Protein 9A80 (pdb70)

Nearest PDB structures (foldseek):
  8vap-assembly1_D  TM=7.661E-01  e=1.914E-17  Escherichia coli
  3glf-assembly2_G  TM=6.655E-01  e=1.068E-15  Escherichia coli K-12
  3glh-assembly3_L  TM=6.881E-01  e=1.118E-15  Escherichia coli K-12
  3glg-assembly2_H  TM=7.229E-01  e=1.260E-14  Escherichia coli K-12
  1njf-assembly4_D  TM=8.432E-01  e=1.806E-11  Escherichia coli

Radius of gyration: 49.93 Å; Cα contacts (8 Å, |Δi|>4): 1608; chains: 2; bounding box: 115×123×98 Å

Solvent-accessible surface area: 66154 Å² total; per-residue (Å²): 238,154,93,61,158,12,52,151,114,0,70,131,0,4,59,26,0,79,94,1,0,88,119,4,16,31,67,78,2,4,4,20,0,0,0,9,0,1,20,118,27,33,118,0,39,0,5,102,0,3,112,63,50,56,9,37,58,146,123,0,55,158,54,0,56,92,84,60,36,186,32,182,120,180,38,181,114,20,133,48,32,116,110,0,115,121,0,28,122,35,0,55,66,7,2,168,130,46,67,76,98,125,4,7,4,10,0,4,1,3,0,2,18,95,29,37,124,2,50,0,3,157,0,0,100,106,38,52,6,52,62,120,119,1,84,135,44,1,99,138,46,39,64,91,121,158,126,70,107,104,103,79,77,117,138,97,145,37,131,1,95,33,0,70,77,20,13,162,22,10,10,47,36,13,154,136,121,61,15,64,53,35,45,50,29,78,171,34,10,111,106,1,18,81,1,4,39,106,243,100,67,37,3,0,0,0,7,9,69,88,31,2,18,20,54,32,1,1,33,2,0,0,39,45,11,52,98,95,106,9,57,140,116,0,106,126,36,61,0,0,27,15,72,42,50,54,2,67,61,76,30,190,169,144,42,84,5,67,87,79,10,124,125,5,21,83,21,4,149,148,20,59,50,5,0,5,0,2,58,101,3,35,51,3,10,24,45,84,62,112,162,84,70,49,50,1,10,117,30,12,70,49,12,11,60,160,59,51,5,21,1,0,0,0,3,23,60,94,39,19,138,138,62,0,91,175,30,56,51,5,79,156,84,2,37,53,10,117,2,105,71,11,57,52,102,90,0,22,101,20,2,87,31,12,70,106,79,42,38,77,123,12,199,9,36,1,36,80,96,0,1,69,11,0,0,108,29,0,72,180,54,9,79,123,98,62,1,12,52,8,0,34,51,0,3,52,62,0,0,42,62,13,79,117,128,36,136,87,64,41,99,105,3,129,99,36,66,113,112,33,77,112,20,116,152,103,21,49,56,7,2,107,72,51,81,26,153,119,0,25,62,24,51,43,57,23,108,168,21,157,108,96,16,109,89,44,90,134,55,57,138,133,134,66,73,162,134,136,30,80,0,49,38,90,12,0,6,74,0,0,29,79,84,41,62,23,87,20,60,161,110,59,151,80,64,68,78,122,38,108,68,9,44,98,68,0,59,69,68,5,27,18,3,85,100,1,0,44,21,0,0,110,12,3,75,124,22,108,68,62,140,53,73,109,138,67,2,28,1,1,0,0,0,0,0,14,52,24,6,20,15,39,57,0,0,83,3,0,0,65,33,23,33,65,61,70,126,11,30,10,118,9,56,0,38,106,4,111,95,132,131,4,14,40,133,0,19,8,19,65,98,83,164,151,44,73,124,155,15,1,82,0,2,34,88,0,110,193,75,44,34,0,0,0,0,0,20,48,0,47,92,7,45,60,42,0,18,84,32,0,41,77,0,0,76,74,0,110,5,59,11,45,69,57,122,90,7,31,0,83,50,0,0,0,0,0,5,0,41,23,3,20,76,74,38,116,208,115,198,215,125,67,202,140,134,175,86,139,118,129,87,87,163,94,72,110,98,120,3,55,34,59,0,127,218,51,5,134,85,122,2,16,121,100,14,51,50,39,9,19,0,52,62,32,97,141,150,43,10,43,87,31,0,30,50,48,4,87,91,10,26,156,140,35,130,153,117,106,13,29,7,104,13,42,112,50,0,34,51,40,0,7,113,91,1,66,57,168,108,107,17,21,153,35,0,182,196,11,7,89,140,22,0,55,74,73,11,61,100,29,70,159,172,38,89,5,107,150,61,72,78,0,31,0,31,36,82,161,53,116,7,50,38,87,68,81,95,195,137,210,246,56,29,33,12,158,78,0,68,155,33,5,77,179,2,1,137,82,0,74,62,15,24,115,143,136,190,50,26,69,0,1,0,0,41,16,135,136,33,3,13,13,67,50,0,0,53,3,0,0,7,8,20,9,16,119,143,40,55,9,87,11,38,73,74,19,147,21,1,124,64,6,97,75,66,112,13,57,6,26,34,82,12,94,33,77,72,173,31,0,96,96,67,47,5,81,59,21,62,125,88,21,99,140,128,28,166,106,38,168,85,19,0,3,0,0,9,76,0,24,70,24,54,74,99,0,6,82,18,6,22,163,44,7,94,145,68,94,194,72,20,4,1,0,0,13,1,66,81,33,178,170,13,82,117,69,0,47,91,73,16,70,52,3,77,9,100,76,14,135,61,144,38,0,26,77,59,0,75,144,90,148,17,60,78,79,40,0,45,1,0,2,45,51,15,57,16,17,73,83,0,16,131,44,33,181,64,118,86,3,42,96,2,32,60,45,0,20,110,1,5,59,23,3,62,140,160,118,77,104,0,80,133,22,0,106,74,67,2,53,70,46,0,158,113,99,98,56,14,47,27,0,1,40,0,0,22,18,0,0,54,0,0,0,2,19,50,64,58,56,72,131,124,4,5,1,83,72,25,61,141,39,0,68,116,14,10,143,150,26,92,67,98,10,0,12,76,3,0,7,8,0,26,41,4,37,126,102,6,115,55,156,75,104,28,54,36,10,2,43,86,4,1,83,83,6,36,142,54

Foldseek 3Di:
DLQPQADPLLVQLVVQLVVVCQVLQHQERFLLSSLLSLCVSCPFLLVVLCVVLVHHSVLLVVLSCVVPPGHDHRDDDYYHDPLRVQLVVQLCVVCVVVVHSGGGSLSSNLSSCVSCPTPSVVSCVVVVHHSVSSVVSSVVVVVVPPDCPPPPCPCPPFDLPLQVQQKDWLLVCLVVVNDADQFDCPVVLVVLLVLCPDPWLNAEEEAEDPALCPVSSLSVNSNCLVVVVHPPVLHPAIEIEGDPVSLPPPDPDLVSSLVSVLSNLVSLLRVVRYEYEYEQVLLACPPDDPDDGRPVNVVVLVCLVVVSYHYYYYHYPVSCVVRQPPDPSRVRRYDYDYRYRDDLVSLLVSCVSCQVVLCVVLVAHEDSQLSSLLSVLCVVQPDVDTPPRSSVVLSNVLSVVLSVVLPDDDPVLVVLVVVLVVLVVVLVVCVVVVVVVVSVVSVVVSVVSVVVNVVVVVVSVVVSVVDRRYRHSQSSQVSSCVVQVANSHPPVVVVVVLLVCQLVLLCLFAPDQSVQSVVVSVLLSCLVVVVDDLQAASAFEEEEEAAQLQQVRSQQSCFCSRSVDSVLEAEDEQLCALDPVSVCQQQAPAPPDPRRVVGHSPQVVCQVRVQHEYEYEANLSHDPVVLVQVLCCLRRQWGQGNVRDIGGRSNYHYYYYHHQLHVVLPPPPPDDPPPPPPPVVVVVSVVVSVVRVVVSDPPSSVVSHPYYGYRHQDDLVRLLVVLVSVVVVVQVVVVVVQAAEDEDSQNSSLLSVVQDDPRNRNPSSVVSCCVQPVVVVVVCVVVVVDDGNWYWYWHDDPNHIDIDTDDDDD/DQDFLVRLCVLFVPQSVVLLVCQVVVNDAQAAEEEAAPASCLVSVVLQSQQQLPAPVHHSGHPCPDPRNVCSVVVNRLLEEEAEAPPQARDLVNLVVVVVSVVDQDPPDNAHEYEYEQQLRYDPNSLVSVLVDLVDPDPRHHYYYYHHCCVSHDPSVVVSHHYDYRDQGQLVVLLVVCVVVVQDNLLSLLLSQVDSHSVVSNVLSPDVLNVVLLVLLVVLVCCLPPPLPCNLVSCVPPVCVSQPDLVSLLVSLSSNLLLLVCLLCVLVVNNVSRSNPVCSVVSNVVNVVDDNVLSVQLSVLSVVLSVCSVPPDDNSVSSVVSSVSNNVD

Structure (mmCIF, N/CA/C/O backbone):
data_9A80
#
_entry.id   9A80
#
loop_
_entity.id
_entity.type
_entity.pdbx_description
1 POLYMER CLPC_BACSU
2 POLYMER HOLB_BACSU
#
loop_
_atom_site.group_PDB
_atom_site.id
_atom_site.type_symbol
_atom_site.label_atom_id
_atom_site.label_alt_id
_atom_site.label_comp_id
_atom_site.label_asym_id
_atom_site.label_entity_id
_atom_site.label_seq_id
_atom_site.pdbx_PDB_ins_code
_atom_site.Cartn_x
_atom_site.Cartn_y
_atom_site.Cartn_z
_atom_site.occupancy
_atom_site.B_iso_or_equiv
_atom_site.auth_seq_id
_atom_site.auth_comp_id
_atom_site.auth_asym_id
_atom_site.auth_atom_id
_atom_site.pdbx_PDB_model_num
ATOM 1 N N . MET A 1 1 ? 31.229 5.205 8.763 1.000 0.300 1 MET A N 1
ATOM 2 C CA . MET A 1 1 ? 32.297 4.409 8.110 1.000 0.300 1 MET A CA 1
ATOM 3 C C . MET A 1 1 ? 32.509 4.821 6.639 1.000 0.300 1 MET A C 1
ATOM 4 O O . MET A 1 1 ? 32.464 3.977 5.758 1.000 0.300 1 MET A O 1
ATOM 20 N N . MET A 1 2 ? 32.740 6.106 6.325 1.000 0.390 2 MET A N 1
ATOM 21 C CA . MET A 1 2 ? 32.844 6.561 4.916 1.000 0.390 2 MET A CA 1
ATOM 22 C C . MET A 1 2 ? 34.120 6.083 4.197 1.000 0.390 2 MET A C 1
ATOM 23 O O . MET A 1 2 ? 34.096 5.842 2.996 1.000 0.390 2 MET A O 1
ATOM 37 N N . PHE A 1 3 ? 35.227 5.930 4.929 1.000 0.500 3 PHE A N 1
ATOM 38 C CA . PHE A 1 3 ? 36.552 5.648 4.362 1.000 0.500 3 PHE A CA 1
ATOM 39 C C . PHE A 1 3 ? 36.814 4.169 4.034 1.000 0.500 3 PHE A C 1
ATOM 40 O O . PHE A 1 3 ? 37.870 3.850 3.493 1.000 0.500 3 PHE A O 1
ATOM 57 N N . GLY A 1 4 ? 35.865 3.266 4.314 1.000 0.550 4 GLY A N 1
ATOM 58 C CA . GLY A 1 4 ? 36.071 1.816 4.190 1.000 0.550 4 GLY A CA 1
ATOM 59 C C . GLY A 1 4 ? 36.313 1.301 2.763 1.000 0.550 4 GLY A C 1
ATOM 60 O O . GLY A 1 4 ? 36.707 0.154 2.600 1.000 0.550 4 GLY A O 1
ATOM 64 N N . ARG A 1 5 ? 36.088 2.127 1.730 1.000 0.690 5 ARG A N 1
ATOM 65 C CA . ARG A 1 5 ? 36.280 1.772 0.308 1.000 0.690 5 ARG A CA 1
ATOM 66 C C . ARG A 1 5 ? 37.434 2.507 -0.385 1.000 0.690 5 ARG A C 1
ATOM 67 O O . ARG A 1 5 ? 37.559 2.436 -1.605 1.000 0.690 5 ARG A O 1
ATOM 88 N N . PHE A 1 6 ? 38.277 3.219 0.356 1.000 0.790 6 PHE A N 1
ATOM 89 C CA . PHE A 1 6 ? 39.464 3.865 -0.210 1.000 0.790 6 PHE A CA 1
ATOM 90 C C . PHE A 1 6 ? 40.671 2.951 -0.073 1.000 0.790 6 PHE A C 1
ATOM 91 O O . PHE A 1 6 ? 40.869 2.331 0.968 1.000 0.790 6 PHE A O 1
ATOM 108 N N . THR A 1 7 ? 41.489 2.900 -1.118 1.000 0.800 7 THR A N 1
ATOM 109 C CA . THR A 1 7 ? 42.828 2.315 -1.018 1.000 0.800 7 THR A CA 1
ATOM 110 C C . THR A 1 7 ? 43.683 3.117 -0.035 1.000 0.800 7 THR A C 1
ATOM 111 O O . THR A 1 7 ? 43.469 4.315 0.163 1.000 0.800 7 THR A O 1
ATOM 122 N N . GLU A 1 8 ? 44.697 2.483 0.548 1.000 0.760 8 GLU A N 1
ATOM 123 C CA . GLU A 1 8 ? 45.621 3.126 1.492 1.000 0.760 8 GLU A CA 1
ATOM 124 C C . GLU A 1 8 ? 46.258 4.407 0.921 1.000 0.760 8 GLU A C 1
ATOM 125 O O . GLU A 1 8 ? 46.286 5.444 1.581 1.000 0.760 8 GLU A O 1
ATOM 137 N N . ARG A 1 9 ? 46.711 4.380 -0.343 1.000 0.810 9 ARG A N 1
ATOM 138 C CA . ARG A 1 9 ? 47.290 5.562 -1.010 1.000 0.810 9 ARG A CA 1
ATOM 139 C C . ARG A 1 9 ? 46.281 6.700 -1.151 1.000 0.810 9 ARG A C 1
ATOM 140 O O . ARG A 1 9 ? 46.622 7.855 -0.909 1.000 0.810 9 ARG A O 1
ATOM 161 N N . ALA A 1 10 ? 45.031 6.390 -1.492 1.000 0.840 10 ALA A N 1
ATOM 162 C CA . ALA A 1 10 ? 43.970 7.390 -1.557 1.000 0.840 10 ALA A CA 1
ATOM 163 C C . ALA A 1 10 ? 43.652 7.987 -0.173 1.000 0.840 10 ALA A C 1
ATOM 164 O O . ALA A 1 10 ? 43.405 9.188 -0.062 1.000 0.840 10 ALA A O 1
ATOM 171 N N . GLN A 1 11 ? 43.735 7.185 0.895 1.000 0.840 11 GLN A N 1
ATOM 172 C CA . GLN A 1 11 ? 43.630 7.688 2.269 1.000 0.840 11 GLN A CA 1
ATOM 173 C C . GLN A 1 11 ? 44.809 8.594 2.639 1.000 0.840 11 GLN A C 1
ATOM 174 O O . GLN A 1 11 ? 44.595 9.659 3.214 1.000 0.840 11 GLN A O 1
ATOM 188 N N . LYS A 1 12 ? 46.039 8.228 2.259 1.000 0.850 12 LYS A N 1
ATOM 189 C CA . LYS A 1 12 ? 47.235 9.053 2.490 1.000 0.850 12 LYS A CA 1
ATOM 190 C C . LYS A 1 12 ? 47.106 10.427 1.824 1.000 0.850 12 LYS A C 1
ATOM 191 O O . LYS A 1 12 ? 47.429 11.432 2.443 1.000 0.850 12 LYS A O 1
ATOM 210 N N . VAL A 1 13 ? 46.538 10.492 0.618 1.000 0.860 13 VAL A N 1
ATOM 211 C CA . VAL A 1 13 ? 46.220 11.753 -0.076 1.000 0.860 13 VAL A CA 1
ATOM 212 C C . VAL A 1 13 ? 45.200 12.609 0.687 1.000 0.860 13 VAL A C 1
ATOM 213 O O . VAL A 1 13 ? 45.412 13.810 0.839 1.000 0.860 13 VAL A O 1
ATOM 226 N N . LEU A 1 14 ? 44.106 12.019 1.186 1.000 0.850 14 LEU A N 1
ATOM 227 C CA . LEU A 1 14 ? 43.086 12.749 1.957 1.000 0.850 14 LEU A CA 1
ATOM 228 C C . LEU A 1 14 ? 43.619 13.224 3.323 1.000 0.850 14 LEU A C 1
ATOM 229 O O . LEU A 1 14 ? 43.261 14.313 3.769 1.000 0.850 14 LEU A O 1
ATOM 245 N N . ALA A 1 15 ? 44.524 12.463 3.949 1.000 0.850 15 ALA A N 1
ATOM 246 C CA . ALA A 1 15 ? 45.240 12.880 5.156 1.000 0.850 15 ALA A CA 1
ATOM 247 C C . ALA A 1 15 ? 46.221 14.036 4.876 1.000 0.850 15 ALA A C 1
ATOM 248 O O . ALA A 1 15 ? 46.248 15.019 5.616 1.000 0.850 15 ALA A O 1
ATOM 255 N N . LEU A 1 16 ? 46.965 13.975 3.766 1.000 0.860 16 LEU A N 1
ATOM 256 C CA . LEU A 1 16 ? 47.848 15.063 3.326 1.000 0.860 16 LEU A CA 1
ATOM 257 C C . LEU A 1 16 ? 47.071 16.345 2.996 1.000 0.860 16 LEU A C 1
ATOM 258 O O . LEU A 1 16 ? 47.556 17.440 3.266 1.000 0.860 16 LEU A O 1
ATOM 274 N N . ALA A 1 17 ? 45.855 16.230 2.454 1.000 0.860 17 ALA A N 1
ATOM 275 C CA . ALA A 1 17 ? 44.980 17.379 2.233 1.000 0.860 17 ALA A CA 1
ATOM 276 C C . ALA A 1 17 ? 44.609 18.078 3.552 1.000 0.860 17 ALA A C 1
ATOM 277 O O . ALA A 1 17 ? 44.590 19.305 3.625 1.000 0.860 17 ALA A O 1
ATOM 284 N N . GLN A 1 18 ? 44.354 17.310 4.613 1.000 0.820 18 GLN A N 1
ATOM 285 C CA . GLN A 1 18 ? 44.082 17.860 5.940 1.000 0.820 18 GLN A CA 1
ATOM 286 C C . GLN A 1 18 ? 45.323 18.541 6.551 1.000 0.820 18 GLN A C 1
ATOM 287 O O . GLN A 1 18 ? 45.190 19.618 7.132 1.000 0.820 18 GLN A O 1
ATOM 301 N N . GLU A 1 19 ? 46.525 17.974 6.373 1.000 0.810 19 GLU A N 1
ATOM 302 C CA . GLU A 1 19 ? 47.784 18.638 6.762 1.000 0.810 19 GLU A CA 1
ATOM 303 C C . GLU A 1 19 ? 48.004 19.958 6.009 1.000 0.810 19 GLU A C 1
ATOM 304 O O . GLU A 1 19 ? 48.435 20.941 6.611 1.000 0.810 19 GLU A O 1
ATOM 316 N N . GLU A 1 20 ? 47.707 20.013 4.707 1.000 0.810 20 GLU A N 1
ATOM 317 C CA . GLU A 1 20 ? 47.866 21.251 3.933 1.000 0.810 20 GLU A CA 1
ATOM 318 C C . GLU A 1 20 ? 46.850 22.326 4.313 1.000 0.810 20 GLU A C 1
ATOM 319 O O . GLU A 1 20 ? 47.198 23.506 4.336 1.000 0.810 20 GLU A O 1
ATOM 331 N N . ALA A 1 21 ? 45.626 21.939 4.683 1.000 0.800 21 ALA A N 1
ATOM 332 C CA . ALA A 1 21 ? 44.656 22.888 5.222 1.000 0.800 21 ALA A CA 1
ATOM 333 C C . ALA A 1 21 ? 45.191 23.588 6.490 1.000 0.800 21 ALA A C 1
ATOM 334 O O . ALA A 1 21 ? 45.127 24.812 6.587 1.000 0.800 21 ALA A O 1
ATOM 341 N N . LEU A 1 22 ? 45.820 22.843 7.411 1.000 0.760 22 LEU A N 1
ATOM 342 C CA . LEU A 1 22 ? 46.472 23.402 8.608 1.000 0.760 22 LEU A CA 1
ATOM 343 C C . LEU A 1 22 ? 47.677 24.281 8.269 1.000 0.760 22 LEU A C 1
ATOM 344 O O . LEU A 1 22 ? 47.834 25.366 8.827 1.000 0.760 22 LEU A O 1
ATOM 360 N N . ARG A 1 23 ? 48.537 23.819 7.355 1.000 0.750 23 ARG A N 1
ATOM 361 C CA . ARG A 1 23 ? 49.765 24.529 6.975 1.000 0.750 23 ARG A CA 1
ATOM 362 C C . ARG A 1 23 ? 49.481 25.890 6.336 1.000 0.750 23 ARG A C 1
ATOM 363 O O . ARG A 1 23 ? 50.251 26.828 6.537 1.000 0.750 23 ARG A O 1
ATOM 384 N N . LEU A 1 24 ? 48.403 25.987 5.556 1.000 0.740 24 LEU A N 1
ATOM 385 C CA . LEU A 1 24 ? 47.947 27.226 4.922 1.000 0.740 24 LEU A CA 1
ATOM 386 C C . LEU A 1 24 ? 47.053 28.077 5.837 1.000 0.740 24 LEU A C 1
ATOM 387 O O . LEU A 1 24 ? 46.682 29.177 5.438 1.000 0.740 24 LEU A O 1
ATOM 403 N N . GLY A 1 25 ? 46.734 27.611 7.050 1.000 0.680 25 GLY A N 1
ATOM 404 C CA . GLY A 1 25 ? 45.897 28.341 8.007 1.000 0.680 25 GLY A CA 1
ATOM 405 C C . GLY A 1 25 ? 44.428 28.435 7.584 1.000 0.680 25 GLY A C 1
ATOM 406 O O . GLY A 1 25 ? 43.798 29.473 7.782 1.000 0.680 25 GLY A O 1
ATOM 410 N N . HIS A 1 26 ? 43.892 27.398 6.933 1.000 0.690 26 HIS A N 1
ATOM 411 C CA . HIS A 1 26 ? 42.504 27.343 6.474 1.000 0.690 26 HIS A CA 1
ATOM 412 C C . HIS A 1 26 ? 41.629 26.492 7.403 1.000 0.690 26 HIS A C 1
ATOM 413 O O . HIS A 1 26 ? 41.997 25.386 7.792 1.000 0.690 26 HIS A O 1
ATOM 427 N N . ASN A 1 27 ? 40.412 26.971 7.678 1.000 0.640 27 ASN A N 1
ATOM 428 C CA . ASN A 1 27 ? 39.473 26.318 8.603 1.000 0.640 27 ASN A CA 1
ATOM 429 C C . ASN A 1 27 ? 38.676 25.155 7.980 1.000 0.640 27 ASN A C 1
ATOM 430 O O . ASN A 1 27 ? 37.986 24.434 8.695 1.000 0.640 27 ASN A O 1
ATOM 441 N N . ASN A 1 28 ? 38.747 24.956 6.659 1.000 0.740 28 ASN A N 1
ATOM 442 C CA . ASN A 1 28 ? 38.032 23.894 5.948 1.000 0.740 28 ASN A CA 1
ATOM 443 C C . ASN A 1 28 ? 38.931 23.229 4.897 1.000 0.740 28 ASN A C 1
ATOM 444 O O . ASN A 1 28 ? 39.726 23.894 4.233 1.000 0.740 28 ASN A O 1
ATOM 455 N N . ILE A 1 29 ? 38.730 21.929 4.662 1.000 0.800 29 ILE A N 1
ATOM 456 C CA . ILE A 1 29 ? 39.405 21.202 3.577 1.000 0.800 29 ILE A CA 1
ATOM 457 C C . ILE A 1 29 ? 38.626 21.439 2.276 1.000 0.800 29 ILE A C 1
ATOM 458 O O . ILE A 1 29 ? 37.575 20.834 2.023 1.000 0.800 29 ILE A O 1
ATOM 474 N N . GLY A 1 30 ? 39.101 22.377 1.461 1.000 0.800 30 GLY A N 1
ATOM 475 C CA . GLY A 1 30 ? 38.643 22.577 0.084 1.000 0.800 30 GLY A CA 1
ATOM 476 C C . GLY A 1 30 ? 39.343 21.700 -0.962 1.000 0.800 30 GLY A C 1
ATOM 477 O O . GLY A 1 30 ? 40.161 20.834 -0.653 1.000 0.800 30 GLY A O 1
ATOM 481 N N . THR A 1 31 ? 38.987 21.920 -2.226 1.000 0.830 31 THR A N 1
ATOM 482 C CA . THR A 1 31 ? 39.459 21.149 -3.395 1.000 0.830 31 THR A CA 1
ATOM 483 C C . THR A 1 31 ? 40.962 21.281 -3.650 1.000 0.830 31 THR A C 1
ATOM 484 O O . THR A 1 31 ? 41.637 20.332 -4.031 1.000 0.830 31 THR A O 1
ATOM 495 N N . GLU A 1 32 ? 41.489 22.469 -3.405 1.000 0.810 32 GLU A N 1
ATOM 496 C CA . GLU A 1 32 ? 42.884 22.869 -3.499 1.000 0.810 32 GLU A CA 1
ATOM 497 C C . GLU A 1 32 ? 43.786 22.022 -2.602 1.000 0.810 32 GLU A C 1
ATOM 498 O O . GLU A 1 32 ? 44.840 21.562 -3.037 1.000 0.810 32 GLU A O 1
ATOM 510 N N . HIS A 1 33 ? 43.340 21.744 -1.378 1.000 0.840 33 HIS A N 1
ATOM 511 C CA . HIS A 1 33 ? 44.093 20.942 -0.431 1.000 0.840 33 HIS A CA 1
ATOM 512 C C . HIS A 1 33 ? 44.124 19.483 -0.884 1.000 0.840 33 HIS A C 1
ATOM 513 O O . HIS A 1 33 ? 45.155 18.830 -0.765 1.000 0.840 33 HIS A O 1
ATOM 527 N N . ILE A 1 34 ? 43.032 18.981 -1.478 1.000 0.870 34 ILE A N 1
ATOM 528 C CA . ILE A 1 34 ? 42.995 17.642 -2.088 1.000 0.870 34 ILE A CA 1
ATOM 529 C C . ILE A 1 34 ? 43.991 17.558 -3.255 1.000 0.870 34 ILE A C 1
ATOM 530 O O . ILE A 1 34 ? 44.735 16.582 -3.354 1.000 0.870 34 ILE A O 1
ATOM 546 N N . LEU A 1 35 ? 44.059 18.588 -4.108 1.000 0.860 35 LEU A N 1
ATOM 547 C CA . LEU A 1 35 ? 45.034 18.653 -5.201 1.000 0.860 35 LEU A CA 1
ATOM 548 C C . LEU A 1 35 ? 46.479 18.666 -4.678 1.000 0.860 35 LEU A C 1
ATOM 549 O O . LEU A 1 35 ? 47.320 17.923 -5.184 1.000 0.860 35 LEU A O 1
ATOM 565 N N . LEU A 1 36 ? 46.770 19.470 -3.651 1.000 0.840 36 LEU A N 1
ATOM 566 C CA . LEU A 1 36 ? 48.084 19.477 -3.003 1.000 0.840 36 LEU A CA 1
ATOM 567 C C . LEU A 1 36 ? 48.414 18.111 -2.380 1.000 0.840 36 LEU A C 1
ATOM 568 O O . LEU A 1 36 ? 49.534 17.628 -2.538 1.000 0.840 36 LEU A O 1
ATOM 584 N N . GLY A 1 37 ? 47.437 17.452 -1.749 1.000 0.870 37 GLY A N 1
ATOM 585 C CA . GLY A 1 37 ? 47.585 16.106 -1.193 1.000 0.870 37 GLY A CA 1
ATOM 586 C C . GLY A 1 37 ? 47.968 15.061 -2.246 1.000 0.870 37 GLY A C 1
ATOM 587 O O . GLY A 1 37 ? 48.844 14.234 -1.995 1.000 0.870 37 GLY A O 1
ATOM 591 N N . LEU A 1 38 ? 47.380 15.134 -3.448 1.000 0.840 38 LEU A 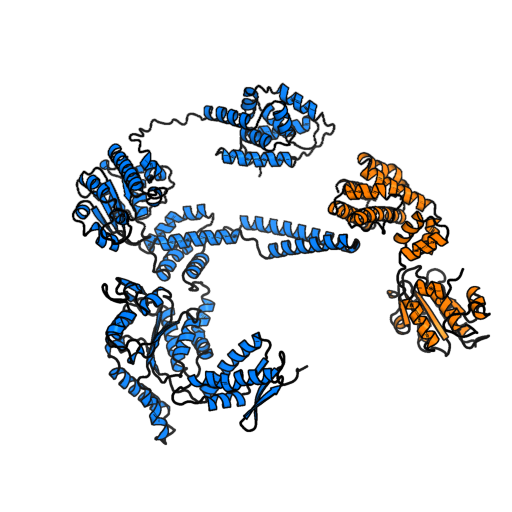N 1
ATOM 592 C CA . LEU A 1 38 ? 47.710 14.243 -4.571 1.000 0.840 38 LEU A CA 1
ATOM 593 C C . LEU A 1 38 ? 49.157 14.414 -5.038 1.000 0.840 38 LEU A C 1
ATOM 594 O O . LEU A 1 38 ? 49.849 13.434 -5.294 1.000 0.840 38 LEU A O 1
ATOM 610 N N . VAL A 1 39 ? 49.612 15.659 -5.163 1.000 0.800 39 VAL A N 1
ATOM 611 C CA . VAL A 1 39 ? 50.959 15.976 -5.656 1.000 0.800 39 VAL A CA 1
ATOM 612 C C . VAL A 1 39 ? 52.028 15.584 -4.639 1.000 0.800 39 VAL A C 1
ATOM 613 O O . VAL A 1 39 ? 53.093 15.098 -5.017 1.000 0.800 39 VAL A O 1
ATOM 626 N N . ARG A 1 40 ? 51.752 15.794 -3.349 1.000 0.790 40 ARG A N 1
ATOM 627 C CA . ARG A 1 40 ? 52.718 15.592 -2.263 1.000 0.790 40 ARG A CA 1
ATOM 628 C C . ARG A 1 40 ? 52.961 14.114 -1.932 1.000 0.790 40 ARG A C 1
ATOM 629 O O . ARG A 1 40 ? 54.003 13.789 -1.375 1.000 0.790 40 ARG A O 1
ATOM 650 N N . GLU A 1 41 ? 52.045 13.220 -2.303 1.000 0.810 41 GLU A N 1
ATOM 651 C CA . GLU A 1 41 ? 52.231 11.770 -2.158 1.000 0.810 41 GLU A CA 1
ATOM 652 C C . GLU A 1 41 ? 53.269 11.193 -3.146 1.000 0.810 41 GLU A C 1
ATOM 653 O O . GLU A 1 41 ? 53.941 10.219 -2.811 1.000 0.810 41 GLU A O 1
ATOM 665 N N . GLY A 1 42 ? 53.478 11.835 -4.305 1.000 0.720 42 GLY A N 1
ATOM 666 C CA . GLY A 1 42 ? 54.629 11.649 -5.204 1.000 0.720 42 GLY A CA 1
ATOM 667 C C . GLY A 1 42 ? 54.681 10.353 -6.031 1.000 0.720 42 GLY A C 1
ATOM 668 O O . GLY A 1 42 ? 55.051 10.402 -7.202 1.000 0.720 42 GLY A O 1
ATOM 672 N N . GLU A 1 43 ? 54.306 9.202 -5.466 1.000 0.700 43 GLU A N 1
ATOM 673 C CA . GLU A 1 43 ? 54.430 7.882 -6.112 1.000 0.700 43 GLU A CA 1
ATOM 674 C C . GLU A 1 43 ? 53.119 7.312 -6.687 1.000 0.700 43 GLU A C 1
ATOM 675 O O . GLU A 1 43 ? 53.137 6.285 -7.382 1.000 0.700 43 GLU A O 1
ATOM 687 N N . GLY A 1 44 ? 51.974 7.933 -6.404 1.000 0.740 44 GLY A N 1
ATOM 688 C CA . GLY A 1 44 ? 50.656 7.548 -6.890 1.000 0.740 44 GLY A CA 1
ATOM 689 C C . GLY A 1 44 ? 50.472 7.804 -8.381 1.000 0.740 44 GLY A C 1
ATOM 690 O O . GLY A 1 44 ? 51.104 8.675 -8.980 1.000 0.740 44 GLY A O 1
ATOM 694 N N . ILE A 1 45 ? 49.557 7.056 -8.995 1.000 0.780 45 ILE A N 1
ATOM 695 C CA . ILE A 1 45 ? 49.248 7.173 -10.427 1.000 0.780 45 ILE A CA 1
ATOM 696 C C . ILE A 1 45 ? 48.821 8.606 -10.773 1.000 0.780 45 ILE A C 1
ATOM 697 O O . ILE A 1 45 ? 49.267 9.138 -11.785 1.000 0.780 45 ILE A O 1
ATOM 713 N N . ALA A 1 46 ? 48.028 9.262 -9.915 1.000 0.810 46 ALA A N 1
ATOM 714 C CA . ALA A 1 46 ? 47.654 10.665 -10.098 1.000 0.810 46 ALA A CA 1
ATOM 715 C C . ALA A 1 46 ? 48.864 11.619 -10.143 1.000 0.810 46 ALA A C 1
ATOM 716 O O . ALA A 1 46 ? 48.933 12.468 -11.031 1.000 0.810 46 ALA A O 1
ATOM 723 N N . ALA A 1 47 ? 49.838 11.467 -9.236 1.000 0.780 47 ALA A N 1
ATOM 724 C CA . ALA A 1 47 ? 51.058 12.278 -9.225 1.000 0.780 47 ALA A CA 1
ATOM 725 C C . ALA A 1 47 ? 51.920 12.022 -10.477 1.000 0.780 47 ALA A C 1
ATOM 726 O O . ALA A 1 47 ? 52.367 12.972 -11.121 1.000 0.780 47 ALA A O 1
ATOM 733 N N . LYS A 1 48 ? 52.080 10.750 -10.882 1.000 0.790 48 LYS A N 1
ATOM 734 C CA . LYS A 1 48 ? 52.774 10.365 -12.127 1.000 0.790 48 LYS A CA 1
ATOM 735 C C . LYS A 1 48 ? 52.084 10.912 -13.375 1.000 0.790 48 LYS A C 1
ATOM 736 O O . LYS A 1 48 ? 52.761 11.387 -14.284 1.000 0.790 48 LYS A O 1
ATOM 755 N N . ALA A 1 49 ? 50.753 10.883 -13.419 1.000 0.790 49 ALA A N 1
ATOM 756 C CA . ALA A 1 49 ? 49.981 11.452 -14.518 1.000 0.790 49 ALA A CA 1
ATOM 757 C C . ALA A 1 49 ? 50.231 12.964 -14.637 1.000 0.790 49 ALA A C 1
ATOM 758 O O . ALA A 1 49 ? 50.450 13.458 -15.741 1.000 0.790 49 ALA A O 1
ATOM 765 N N . LEU A 1 50 ? 50.283 13.688 -13.513 1.000 0.790 50 LEU A N 1
ATOM 766 C CA . LEU A 1 50 ? 50.610 15.118 -13.492 1.000 0.790 50 LEU A CA 1
ATOM 767 C C . LEU A 1 50 ? 52.069 15.402 -13.910 1.000 0.790 50 LEU A C 1
ATOM 768 O O . LEU A 1 50 ? 52.297 16.300 -14.722 1.000 0.790 50 LEU A O 1
ATOM 784 N N . GLN A 1 51 ? 53.051 14.617 -13.447 1.000 0.760 51 GLN A N 1
ATOM 785 C CA . GLN A 1 51 ? 54.454 14.755 -13.878 1.000 0.760 51 GLN A CA 1
ATOM 786 C C . GLN A 1 51 ? 54.639 14.493 -15.379 1.000 0.760 51 GLN A C 1
ATOM 787 O O . GLN A 1 51 ? 55.350 15.246 -16.045 1.000 0.760 51 GLN A O 1
ATOM 801 N N . ALA A 1 52 ? 53.977 13.469 -15.930 1.000 0.730 52 ALA A N 1
ATOM 802 C CA . ALA A 1 52 ? 54.023 13.157 -17.361 1.000 0.730 52 ALA A CA 1
ATOM 803 C C . ALA A 1 52 ? 53.402 14.268 -18.229 1.000 0.730 52 ALA A C 1
ATOM 804 O O . ALA A 1 52 ? 53.801 14.460 -19.376 1.000 0.730 52 ALA A O 1
ATOM 811 N N . LEU A 1 53 ? 52.469 15.038 -17.662 1.000 0.750 53 LEU A N 1
ATOM 812 C CA . LEU A 1 53 ? 51.898 16.241 -18.272 1.000 0.750 53 LEU A CA 1
ATOM 813 C C . LEU A 1 53 ? 52.786 17.494 -18.102 1.000 0.750 53 LEU A C 1
ATOM 814 O O . LEU A 1 53 ? 52.368 18.589 -18.474 1.000 0.750 53 LEU A O 1
ATOM 830 N N . GLY A 1 54 ? 54.004 17.368 -17.560 1.000 0.710 54 GLY A N 1
ATOM 831 C CA . GLY A 1 54 ? 54.948 18.478 -17.374 1.000 0.710 54 GLY A CA 1
ATOM 832 C C . GLY A 1 54 ? 54.681 19.344 -16.136 1.000 0.710 54 GLY A C 1
ATOM 833 O O . GLY A 1 54 ? 55.226 20.447 -16.026 1.000 0.710 54 GLY A O 1
ATOM 837 N N . LEU A 1 55 ? 53.851 18.871 -15.199 1.000 0.720 55 LEU A N 1
ATOM 838 C CA . LEU A 1 55 ? 53.520 19.580 -13.964 1.000 0.720 55 LEU A CA 1
ATOM 839 C C . LEU A 1 55 ? 54.319 19.026 -12.781 1.000 0.720 55 LEU A C 1
ATOM 840 O O . LEU A 1 55 ? 53.905 18.087 -12.105 1.000 0.720 55 LEU A O 1
ATOM 856 N N . GLY A 1 56 ? 55.480 19.633 -12.522 1.000 0.670 56 GLY A N 1
ATOM 857 C CA . GLY A 1 56 ? 56.242 19.394 -11.294 1.000 0.670 56 GLY A CA 1
ATOM 858 C C . GLY A 1 56 ? 55.514 19.924 -10.051 1.000 0.670 56 GLY A C 1
ATOM 859 O O . GLY A 1 56 ? 54.750 20.891 -10.129 1.000 0.670 56 GLY A O 1
ATOM 863 N N . SER A 1 57 ? 55.784 19.320 -8.892 1.000 0.710 57 SER A N 1
ATOM 864 C CA . SER A 1 57 ? 55.154 19.676 -7.613 1.000 0.710 57 SER A CA 1
ATOM 865 C C . SER A 1 57 ? 55.325 21.152 -7.232 1.000 0.710 57 SER A C 1
ATOM 866 O O . SER A 1 57 ? 54.348 21.798 -6.849 1.000 0.710 57 SER A O 1
ATOM 874 N N . GLU A 1 58 ? 56.527 21.713 -7.426 1.000 0.740 58 GLU A N 1
ATOM 875 C CA . GLU A 1 58 ? 56.832 23.129 -7.151 1.000 0.740 58 GLU A CA 1
ATOM 876 C C . GLU A 1 58 ? 55.958 24.111 -7.954 1.000 0.740 58 GLU A C 1
ATOM 877 O O . GLU A 1 58 ? 55.666 25.209 -7.478 1.000 0.740 58 GLU A O 1
ATOM 889 N N . LYS A 1 59 ? 55.517 23.740 -9.167 1.000 0.780 59 LYS A N 1
ATOM 890 C CA . LYS A 1 59 ? 54.750 24.626 -10.062 1.000 0.780 59 LYS A CA 1
ATOM 891 C C . LYS A 1 59 ? 53.285 24.740 -9.628 1.000 0.780 59 LYS A C 1
ATOM 892 O O . LYS A 1 59 ? 52.748 25.842 -9.588 1.000 0.780 59 LYS A O 1
ATOM 911 N N . ILE A 1 60 ? 52.665 23.617 -9.248 1.000 0.770 60 ILE A N 1
ATOM 912 C CA . ILE A 1 60 ? 51.287 23.582 -8.724 1.000 0.770 60 ILE A CA 1
ATOM 913 C C . ILE A 1 60 ? 51.218 24.311 -7.379 1.000 0.770 60 ILE A C 1
ATOM 914 O O . ILE A 1 60 ? 50.304 25.100 -7.156 1.000 0.770 60 ILE A O 1
ATOM 930 N N . GLN A 1 61 ? 52.199 24.087 -6.498 1.000 0.770 61 GLN A N 1
ATOM 931 C CA . GLN A 1 61 ? 52.208 24.688 -5.165 1.000 0.770 61 GLN A CA 1
ATOM 932 C C . GLN A 1 61 ? 52.256 26.221 -5.218 1.000 0.770 61 GLN A C 1
ATOM 933 O O . GLN A 1 61 ? 51.494 26.878 -4.513 1.000 0.770 61 GLN A O 1
ATOM 947 N N . LYS A 1 62 ? 53.074 26.787 -6.114 1.000 0.760 62 LYS A N 1
ATOM 948 C CA . LYS A 1 62 ? 53.103 28.236 -6.363 1.000 0.760 62 LYS A CA 1
ATOM 949 C C . LYS A 1 62 ? 51.784 28.775 -6.892 1.000 0.760 62 LYS A C 1
ATOM 950 O O . LYS A 1 62 ? 51.333 29.821 -6.433 1.000 0.760 62 LYS A O 1
ATOM 969 N N . GLU A 1 63 ? 51.184 28.078 -7.851 1.000 0.750 63 GLU A N 1
ATOM 970 C CA . GLU A 1 63 ? 49.936 28.531 -8.458 1.000 0.750 63 GLU A CA 1
ATOM 971 C C . GLU A 1 63 ? 48.820 28.590 -7.406 1.000 0.750 63 GLU A C 1
ATOM 972 O O . GLU A 1 63 ? 48.131 29.601 -7.297 1.000 0.750 63 GLU A O 1
ATOM 984 N N . VAL A 1 64 ? 48.711 27.557 -6.563 1.000 0.740 64 VAL A N 1
ATOM 985 C CA . VAL A 1 64 ? 47.748 27.500 -5.453 1.000 0.740 64 VAL A CA 1
ATOM 986 C C . VAL A 1 64 ? 48.007 28.599 -4.414 1.000 0.740 64 VAL A C 1
ATOM 987 O O . VAL A 1 64 ? 47.078 29.326 -4.069 1.000 0.740 64 VAL A O 1
ATOM 1000 N N . GLU A 1 65 ? 49.247 28.769 -3.934 1.000 0.700 65 GLU A N 1
ATOM 1001 C CA . GLU A 1 65 ? 49.571 29.801 -2.931 1.000 0.700 65 GLU A CA 1
ATOM 1002 C C . GLU A 1 65 ? 49.325 31.225 -3.456 1.000 0.700 65 GLU A C 1
ATOM 1003 O O . GLU A 1 65 ? 48.836 32.073 -2.709 1.000 0.700 65 GLU A O 1
ATOM 1015 N N . SER A 1 66 ? 49.598 31.483 -4.740 1.000 0.660 66 SER A N 1
ATOM 1016 C CA . SER A 1 66 ? 49.313 32.779 -5.368 1.000 0.660 66 SER A CA 1
ATOM 1017 C C . SER A 1 66 ? 47.816 33.106 -5.452 1.000 0.660 66 SER A C 1
ATOM 1018 O O . SER A 1 66 ? 47.450 34.277 -5.386 1.000 0.660 66 SER A O 1
ATOM 1026 N N . LEU A 1 67 ? 46.953 32.088 -5.578 1.000 0.610 67 LEU A N 1
ATOM 1027 C CA . LEU A 1 67 ? 45.502 32.241 -5.745 1.000 0.610 67 LEU A CA 1
ATOM 1028 C C . LEU A 1 67 ? 44.767 32.440 -4.418 1.000 0.610 67 LEU A C 1
ATOM 1029 O O . LEU A 1 67 ? 43.766 33.156 -4.382 1.000 0.610 67 LEU A O 1
ATOM 1045 N N . ILE A 1 68 ? 45.219 31.766 -3.358 1.000 0.610 68 ILE A N 1
ATOM 1046 C CA . ILE A 1 68 ? 44.466 31.668 -2.098 1.000 0.610 68 ILE A CA 1
ATOM 1047 C C . ILE A 1 68 ? 45.102 32.502 -0.977 1.000 0.610 68 ILE A C 1
ATOM 1048 O O . ILE A 1 68 ? 44.401 32.947 -0.072 1.000 0.610 68 ILE A O 1
ATOM 1064 N N . GLY A 1 69 ? 46.404 32.792 -1.051 1.000 0.560 69 GLY A N 1
ATOM 1065 C CA . GLY A 1 69 ? 47.128 33.413 0.057 1.000 0.560 69 GLY A CA 1
ATOM 1066 C C . GLY A 1 69 ? 47.237 32.483 1.272 1.000 0.560 69 GLY A C 1
ATOM 1067 O O . GLY A 1 69 ? 46.816 31.329 1.238 1.000 0.560 69 GLY A O 1
ATOM 1071 N N . ARG A 1 70 ? 47.850 32.972 2.354 1.000 0.550 70 ARG A N 1
ATOM 1072 C CA . ARG A 1 70 ? 47.916 32.254 3.636 1.000 0.550 70 ARG A CA 1
ATOM 1073 C C . ARG A 1 70 ? 46.826 32.769 4.568 1.000 0.550 70 ARG A C 1
ATOM 1074 O O . ARG A 1 70 ? 46.749 33.976 4.801 1.000 0.550 70 ARG A O 1
ATOM 1095 N N . GLY A 1 71 ? 46.034 31.862 5.126 1.000 0.510 71 GLY A N 1
ATOM 1096 C CA . GLY A 1 71 ? 45.146 32.151 6.244 1.000 0.510 71 GLY A CA 1
ATOM 1097 C C . GLY A 1 71 ? 45.922 32.383 7.546 1.000 0.510 71 GLY A C 1
ATOM 1098 O O . GLY A 1 71 ? 47.076 31.975 7.684 1.000 0.510 71 GLY A O 1
ATOM 1102 N N . GLN A 1 72 ? 45.307 33.095 8.493 1.000 0.430 72 GLN A N 1
ATOM 1103 C CA . GLN A 1 72 ? 45.934 33.471 9.770 1.000 0.430 72 GLN A CA 1
ATOM 1104 C C . GLN A 1 72 ? 45.498 32.605 10.964 1.000 0.430 72 GLN A C 1
ATOM 1105 O O . GLN A 1 72 ? 46.198 32.600 11.975 1.000 0.430 72 GLN A O 1
ATOM 1119 N N . GLU A 1 73 ? 44.362 31.904 10.902 1.000 0.440 73 GLU A N 1
ATOM 1120 C CA . GLU A 1 73 ? 43.768 31.285 12.095 1.000 0.440 73 GLU A CA 1
ATOM 1121 C C . GLU A 1 73 ? 44.089 29.791 12.230 1.000 0.440 73 GLU A C 1
ATOM 1122 O O . GLU A 1 73 ? 43.854 28.991 11.327 1.000 0.440 73 GLU A O 1
ATOM 1134 N N . MET A 1 74 ? 44.597 29.403 13.405 1.000 0.410 74 MET A N 1
ATOM 1135 C CA . MET A 1 74 ? 44.769 28.004 13.804 1.000 0.410 74 MET A CA 1
ATOM 1136 C C . MET A 1 74 ? 43.484 27.489 14.460 1.000 0.410 74 MET A C 1
ATOM 1137 O O . MET A 1 74 ? 43.342 27.518 15.682 1.000 0.410 74 MET A O 1
ATOM 1151 N N . SER A 1 75 ? 42.537 27.005 13.666 1.000 0.450 75 SER A N 1
ATOM 1152 C CA . SER A 1 75 ? 41.385 26.269 14.196 1.000 0.450 75 SER A CA 1
ATOM 1153 C C . SER A 1 75 ? 41.731 24.785 14.424 1.000 0.450 75 SER A C 1
ATOM 1154 O O . SER A 1 75 ? 42.537 24.198 13.705 1.000 0.450 75 SER A O 1
ATOM 1162 N N . GLN A 1 76 ? 41.153 24.162 15.462 1.000 0.420 76 GLN A N 1
ATOM 1163 C CA . GLN A 1 76 ? 41.449 22.765 15.836 1.000 0.420 76 GLN A CA 1
ATOM 1164 C C . GLN A 1 76 ? 40.644 21.715 15.054 1.000 0.420 76 GLN A C 1
ATOM 1165 O O . GLN A 1 76 ? 41.159 20.632 14.781 1.000 0.420 76 GLN A O 1
ATOM 1179 N N . THR A 1 77 ? 39.369 21.982 14.749 1.000 0.510 77 THR A N 1
ATOM 1180 C CA . THR A 1 77 ? 38.458 20.999 14.139 1.000 0.510 77 THR A CA 1
ATOM 1181 C C . THR A 1 77 ? 38.066 21.431 12.735 1.000 0.510 77 THR A C 1
ATOM 1182 O O . THR A 1 77 ? 37.399 22.440 12.535 1.000 0.510 77 THR A O 1
ATOM 1193 N N . ILE A 1 78 ? 38.508 20.649 11.751 1.000 0.630 78 ILE A N 1
ATOM 1194 C CA . ILE A 1 78 ? 38.438 21.007 10.334 1.000 0.630 78 ILE A CA 1
ATOM 1195 C C . ILE A 1 78 ? 37.471 20.051 9.635 1.000 0.630 78 ILE A C 1
ATOM 1196 O O . ILE A 1 78 ? 37.580 18.829 9.769 1.000 0.630 78 ILE A O 1
ATOM 1212 N N . HIS A 1 79 ? 36.530 20.597 8.864 1.000 0.690 79 HIS A N 1
ATOM 1213 C CA . HIS A 1 79 ? 35.573 19.818 8.080 1.000 0.690 79 HIS A CA 1
ATOM 1214 C C . HIS A 1 79 ? 35.802 19.976 6.570 1.000 0.690 79 HIS A C 1
ATOM 1215 O O . HIS A 1 79 ? 36.386 20.949 6.092 1.000 0.690 79 HIS A O 1
ATOM 1229 N N . TYR A 1 80 ? 35.334 18.995 5.793 1.000 0.780 80 TYR A N 1
ATOM 1230 C CA . TYR A 1 80 ? 35.340 19.080 4.332 1.000 0.780 80 TYR A CA 1
ATOM 1231 C C . TYR A 1 80 ? 34.288 20.076 3.845 1.000 0.780 80 TYR A C 1
ATOM 1232 O O . TYR A 1 80 ? 33.120 19.995 4.241 1.000 0.780 80 TYR A O 1
ATOM 1250 N N . THR A 1 81 ? 34.682 20.953 2.920 1.000 0.730 81 THR A N 1
ATOM 1251 C CA . THR A 1 81 ? 33.736 21.823 2.204 1.000 0.730 81 THR A CA 1
ATOM 1252 C C . THR A 1 81 ? 32.715 20.990 1.401 1.000 0.730 81 THR A C 1
ATOM 1253 O O . THR A 1 81 ? 33.021 19.861 0.997 1.000 0.730 81 THR A O 1
ATOM 1264 N N . PRO A 1 82 ? 31.512 21.519 1.098 1.000 0.690 82 PRO A N 1
ATOM 1265 C CA . PRO A 1 82 ? 30.524 20.823 0.265 1.000 0.690 82 PRO A CA 1
ATOM 1266 C C . PRO A 1 82 ? 31.082 20.415 -1.106 1.000 0.690 82 PRO A C 1
ATOM 1267 O O . PRO A 1 82 ? 30.826 19.309 -1.579 1.000 0.690 82 PRO A O 1
ATOM 1278 N N . ARG A 1 83 ? 31.908 21.278 -1.715 1.000 0.770 83 ARG A N 1
ATOM 1279 C CA . ARG A 1 83 ? 32.595 20.988 -2.983 1.000 0.770 83 ARG A CA 1
ATOM 1280 C C . ARG A 1 83 ? 33.599 19.845 -2.844 1.000 0.770 83 ARG A C 1
ATOM 1281 O O . ARG A 1 83 ? 33.583 18.928 -3.658 1.000 0.770 83 ARG A O 1
ATOM 1302 N N . ALA A 1 84 ? 34.409 19.836 -1.785 1.000 0.820 84 ALA A N 1
ATOM 1303 C CA . ALA A 1 84 ? 35.330 18.731 -1.517 1.000 0.820 84 ALA A CA 1
ATOM 1304 C C . ALA A 1 84 ? 34.595 17.398 -1.297 1.000 0.820 84 ALA A C 1
ATOM 1305 O O . ALA A 1 84 ? 34.997 16.378 -1.848 1.000 0.820 84 ALA A O 1
ATOM 1312 N N . LYS A 1 85 ? 33.470 17.394 -0.568 1.000 0.800 85 LYS A N 1
ATOM 1313 C CA . LYS A 1 85 ? 32.623 16.194 -0.443 1.000 0.800 85 LYS A CA 1
ATOM 1314 C C . LYS A 1 85 ? 32.098 15.709 -1.798 1.000 0.800 85 LYS A C 1
ATOM 1315 O O . LYS A 1 85 ? 32.128 14.511 -2.060 1.000 0.800 85 LYS A O 1
ATOM 1334 N N . LYS A 1 86 ? 31.681 16.623 -2.677 1.000 0.810 86 LYS A N 1
ATOM 1335 C CA . LYS A 1 86 ? 31.209 16.288 -4.030 1.000 0.810 86 LYS A CA 1
ATOM 1336 C C . LYS A 1 86 ? 32.306 15.655 -4.893 1.000 0.810 86 LYS A C 1
ATOM 1337 O O . LYS A 1 86 ? 32.038 14.699 -5.610 1.000 0.810 86 LYS A O 1
ATOM 1356 N N . VAL A 1 87 ? 33.549 16.133 -4.779 1.000 0.860 87 VAL A N 1
ATOM 1357 C CA . VAL A 1 87 ? 34.732 15.509 -5.408 1.000 0.860 87 VAL A CA 1
ATOM 1358 C C . VAL A 1 87 ? 34.923 14.066 -4.927 1.000 0.860 87 VAL A C 1
ATOM 1359 O O . VAL A 1 87 ? 35.227 13.187 -5.733 1.000 0.860 87 VAL A O 1
ATOM 1372 N N . ILE A 1 88 ? 34.696 13.799 -3.636 1.000 0.830 88 ILE A N 1
ATOM 1373 C CA . ILE A 1 88 ? 34.782 12.448 -3.062 1.000 0.830 88 ILE A CA 1
ATOM 1374 C C . ILE A 1 88 ? 33.684 11.539 -3.642 1.000 0.830 88 ILE A C 1
ATOM 1375 O O . ILE A 1 88 ? 33.981 10.420 -4.056 1.000 0.830 88 ILE A O 1
ATOM 1391 N N . GLU A 1 89 ? 32.441 12.004 -3.755 1.000 0.820 89 GLU A N 1
ATOM 1392 C CA . GLU A 1 89 ? 31.377 11.229 -4.419 1.000 0.820 89 GLU A CA 1
ATOM 1393 C C . GLU A 1 89 ? 31.682 10.963 -5.899 1.000 0.820 89 GLU A C 1
ATOM 1394 O O . GLU A 1 89 ? 31.600 9.820 -6.349 1.000 0.820 89 GLU A O 1
ATOM 1406 N N . LEU A 1 90 ? 32.113 11.986 -6.646 1.000 0.830 90 LEU A N 1
ATOM 1407 C CA . LEU A 1 90 ? 32.491 11.843 -8.057 1.000 0.830 90 LEU A CA 1
ATOM 1408 C C . LEU A 1 90 ? 33.647 10.855 -8.250 1.000 0.830 90 LEU A C 1
ATOM 1409 O O . LEU A 1 90 ? 33.682 10.139 -9.251 1.000 0.830 90 LEU A O 1
ATOM 1425 N N . SER A 1 91 ? 34.569 10.781 -7.289 1.000 0.860 91 SER A N 1
ATOM 1426 C CA . SER A 1 91 ? 35.656 9.803 -7.324 1.000 0.860 91 SER A CA 1
ATOM 1427 C C . SER A 1 91 ? 35.159 8.361 -7.160 1.000 0.860 91 SER A C 1
ATOM 1428 O O . SER A 1 91 ? 35.664 7.467 -7.837 1.000 0.860 91 SER A O 1
ATOM 1436 N N . MET A 1 92 ? 34.118 8.122 -6.350 1.000 0.840 92 MET A N 1
ATOM 1437 C CA . MET A 1 92 ? 33.496 6.794 -6.240 1.000 0.840 92 MET A CA 1
ATOM 1438 C C . MET A 1 92 ? 32.789 6.375 -7.533 1.000 0.840 92 MET A C 1
ATOM 1439 O O . MET A 1 92 ? 32.816 5.198 -7.894 1.000 0.840 92 MET A O 1
ATOM 1453 N N . ASP A 1 93 ? 32.166 7.323 -8.231 1.000 0.800 93 ASP A N 1
ATOM 1454 C CA . ASP A 1 93 ? 31.521 7.068 -9.521 1.000 0.800 93 ASP A CA 1
ATOM 1455 C C . ASP A 1 93 ? 32.536 6.812 -10.645 1.000 0.800 93 ASP A C 1
ATOM 1456 O O . ASP A 1 93 ? 32.306 5.936 -11.481 1.000 0.800 93 ASP A O 1
ATOM 1465 N N . GLU A 1 94 ? 33.669 7.527 -10.681 1.000 0.810 94 GLU A N 1
ATOM 1466 C CA . GLU A 1 94 ? 34.739 7.222 -11.647 1.000 0.810 94 GLU A CA 1
ATOM 1467 C C . GLU A 1 94 ? 35.379 5.862 -11.385 1.000 0.810 94 GLU A C 1
ATOM 1468 O O . GLU A 1 94 ? 35.619 5.131 -12.343 1.000 0.810 94 GLU A O 1
ATOM 1480 N N . ALA A 1 95 ? 35.582 5.483 -10.118 1.000 0.800 95 ALA A N 1
ATOM 1481 C CA . ALA A 1 95 ? 36.055 4.140 -9.782 1.000 0.800 95 ALA A CA 1
ATOM 1482 C C . ALA A 1 95 ? 35.129 3.067 -10.347 1.000 0.800 95 ALA A C 1
ATOM 1483 O O . ALA A 1 95 ? 35.573 2.149 -11.033 1.000 0.800 95 ALA A O 1
ATOM 1490 N N . ARG A 1 96 ? 33.819 3.247 -10.173 1.000 0.710 96 ARG A N 1
ATOM 1491 C CA . ARG A 1 96 ? 32.828 2.323 -10.720 1.000 0.710 96 ARG A CA 1
ATOM 1492 C C . ARG A 1 96 ? 32.860 2.258 -12.251 1.000 0.710 96 ARG A C 1
ATOM 1493 O O . ARG A 1 96 ? 32.790 1.166 -12.804 1.000 0.710 96 ARG A O 1
ATOM 1514 N N . LYS A 1 97 ? 32.998 3.398 -12.941 1.000 0.690 97 LYS A N 1
ATOM 1515 C CA . LYS A 1 97 ? 33.105 3.451 -14.414 1.000 0.690 97 LYS A CA 1
ATOM 1516 C C . LYS A 1 97 ? 34.375 2.800 -14.963 1.000 0.690 97 LYS A C 1
ATOM 1517 O O . LYS A 1 97 ? 34.334 2.292 -16.078 1.000 0.690 97 LYS A O 1
ATOM 1536 N N . LEU A 1 98 ? 35.478 2.837 -14.215 1.000 0.680 98 LEU A N 1
ATOM 1537 C CA . LEU A 1 98 ? 36.734 2.159 -14.557 1.000 0.680 98 LEU A CA 1
ATOM 1538 C C . LEU A 1 98 ? 36.761 0.690 -14.088 1.000 0.680 98 LEU A C 1
ATOM 1539 O O . LEU A 1 98 ? 37.764 0.018 -14.287 1.000 0.680 98 LEU A O 1
ATOM 1555 N N . GLY A 1 99 ? 35.674 0.174 -13.497 1.000 0.630 99 GLY A N 1
ATOM 1556 C CA . GLY A 1 99 ? 35.563 -1.224 -13.058 1.000 0.630 99 GLY A CA 1
ATOM 1557 C C . GLY A 1 99 ? 36.219 -1.527 -11.707 1.000 0.630 99 GLY A C 1
ATOM 1558 O O . GLY A 1 99 ? 36.405 -2.688 -11.358 1.000 0.630 99 GLY A O 1
ATOM 1562 N N . HIS A 1 100 ? 36.570 -0.507 -10.924 1.000 0.660 100 HIS A N 1
ATOM 1563 C CA . HIS A 1 100 ? 37.244 -0.665 -9.639 1.000 0.660 100 HIS A CA 1
ATOM 1564 C C . HIS A 1 100 ? 36.249 -0.647 -8.469 1.000 0.660 100 HIS A C 1
ATOM 1565 O O . HIS A 1 100 ? 35.440 0.270 -8.316 1.000 0.660 100 HIS A O 1
ATOM 1579 N N . SER A 1 101 ? 36.357 -1.641 -7.583 1.000 0.680 101 SER A N 1
ATOM 1580 C CA . SER A 1 101 ? 35.560 -1.714 -6.344 1.000 0.680 101 SER A CA 1
ATOM 1581 C C . SER A 1 101 ? 36.062 -0.770 -5.238 1.000 0.680 101 SER A C 1
ATOM 1582 O O . SER A 1 101 ? 35.293 -0.392 -4.351 1.000 0.680 101 SER A O 1
ATOM 1590 N N . TYR A 1 102 ? 37.342 -0.382 -5.297 1.000 0.740 102 TYR A N 1
ATOM 1591 C CA . TYR A 1 102 ? 38.015 0.517 -4.353 1.000 0.740 102 TYR A CA 1
ATOM 1592 C C . TYR A 1 102 ? 38.518 1.783 -5.054 1.000 0.740 102 TYR A C 1
ATOM 1593 O O . TYR A 1 102 ? 38.906 1.752 -6.220 1.000 0.740 102 TYR A O 1
ATOM 1611 N N . VAL A 1 103 ? 38.565 2.898 -4.324 1.000 0.830 103 VAL A N 1
ATOM 1612 C CA . VAL A 1 103 ? 38.978 4.202 -4.863 1.000 0.830 103 VAL A CA 1
ATOM 1613 C C . VAL A 1 103 ? 40.484 4.416 -4.690 1.000 0.830 103 VAL A C 1
ATOM 1614 O O . VAL A 1 103 ? 41.004 4.415 -3.569 1.000 0.830 103 VAL A O 1
ATOM 1627 N N . GLY A 1 104 ? 41.181 4.603 -5.809 1.000 0.850 104 GLY A N 1
ATOM 1628 C CA . GLY A 1 104 ? 42.596 4.996 -5.885 1.000 0.850 104 GLY A CA 1
ATOM 1629 C C . GLY A 1 104 ? 42.823 6.503 -6.060 1.000 0.850 104 GLY A C 1
ATOM 1630 O O . GLY A 1 104 ? 41.876 7.292 -6.095 1.000 0.850 104 GLY A O 1
ATOM 1634 N N . THR A 1 105 ? 44.087 6.925 -6.162 1.000 0.840 105 THR A N 1
ATOM 1635 C CA . THR A 1 105 ? 44.456 8.352 -6.274 1.000 0.840 105 THR A CA 1
ATOM 1636 C C . THR A 1 105 ? 44.049 8.942 -7.623 1.000 0.840 105 THR A C 1
ATOM 1637 O O . THR A 1 105 ? 43.616 10.091 -7.707 1.000 0.840 105 THR A O 1
ATOM 1648 N N . GLU A 1 106 ? 44.108 8.135 -8.677 1.000 0.820 106 GLU A N 1
ATOM 1649 C CA . GLU A 1 106 ? 43.675 8.462 -10.031 1.000 0.820 106 GLU A CA 1
ATOM 1650 C C . GLU A 1 106 ? 42.189 8.853 -10.116 1.000 0.820 106 GLU A C 1
ATOM 1651 O O . GLU A 1 106 ? 41.840 9.819 -10.796 1.000 0.820 106 GLU A O 1
ATOM 1663 N N . HIS A 1 107 ? 41.320 8.180 -9.358 1.000 0.830 107 HIS A N 1
ATOM 1664 C CA . HIS A 1 107 ? 39.887 8.474 -9.291 1.000 0.830 107 HIS A CA 1
ATOM 1665 C C . HIS A 1 107 ? 39.598 9.803 -8.590 1.000 0.830 107 HIS A C 1
ATOM 1666 O O . HIS A 1 107 ? 38.697 10.537 -8.997 1.000 0.830 107 HIS A O 1
ATOM 1680 N N . ILE A 1 108 ? 40.387 10.141 -7.564 1.000 0.870 108 ILE A N 1
ATOM 1681 C CA . ILE A 1 108 ? 40.312 11.438 -6.879 1.000 0.870 108 ILE A CA 1
ATOM 1682 C C . ILE A 1 108 ? 40.709 12.563 -7.846 1.000 0.870 108 ILE A C 1
ATOM 1683 O O . ILE A 1 108 ? 39.999 13.566 -7.929 1.000 0.870 108 ILE A O 1
ATOM 1699 N N . LEU A 1 109 ? 41.792 12.389 -8.618 1.000 0.860 109 LEU A N 1
ATOM 1700 C CA . LEU A 1 109 ? 42.221 13.366 -9.629 1.000 0.860 109 LEU A CA 1
ATOM 1701 C C . LEU A 1 109 ? 41.146 13.583 -10.703 1.000 0.860 109 LEU A C 1
ATOM 1702 O O . LEU A 1 109 ? 40.819 14.726 -11.018 1.000 0.860 109 LEU A O 1
ATOM 1718 N N . LEU A 1 110 ? 40.568 12.506 -11.243 1.000 0.830 110 LEU A N 1
ATOM 1719 C CA . LEU A 1 110 ? 39.475 12.605 -12.216 1.000 0.830 110 LEU A CA 1
ATOM 1720 C C . LEU A 1 110 ? 38.227 13.259 -11.602 1.000 0.830 110 LEU A C 1
ATOM 1721 O O . LEU A 1 110 ? 37.584 14.081 -12.257 1.000 0.830 110 LEU A O 1
ATOM 1737 N N . GLY A 1 111 ? 37.928 12.957 -10.335 1.000 0.860 111 GLY A N 1
ATOM 1738 C CA . GLY A 1 111 ? 36.858 13.596 -9.570 1.000 0.860 111 GLY A CA 1
ATOM 1739 C C . GLY A 1 111 ? 37.037 15.113 -9.436 1.000 0.860 111 GLY A C 1
ATOM 1740 O O . GLY A 1 111 ? 36.083 15.857 -9.652 1.000 0.860 111 GLY A O 1
ATOM 1744 N N . LEU A 1 112 ? 38.258 15.587 -9.157 1.000 0.840 112 LEU A N 1
ATOM 1745 C CA . LEU A 1 112 ? 38.588 17.018 -9.055 1.000 0.840 112 LEU A CA 1
ATOM 1746 C C . LEU A 1 112 ? 38.321 17.782 -10.356 1.000 0.840 112 LEU A C 1
ATOM 1747 O O . LEU A 1 112 ? 37.719 18.852 -10.331 1.000 0.840 112 LEU A O 1
ATOM 1763 N N . ILE A 1 113 ? 38.758 17.244 -11.497 1.000 0.790 113 ILE A N 1
ATOM 1764 C CA . ILE A 1 113 ? 38.606 17.933 -12.790 1.000 0.790 113 ILE A CA 1
ATOM 1765 C C . ILE A 1 113 ? 37.133 17.965 -13.204 1.000 0.790 113 ILE A C 1
ATOM 1766 O O . ILE A 1 113 ? 36.667 18.937 -13.795 1.000 0.790 113 ILE A O 1
ATOM 1782 N N . ARG A 1 114 ? 36.390 16.900 -12.885 1.000 0.770 114 ARG A N 1
ATOM 1783 C CA . ARG A 1 114 ? 34.980 16.760 -13.256 1.000 0.770 114 ARG A CA 1
ATOM 1784 C C . ARG A 1 114 ? 34.055 17.679 -12.464 1.000 0.770 114 ARG A C 1
ATOM 1785 O O . ARG A 1 114 ? 32.990 18.017 -12.967 1.000 0.770 114 ARG A O 1
ATOM 1806 N N . GLU A 1 115 ? 34.454 18.093 -11.264 1.000 0.780 115 GLU A N 1
ATOM 1807 C CA . GLU A 1 115 ? 33.739 19.125 -10.507 1.000 0.780 115 GLU A CA 1
ATOM 1808 C C . GLU A 1 115 ? 33.852 20.511 -11.178 1.000 0.780 115 GLU A C 1
ATOM 1809 O O . GLU A 1 115 ? 32.874 21.256 -11.183 1.000 0.780 115 GLU A O 1
ATOM 1821 N N . GLY A 1 116 ? 34.979 20.806 -11.842 1.000 0.650 116 GLY A N 1
ATOM 1822 C CA . GLY A 1 116 ? 35.131 21.860 -12.858 1.000 0.650 116 GLY A CA 1
ATOM 1823 C C . GLY A 1 116 ? 35.205 23.314 -12.365 1.000 0.650 116 GLY A C 1
ATOM 1824 O O . GLY A 1 116 ? 35.902 24.120 -12.982 1.000 0.650 116 GLY A O 1
ATOM 1828 N N . GLU A 1 117 ? 34.540 23.666 -11.265 1.000 0.630 117 GLU A N 1
ATOM 1829 C CA . GLU A 1 117 ? 34.446 25.050 -10.760 1.000 0.630 117 GLU A CA 1
ATOM 1830 C C . GLU A 1 117 ? 35.269 25.332 -9.496 1.000 0.630 117 GLU A C 1
ATOM 1831 O O . GLU A 1 117 ? 35.413 26.490 -9.084 1.000 0.630 117 GLU A O 1
ATOM 1843 N N . GLY A 1 118 ? 35.780 24.298 -8.834 1.000 0.650 118 GLY A N 1
ATOM 1844 C CA . GLY A 1 118 ? 36.655 24.416 -7.680 1.000 0.650 118 GLY A CA 1
ATOM 1845 C C . GLY A 1 118 ? 37.996 25.068 -8.021 1.000 0.650 118 GLY A C 1
ATOM 1846 O O . GLY A 1 118 ? 38.440 25.105 -9.173 1.000 0.650 118 GLY A O 1
ATOM 1850 N N . VAL A 1 119 ? 38.692 25.553 -6.989 1.000 0.710 119 VAL A N 1
ATOM 1851 C CA . VAL A 1 119 ? 40.023 26.166 -7.137 1.000 0.710 119 VAL A CA 1
ATOM 1852 C C . VAL A 1 119 ? 41.004 25.182 -7.785 1.000 0.710 119 VAL A C 1
ATOM 1853 O O . VAL A 1 119 ? 41.784 25.570 -8.652 1.000 0.710 119 VAL A O 1
ATOM 1866 N N . ALA A 1 120 ? 40.896 23.889 -7.453 1.000 0.770 120 ALA A N 1
ATOM 1867 C CA . ALA A 1 120 ? 41.703 22.838 -8.069 1.000 0.770 120 ALA A CA 1
ATOM 1868 C C . ALA A 1 120 ? 41.496 22.714 -9.589 1.000 0.770 120 ALA A C 1
ATOM 1869 O O . ALA A 1 120 ? 42.467 22.561 -10.329 1.000 0.770 120 ALA A O 1
ATOM 1876 N N . ALA A 1 121 ? 40.255 22.819 -10.071 1.000 0.700 121 ALA A N 1
ATOM 1877 C CA . ALA A 1 121 ? 39.962 22.763 -11.499 1.000 0.700 121 ALA A CA 1
ATOM 1878 C C . ALA A 1 121 ? 40.491 24.007 -12.234 1.000 0.700 121 ALA A C 1
ATOM 1879 O O . ALA A 1 121 ? 41.039 23.884 -13.329 1.000 0.700 121 ALA A O 1
ATOM 1886 N N . ARG A 1 122 ? 40.412 25.197 -11.615 1.000 0.720 122 ARG A N 1
ATOM 1887 C CA . ARG A 1 122 ? 41.026 26.426 -12.154 1.000 0.720 122 ARG A CA 1
ATOM 1888 C C . ARG A 1 122 ? 42.546 26.321 -12.280 1.000 0.720 122 ARG A C 1
ATOM 1889 O O . ARG A 1 122 ? 43.070 26.670 -13.332 1.000 0.720 122 ARG A O 1
ATOM 1910 N N . VAL A 1 123 ? 43.240 25.818 -11.257 1.000 0.770 123 VAL A N 1
ATOM 1911 C CA . VAL A 1 123 ? 44.705 25.637 -11.288 1.000 0.770 123 VAL A CA 1
ATOM 1912 C C . VAL A 1 123 ? 45.106 24.694 -12.424 1.000 0.770 123 VAL A C 1
ATOM 1913 O O . VAL A 1 123 ? 45.981 25.027 -13.217 1.000 0.770 123 VAL A O 1
ATOM 1926 N N . LEU A 1 124 ? 44.419 23.558 -12.572 1.000 0.770 124 LEU A N 1
ATOM 1927 C CA . LEU A 1 124 ? 44.683 22.614 -13.662 1.000 0.770 124 LEU A CA 1
ATOM 1928 C C . LEU A 1 124 ? 44.366 23.204 -15.051 1.000 0.770 124 LEU A C 1
ATOM 1929 O O . LEU A 1 124 ? 45.135 22.974 -15.984 1.000 0.770 124 LEU A O 1
ATOM 1945 N N . ASN A 1 125 ? 43.308 24.015 -15.183 1.000 0.710 125 ASN A N 1
ATOM 1946 C CA . ASN A 1 125 ? 42.964 24.710 -16.432 1.000 0.710 125 ASN A CA 1
ATOM 1947 C C . ASN A 1 125 ? 43.991 25.781 -16.821 1.000 0.710 125 ASN A C 1
ATOM 1948 O O . ASN A 1 125 ? 44.414 25.815 -17.975 1.000 0.710 125 ASN A O 1
ATOM 1959 N N . ASN A 1 126 ? 44.431 26.621 -15.877 1.000 0.710 126 ASN A N 1
ATOM 1960 C CA . ASN A 1 126 ? 45.500 27.602 -16.113 1.000 0.710 126 ASN A CA 1
ATOM 1961 C C . ASN A 1 126 ? 46.802 26.920 -16.540 1.000 0.710 126 ASN A C 1
ATOM 1962 O O . ASN A 1 126 ? 47.568 27.453 -17.339 1.000 0.710 126 ASN A O 1
ATOM 1973 N N . LEU A 1 127 ? 47.022 25.708 -16.033 1.000 0.740 127 LEU A N 1
ATOM 1974 C CA . LEU A 1 127 ? 48.154 24.862 -16.373 1.000 0.740 127 LEU A CA 1
ATOM 1975 C C . LEU A 1 127 ? 47.926 24.013 -17.646 1.000 0.740 127 LEU A C 1
ATOM 1976 O O . LEU A 1 127 ? 48.774 23.192 -17.988 1.000 0.740 127 LEU A O 1
ATOM 1992 N N . GLY A 1 128 ? 46.821 24.210 -18.378 1.000 0.680 128 GLY A N 1
ATOM 1993 C CA . GLY A 1 128 ? 46.550 23.572 -19.674 1.000 0.680 128 GLY A CA 1
ATOM 1994 C C . GLY A 1 128 ? 46.120 22.098 -19.614 1.000 0.680 128 GLY A C 1
ATOM 1995 O O . GLY A 1 128 ? 46.141 21.408 -20.642 1.000 0.680 128 GLY A O 1
ATOM 1999 N N . VAL A 1 129 ? 45.733 21.592 -18.438 1.000 0.710 129 VAL A N 1
ATOM 2000 C CA . VAL A 1 129 ? 45.269 20.210 -18.250 1.000 0.710 129 VAL A CA 1
ATOM 2001 C C . VAL A 1 129 ? 43.760 20.135 -18.422 1.000 0.710 129 VAL A C 1
ATOM 2002 O O . VAL A 1 129 ? 42.989 20.545 -17.560 1.000 0.710 129 VAL A O 1
ATOM 2015 N N . SER A 1 130 ? 43.335 19.546 -19.538 1.000 0.690 130 SER A N 1
ATOM 2016 C CA . SER A 1 130 ? 41.932 19.220 -19.784 1.000 0.690 130 SER A CA 1
ATOM 2017 C C . SER A 1 130 ? 41.567 17.832 -19.247 1.000 0.690 130 SER A C 1
ATOM 2018 O O . SER A 1 130 ? 42.406 16.933 -19.165 1.000 0.690 130 SER A O 1
ATOM 2026 N N . LEU A 1 131 ? 40.280 17.627 -18.950 1.000 0.640 131 LEU A N 1
ATOM 2027 C CA . LEU A 1 131 ? 39.743 16.359 -18.437 1.000 0.640 131 LEU A CA 1
ATOM 2028 C C . LEU A 1 131 ? 40.050 15.171 -19.368 1.000 0.640 131 LEU A C 1
ATOM 2029 O O . LEU A 1 131 ? 40.497 14.126 -18.900 1.000 0.640 131 LEU A O 1
ATOM 2045 N N . ASN A 1 132 ? 39.912 15.351 -20.691 1.000 0.660 132 ASN A N 1
ATOM 2046 C CA . ASN A 1 132 ? 40.244 14.318 -21.684 1.000 0.660 132 ASN A CA 1
ATOM 2047 C C . ASN A 1 132 ? 41.741 13.957 -21.691 1.000 0.660 132 ASN A C 1
ATOM 2048 O O . ASN A 1 132 ? 42.070 12.772 -21.751 1.000 0.660 132 ASN A O 1
ATOM 2059 N N . LYS A 1 133 ? 42.645 14.943 -21.574 1.000 0.720 133 LYS A N 1
ATOM 2060 C CA . LYS A 1 133 ? 44.094 14.682 -21.490 1.000 0.720 133 LYS A CA 1
ATOM 2061 C C . LYS A 1 133 ? 44.461 13.937 -20.210 1.000 0.720 133 LYS A C 1
ATOM 2062 O O . LYS A 1 133 ? 45.227 12.980 -20.265 1.000 0.720 133 LYS A O 1
ATOM 2081 N N . ALA A 1 134 ? 43.886 14.340 -19.075 1.000 0.730 134 ALA A N 1
ATOM 2082 C CA . ALA A 1 134 ? 44.120 13.663 -17.802 1.000 0.730 134 ALA A CA 1
ATOM 2083 C C . ALA A 1 134 ? 43.648 12.201 -17.845 1.000 0.730 134 ALA A C 1
ATOM 2084 O O . ALA A 1 134 ? 44.357 11.305 -17.391 1.000 0.730 134 ALA A O 1
ATOM 2091 N N . ARG A 1 135 ? 42.486 11.942 -18.455 1.000 0.630 135 ARG A N 1
ATOM 2092 C CA . ARG A 1 135 ? 41.914 10.594 -18.553 1.000 0.630 135 ARG A CA 1
ATOM 2093 C C . ARG A 1 135 ? 42.746 9.658 -19.427 1.000 0.630 135 ARG A C 1
ATOM 2094 O O . ARG A 1 135 ? 43.005 8.527 -19.025 1.000 0.630 135 ARG A O 1
ATOM 2115 N N . GLN A 1 136 ? 43.197 10.135 -20.587 1.000 0.700 136 GLN A N 1
ATOM 2116 C CA . GLN A 1 136 ? 44.098 9.367 -21.449 1.000 0.700 136 GLN A CA 1
ATOM 2117 C C . GLN A 1 136 ? 45.398 8.995 -20.728 1.000 0.700 136 GLN A C 1
ATOM 2118 O O . GLN A 1 136 ? 45.810 7.840 -20.788 1.000 0.700 136 GLN A O 1
ATOM 2132 N N . GLN A 1 137 ? 46.009 9.945 -20.012 1.000 0.720 137 GLN A N 1
ATOM 2133 C CA . GLN A 1 137 ? 47.293 9.715 -19.352 1.000 0.720 137 GLN A CA 1
ATOM 2134 C C . GLN A 1 137 ? 47.202 8.689 -18.216 1.000 0.720 137 GLN A C 1
ATOM 2135 O O . GLN A 1 137 ? 48.075 7.837 -18.068 1.000 0.720 137 GLN A O 1
ATOM 2149 N N . VAL A 1 138 ? 46.126 8.743 -17.431 1.000 0.670 138 VAL A N 1
ATOM 2150 C CA . VAL A 1 138 ? 45.851 7.768 -16.368 1.000 0.670 138 VAL A CA 1
ATOM 2151 C C . VAL A 1 138 ? 45.646 6.359 -16.940 1.000 0.670 138 VAL A C 1
ATOM 2152 O O . VAL A 1 138 ? 46.245 5.415 -16.433 1.000 0.670 138 VAL A O 1
ATOM 2165 N N . LEU A 1 139 ? 44.862 6.208 -18.018 1.000 0.600 139 LEU A N 1
ATOM 2166 C CA . LEU A 1 139 ? 44.636 4.916 -18.690 1.000 0.600 139 LEU A CA 1
ATOM 2167 C C . LEU A 1 139 ? 45.943 4.281 -19.173 1.000 0.600 139 LEU A C 1
ATOM 2168 O O . LEU A 1 139 ? 46.162 3.084 -19.004 1.000 0.600 139 LEU A O 1
ATOM 2184 N N . GLN A 1 140 ? 46.828 5.099 -19.737 1.000 0.610 140 GLN A N 1
ATOM 2185 C CA . GLN A 1 140 ? 48.121 4.639 -20.230 1.000 0.610 140 GLN A CA 1
ATOM 2186 C C . GLN A 1 140 ? 49.039 4.141 -19.097 1.000 0.610 140 GLN A C 1
ATOM 2187 O O . GLN A 1 140 ? 49.798 3.197 -19.297 1.000 0.610 140 GLN A O 1
ATOM 2201 N N . LEU A 1 141 ? 48.960 4.751 -17.906 1.000 0.610 141 LEU A N 1
ATOM 2202 C CA . LEU A 1 141 ? 49.727 4.358 -16.714 1.000 0.610 141 LEU A CA 1
ATOM 2203 C C . LEU A 1 141 ? 49.144 3.145 -15.979 1.000 0.610 141 LEU A C 1
ATOM 2204 O O . LEU A 1 141 ? 49.889 2.428 -15.317 1.000 0.610 141 LEU A O 1
ATOM 2220 N N . LEU A 1 142 ? 47.831 2.927 -16.067 1.000 0.550 142 LEU A N 1
ATOM 2221 C CA . LEU A 1 142 ? 47.171 1.762 -15.473 1.000 0.550 142 LEU A CA 1
ATOM 2222 C C . LEU A 1 142 ? 47.528 0.469 -16.214 1.000 0.550 142 LEU A C 1
ATOM 2223 O O . LEU A 1 142 ? 47.824 -0.530 -15.568 1.000 0.550 142 LEU A O 1
ATOM 2239 N N . GLY A 1 143 ? 47.573 0.496 -17.550 1.000 0.440 143 GLY A N 1
ATOM 2240 C CA . GLY A 1 143 ? 47.823 -0.706 -18.356 1.000 0.440 143 GLY A CA 1
ATOM 2241 C C . GLY A 1 143 ? 49.222 -1.318 -18.209 1.000 0.440 143 GLY A C 1
ATOM 2242 O O . GLY A 1 143 ? 49.426 -2.464 -18.590 1.000 0.440 143 GLY A O 1
ATOM 2246 N N . SER A 1 144 ? 50.202 -0.583 -17.677 1.000 0.330 144 SER A N 1
ATOM 2247 C CA . SER A 1 144 ? 51.566 -1.096 -17.483 1.000 0.330 144 SER A CA 1
ATOM 2248 C C . SER A 1 144 ? 51.798 -1.749 -16.124 1.000 0.330 144 SER A C 1
ATOM 2249 O O . SER A 1 144 ? 52.799 -2.440 -15.951 1.000 0.330 144 SER A O 1
ATOM 2257 N N . ASN A 1 145 ? 50.918 -1.507 -15.154 1.000 0.310 145 ASN A N 1
ATOM 2258 C CA . ASN A 1 145 ? 51.134 -1.916 -13.772 1.000 0.310 145 ASN A CA 1
ATOM 2259 C C . ASN A 1 145 ? 50.248 -3.095 -13.354 1.000 0.310 145 ASN A C 1
ATOM 2260 O O . ASN A 1 145 ? 50.247 -3.446 -12.174 1.000 0.310 145 ASN A O 1
ATOM 2271 N N . GLU A 1 146 ? 49.499 -3.701 -14.282 1.000 0.270 146 GLU A N 1
ATOM 2272 C CA . GLU A 1 146 ? 48.944 -5.026 -14.025 1.000 0.270 146 GLU A CA 1
ATOM 2273 C C . GLU A 1 146 ? 50.102 -5.997 -13.797 1.000 0.270 146 GLU A C 1
ATOM 2274 O O . GLU A 1 146 ? 50.984 -6.191 -14.635 1.000 0.270 146 GLU A O 1
ATOM 2286 N N . THR A 1 147 ? 50.135 -6.550 -12.589 1.000 0.250 147 THR A N 1
ATOM 2287 C CA . THR A 1 147 ? 51.119 -7.534 -12.155 1.000 0.250 147 THR A CA 1
ATOM 2288 C C . THR A 1 147 ? 51.052 -8.798 -13.010 1.000 0.250 147 THR A C 1
ATOM 2289 O O . THR A 1 147 ? 50.078 -9.060 -13.708 1.000 0.250 147 THR A O 1
ATOM 2300 N N . GLY A 1 148 ? 52.074 -9.645 -12.878 1.000 0.250 148 GLY A N 1
ATOM 2301 C CA . GLY A 1 148 ? 52.194 -10.905 -13.605 1.000 0.250 148 GLY A CA 1
ATOM 2302 C C . GLY A 1 148 ? 51.264 -12.016 -13.125 1.000 0.250 148 GLY A C 1
ATOM 2303 O O . GLY A 1 148 ? 51.774 -13.078 -12.756 1.000 0.250 148 GLY A O 1
ATOM 2307 N N . SER A 1 149 ? 49.934 -11.829 -13.154 1.000 0.250 149 SER A N 1
ATOM 2308 C CA . SER A 1 149 ? 49.056 -12.997 -13.255 1.000 0.250 149 SER A CA 1
ATOM 2309 C C . SER A 1 149 ? 49.555 -13.773 -14.466 1.000 0.250 149 SER A C 1
ATOM 2310 O O . SER A 1 149 ? 49.567 -13.293 -15.600 1.000 0.250 149 SER A O 1
ATOM 2318 N N . SER A 1 150 ? 50.150 -14.929 -14.176 1.000 0.240 150 SER A N 1
ATOM 2319 C CA . SER A 1 150 ? 50.742 -15.788 -15.179 1.000 0.240 150 SER A CA 1
ATOM 2320 C C . SER A 1 150 ? 49.563 -16.253 -16.001 1.000 0.240 150 SER A C 1
ATOM 2321 O O . SER A 1 150 ? 48.842 -17.163 -15.592 1.000 0.240 150 SER A O 1
ATOM 2329 N N . ALA A 1 151 ? 49.325 -15.587 -17.126 1.000 0.260 151 ALA A N 1
ATOM 2330 C CA . ALA A 1 151 ? 48.510 -16.135 -18.181 1.000 0.260 151 ALA A CA 1
ATOM 2331 C C . ALA A 1 151 ? 49.273 -17.369 -18.663 1.000 0.260 151 ALA A C 1
ATOM 2332 O O . ALA A 1 151 ? 50.048 -17.321 -19.618 1.000 0.260 151 ALA A O 1
ATOM 2339 N N . ALA A 1 152 ? 49.151 -18.459 -17.900 1.000 0.240 152 ALA A N 1
ATOM 2340 C CA . ALA A 1 152 ? 49.573 -19.768 -18.322 1.000 0.240 152 ALA A CA 1
ATOM 2341 C C . ALA A 1 152 ? 48.961 -19.945 -19.703 1.000 0.240 152 ALA A C 1
ATOM 2342 O O . ALA A 1 152 ? 47.778 -19.641 -19.890 1.000 0.240 152 ALA A O 1
ATOM 2349 N N . GLY A 1 153 ? 49.789 -20.363 -20.660 1.000 0.260 153 GLY A N 1
ATOM 2350 C CA . GLY A 1 153 ? 49.366 -20.627 -22.026 1.000 0.260 153 GLY A CA 1
ATOM 2351 C C . GLY A 1 153 ? 48.369 -21.776 -22.032 1.000 0.260 153 GLY A C 1
ATOM 2352 O O . GLY A 1 153 ? 48.723 -22.907 -22.350 1.000 0.260 153 GLY A O 1
ATOM 2356 N N . THR A 1 154 ? 47.127 -21.510 -21.628 1.000 0.290 154 THR A N 1
ATOM 2357 C CA . THR A 1 154 ? 46.016 -22.399 -21.907 1.000 0.290 154 THR A CA 1
ATOM 2358 C C . THR A 1 154 ? 45.940 -22.417 -23.418 1.000 0.290 154 THR A C 1
ATOM 2359 O O . THR A 1 154 ? 45.765 -21.378 -24.049 1.000 0.290 154 THR A O 1
ATOM 2370 N N . ASN A 1 155 ? 46.163 -23.592 -23.997 1.000 0.270 155 ASN A N 1
ATOM 2371 C CA . ASN A 1 155 ? 45.955 -23.835 -25.415 1.000 0.270 155 ASN A CA 1
ATOM 2372 C C . ASN A 1 155 ? 44.462 -23.613 -25.727 1.000 0.270 155 ASN A C 1
ATOM 2373 O O . ASN A 1 155 ? 43.690 -24.570 -25.788 1.000 0.270 155 ASN A O 1
ATOM 2384 N N . SER A 1 156 ? 44.029 -22.362 -25.892 1.000 0.360 156 SER A N 1
ATOM 2385 C CA . SER A 1 156 ? 42.741 -21.983 -26.474 1.000 0.360 156 SER A CA 1
ATOM 2386 C C . SER A 1 156 ? 42.772 -22.360 -27.953 1.000 0.360 156 SER A C 1
ATOM 2387 O O . SER A 1 156 ? 43.053 -21.545 -28.821 1.000 0.360 156 SER A O 1
ATOM 2395 N N . ASN A 1 157 ? 42.597 -23.654 -28.224 1.000 0.370 157 ASN A N 1
ATOM 2396 C CA . ASN A 1 157 ? 42.983 -24.253 -29.496 1.000 0.370 157 ASN A CA 1
ATOM 2397 C C . ASN A 1 157 ? 42.172 -23.684 -30.674 1.000 0.370 157 ASN A C 1
ATOM 2398 O O . ASN A 1 157 ? 42.703 -22.979 -31.529 1.000 0.370 157 ASN A O 1
ATOM 2409 N N . ALA A 1 158 ? 40.874 -23.984 -30.725 1.000 0.480 158 ALA A N 1
ATOM 2410 C CA . ALA A 1 158 ? 40.019 -23.600 -31.837 1.000 0.480 158 ALA A CA 1
ATOM 2411 C C . ALA A 1 158 ? 39.198 -22.358 -31.479 1.000 0.480 158 ALA A C 1
ATOM 2412 O O . ALA A 1 158 ? 38.259 -22.428 -30.688 1.000 0.480 158 ALA A O 1
ATOM 2419 N N . ASN A 1 159 ? 39.580 -21.223 -32.066 1.000 0.570 159 ASN A N 1
ATOM 2420 C CA . ASN A 1 159 ? 38.835 -19.968 -31.983 1.000 0.570 159 ASN A CA 1
ATOM 2421 C C . ASN A 1 159 ? 37.471 -20.110 -32.681 1.000 0.570 159 ASN A C 1
ATOM 2422 O O . ASN A 1 159 ? 37.424 -20.293 -33.898 1.000 0.570 159 ASN A O 1
ATOM 2433 N N . THR A 1 160 ? 36.375 -19.952 -31.936 1.000 0.750 160 THR A N 1
ATOM 2434 C CA . THR A 1 160 ? 34.989 -19.979 -32.440 1.000 0.750 160 THR A CA 1
ATOM 2435 C C . THR A 1 160 ? 34.302 -18.614 -32.287 1.000 0.750 160 THR A C 1
ATOM 2436 O O . THR A 1 160 ? 33.370 -18.469 -31.496 1.000 0.750 160 THR A O 1
ATOM 2447 N N . PRO A 1 161 ? 34.770 -17.571 -33.005 1.000 0.730 161 PRO A N 1
ATOM 2448 C CA . PRO A 1 161 ? 34.385 -16.185 -32.737 1.000 0.730 161 PRO A CA 1
ATOM 2449 C C . PRO A 1 161 ? 32.891 -15.897 -32.943 1.000 0.730 161 PRO A C 1
ATOM 2450 O O . PRO A 1 161 ? 32.350 -15.028 -32.265 1.000 0.730 161 PRO A O 1
ATOM 2461 N N . THR A 1 162 ? 32.208 -16.587 -33.863 1.000 0.760 162 THR A N 1
ATOM 2462 C CA . THR A 1 162 ? 30.771 -16.382 -34.106 1.000 0.760 162 THR A CA 1
ATOM 2463 C C . THR A 1 162 ? 29.939 -17.127 -33.066 1.000 0.760 162 THR A C 1
ATOM 2464 O O . THR A 1 162 ? 28.995 -16.557 -32.519 1.000 0.760 162 THR A O 1
ATOM 2475 N N . LEU A 1 163 ? 30.295 -18.375 -32.758 1.000 0.770 163 LEU A N 1
ATOM 2476 C CA . LEU A 1 163 ? 29.600 -19.201 -31.774 1.000 0.770 163 LEU A CA 1
ATOM 2477 C C . LEU A 1 163 ? 29.694 -18.596 -30.371 1.000 0.770 163 LEU A C 1
ATOM 2478 O O . LEU A 1 163 ? 28.663 -18.460 -29.722 1.000 0.770 163 LEU A O 1
ATOM 2494 N N . ASP A 1 164 ? 30.872 -18.142 -29.939 1.000 0.780 164 ASP A N 1
ATOM 2495 C CA . ASP A 1 164 ? 31.054 -17.507 -28.624 1.000 0.780 164 ASP A CA 1
ATOM 2496 C C . ASP A 1 164 ? 30.257 -16.191 -28.480 1.000 0.780 164 ASP A C 1
ATOM 2497 O O . ASP A 1 164 ? 29.967 -15.758 -27.368 1.000 0.780 164 ASP A O 1
ATOM 2506 N N . SER A 1 165 ? 29.864 -15.555 -29.593 1.000 0.740 165 SER A N 1
ATOM 2507 C CA . SER A 1 165 ? 29.028 -14.342 -29.586 1.000 0.740 165 SER A CA 1
ATOM 2508 C C . SER A 1 165 ? 27.517 -14.610 -29.579 1.000 0.740 165 SER A C 1
ATOM 2509 O O . SER A 1 165 ? 26.740 -13.712 -29.259 1.000 0.740 165 SER A O 1
ATOM 2517 N N . LEU A 1 166 ? 27.095 -15.822 -29.961 1.000 0.760 166 LEU A N 1
ATOM 2518 C CA . LEU A 1 166 ? 25.686 -16.206 -30.140 1.000 0.760 166 LEU A CA 1
ATOM 2519 C C . LEU A 1 166 ? 25.226 -17.297 -29.159 1.000 0.760 166 LEU A C 1
ATOM 2520 O O . LEU A 1 166 ? 24.027 -17.547 -29.046 1.000 0.760 166 LEU A O 1
ATOM 2536 N N . ALA A 1 167 ? 26.159 -17.973 -28.488 1.000 0.790 167 ALA A N 1
ATOM 2537 C CA . ALA A 1 167 ? 25.906 -19.081 -27.581 1.000 0.790 167 ALA A CA 1
ATOM 2538 C C . ALA A 1 167 ? 26.504 -18.807 -26.201 1.000 0.790 167 ALA A C 1
ATOM 2539 O O . ALA A 1 167 ? 27.503 -18.104 -26.051 1.000 0.790 167 ALA A O 1
ATOM 2546 N N . ARG A 1 168 ? 25.898 -19.411 -25.181 1.000 0.840 168 ARG A N 1
ATOM 2547 C CA . ARG A 1 168 ? 26.372 -19.327 -23.800 1.000 0.840 168 ARG A CA 1
ATOM 2548 C C . ARG A 1 168 ? 27.216 -20.562 -23.486 1.000 0.840 168 ARG A C 1
ATOM 2549 O O . ARG A 1 168 ? 26.738 -21.687 -23.625 1.000 0.840 168 ARG A O 1
ATOM 2570 N N . ASP A 1 169 ? 28.472 -20.368 -23.089 1.000 0.850 169 ASP A N 1
ATOM 2571 C CA . ASP A 1 169 ? 29.380 -21.467 -22.735 1.000 0.850 169 ASP A CA 1
ATOM 2572 C C . ASP A 1 169 ? 29.126 -21.933 -21.290 1.000 0.850 169 ASP A C 1
ATOM 2573 O O . ASP A 1 169 ? 29.567 -21.291 -20.334 1.000 0.850 169 ASP A O 1
ATOM 2582 N N . LEU A 1 170 ? 28.418 -23.056 -21.120 1.000 0.880 170 LEU A N 1
ATOM 2583 C CA . LEU A 1 170 ? 28.147 -23.627 -19.794 1.000 0.880 170 LEU A CA 1
ATOM 2584 C C . LEU A 1 170 ? 29.433 -24.111 -19.115 1.000 0.880 170 LEU A C 1
ATOM 2585 O O . LEU A 1 170 ? 29.565 -24.013 -17.900 1.000 0.880 170 LEU A O 1
ATOM 2601 N N . THR A 1 171 ? 30.408 -24.585 -19.891 1.000 0.860 171 THR A N 1
ATOM 2602 C CA . THR A 1 171 ? 31.727 -24.993 -19.386 1.000 0.860 171 THR A CA 1
ATOM 2603 C C . THR A 1 171 ? 32.566 -23.806 -18.892 1.000 0.860 171 THR A C 1
ATOM 2604 O O . THR A 1 171 ? 33.344 -23.950 -17.951 1.000 0.860 171 THR A O 1
ATOM 2615 N N . ALA A 1 172 ? 32.414 -22.614 -19.470 1.000 0.810 172 ALA A N 1
ATOM 2616 C CA . ALA A 1 172 ? 33.080 -21.417 -18.950 1.000 0.810 172 ALA A CA 1
ATOM 2617 C C . ALA A 1 172 ? 32.476 -20.986 -17.605 1.000 0.810 172 ALA A C 1
ATOM 2618 O O . ALA A 1 172 ? 33.198 -20.809 -16.628 1.000 0.810 172 ALA A O 1
ATOM 2625 N N . ILE A 1 173 ? 31.147 -20.919 -17.542 1.000 0.810 173 ILE A N 1
ATOM 2626 C CA . ILE A 1 173 ? 30.391 -20.524 -16.344 1.000 0.810 173 ILE A CA 1
ATOM 2627 C C . ILE A 1 173 ? 30.619 -21.529 -15.198 1.000 0.810 173 ILE A C 1
ATOM 2628 O O . ILE A 1 173 ? 30.799 -21.131 -14.048 1.000 0.810 173 ILE A O 1
ATOM 2644 N N . ALA A 1 174 ? 30.705 -22.829 -15.506 1.000 0.830 174 ALA A N 1
ATOM 2645 C CA . ALA A 1 174 ? 31.014 -23.869 -14.522 1.000 0.830 174 ALA A CA 1
ATOM 2646 C C . ALA A 1 174 ? 32.443 -23.759 -13.963 1.000 0.830 174 ALA A C 1
ATOM 2647 O O . ALA A 1 174 ? 32.652 -24.046 -12.790 1.000 0.830 174 ALA A O 1
ATOM 2654 N N . LYS A 1 175 ? 33.431 -23.308 -14.753 1.000 0.790 175 LYS A N 1
ATOM 2655 C CA . LYS A 1 175 ? 34.790 -23.049 -14.234 1.000 0.790 175 LYS A CA 1
ATOM 2656 C C . LYS A 1 175 ? 34.823 -21.887 -13.242 1.000 0.790 175 LYS A C 1
ATOM 2657 O O . LYS A 1 175 ? 35.696 -21.860 -12.381 1.000 0.790 175 LYS A O 1
ATOM 2676 N N . GLU A 1 176 ? 33.900 -20.941 -13.378 1.000 0.790 176 GLU A N 1
ATOM 2677 C CA . GLU A 1 176 ? 33.743 -19.787 -12.486 1.000 0.790 176 GLU A CA 1
ATOM 2678 C C . GLU A 1 176 ? 32.843 -20.080 -11.272 1.000 0.790 176 GLU A C 1
ATOM 2679 O O . GLU A 1 176 ? 32.558 -19.171 -10.497 1.000 0.790 176 GLU A O 1
ATOM 2691 N N . ASP A 1 177 ? 32.377 -21.325 -11.113 1.000 0.770 177 ASP A N 1
ATOM 2692 C CA . ASP A 1 177 ? 31.483 -21.780 -10.034 1.000 0.770 177 ASP A CA 1
ATOM 2693 C C . ASP A 1 177 ? 30.171 -20.976 -9.926 1.000 0.770 177 ASP A C 1
ATOM 2694 O O . ASP A 1 177 ? 29.509 -20.906 -8.889 1.000 0.770 177 ASP A O 1
ATOM 2703 N N . SER A 1 178 ? 29.772 -20.347 -11.036 1.000 0.780 178 SER A N 1
ATOM 2704 C CA . SER A 1 178 ? 28.573 -19.508 -11.101 1.000 0.780 178 SER A CA 1
ATOM 2705 C C . SER A 1 178 ? 27.311 -20.296 -11.469 1.000 0.780 178 SER A C 1
ATOM 2706 O O . SER A 1 178 ? 26.204 -19.794 -11.288 1.000 0.780 178 SER A O 1
ATOM 2714 N N . LEU A 1 179 ? 27.443 -21.555 -11.898 1.000 0.830 179 LEU A N 1
ATOM 2715 C CA . LEU A 1 179 ? 26.321 -22.455 -12.188 1.000 0.830 179 LEU A CA 1
ATOM 2716 C C . LEU A 1 179 ? 25.687 -23.018 -10.924 1.000 0.830 179 LEU A C 1
ATOM 2717 O O . LEU A 1 179 ? 26.408 -23.411 -10.011 1.000 0.830 179 LEU A O 1
ATOM 2733 N N . ASP A 1 180 ? 24.359 -23.080 -10.887 1.000 0.810 180 ASP A N 1
ATOM 2734 C CA . ASP A 1 180 ? 23.627 -23.641 -9.755 1.000 0.810 180 ASP A CA 1
ATOM 2735 C C . ASP A 1 180 ? 23.989 -25.122 -9.531 1.000 0.810 180 ASP A C 1
ATOM 2736 O O . ASP A 1 180 ? 24.258 -25.855 -10.490 1.000 0.810 180 ASP A O 1
ATOM 2745 N N . PRO A 1 181 ? 24.050 -25.588 -8.271 1.000 0.810 181 PRO A N 1
ATOM 2746 C CA . PRO A 1 181 ? 24.321 -26.987 -7.985 1.000 0.810 181 PRO A CA 1
ATOM 2747 C C . PRO A 1 181 ? 23.205 -27.867 -8.546 1.000 0.810 181 PRO A C 1
ATOM 2748 O O . PRO A 1 181 ? 22.019 -27.617 -8.330 1.000 0.810 181 PRO A O 1
ATOM 2759 N N . VAL A 1 182 ? 23.590 -28.937 -9.238 1.000 0.860 182 VAL A N 1
ATOM 2760 C CA . VAL A 1 182 ? 22.637 -29.904 -9.783 1.000 0.860 182 VAL A CA 1
ATOM 2761 C C . VAL A 1 182 ? 22.471 -31.042 -8.789 1.000 0.860 182 VAL A C 1
ATOM 2762 O O . VAL A 1 182 ? 23.332 -31.909 -8.649 1.000 0.860 182 VAL A O 1
ATOM 2775 N N . ILE A 1 183 ? 21.352 -31.016 -8.067 1.000 0.850 183 ILE A N 1
ATOM 2776 C CA . ILE A 1 183 ? 21.010 -32.024 -7.061 1.000 0.850 183 ILE A CA 1
ATOM 2777 C C . ILE A 1 183 ? 20.145 -33.119 -7.690 1.000 0.850 183 ILE A C 1
ATOM 2778 O O . ILE A 1 183 ? 19.191 -32.844 -8.419 1.000 0.850 183 ILE A O 1
ATOM 2794 N N . GLY A 1 184 ? 20.459 -34.379 -7.384 1.000 0.850 184 GLY A N 1
ATOM 2795 C CA . GLY A 1 184 ? 19.808 -35.530 -8.009 1.000 0.850 184 GLY A CA 1
ATOM 2796 C C . GLY A 1 184 ? 20.272 -35.723 -9.456 1.000 0.850 184 GLY A C 1
ATOM 2797 O O . GLY A 1 184 ? 21.427 -35.470 -9.779 1.000 0.850 184 GLY A O 1
ATOM 2801 N N . ARG A 1 185 ? 19.397 -36.235 -10.332 1.000 0.890 185 ARG A N 1
ATOM 2802 C CA . ARG A 1 185 ? 19.630 -36.408 -11.787 1.000 0.890 185 ARG A CA 1
ATOM 2803 C C . ARG A 1 185 ? 20.854 -37.237 -12.214 1.000 0.890 185 ARG A C 1
ATOM 2804 O O . ARG A 1 185 ? 21.181 -37.298 -13.399 1.000 0.890 185 ARG A O 1
ATOM 2825 N N . SER A 1 186 ? 21.518 -37.921 -11.282 1.000 0.880 186 SER A N 1
ATOM 2826 C CA . SER A 1 186 ? 22.750 -38.679 -11.540 1.000 0.880 186 SER A CA 1
ATOM 2827 C C . SER A 1 186 ? 22.562 -39.781 -12.584 1.000 0.880 186 SER A C 1
ATOM 2828 O O . SER A 1 186 ? 23.427 -39.974 -13.436 1.000 0.880 186 SER A O 1
ATOM 2836 N N . LYS A 1 187 ? 21.410 -40.463 -12.579 1.000 0.910 187 LYS A N 1
ATOM 2837 C CA . LYS A 1 187 ? 21.080 -41.497 -13.572 1.000 0.910 187 LYS A CA 1
ATOM 2838 C C . LYS A 1 187 ? 20.878 -40.900 -14.964 1.000 0.910 187 LYS A C 1
ATOM 2839 O O . LYS A 1 187 ? 21.367 -41.468 -15.938 1.000 0.910 187 LYS A O 1
ATOM 2858 N N . GLU A 1 188 ? 20.173 -39.776 -15.068 1.000 0.920 188 GLU A N 1
ATOM 2859 C CA . GLU A 1 188 ? 19.905 -39.081 -16.327 1.000 0.920 188 GLU A CA 1
ATOM 2860 C C . GLU A 1 188 ? 21.194 -38.515 -16.925 1.000 0.920 188 GLU A C 1
ATOM 2861 O O . GLU A 1 188 ? 21.441 -38.699 -18.116 1.000 0.920 188 GLU A O 1
ATOM 2873 N N . ILE A 1 189 ? 22.057 -37.922 -16.096 1.000 0.930 189 ILE A N 1
ATOM 2874 C CA . ILE A 1 189 ? 23.381 -37.437 -16.504 1.000 0.930 189 ILE A CA 1
ATOM 2875 C C . ILE A 1 189 ? 24.261 -38.610 -16.961 1.000 0.930 189 ILE A C 1
ATOM 2876 O O . ILE A 1 189 ? 24.817 -38.573 -18.061 1.000 0.930 189 ILE A O 1
ATOM 2892 N N . GLN A 1 190 ? 24.325 -39.705 -16.194 1.000 0.920 190 GLN A N 1
ATOM 2893 C CA . GLN A 1 190 ? 25.074 -40.903 -16.591 1.000 0.920 190 GLN A CA 1
ATOM 2894 C C . GLN A 1 190 ? 24.558 -41.469 -17.921 1.000 0.920 190 GLN A C 1
ATOM 2895 O O . GLN A 1 190 ? 25.344 -41.820 -18.803 1.000 0.920 190 GLN A O 1
ATOM 2909 N N . ARG A 1 191 ? 23.236 -41.473 -18.121 1.000 0.930 191 ARG A N 1
ATOM 2910 C CA . ARG A 1 191 ? 22.622 -41.894 -19.380 1.000 0.930 191 ARG A CA 1
ATOM 2911 C C . ARG A 1 191 ? 22.969 -40.960 -20.543 1.000 0.930 191 ARG A C 1
ATOM 2912 O O . ARG A 1 191 ? 23.187 -41.443 -21.654 1.000 0.930 191 ARG A O 1
ATOM 2933 N N . VAL A 1 192 ? 23.057 -39.650 -20.315 1.000 0.940 192 VAL A N 1
ATOM 2934 C CA . VAL A 1 192 ? 23.529 -38.672 -21.312 1.000 0.940 192 VAL A CA 1
ATOM 2935 C C . VAL A 1 192 ? 24.978 -38.967 -21.711 1.000 0.940 192 VAL A C 1
ATOM 2936 O O . VAL A 1 192 ? 25.265 -39.083 -22.903 1.000 0.940 192 VAL A O 1
ATOM 2949 N N . ILE A 1 193 ? 25.871 -39.181 -20.742 1.000 0.930 193 ILE A N 1
ATOM 2950 C CA . ILE A 1 193 ? 27.285 -39.527 -20.970 1.000 0.930 193 ILE A CA 1
ATOM 2951 C C . ILE A 1 193 ? 27.419 -40.832 -21.766 1.000 0.930 193 ILE A C 1
ATOM 2952 O O . ILE A 1 193 ? 28.204 -40.907 -22.718 1.000 0.930 193 ILE A O 1
ATOM 2968 N N . GLU A 1 194 ? 26.630 -41.854 -21.422 1.000 0.920 194 GLU A N 1
ATOM 2969 C CA . GLU A 1 194 ? 26.598 -43.135 -22.135 1.000 0.920 194 GLU A CA 1
ATOM 2970 C C . GLU A 1 194 ? 26.227 -42.951 -23.600 1.000 0.920 194 GLU A C 1
ATOM 2971 O O . GLU A 1 194 ? 26.891 -43.485 -24.488 1.000 0.920 194 GLU A O 1
ATOM 2983 N N . VAL A 1 195 ? 25.161 -42.193 -23.861 1.000 0.920 195 VAL A N 1
ATOM 2984 C CA . VAL A 1 195 ? 24.703 -41.937 -25.223 1.000 0.920 195 VAL A CA 1
ATOM 2985 C C . VAL A 1 195 ? 25.768 -41.168 -26.000 1.000 0.920 195 VAL A C 1
ATOM 2986 O O . VAL A 1 195 ? 26.109 -41.581 -27.107 1.000 0.920 195 VAL A O 1
ATOM 2999 N N . LEU A 1 196 ? 26.348 -40.117 -25.417 1.000 0.900 196 LEU A N 1
ATOM 3000 C CA . LEU A 1 196 ? 27.401 -39.310 -26.042 1.000 0.900 196 LEU A CA 1
ATOM 3001 C C . LEU A 1 196 ? 28.667 -40.112 -26.367 1.000 0.900 196 LEU A C 1
ATOM 3002 O O . LEU A 1 196 ? 29.345 -39.814 -27.351 1.000 0.900 196 LEU A O 1
ATOM 3018 N N . SER A 1 197 ? 28.966 -41.147 -25.581 1.000 0.870 197 SER A N 1
ATOM 3019 C CA . SER A 1 197 ? 30.135 -42.013 -25.774 1.000 0.870 197 SER A CA 1
ATOM 3020 C C . SER A 1 197 ? 29.969 -43.026 -26.921 1.000 0.870 197 SER A C 1
ATOM 3021 O O . SER A 1 197 ? 30.895 -43.782 -27.223 1.000 0.870 197 SER A O 1
ATOM 3029 N N . ARG A 1 198 ? 28.802 -43.082 -27.584 1.000 0.830 198 ARG A N 1
ATOM 3030 C CA . ARG A 1 198 ? 28.526 -44.049 -28.663 1.000 0.830 198 ARG A CA 1
ATOM 3031 C C . ARG A 1 198 ? 29.153 -43.647 -30.000 1.000 0.830 198 ARG A C 1
ATOM 3032 O O . ARG A 1 198 ? 29.278 -42.477 -30.340 1.000 0.830 198 ARG A O 1
ATOM 3053 N N . ARG A 1 199 ? 29.435 -44.657 -30.835 1.000 0.740 199 ARG A N 1
ATOM 3054 C CA . ARG A 1 199 ? 29.896 -44.480 -32.229 1.000 0.740 199 ARG A CA 1
ATOM 3055 C C . ARG A 1 199 ? 28.758 -44.154 -33.213 1.000 0.740 199 ARG A C 1
ATOM 3056 O O . ARG A 1 199 ? 28.991 -43.546 -34.249 1.000 0.740 199 ARG A O 1
ATOM 3077 N N . THR A 1 200 ? 27.531 -44.580 -32.899 1.000 0.740 200 THR A N 1
ATOM 3078 C CA . THR A 1 200 ? 26.295 -44.331 -33.673 1.000 0.740 200 THR A CA 1
ATOM 3079 C C . THR A 1 200 ? 25.133 -44.036 -32.714 1.000 0.740 200 THR A C 1
ATOM 3080 O O . THR A 1 200 ? 25.067 -44.687 -31.669 1.000 0.740 200 THR A O 1
ATOM 3091 N N . LYS A 1 201 ? 24.197 -43.136 -33.073 1.000 0.800 201 LYS A N 1
ATOM 3092 C CA . LYS A 1 201 ? 23.135 -42.590 -32.183 1.000 0.800 201 LYS A CA 1
ATOM 3093 C C . LYS A 1 201 ? 23.708 -41.928 -30.915 1.000 0.800 201 LYS A C 1
ATOM 3094 O O . LYS A 1 201 ? 23.335 -42.286 -29.802 1.000 0.800 201 LYS A O 1
ATOM 3113 N N . ASN A 1 202 ? 24.639 -40.993 -31.102 1.000 0.830 202 ASN A N 1
ATOM 3114 C CA . ASN A 1 202 ? 25.371 -40.298 -30.039 1.000 0.830 202 ASN A CA 1
ATOM 3115 C C . ASN A 1 202 ? 24.828 -38.901 -29.697 1.000 0.830 202 ASN A C 1
ATOM 3116 O O . ASN A 1 202 ? 25.537 -38.128 -29.059 1.000 0.830 202 ASN A O 1
ATOM 3127 N N . ASN A 1 203 ? 23.587 -38.602 -30.106 1.000 0.900 203 ASN A N 1
ATOM 3128 C CA . ASN A 1 203 ? 22.886 -37.359 -29.779 1.000 0.900 203 ASN A CA 1
ATOM 3129 C C . ASN A 1 203 ? 21.717 -37.665 -28.817 1.000 0.900 203 ASN A C 1
ATOM 3130 O O . ASN A 1 203 ? 20.689 -38.194 -29.265 1.000 0.900 203 ASN A O 1
ATOM 3141 N N . PRO A 1 204 ? 21.862 -37.427 -27.501 1.000 0.940 204 PRO A N 1
ATOM 3142 C CA . PRO A 1 204 ? 20.770 -37.605 -26.551 1.000 0.940 204 PRO A CA 1
ATOM 3143 C C . PRO A 1 204 ? 19.695 -36.529 -26.735 1.000 0.940 204 PRO A C 1
ATOM 3144 O O . PRO A 1 204 ? 19.999 -35.373 -27.019 1.000 0.940 204 PRO A O 1
ATOM 3155 N N . VAL A 1 205 ? 18.433 -36.916 -26.556 1.000 0.920 205 VAL A N 1
ATOM 3156 C CA . VAL A 1 205 ? 17.296 -35.989 -26.489 1.000 0.920 205 VAL A CA 1
ATOM 3157 C C . VAL A 1 205 ? 16.596 -36.194 -25.161 1.000 0.920 205 VAL A C 1
ATOM 3158 O O . VAL A 1 205 ? 16.009 -37.251 -24.937 1.000 0.920 205 VAL A O 1
ATOM 3171 N N . LEU A 1 206 ? 16.670 -35.189 -24.299 1.000 0.950 206 LEU A N 1
ATOM 3172 C CA . LEU A 1 206 ? 15.946 -35.120 -23.041 1.000 0.950 206 LEU A CA 1
ATOM 3173 C C . LEU A 1 206 ? 14.477 -34.816 -23.339 1.000 0.950 206 LEU A C 1
ATOM 3174 O O . LEU A 1 206 ? 14.153 -33.787 -23.933 1.000 0.950 206 LEU A O 1
ATOM 3190 N N . ILE A 1 207 ? 13.592 -35.715 -22.931 1.000 0.930 207 ILE A N 1
ATOM 3191 C CA . ILE A 1 207 ? 12.151 -35.585 -23.130 1.000 0.930 207 ILE A CA 1
ATOM 3192 C C . ILE A 1 207 ? 11.493 -35.448 -21.768 1.000 0.930 207 ILE A C 1
ATOM 3193 O O . ILE A 1 207 ? 11.583 -36.357 -20.950 1.000 0.930 207 ILE A O 1
ATOM 3209 N N . GLY A 1 208 ? 10.804 -34.340 -21.543 1.000 0.900 208 GLY A N 1
ATOM 3210 C CA . GLY A 1 208 ? 10.085 -34.092 -20.299 1.000 0.900 208 GLY A CA 1
ATOM 3211 C C . GLY A 1 208 ? 9.284 -32.805 -20.383 1.000 0.900 208 GLY A C 1
ATOM 3212 O O . GLY A 1 208 ? 9.446 -32.023 -21.325 1.000 0.900 208 GLY A O 1
ATOM 3216 N N . GLU A 1 209 ? 8.438 -32.568 -19.394 1.000 0.870 209 GLU A N 1
ATOM 3217 C CA . GLU A 1 209 ? 7.601 -31.369 -19.340 1.000 0.870 209 GLU A CA 1
ATOM 3218 C C . GLU A 1 209 ? 8.434 -30.093 -19.088 1.000 0.870 209 GLU A C 1
ATOM 3219 O O . GLU A 1 209 ? 9.617 -30.167 -18.718 1.000 0.870 209 GLU A O 1
ATOM 3231 N N . PRO A 1 210 ? 7.898 -28.893 -19.353 1.000 0.870 210 PRO A N 1
ATOM 3232 C CA . PRO A 1 210 ? 8.554 -27.639 -18.986 1.000 0.870 210 PRO A CA 1
ATOM 3233 C C . PRO A 1 210 ? 8.777 -27.561 -17.467 1.000 0.870 210 PRO A C 1
ATOM 3234 O O . PRO A 1 210 ? 7.922 -27.972 -16.689 1.000 0.870 210 PRO A O 1
ATOM 3245 N N . GLY A 1 211 ? 9.941 -27.071 -17.039 1.000 0.890 211 GLY A N 1
ATOM 3246 C CA . GLY A 1 211 ? 10.254 -26.910 -15.613 1.000 0.890 211 GLY A CA 1
ATOM 3247 C C . GLY A 1 211 ? 10.734 -28.170 -14.873 1.000 0.890 211 GLY A C 1
ATOM 3248 O O . GLY A 1 211 ? 11.127 -28.069 -13.718 1.000 0.890 211 GLY A O 1
ATOM 3252 N N . VAL A 1 212 ? 10.806 -29.352 -15.508 1.000 0.920 212 VAL A N 1
ATOM 3253 C CA . VAL A 1 212 ? 11.308 -30.575 -14.827 1.000 0.920 212 VAL A CA 1
ATOM 3254 C C . VAL A 1 212 ? 12.825 -30.589 -14.585 1.000 0.920 212 VAL A C 1
ATOM 3255 O O . VAL A 1 212 ? 13.331 -31.482 -13.912 1.000 0.920 212 VAL A O 1
ATOM 3268 N N . GLY A 1 213 ? 13.581 -29.631 -15.130 1.000 0.910 213 GLY A N 1
ATOM 3269 C CA . GLY A 1 213 ? 15.043 -29.572 -14.986 1.000 0.910 213 GLY A CA 1
ATOM 3270 C C . GLY A 1 213 ? 15.829 -30.214 -16.135 1.000 0.910 213 GLY A C 1
ATOM 3271 O O . GLY A 1 213 ? 16.900 -30.772 -15.920 1.000 0.910 213 GLY A O 1
ATOM 3275 N N . LYS A 1 214 ? 15.324 -30.131 -17.374 1.000 0.920 214 LYS A N 1
ATOM 3276 C CA . LYS A 1 214 ? 16.069 -30.582 -18.567 1.000 0.920 214 LYS A CA 1
ATOM 3277 C C . LYS A 1 214 ? 17.389 -29.812 -18.734 1.000 0.920 214 LYS A C 1
ATOM 3278 O O . LYS A 1 214 ? 18.428 -30.431 -18.933 1.000 0.920 214 LYS A O 1
ATOM 3297 N N . THR A 1 215 ? 17.356 -28.487 -18.585 1.000 0.900 215 THR A N 1
ATOM 3298 C CA . THR A 1 215 ? 18.544 -27.615 -18.657 1.000 0.900 215 THR A CA 1
ATOM 3299 C C . THR A 1 215 ? 19.529 -27.902 -17.525 1.000 0.900 215 THR A C 1
ATOM 3300 O O . THR A 1 215 ? 20.725 -27.998 -17.779 1.000 0.900 215 THR A O 1
ATOM 3311 N N . ALA A 1 216 ? 19.029 -28.195 -16.319 1.000 0.910 216 ALA A N 1
ATOM 3312 C CA . ALA A 1 216 ? 19.864 -28.587 -15.184 1.000 0.910 216 ALA A CA 1
ATOM 3313 C C . ALA A 1 216 ? 20.693 -29.856 -15.471 1.000 0.910 216 ALA A C 1
ATOM 3314 O O . ALA A 1 216 ? 21.817 -29.979 -15.006 1.000 0.910 216 ALA A O 1
ATOM 3321 N N . ILE A 1 217 ? 20.202 -30.794 -16.290 1.000 0.930 217 ILE A N 1
ATOM 3322 C CA . ILE A 1 217 ? 20.995 -31.969 -16.702 1.000 0.930 217 ILE A CA 1
ATOM 3323 C C . ILE A 1 217 ? 22.166 -31.560 -17.612 1.000 0.930 217 ILE A C 1
ATOM 3324 O O . ILE A 1 217 ? 23.252 -32.129 -17.502 1.000 0.930 217 ILE A O 1
ATOM 3340 N N . ALA A 1 218 ? 21.970 -30.583 -18.504 1.000 0.910 218 ALA A N 1
ATOM 3341 C CA . ALA A 1 218 ? 23.040 -30.068 -19.363 1.000 0.910 218 ALA A CA 1
ATOM 3342 C C . ALA A 1 218 ? 24.104 -29.313 -18.552 1.000 0.910 218 ALA A C 1
ATOM 3343 O O . ALA A 1 218 ? 25.300 -29.448 -18.806 1.000 0.910 218 ALA A O 1
ATOM 3350 N N . GLU A 1 219 ? 23.670 -28.576 -17.537 1.000 0.920 219 GLU A N 1
ATOM 3351 C CA . GLU A 1 219 ? 24.542 -27.903 -16.578 1.000 0.920 219 GLU A CA 1
ATOM 3352 C C . GLU A 1 219 ? 25.306 -28.901 -15.705 1.000 0.920 219 GLU A C 1
ATOM 3353 O O . GLU A 1 219 ? 26.519 -28.776 -15.546 1.000 0.920 219 GLU A O 1
ATOM 3365 N N . GLY A 1 220 ? 24.634 -29.954 -15.233 1.000 0.920 220 GLY A N 1
ATOM 3366 C CA . GLY A 1 220 ? 25.256 -31.033 -14.468 1.000 0.920 220 GLY A CA 1
ATOM 3367 C C . GLY A 1 220 ? 26.316 -31.765 -15.289 1.000 0.920 220 GLY A C 1
ATOM 3368 O O . GLY A 1 220 ? 27.406 -32.040 -14.792 1.000 0.920 220 GLY A O 1
ATOM 3372 N N . LEU A 1 221 ? 26.058 -31.999 -16.583 1.000 0.930 221 LEU A N 1
ATOM 3373 C CA . LEU A 1 221 ? 27.072 -32.512 -17.507 1.000 0.930 221 LEU A CA 1
ATOM 3374 C C . LEU A 1 221 ? 28.265 -31.550 -17.631 1.000 0.930 221 LEU A C 1
ATOM 3375 O O . LEU A 1 221 ? 29.410 -32.001 -17.590 1.000 0.930 221 LEU A O 1
ATOM 3391 N N . ALA A 1 222 ? 28.019 -30.243 -17.783 1.000 0.920 222 ALA A N 1
ATOM 3392 C CA . ALA A 1 222 ? 29.082 -29.242 -17.883 1.000 0.920 222 ALA A CA 1
ATOM 3393 C C . ALA A 1 222 ? 29.958 -29.206 -16.616 1.000 0.920 222 ALA A C 1
ATOM 3394 O O . ALA A 1 222 ? 31.185 -29.168 -16.724 1.000 0.920 222 ALA A O 1
ATOM 3401 N N . GLN A 1 223 ? 29.347 -29.305 -15.431 1.000 0.910 223 GLN A N 1
ATOM 3402 C CA . GLN A 1 223 ? 30.049 -29.414 -14.148 1.000 0.910 223 GLN A CA 1
ATOM 3403 C C . GLN A 1 223 ? 30.913 -30.680 -14.081 1.000 0.910 223 GLN A C 1
ATOM 3404 O O . GLN A 1 223 ? 32.100 -30.604 -13.760 1.000 0.910 223 GLN A O 1
ATOM 3418 N N . GLN A 1 224 ? 30.370 -31.838 -14.464 1.000 0.900 224 GLN A N 1
ATOM 3419 C CA . GLN A 1 224 ? 31.121 -33.098 -14.454 1.000 0.900 224 GLN A CA 1
ATOM 3420 C C . GLN A 1 224 ? 32.313 -33.114 -15.415 1.000 0.900 224 GLN A C 1
ATOM 3421 O O . GLN A 1 224 ? 33.339 -33.728 -15.110 1.000 0.900 224 GLN A O 1
ATOM 3435 N N . ILE A 1 225 ? 32.207 -32.434 -16.562 1.000 0.890 225 ILE A N 1
ATOM 3436 C CA . ILE A 1 225 ? 33.320 -32.302 -17.512 1.000 0.890 225 ILE A CA 1
ATOM 3437 C C . ILE A 1 225 ? 34.517 -31.602 -16.855 1.000 0.890 225 ILE A C 1
ATOM 3438 O O . ILE A 1 225 ? 35.656 -32.033 -17.036 1.000 0.890 225 ILE A O 1
ATOM 3454 N N . ILE A 1 226 ? 34.271 -30.556 -16.065 1.000 0.850 226 ILE A N 1
ATOM 3455 C CA . ILE A 1 226 ? 35.326 -29.784 -15.390 1.000 0.850 226 ILE A CA 1
ATOM 3456 C C . ILE A 1 226 ? 35.832 -30.498 -14.140 1.000 0.850 226 ILE A C 1
ATOM 3457 O O . ILE A 1 226 ? 37.040 -30.530 -13.909 1.000 0.850 226 ILE A O 1
ATOM 3473 N N . ASN A 1 227 ? 34.938 -31.146 -13.389 1.000 0.860 227 ASN A N 1
ATOM 3474 C CA . ASN A 1 227 ? 35.284 -31.938 -12.207 1.000 0.860 227 ASN A CA 1
ATOM 3475 C C . ASN A 1 227 ? 36.003 -33.261 -12.550 1.000 0.860 227 ASN A C 1
ATOM 3476 O O . ASN A 1 227 ? 36.338 -34.033 -11.654 1.000 0.860 227 ASN A O 1
ATOM 3487 N N . ASN A 1 228 ? 36.307 -33.521 -13.832 1.000 0.850 228 ASN A N 1
ATOM 3488 C CA . ASN A 1 228 ? 36.980 -34.734 -14.311 1.000 0.850 228 ASN A CA 1
ATOM 3489 C C . ASN A 1 228 ? 36.208 -36.036 -13.999 1.000 0.850 228 ASN A C 1
ATOM 3490 O O . ASN A 1 228 ? 36.803 -37.111 -13.911 1.000 0.850 228 ASN A O 1
ATOM 3501 N N . GLU A 1 229 ? 34.878 -35.945 -13.891 1.000 0.860 229 GLU A N 1
ATOM 3502 C CA . GLU A 1 229 ? 33.968 -37.071 -13.619 1.000 0.860 229 GLU A CA 1
ATOM 3503 C C . GLU A 1 229 ? 33.481 -37.776 -14.897 1.000 0.860 229 GLU A C 1
ATOM 3504 O O . GLU A 1 229 ? 32.745 -38.761 -14.842 1.000 0.860 229 GLU A O 1
ATOM 3516 N N . VAL A 1 230 ? 33.906 -37.297 -16.067 1.000 0.870 230 VAL A N 1
ATOM 3517 C CA . VAL A 1 230 ? 33.561 -37.874 -17.369 1.000 0.870 230 VAL A CA 1
ATOM 3518 C C . VAL A 1 230 ? 34.639 -38.831 -17.896 1.000 0.870 230 VAL A C 1
ATOM 3519 O O . VAL A 1 230 ? 35.819 -38.706 -17.563 1.000 0.870 230 VAL A O 1
ATOM 3532 N N . PRO A 1 231 ? 34.278 -39.770 -18.788 1.000 0.870 231 PRO A N 1
ATOM 3533 C CA . PRO A 1 231 ? 35.252 -40.594 -19.501 1.000 0.870 231 PRO A CA 1
ATOM 3534 C C . PRO A 1 231 ? 36.231 -39.761 -20.343 1.000 0.870 231 PRO A C 1
ATOM 3535 O O . PRO A 1 231 ? 35.886 -38.678 -20.814 1.000 0.870 231 PRO A O 1
ATOM 3546 N N . GLU A 1 232 ? 37.409 -40.317 -20.660 1.000 0.820 232 GLU A N 1
ATOM 3547 C CA . GLU A 1 232 ? 38.419 -39.642 -21.502 1.000 0.820 232 GLU A CA 1
ATOM 3548 C C . GLU A 1 232 ? 37.887 -39.173 -22.871 1.000 0.820 232 GLU A C 1
ATOM 3549 O O . GLU A 1 232 ? 38.367 -38.174 -23.390 1.000 0.820 232 GLU A O 1
ATOM 3561 N N . ILE A 1 233 ? 36.863 -39.832 -23.436 1.000 0.820 233 ILE A N 1
ATOM 3562 C CA . ILE A 1 233 ? 36.236 -39.463 -24.727 1.000 0.820 233 ILE A CA 1
ATOM 3563 C C . ILE A 1 233 ? 35.544 -38.083 -24.662 1.000 0.820 233 ILE A C 1
ATOM 3564 O O . ILE A 1 233 ? 35.360 -37.424 -25.690 1.000 0.820 233 ILE A O 1
ATOM 3580 N N . LEU A 1 234 ? 35.127 -37.656 -23.466 1.000 0.870 234 LEU A N 1
ATOM 3581 C CA . LEU A 1 234 ? 34.401 -36.404 -23.233 1.000 0.870 234 LEU A CA 1
ATOM 3582 C C . LEU A 1 234 ? 35.218 -35.354 -22.472 1.000 0.870 234 LEU A C 1
ATOM 3583 O O . LEU A 1 234 ? 34.717 -34.251 -22.261 1.000 0.870 234 LEU A O 1
ATOM 3599 N N . ARG A 1 235 ? 36.457 -35.662 -22.077 1.000 0.830 235 ARG A N 1
ATOM 3600 C CA . ARG A 1 235 ? 37.349 -34.671 -21.464 1.000 0.830 235 ARG A CA 1
ATOM 3601 C C . ARG A 1 235 ? 37.611 -33.507 -22.416 1.000 0.830 235 ARG A C 1
ATOM 3602 O O . ARG A 1 235 ? 37.645 -33.682 -23.633 1.000 0.830 235 ARG A O 1
ATOM 3623 N N . ASP A 1 236 ? 37.780 -32.320 -21.839 1.000 0.810 236 ASP A N 1
ATOM 3624 C CA . ASP A 1 236 ? 38.078 -31.069 -22.551 1.000 0.810 236 ASP A CA 1
ATOM 3625 C C . ASP A 1 236 ? 37.060 -30.679 -23.650 1.000 0.810 236 ASP A C 1
ATOM 3626 O O . ASP A 1 236 ? 37.323 -29.791 -24.475 1.000 0.810 236 ASP A O 1
ATOM 3635 N N . LYS A 1 237 ? 35.875 -31.313 -23.668 1.000 0.880 237 LYS A N 1
ATOM 3636 C CA . LYS A 1 237 ? 34.750 -30.879 -24.501 1.000 0.880 237 LYS A CA 1
ATOM 3637 C C . LYS A 1 237 ? 34.048 -29.675 -23.877 1.000 0.880 237 LYS A C 1
ATOM 3638 O O . LYS A 1 237 ? 33.939 -29.581 -22.662 1.000 0.880 237 LYS A O 1
ATOM 3657 N N . ARG A 1 238 ? 33.551 -28.759 -24.707 1.000 0.870 238 ARG A N 1
ATOM 3658 C CA . ARG A 1 238 ? 32.790 -27.573 -24.284 1.000 0.870 238 ARG A CA 1
ATOM 3659 C C . ARG A 1 238 ? 31.303 -27.809 -24.506 1.000 0.870 238 ARG A C 1
ATOM 3660 O O . ARG A 1 238 ? 30.919 -28.205 -25.605 1.000 0.870 238 ARG A O 1
ATOM 3681 N N . VAL A 1 239 ? 30.474 -27.565 -23.494 1.000 0.910 239 VAL A N 1
ATOM 3682 C CA . VAL A 1 239 ? 29.011 -27.609 -23.633 1.000 0.910 239 VAL A CA 1
ATOM 3683 C C . VAL A 1 239 ? 28.526 -26.191 -23.881 1.000 0.910 239 VAL A C 1
ATOM 3684 O O . VAL A 1 239 ? 28.694 -25.314 -23.036 1.000 0.910 239 VAL A O 1
ATOM 3697 N N . MET A 1 240 ? 27.942 -25.963 -25.050 1.000 0.900 240 MET A N 1
ATOM 3698 C CA . MET A 1 240 ? 27.479 -24.643 -25.462 1.000 0.900 240 MET A CA 1
ATOM 3699 C C . MET A 1 240 ? 25.977 -24.662 -25.693 1.000 0.900 240 MET A C 1
ATOM 3700 O O . MET A 1 240 ? 25.480 -25.514 -26.426 1.000 0.900 240 MET A O 1
ATOM 3714 N N . THR A 1 241 ? 25.266 -23.712 -25.096 1.000 0.880 241 THR A N 1
ATOM 3715 C CA . THR A 1 241 ? 23.819 -23.551 -25.261 1.000 0.880 241 THR A CA 1
ATOM 3716 C C . THR A 1 241 ? 23.544 -22.506 -26.336 1.000 0.880 241 THR A C 1
ATOM 3717 O O . THR A 1 241 ? 23.959 -21.355 -26.189 1.000 0.880 241 THR A O 1
ATOM 3728 N N . LEU A 1 242 ? 22.867 -22.885 -27.423 1.000 0.760 242 LEU A N 1
ATOM 3729 C CA . LEU A 1 242 ? 22.511 -21.952 -28.498 1.000 0.760 242 LEU A CA 1
ATOM 3730 C C . LEU A 1 242 ? 21.257 -21.156 -28.106 1.000 0.760 242 LEU A C 1
ATOM 3731 O O . LEU A 1 242 ? 20.192 -21.747 -27.943 1.000 0.760 242 LEU A O 1
ATOM 3747 N N . ASP A 1 243 ? 21.354 -19.832 -27.991 1.000 0.670 243 ASP A N 1
ATOM 3748 C CA . ASP A 1 243 ? 20.183 -18.988 -27.743 1.000 0.670 243 ASP A CA 1
ATOM 3749 C C . ASP A 1 243 ? 19.547 -18.553 -29.068 1.000 0.670 243 ASP A C 1
ATOM 3750 O O . ASP A 1 243 ? 20.029 -17.652 -29.761 1.000 0.670 243 ASP A O 1
ATOM 3759 N N . MET A 1 244 ? 18.429 -19.187 -29.416 1.000 0.670 244 MET A N 1
ATOM 3760 C CA . MET A 1 244 ? 17.688 -18.894 -30.642 1.000 0.670 244 MET A CA 1
ATOM 3761 C C . MET A 1 244 ? 17.220 -17.435 -30.717 1.000 0.670 244 MET A C 1
ATOM 3762 O O . MET A 1 244 ? 17.219 -16.861 -31.810 1.000 0.670 244 MET A O 1
ATOM 3776 N N . GLY A 1 245 ? 16.886 -16.808 -29.581 1.000 0.630 245 GLY A N 1
ATOM 3777 C CA . GLY A 1 245 ? 16.489 -15.400 -29.534 1.000 0.630 245 GLY A CA 1
ATOM 3778 C C . GLY A 1 245 ? 17.599 -14.484 -30.048 1.000 0.630 245 GLY A C 1
ATOM 3779 O O . GLY A 1 245 ? 17.350 -13.585 -30.854 1.000 0.630 245 GLY A O 1
ATOM 3783 N N . THR A 1 246 ? 18.843 -14.784 -29.675 1.000 0.660 246 THR A N 1
ATOM 3784 C CA . THR A 1 246 ? 20.031 -14.033 -30.096 1.000 0.660 246 THR A CA 1
ATOM 3785 C C . THR A 1 246 ? 20.383 -14.283 -31.570 1.000 0.660 246 THR A C 1
ATOM 3786 O O . THR A 1 246 ? 20.804 -13.361 -32.275 1.000 0.660 246 THR A O 1
ATOM 3797 N N . VAL A 1 247 ? 20.147 -15.493 -32.093 1.000 0.700 247 VAL A N 1
ATOM 3798 C CA . VAL A 1 247 ? 20.385 -15.797 -33.519 1.000 0.700 247 VAL A CA 1
ATOM 3799 C C . VAL A 1 247 ? 19.388 -15.062 -34.428 1.000 0.700 247 VAL A C 1
ATOM 3800 O O . VAL A 1 247 ? 19.786 -14.534 -35.472 1.000 0.700 247 VAL A O 1
ATOM 3813 N N . VAL A 1 248 ? 18.113 -14.993 -34.028 1.000 0.660 248 VAL A N 1
ATOM 3814 C CA . VAL A 1 248 ? 17.046 -14.305 -34.779 1.000 0.660 248 VAL A CA 1
ATOM 3815 C C . VAL A 1 248 ? 17.174 -12.780 -34.670 1.000 0.660 248 VAL A C 1
ATOM 3816 O O . VAL A 1 248 ? 16.905 -12.062 -35.641 1.000 0.660 248 VAL A O 1
ATOM 3829 N N . ALA A 1 249 ? 17.633 -12.268 -33.523 1.000 0.610 249 ALA A N 1
ATOM 3830 C CA . ALA A 1 249 ? 17.766 -10.837 -33.278 1.000 0.610 249 ALA A CA 1
ATOM 3831 C C . ALA A 1 249 ? 18.648 -10.126 -34.328 1.000 0.610 249 ALA A C 1
ATOM 3832 O O . ALA A 1 249 ? 19.791 -10.498 -34.621 1.000 0.610 249 ALA A O 1
ATOM 3839 N N . GLY A 1 250 ? 18.097 -9.050 -34.899 1.000 0.550 250 GLY A N 1
ATOM 3840 C CA . GLY A 1 250 ? 18.772 -8.196 -35.880 1.000 0.550 250 GLY A CA 1
ATOM 3841 C C . GLY A 1 250 ? 18.795 -8.732 -37.315 1.000 0.550 250 GLY A C 1
ATOM 3842 O O . GLY A 1 250 ? 19.311 -8.039 -38.189 1.000 0.550 250 GLY A O 1
ATOM 3846 N N . THR A 1 251 ? 18.228 -9.912 -37.580 1.000 0.650 251 THR A N 1
ATOM 3847 C CA . THR A 1 251 ? 18.064 -10.421 -38.949 1.000 0.650 251 THR A CA 1
ATOM 3848 C C . THR A 1 251 ? 16.714 -9.980 -39.509 1.000 0.650 251 THR A C 1
ATOM 3849 O O . THR A 1 251 ? 15.679 -10.140 -38.862 1.000 0.650 251 THR A O 1
ATOM 3860 N N . LYS A 1 252 ? 16.705 -9.368 -40.700 1.000 0.560 252 LYS A N 1
ATOM 3861 C CA . LYS A 1 252 ? 15.447 -8.987 -41.384 1.000 0.560 252 LYS A CA 1
ATOM 3862 C C . LYS A 1 252 ? 14.992 -10.036 -42.392 1.000 0.560 252 LYS A C 1
ATOM 3863 O O . LYS A 1 252 ? 13.802 -10.125 -42.683 1.000 0.560 252 LYS A O 1
ATOM 3882 N N . TYR A 1 253 ? 15.935 -10.799 -42.944 1.000 0.630 253 TYR A N 1
ATOM 3883 C CA . TYR A 1 253 ? 15.687 -11.786 -43.989 1.000 0.630 253 TYR A CA 1
ATOM 3884 C C . TYR A 1 253 ? 16.143 -13.178 -43.552 1.000 0.630 253 TYR A C 1
ATOM 3885 O O . TYR A 1 253 ? 17.188 -13.339 -42.924 1.000 0.630 253 TYR A O 1
ATOM 3903 N N . ARG A 1 254 ? 15.389 -14.199 -43.978 1.000 0.660 254 ARG A N 1
ATOM 3904 C CA . ARG A 1 254 ? 15.657 -15.623 -43.700 1.000 0.660 254 ARG A CA 1
ATOM 3905 C C . ARG A 1 254 ? 17.084 -16.057 -44.073 1.000 0.660 254 ARG A C 1
ATOM 3906 O O . ARG A 1 254 ? 17.665 -16.887 -43.389 1.000 0.660 254 ARG A O 1
ATOM 3927 N N . GLY A 1 255 ? 17.661 -15.462 -45.119 1.000 0.660 255 GLY A N 1
ATOM 3928 C CA . GLY A 1 255 ? 19.023 -15.773 -45.565 1.000 0.660 255 GLY A CA 1
ATOM 3929 C C . GLY A 1 255 ? 20.121 -15.355 -44.579 1.000 0.660 255 GLY A C 1
ATOM 3930 O O . GLY A 1 255 ? 21.081 -16.092 -44.403 1.000 0.660 255 GLY A O 1
ATOM 3934 N N . GLU A 1 256 ? 19.974 -14.224 -43.880 1.000 0.730 256 GLU A N 1
ATOM 3935 C CA . GLU A 1 256 ? 20.978 -13.776 -42.897 1.000 0.730 256 GLU A CA 1
ATOM 3936 C C . GLU A 1 256 ? 21.046 -14.724 -41.691 1.000 0.730 256 GLU A C 1
ATOM 3937 O O . GLU A 1 256 ? 22.130 -14.983 -41.163 1.000 0.730 256 GLU A O 1
ATOM 3949 N N . PHE A 1 257 ? 19.893 -15.269 -41.283 1.000 0.730 257 PHE A N 1
ATOM 3950 C CA . PHE A 1 257 ? 19.807 -16.314 -40.265 1.000 0.730 257 PHE A CA 1
ATOM 3951 C C . PHE A 1 257 ? 20.536 -17.589 -40.719 1.000 0.730 257 PHE A C 1
ATOM 3952 O O . PHE A 1 257 ? 21.374 -18.105 -39.981 1.000 0.730 257 PHE A O 1
ATOM 3969 N N . GLU A 1 258 ? 20.278 -18.073 -41.941 1.000 0.730 258 GLU A N 1
ATOM 3970 C CA . GLU A 1 258 ? 20.935 -19.276 -42.479 1.000 0.730 258 GLU A CA 1
ATOM 3971 C C . GLU A 1 258 ? 22.451 -19.110 -42.624 1.000 0.730 258 GLU A C 1
ATOM 3972 O O . GLU A 1 258 ? 23.193 -20.047 -42.330 1.000 0.730 258 GLU A O 1
ATOM 3984 N N . ASP A 1 259 ? 22.925 -17.926 -43.017 1.000 0.760 259 ASP A N 1
ATOM 3985 C CA . ASP A 1 259 ? 24.356 -17.632 -43.126 1.000 0.760 259 ASP A CA 1
ATOM 3986 C C . ASP A 1 259 ? 25.046 -17.597 -41.760 1.000 0.760 259 ASP A C 1
ATOM 3987 O O . ASP A 1 259 ? 26.155 -18.121 -41.613 1.000 0.760 259 ASP A O 1
ATOM 3996 N N . ARG A 1 260 ? 24.394 -17.021 -40.740 1.000 0.740 260 ARG A N 1
ATOM 3997 C CA . ARG A 1 260 ? 24.889 -17.096 -39.358 1.000 0.740 260 ARG A CA 1
ATOM 3998 C C . ARG A 1 260 ? 24.958 -18.543 -38.890 1.000 0.740 260 ARG A C 1
ATOM 3999 O O . ARG A 1 260 ? 25.990 -18.955 -38.364 1.000 0.740 260 ARG A O 1
ATOM 4020 N N . LEU A 1 261 ? 23.903 -19.322 -39.133 1.000 0.770 261 LEU A N 1
ATOM 4021 C CA . LEU A 1 261 ? 23.856 -20.725 -38.729 1.000 0.770 261 LEU A CA 1
ATOM 4022 C C . LEU A 1 261 ? 24.942 -21.553 -39.436 1.000 0.770 261 LEU A C 1
ATOM 4023 O O . LEU A 1 261 ? 25.609 -22.362 -38.800 1.000 0.770 261 LEU A O 1
ATOM 4039 N N . LYS A 1 262 ? 25.178 -21.321 -40.734 1.000 0.790 262 LYS A N 1
ATOM 4040 C CA . LYS A 1 262 ? 26.258 -21.969 -41.497 1.000 0.790 262 LYS A CA 1
ATOM 4041 C C . LYS A 1 262 ? 27.634 -21.677 -40.909 1.000 0.790 262 LYS A C 1
ATOM 4042 O O . LYS A 1 262 ? 28.411 -22.608 -40.724 1.000 0.790 262 LYS A O 1
ATOM 4061 N N . LYS A 1 263 ? 27.904 -20.408 -40.579 1.000 0.810 263 LYS A N 1
ATOM 4062 C CA . LYS A 1 263 ? 29.169 -19.995 -39.954 1.000 0.810 263 LYS A CA 1
ATOM 4063 C C . LYS A 1 263 ? 29.406 -20.707 -38.631 1.000 0.810 263 LYS A C 1
ATOM 4064 O O . LYS A 1 263 ? 30.477 -21.267 -38.434 1.000 0.810 263 LYS A O 1
ATOM 4083 N N . VAL A 1 264 ? 28.399 -20.742 -37.762 1.000 0.820 264 VAL A N 1
ATOM 4084 C CA . VAL A 1 264 ? 28.484 -21.457 -36.482 1.000 0.820 264 VAL A CA 1
ATOM 4085 C C . VAL A 1 264 ? 28.783 -22.949 -36.694 1.000 0.820 264 VAL A C 1
ATOM 4086 O O . VAL A 1 264 ? 29.602 -23.524 -35.984 1.000 0.820 264 VAL A O 1
ATOM 4099 N N . MET A 1 265 ? 28.185 -23.586 -37.703 1.000 0.810 265 MET A N 1
ATOM 4100 C CA . MET A 1 265 ? 28.428 -25.004 -38.000 1.000 0.810 265 MET A CA 1
ATOM 4101 C C . MET A 1 265 ? 29.838 -25.274 -38.546 1.000 0.810 265 MET A C 1
ATOM 4102 O O . MET A 1 265 ? 30.444 -26.290 -38.195 1.000 0.810 265 MET A O 1
ATOM 4116 N N . ASP A 1 266 ? 30.378 -24.369 -39.366 1.000 0.810 266 ASP A N 1
ATOM 4117 C CA . ASP A 1 266 ? 31.772 -24.438 -39.814 1.000 0.810 266 ASP A CA 1
ATOM 4118 C C . ASP A 1 266 ? 32.740 -24.278 -38.627 1.000 0.810 266 ASP A C 1
ATOM 4119 O O . ASP A 1 266 ? 33.735 -25.002 -38.539 1.000 0.810 266 ASP A O 1
ATOM 4128 N N . GLU A 1 267 ? 32.414 -23.405 -37.670 1.000 0.830 267 GLU A N 1
ATOM 4129 C CA . GLU A 1 267 ? 33.182 -23.230 -36.431 1.000 0.830 267 GLU A CA 1
ATOM 4130 C C . GLU A 1 267 ? 33.145 -24.477 -35.533 1.000 0.830 267 GLU A C 1
ATOM 4131 O O . GLU A 1 267 ? 34.190 -24.932 -35.063 1.000 0.830 267 GLU A O 1
ATOM 4143 N N . ILE A 1 268 ? 31.975 -25.100 -35.356 1.000 0.820 268 ILE A N 1
ATOM 4144 C CA . ILE A 1 268 ? 31.840 -26.354 -34.593 1.000 0.820 268 ILE A CA 1
ATOM 4145 C C . ILE A 1 268 ? 32.677 -27.468 -35.228 1.000 0.820 268 ILE A C 1
ATOM 4146 O O . ILE A 1 268 ? 33.380 -28.208 -34.533 1.000 0.820 268 ILE A O 1
ATOM 4162 N N . ARG A 1 269 ? 32.653 -27.564 -36.560 1.000 0.790 269 ARG A N 1
ATOM 4163 C CA . ARG A 1 269 ? 33.430 -28.561 -37.297 1.000 0.790 269 ARG A CA 1
ATOM 4164 C C . ARG A 1 269 ? 34.935 -28.363 -37.122 1.000 0.790 269 ARG A C 1
ATOM 4165 O O . ARG A 1 269 ? 35.659 -29.351 -37.026 1.000 0.790 269 ARG A O 1
ATOM 4186 N N . GLN A 1 270 ? 35.406 -27.116 -37.116 1.000 0.790 270 GLN A N 1
ATOM 4187 C CA . GLN A 1 270 ? 36.828 -26.815 -36.938 1.000 0.790 270 GLN A CA 1
ATOM 4188 C C . GLN A 1 270 ? 37.311 -27.089 -35.508 1.000 0.790 270 GLN A C 1
ATOM 4189 O O . GLN A 1 270 ? 38.433 -27.562 -35.340 1.000 0.790 270 GLN A O 1
ATOM 4203 N N . ALA A 1 271 ? 36.483 -26.840 -34.489 1.000 0.780 271 ALA A N 1
ATOM 4204 C CA . ALA A 1 271 ? 36.855 -27.071 -33.095 1.000 0.780 271 ALA A CA 1
ATOM 4205 C C . ALA A 1 271 ? 36.834 -28.551 -32.684 1.000 0.780 271 ALA A C 1
ATOM 4206 O O . ALA A 1 271 ? 37.717 -29.006 -31.956 1.000 0.780 271 ALA A O 1
ATOM 4213 N N . GLY A 1 272 ? 35.837 -29.315 -33.148 1.000 0.750 272 GLY A N 1
ATOM 4214 C CA . GLY A 1 272 ? 35.713 -30.760 -32.910 1.000 0.750 272 GLY A CA 1
ATOM 4215 C C . GLY A 1 272 ? 35.452 -31.191 -31.454 1.000 0.750 272 GLY A C 1
ATOM 4216 O O . GLY A 1 272 ? 35.135 -32.355 -31.208 1.000 0.750 272 GLY A O 1
ATOM 4220 N N . ASN A 1 273 ? 35.537 -30.282 -30.479 1.000 0.830 273 ASN A N 1
ATOM 4221 C CA . ASN A 1 273 ? 35.334 -30.538 -29.050 1.000 0.830 273 ASN A CA 1
ATOM 4222 C C . ASN A 1 273 ? 34.029 -29.933 -28.501 1.000 0.830 273 ASN A C 1
ATOM 4223 O O . ASN A 1 273 ? 33.855 -29.860 -27.291 1.000 0.830 273 ASN A O 1
ATOM 4234 N N . ILE A 1 274 ? 33.110 -29.498 -29.360 1.000 0.880 274 ILE A N 1
ATOM 4235 C CA . ILE A 1 274 ? 31.893 -28.793 -28.945 1.000 0.880 274 ILE A CA 1
ATOM 4236 C C . ILE A 1 274 ? 30.708 -29.754 -28.890 1.000 0.880 274 ILE A C 1
ATOM 4237 O O . ILE A 1 274 ? 30.456 -30.509 -29.829 1.000 0.880 274 ILE A O 1
ATOM 4253 N N . ILE A 1 275 ? 29.972 -29.696 -27.785 1.000 0.900 275 ILE A N 1
ATOM 4254 C CA . ILE A 1 275 ? 28.665 -30.319 -27.612 1.000 0.900 275 ILE A CA 1
ATOM 4255 C C . ILE A 1 275 ? 27.635 -29.193 -27.579 1.000 0.900 275 ILE A C 1
ATOM 4256 O O . ILE A 1 275 ? 27.643 -28.363 -26.673 1.000 0.900 275 ILE A O 1
ATOM 4272 N N . LEU A 1 276 ? 26.745 -29.163 -28.566 1.000 0.890 276 LEU A N 1
ATOM 4273 C CA . LEU A 1 276 ? 25.710 -28.136 -28.657 1.000 0.890 276 LEU A CA 1
ATOM 4274 C C . LEU A 1 276 ? 24.459 -28.578 -27.883 1.000 0.890 276 LEU A C 1
ATOM 4275 O O . LEU A 1 276 ? 23.806 -29.541 -28.283 1.000 0.890 276 LEU A O 1
ATOM 4291 N N . PHE A 1 277 ? 24.114 -27.906 -26.788 1.000 0.910 277 PHE A N 1
ATOM 4292 C CA . PHE A 1 277 ? 22.809 -28.047 -26.144 1.000 0.910 277 PHE A CA 1
ATOM 4293 C C . PHE A 1 277 ? 21.800 -27.145 -26.858 1.000 0.910 277 PHE A C 1
ATOM 4294 O O . PHE A 1 277 ? 22.026 -25.947 -27.046 1.000 0.910 277 PHE A O 1
ATOM 4311 N N . ILE A 1 278 ? 20.699 -27.743 -27.292 1.000 0.860 278 ILE A N 1
ATOM 4312 C CA . ILE A 1 278 ? 19.626 -27.075 -28.015 1.000 0.860 278 ILE A CA 1
ATOM 4313 C C . ILE A 1 278 ? 18.348 -27.315 -27.226 1.000 0.860 278 ILE A C 1
ATOM 4314 O O . ILE A 1 278 ? 17.771 -28.410 -27.282 1.000 0.860 278 ILE A O 1
ATOM 4330 N N . ASP A 1 279 ? 17.922 -26.291 -26.497 1.000 0.870 279 ASP A N 1
ATOM 4331 C CA . ASP A 1 279 ? 16.590 -26.287 -25.912 1.000 0.870 279 ASP A CA 1
ATOM 4332 C C . ASP A 1 279 ? 15.534 -26.065 -26.998 1.000 0.870 279 ASP A C 1
ATOM 4333 O O . ASP A 1 279 ? 15.837 -25.546 -28.074 1.000 0.870 279 ASP A O 1
ATOM 4342 N N . GLU A 1 280 ? 14.313 -26.524 -26.742 1.000 0.810 280 GLU A N 1
ATOM 4343 C CA . GLU A 1 280 ? 13.215 -26.485 -27.711 1.000 0.810 280 GLU A CA 1
ATOM 4344 C C . GLU A 1 280 ? 13.625 -27.001 -29.115 1.000 0.810 280 GLU A C 1
ATOM 4345 O O . GLU A 1 280 ? 13.279 -26.405 -30.135 1.000 0.810 280 GLU A O 1
ATOM 4357 N N . LEU A 1 281 ? 14.358 -28.130 -29.196 1.000 0.800 281 LEU A N 1
ATOM 4358 C CA . LEU A 1 281 ? 14.958 -28.689 -30.433 1.000 0.800 281 LEU A CA 1
ATOM 4359 C C . LEU A 1 281 ? 13.973 -28.779 -31.619 1.000 0.800 281 LEU A C 1
ATOM 4360 O O . LEU A 1 281 ? 14.364 -28.682 -32.786 1.000 0.800 281 LEU A O 1
ATOM 4376 N N . HIS A 1 282 ? 12.687 -28.969 -31.330 1.000 0.750 282 HIS A N 1
ATOM 4377 C CA . HIS A 1 282 ? 11.619 -29.033 -32.320 1.000 0.750 282 HIS A CA 1
ATOM 4378 C C . HIS A 1 282 ? 11.472 -27.740 -33.148 1.000 0.750 282 HIS A C 1
ATOM 4379 O O . HIS A 1 282 ? 11.094 -27.827 -34.318 1.000 0.750 282 HIS A O 1
ATOM 4393 N N . THR A 1 283 ? 11.827 -26.569 -32.601 1.000 0.730 283 THR A N 1
ATOM 4394 C CA . THR A 1 283 ? 11.778 -25.270 -33.302 1.000 0.730 283 THR A CA 1
ATOM 4395 C C . THR A 1 283 ? 12.726 -25.212 -34.505 1.000 0.730 283 THR A C 1
ATOM 4396 O O . THR A 1 283 ? 12.425 -24.549 -35.495 1.000 0.730 283 THR A O 1
ATOM 4407 N N . LEU A 1 284 ? 13.835 -25.959 -34.470 1.000 0.680 284 LEU A N 1
ATOM 4408 C CA . LEU A 1 284 ? 14.835 -26.017 -35.545 1.000 0.680 284 LEU A CA 1
ATOM 4409 C C . LEU A 1 284 ? 14.523 -27.052 -36.629 1.000 0.680 284 LEU A C 1
ATOM 4410 O O . LEU A 1 284 ? 15.037 -26.955 -37.745 1.000 0.680 284 LEU A O 1
ATOM 4426 N N . ILE A 1 285 ? 13.732 -28.074 -36.300 1.000 0.640 285 ILE A N 1
ATOM 4427 C CA . ILE A 1 285 ? 13.465 -29.202 -37.200 1.000 0.640 285 ILE A CA 1
ATOM 4428 C C . ILE A 1 285 ? 12.316 -28.889 -38.174 1.000 0.640 285 ILE A C 1
ATOM 4429 O O . ILE A 1 285 ? 12.229 -29.530 -39.219 1.000 0.640 285 ILE A O 1
ATOM 4445 N N . GLY A 1 286 ? 11.483 -27.881 -37.885 1.000 0.520 286 GLY A N 1
ATOM 4446 C CA . GLY A 1 286 ? 10.612 -27.209 -38.862 1.000 0.520 286 GLY A CA 1
ATOM 4447 C C . GLY A 1 286 ? 9.587 -28.082 -39.602 1.000 0.520 286 GLY A C 1
ATOM 4448 O O . GLY A 1 286 ? 8.998 -27.638 -40.586 1.000 0.520 286 GLY A O 1
ATOM 4452 N N . ALA A 1 287 ? 9.360 -29.329 -39.192 1.000 0.440 287 ALA A N 1
ATOM 4453 C CA . ALA A 1 287 ? 8.578 -30.260 -39.995 1.000 0.440 287 ALA A CA 1
ATOM 4454 C C . ALA A 1 287 ? 7.061 -29.968 -39.932 1.000 0.440 287 ALA A C 1
ATOM 4455 O O . ALA A 1 287 ? 6.414 -30.176 -38.912 1.000 0.440 287 ALA A O 1
ATOM 4462 N N . GLY A 1 288 ? 6.469 -29.570 -41.065 1.000 0.380 288 GLY A N 1
ATOM 4463 C CA . GLY A 1 288 ? 5.045 -29.756 -41.396 1.000 0.380 288 GLY A CA 1
ATOM 4464 C C . GLY A 1 288 ? 4.009 -28.753 -40.863 1.000 0.380 288 GLY A C 1
ATOM 4465 O O . GLY A 1 288 ? 2.840 -28.886 -41.221 1.000 0.380 288 GLY A O 1
ATOM 4469 N N . GLY A 1 289 ? 4.368 -27.769 -40.037 1.000 0.360 289 GLY A N 1
ATOM 4470 C CA . GLY A 1 289 ? 3.435 -26.692 -39.669 1.000 0.360 289 GLY A CA 1
ATOM 4471 C C . GLY A 1 289 ? 3.127 -25.777 -40.864 1.000 0.360 289 GLY A C 1
ATOM 4472 O O . GLY A 1 289 ? 4.014 -25.509 -41.670 1.000 0.360 289 GLY A O 1
ATOM 4476 N N . ALA A 1 290 ? 1.883 -25.302 -40.999 1.000 0.320 290 ALA A N 1
ATOM 4477 C CA . ALA A 1 290 ? 1.464 -24.492 -42.151 1.000 0.320 290 ALA A CA 1
ATOM 4478 C C . ALA A 1 290 ? 2.114 -23.093 -42.202 1.000 0.320 290 ALA A C 1
ATOM 4479 O O . ALA A 1 290 ? 2.375 -22.581 -43.290 1.000 0.320 290 ALA A O 1
ATOM 4486 N N . GLU A 1 291 ? 2.374 -22.473 -41.046 1.000 0.320 291 GLU A N 1
ATOM 4487 C CA . GLU A 1 291 ? 2.740 -21.055 -40.945 1.000 0.320 291 GLU A CA 1
ATOM 4488 C C . GLU A 1 291 ? 4.074 -20.828 -40.198 1.000 0.320 291 GLU A C 1
ATOM 4489 O O . GLU A 1 291 ? 4.193 -21.082 -39.004 1.000 0.320 291 GLU A O 1
ATOM 4501 N N . GLY A 1 292 ? 5.076 -20.279 -40.895 1.000 0.370 292 GLY A N 1
ATOM 4502 C CA . GLY A 1 292 ? 6.070 -19.348 -40.330 1.000 0.370 292 GLY A CA 1
ATOM 4503 C C . GLY A 1 292 ? 7.347 -19.877 -39.659 1.000 0.370 292 GLY A C 1
ATOM 4504 O O . GLY A 1 292 ? 8.284 -19.094 -39.511 1.000 0.370 292 GLY A O 1
ATOM 4508 N N . ALA A 1 293 ? 7.444 -21.149 -39.269 1.000 0.460 293 ALA A N 1
ATOM 4509 C CA . ALA A 1 293 ? 8.653 -21.638 -38.595 1.000 0.460 293 ALA A CA 1
ATOM 4510 C C . ALA A 1 293 ? 9.886 -21.691 -39.529 1.000 0.460 293 ALA A C 1
ATOM 4511 O O . ALA A 1 293 ? 9.791 -21.935 -40.737 1.000 0.460 293 ALA A O 1
ATOM 4518 N N . ILE A 1 294 ? 11.067 -21.448 -38.958 1.000 0.530 294 ILE A N 1
ATOM 4519 C CA . ILE A 1 294 ? 12.356 -21.488 -39.656 1.000 0.530 294 ILE A CA 1
ATOM 4520 C C . ILE A 1 294 ? 12.742 -22.958 -39.893 1.000 0.530 294 ILE A C 1
ATOM 4521 O O . ILE A 1 294 ? 12.676 -23.772 -38.981 1.000 0.530 294 ILE A O 1
ATOM 4537 N N . ASP A 1 295 ? 13.169 -23.311 -41.108 1.000 0.590 295 ASP A N 1
ATOM 4538 C CA . ASP A 1 295 ? 13.499 -24.702 -41.462 1.000 0.590 295 ASP A CA 1
ATOM 4539 C C . ASP A 1 295 ? 15.021 -24.873 -41.539 1.000 0.590 295 ASP A C 1
ATOM 4540 O O . ASP A 1 295 ? 15.616 -24.953 -42.614 1.000 0.590 295 ASP A O 1
ATOM 4549 N N . ALA A 1 296 ? 15.673 -24.891 -40.374 1.000 0.650 296 ALA A N 1
ATOM 4550 C CA . ALA A 1 296 ? 17.113 -25.132 -40.273 1.000 0.650 296 ALA A CA 1
ATOM 4551 C C . ALA A 1 296 ? 17.496 -26.606 -40.549 1.000 0.650 296 ALA A C 1
ATOM 4552 O O . ALA A 1 296 ? 18.681 -26.965 -40.535 1.000 0.650 296 ALA A O 1
ATOM 4559 N N . SER A 1 297 ? 16.520 -27.480 -40.832 1.000 0.640 297 SER A N 1
ATOM 4560 C CA . SER A 1 297 ? 16.728 -28.922 -40.981 1.000 0.640 297 SER A CA 1
ATOM 4561 C C . SER A 1 297 ? 17.645 -29.281 -42.157 1.000 0.640 297 SER A C 1
ATOM 4562 O O . SER A 1 297 ? 18.471 -30.188 -42.023 1.000 0.640 297 SER A O 1
ATOM 4570 N N . ASN A 1 298 ? 17.584 -28.531 -43.269 1.000 0.660 298 ASN A N 1
ATOM 4571 C CA . ASN A 1 298 ? 18.454 -28.716 -44.442 1.000 0.660 298 ASN A CA 1
ATOM 4572 C C . ASN A 1 298 ? 19.944 -28.509 -44.121 1.000 0.660 298 ASN A C 1
ATOM 4573 O O . ASN A 1 298 ? 20.805 -29.069 -44.802 1.000 0.660 298 ASN A O 1
ATOM 4584 N N . ILE A 1 299 ? 20.246 -27.737 -43.074 1.000 0.690 299 ILE A N 1
ATOM 4585 C CA . ILE A 1 299 ? 21.610 -27.443 -42.623 1.000 0.690 299 ILE A CA 1
ATOM 4586 C C . ILE A 1 299 ? 22.048 -28.441 -41.540 1.000 0.690 299 ILE A C 1
ATOM 4587 O O . ILE A 1 299 ? 23.184 -28.915 -41.566 1.000 0.690 299 ILE A O 1
ATOM 4603 N N . LEU A 1 300 ? 21.153 -28.814 -40.617 1.000 0.740 300 LEU A N 1
ATOM 4604 C CA . LEU A 1 300 ? 21.459 -29.716 -39.496 1.000 0.740 300 LEU A CA 1
ATOM 4605 C C . LEU A 1 300 ? 21.534 -31.194 -39.904 1.000 0.740 300 LEU A C 1
ATOM 4606 O O . LEU A 1 300 ? 22.427 -31.913 -39.445 1.000 0.740 300 LEU A O 1
ATOM 4622 N N . LYS A 1 301 ? 20.636 -31.663 -40.785 1.000 0.760 301 LYS A N 1
ATOM 4623 C CA . LYS A 1 301 ? 20.569 -33.076 -41.212 1.000 0.760 301 LYS A CA 1
ATOM 4624 C C . LYS A 1 301 ? 21.911 -33.602 -41.751 1.000 0.760 301 LYS A C 1
ATOM 4625 O O . LYS A 1 301 ? 22.320 -34.683 -41.324 1.000 0.760 301 LYS A O 1
ATOM 4644 N N . PRO A 1 302 ? 22.640 -32.889 -42.630 1.000 0.730 302 PRO A N 1
ATOM 4645 C CA . PRO A 1 302 ? 23.937 -33.340 -43.132 1.000 0.730 302 PRO A CA 1
ATOM 4646 C C . PRO A 1 302 ? 25.027 -33.397 -42.055 1.000 0.730 302 PRO A C 1
ATOM 4647 O O . PRO A 1 302 ? 25.793 -34.359 -42.030 1.000 0.730 302 PRO A O 1
ATOM 4658 N N . SER A 1 303 ? 25.087 -32.406 -41.162 1.000 0.760 303 SER A N 1
ATOM 4659 C CA . SER A 1 303 ? 26.105 -32.330 -40.103 1.000 0.760 303 SER A CA 1
ATOM 4660 C C . SER A 1 303 ? 25.898 -33.409 -39.043 1.000 0.760 303 SER A C 1
ATOM 4661 O O . SER A 1 303 ? 26.861 -34.031 -38.594 1.000 0.760 303 SER A O 1
ATOM 4669 N N . LEU A 1 304 ? 24.633 -33.726 -38.745 1.000 0.770 304 LEU A N 1
ATOM 4670 C CA . LEU A 1 304 ? 24.257 -34.901 -37.959 1.000 0.770 304 LEU A CA 1
ATOM 4671 C C . LEU A 1 304 ? 24.541 -36.213 -38.721 1.000 0.770 304 LEU A C 1
ATOM 4672 O O . LEU A 1 304 ? 24.900 -37.213 -38.105 1.000 0.770 304 LEU A O 1
ATOM 4688 N N . ALA A 1 305 ? 24.409 -36.252 -40.056 1.000 0.720 305 ALA A N 1
ATOM 4689 C CA . ALA A 1 305 ? 24.665 -37.453 -40.863 1.000 0.720 305 ALA A CA 1
ATOM 4690 C C . ALA A 1 305 ? 26.153 -37.791 -41.032 1.000 0.720 305 ALA A C 1
ATOM 4691 O O . ALA A 1 305 ? 26.491 -38.975 -41.059 1.000 0.720 305 ALA A O 1
ATOM 4698 N N . ARG A 1 306 ? 27.026 -36.783 -41.130 1.000 0.690 306 ARG A N 1
ATOM 4699 C CA . ARG A 1 306 ? 28.485 -36.955 -41.192 1.000 0.690 306 ARG A CA 1
ATOM 4700 C C . ARG A 1 306 ? 29.132 -37.170 -39.818 1.000 0.690 306 ARG A C 1
ATOM 4701 O O . ARG A 1 306 ? 30.287 -37.579 -39.775 1.000 0.690 306 ARG A O 1
ATOM 4722 N N . GLY A 1 307 ? 28.397 -36.931 -38.724 1.000 0.730 307 GLY A N 1
ATOM 4723 C CA . GLY A 1 307 ? 28.933 -36.961 -37.358 1.000 0.730 307 GLY A CA 1
ATOM 4724 C C . GLY A 1 307 ? 29.828 -35.759 -37.036 1.000 0.730 307 GLY A C 1
ATOM 4725 O O . GLY A 1 307 ? 30.658 -35.846 -36.141 1.000 0.730 307 GLY A O 1
ATOM 4729 N N . GLU A 1 308 ? 29.686 -34.665 -37.791 1.000 0.730 308 GLU A N 1
ATOM 4730 C CA . GLU A 1 308 ? 30.421 -33.407 -37.590 1.000 0.730 308 GLU A CA 1
ATOM 4731 C C . GLU A 1 308 ? 29.808 -32.583 -36.442 1.000 0.730 308 GLU A C 1
ATOM 4732 O O . GLU A 1 308 ? 30.519 -31.816 -35.800 1.000 0.730 308 GLU A O 1
ATOM 4744 N N . LEU A 1 309 ? 28.504 -32.759 -36.173 1.000 0.790 309 LEU A N 1
ATOM 4745 C CA . LEU A 1 309 ? 27.788 -32.142 -35.053 1.000 0.790 309 LEU A CA 1
ATOM 4746 C C . LEU A 1 309 ? 27.453 -33.189 -33.986 1.000 0.790 309 LEU A C 1
ATOM 4747 O O . LEU A 1 309 ? 26.799 -34.192 -34.287 1.000 0.790 309 LEU A O 1
ATOM 4763 N N . GLN A 1 310 ? 27.836 -32.900 -32.741 1.000 0.850 310 GLN A N 1
ATOM 4764 C CA . GLN A 1 310 ? 27.365 -33.600 -31.550 1.000 0.850 310 GLN A CA 1
ATOM 4765 C C . GLN A 1 310 ? 26.469 -32.658 -30.742 1.000 0.850 310 GLN A C 1
ATOM 4766 O O . GLN A 1 310 ? 26.882 -31.544 -30.410 1.000 0.850 310 GLN A O 1
ATOM 4780 N N . CYS A 1 311 ? 25.241 -33.083 -30.445 1.000 0.870 311 CYS A N 1
ATOM 4781 C CA . CYS A 1 311 ? 24.278 -32.236 -29.746 1.000 0.870 311 CYS A CA 1
ATOM 4782 C C . CYS A 1 311 ? 23.443 -32.976 -28.698 1.000 0.870 311 CYS A C 1
ATOM 4783 O O . CYS A 1 311 ? 23.259 -34.193 -28.760 1.000 0.870 311 CYS A O 1
ATOM 4791 N N . ILE A 1 312 ? 22.929 -32.198 -27.748 1.000 0.910 312 ILE A N 1
ATOM 4792 C CA . ILE A 1 312 ? 21.954 -32.601 -26.739 1.000 0.910 312 ILE A CA 1
ATOM 4793 C C . ILE A 1 312 ? 20.682 -31.813 -27.030 1.000 0.910 312 ILE A C 1
ATOM 4794 O O . ILE A 1 312 ? 20.686 -30.587 -26.978 1.000 0.910 312 ILE A O 1
ATOM 4810 N N . GLY A 1 313 ? 19.606 -32.512 -27.367 1.000 0.900 313 GLY A N 1
ATOM 4811 C CA . GLY A 1 313 ? 18.298 -31.890 -27.536 1.000 0.900 313 GLY A CA 1
ATOM 4812 C C . GLY A 1 313 ? 17.514 -31.878 -26.233 1.000 0.900 313 GLY A C 1
ATOM 4813 O O . GLY A 1 313 ? 17.592 -32.837 -25.467 1.000 0.900 313 GLY A O 1
ATOM 4817 N N . ALA A 1 314 ? 16.691 -30.859 -26.029 1.000 0.920 314 ALA A N 1
ATOM 4818 C CA . ALA A 1 314 ? 15.596 -30.888 -25.067 1.000 0.920 314 ALA A CA 1
ATOM 4819 C C . ALA A 1 314 ? 14.271 -30.555 -25.771 1.000 0.920 314 ALA A C 1
ATOM 4820 O O . ALA A 1 314 ? 14.216 -29.705 -26.658 1.000 0.920 314 ALA A O 1
ATOM 4827 N N . THR A 1 315 ? 13.206 -31.286 -25.439 1.000 0.870 315 THR A N 1
ATOM 4828 C CA . THR A 1 315 ? 11.861 -31.082 -26.009 1.000 0.870 315 THR A CA 1
ATOM 4829 C C . THR A 1 315 ? 10.802 -31.723 -25.110 1.000 0.870 315 THR A C 1
ATOM 4830 O O . THR A 1 315 ? 11.132 -32.461 -24.174 1.000 0.870 315 THR A O 1
ATOM 4841 N N . THR A 1 316 ? 9.525 -31.451 -25.369 1.000 0.860 316 THR A N 1
ATOM 4842 C CA . THR A 1 316 ? 8.414 -32.147 -24.709 1.000 0.860 316 THR A CA 1
ATOM 4843 C C . THR A 1 316 ? 8.053 -33.453 -25.421 1.000 0.860 316 THR A C 1
ATOM 4844 O O . THR A 1 316 ? 8.460 -33.720 -26.558 1.000 0.860 316 THR A O 1
ATOM 4855 N N . LEU A 1 317 ? 7.280 -34.303 -24.740 1.000 0.760 317 LEU A N 1
ATOM 4856 C CA . LEU A 1 317 ? 6.857 -35.601 -25.271 1.000 0.760 317 LEU A CA 1
ATOM 4857 C C . LEU A 1 317 ? 6.047 -35.454 -26.572 1.000 0.760 317 LEU A C 1
ATOM 4858 O O . LEU A 1 317 ? 6.278 -36.182 -27.541 1.000 0.760 317 LEU A O 1
ATOM 4874 N N . ASP A 1 318 ? 5.121 -34.497 -26.606 1.000 0.760 318 ASP A N 1
ATOM 4875 C CA . ASP A 1 318 ? 4.228 -34.279 -27.746 1.000 0.760 318 ASP A CA 1
ATOM 4876 C C . ASP A 1 318 ? 4.969 -33.753 -28.979 1.000 0.760 318 ASP A C 1
ATOM 4877 O O . ASP A 1 318 ? 4.714 -34.197 -30.104 1.000 0.760 318 ASP A O 1
ATOM 4886 N N . GLU A 1 319 ? 5.916 -32.837 -28.783 1.000 0.790 319 GLU A N 1
ATOM 4887 C CA . GLU A 1 319 ? 6.772 -32.311 -29.848 1.000 0.790 319 GLU A CA 1
ATOM 4888 C C . GLU A 1 319 ? 7.690 -33.392 -30.424 1.000 0.790 319 GLU A C 1
ATOM 4889 O O . GLU A 1 319 ? 7.808 -33.501 -31.648 1.000 0.790 319 GLU A O 1
ATOM 4901 N N . TYR A 1 320 ? 8.290 -34.238 -29.575 1.000 0.810 320 TYR A N 1
ATOM 4902 C CA . TYR A 1 320 ? 9.144 -35.340 -30.029 1.000 0.810 320 TYR A CA 1
ATOM 4903 C C . TYR A 1 320 ? 8.386 -36.294 -30.963 1.000 0.810 320 TYR A C 1
ATOM 4904 O O . TYR A 1 320 ? 8.865 -36.607 -32.058 1.000 0.810 320 TYR A O 1
ATOM 4922 N N . ARG A 1 321 ? 7.172 -36.707 -30.568 1.000 0.740 321 ARG A N 1
ATOM 4923 C CA . ARG A 1 321 ? 6.307 -37.590 -31.374 1.000 0.740 321 ARG A CA 1
ATOM 4924 C C . ARG A 1 321 ? 5.882 -36.944 -32.690 1.000 0.740 321 ARG A C 1
ATOM 4925 O O . ARG A 1 321 ? 5.802 -37.611 -33.723 1.000 0.740 321 ARG A O 1
ATOM 4946 N N . LYS A 1 322 ? 5.586 -35.641 -32.664 1.000 0.720 322 LYS A N 1
ATOM 4947 C CA . LYS A 1 322 ? 5.151 -34.899 -33.853 1.000 0.720 322 LYS A CA 1
ATOM 4948 C C . LYS A 1 322 ? 6.279 -34.694 -34.863 1.000 0.720 322 LYS A C 1
ATOM 4949 O O . LYS A 1 322 ? 6.043 -34.926 -36.048 1.000 0.720 322 LYS A O 1
ATOM 4968 N N . TYR A 1 323 ? 7.466 -34.279 -34.415 1.000 0.720 323 TYR A N 1
ATOM 4969 C CA . TYR A 1 323 ? 8.507 -33.736 -35.299 1.000 0.720 323 TYR A CA 1
ATOM 4970 C C . TYR A 1 323 ? 9.742 -34.630 -35.473 1.000 0.720 323 TYR A C 1
ATOM 4971 O O . TYR A 1 323 ? 10.399 -34.546 -36.509 1.000 0.720 323 TYR A O 1
ATOM 4989 N N . ILE A 1 324 ? 10.073 -35.484 -34.499 1.000 0.730 324 ILE A N 1
ATOM 4990 C CA . ILE A 1 324 ? 11.336 -36.245 -34.501 1.000 0.730 324 ILE A CA 1
ATOM 4991 C C . ILE A 1 324 ? 11.093 -37.722 -34.822 1.000 0.730 324 ILE A C 1
ATOM 4992 O O . ILE A 1 324 ? 11.787 -38.285 -35.665 1.000 0.730 324 ILE A O 1
ATOM 5008 N N . GLU A 1 325 ? 10.086 -38.344 -34.208 1.000 0.690 325 GLU A N 1
ATOM 5009 C CA . GLU A 1 325 ? 9.808 -39.780 -34.370 1.000 0.690 325 GLU A CA 1
ATOM 5010 C C . GLU A 1 325 ? 9.315 -40.140 -35.780 1.000 0.690 325 GLU A C 1
ATOM 5011 O O . GLU A 1 325 ? 9.637 -41.198 -36.314 1.000 0.690 325 GLU A O 1
ATOM 5023 N N . LYS A 1 326 ? 8.577 -39.237 -36.433 1.000 0.690 326 LYS A N 1
ATOM 5024 C CA . LYS A 1 326 ? 8.100 -39.456 -37.806 1.000 0.690 326 LYS A CA 1
ATOM 5025 C C . LYS A 1 326 ? 9.195 -39.344 -38.869 1.000 0.690 326 LYS A C 1
ATOM 5026 O O . LYS A 1 326 ? 9.009 -39.860 -39.972 1.000 0.690 326 LYS A O 1
ATOM 5045 N N . ASP A 1 327 ? 10.308 -38.666 -38.583 1.000 0.720 327 ASP A N 1
ATOM 5046 C CA . ASP A 1 327 ? 11.385 -38.461 -39.553 1.000 0.720 327 ASP A CA 1
ATOM 5047 C C . ASP A 1 327 ? 12.457 -39.549 -39.414 1.000 0.720 327 ASP A C 1
ATOM 5048 O O . ASP A 1 327 ? 13.310 -39.526 -38.523 1.000 0.720 327 ASP A O 1
ATOM 5057 N N . ALA A 1 328 ? 12.465 -40.476 -40.374 1.000 0.710 328 ALA A N 1
ATOM 5058 C CA . ALA A 1 328 ? 13.411 -41.587 -40.419 1.000 0.710 328 ALA A CA 1
ATOM 5059 C C . ALA A 1 328 ? 14.891 -41.153 -40.425 1.000 0.710 328 ALA A C 1
ATOM 5060 O O . ALA A 1 328 ? 15.759 -41.923 -40.003 1.000 0.710 328 ALA A O 1
ATOM 5067 N N . ALA A 1 329 ? 15.223 -39.953 -40.919 1.000 0.700 329 ALA A N 1
ATOM 5068 C CA . ALA A 1 329 ? 16.590 -39.445 -40.866 1.000 0.700 329 ALA A CA 1
ATOM 5069 C C . ALA A 1 329 ? 16.984 -39.014 -39.440 1.000 0.700 329 ALA A C 1
ATOM 5070 O O . ALA A 1 329 ? 18.140 -39.208 -39.061 1.000 0.700 329 ALA A O 1
ATOM 5077 N N . LEU A 1 330 ? 16.047 -38.484 -38.645 1.000 0.760 330 LEU A N 1
ATOM 5078 C CA . LEU A 1 330 ? 16.284 -37.964 -37.290 1.000 0.760 330 LEU A CA 1
ATOM 5079 C C . LEU A 1 330 ? 16.198 -39.052 -36.219 1.000 0.760 330 LEU A C 1
ATOM 5080 O O . LEU A 1 330 ? 17.084 -39.142 -35.367 1.000 0.760 330 LEU A O 1
ATOM 5096 N N . GLU A 1 331 ? 15.213 -39.944 -36.314 1.000 0.750 331 GLU A N 1
ATOM 5097 C CA . GLU A 1 331 ? 15.052 -41.094 -35.412 1.000 0.750 331 GLU A CA 1
ATOM 5098 C C . GLU A 1 331 ? 16.321 -41.978 -35.377 1.000 0.750 331 GLU A C 1
ATOM 5099 O O . GLU A 1 331 ? 16.691 -42.581 -34.365 1.000 0.750 331 GLU A O 1
ATOM 5111 N N . ARG A 1 332 ? 17.066 -42.024 -36.490 1.000 0.770 332 ARG A N 1
ATOM 5112 C CA . ARG A 1 332 ? 18.339 -42.755 -36.610 1.000 0.770 332 ARG A CA 1
ATOM 5113 C C . ARG A 1 332 ? 19.547 -42.040 -35.997 1.000 0.770 332 ARG A C 1
ATOM 5114 O O . ARG A 1 332 ? 20.623 -42.640 -35.949 1.000 0.770 332 ARG A O 1
ATOM 5135 N N . ARG A 1 333 ? 19.424 -40.779 -35.582 1.000 0.790 333 ARG A N 1
ATOM 5136 C CA . ARG A 1 333 ? 20.531 -39.948 -35.060 1.000 0.790 333 ARG A CA 1
ATOM 5137 C C . ARG A 1 333 ? 20.365 -39.602 -33.593 1.000 0.790 333 ARG A C 1
ATOM 5138 O O . ARG A 1 333 ? 21.377 -39.457 -32.907 1.000 0.790 333 ARG A O 1
ATOM 5159 N N . PHE A 1 334 ? 19.122 -39.532 -33.138 1.000 0.890 334 PHE A N 1
ATOM 5160 C CA . PHE A 1 334 ? 18.772 -39.185 -31.776 1.000 0.890 334 PHE A CA 1
ATOM 5161 C C . PHE A 1 334 ? 18.413 -40.412 -30.936 1.000 0.890 334 PHE A C 1
ATOM 5162 O O . PHE A 1 334 ? 17.861 -41.403 -31.425 1.000 0.890 334 PHE A O 1
ATOM 5179 N N . GLN A 1 335 ? 18.750 -40.339 -29.652 1.000 0.890 335 GLN A N 1
ATOM 5180 C CA . GLN A 1 335 ? 18.363 -41.317 -28.646 1.000 0.890 335 GLN A CA 1
ATOM 5181 C C . GLN A 1 335 ? 17.543 -40.603 -27.567 1.000 0.890 335 GLN A C 1
ATOM 5182 O O . GLN A 1 335 ? 18.096 -39.760 -26.859 1.000 0.890 335 GLN A O 1
ATOM 5196 N N . PRO A 1 336 ? 16.253 -40.932 -27.415 1.000 0.910 336 PRO A N 1
ATOM 5197 C CA . PRO A 1 336 ? 15.438 -40.353 -26.361 1.000 0.910 336 PRO A CA 1
ATOM 5198 C C . PRO A 1 336 ? 15.921 -40.822 -24.983 1.000 0.910 336 PRO A C 1
ATOM 5199 O O . PRO A 1 336 ? 16.275 -41.996 -24.802 1.000 0.910 336 PRO A O 1
ATOM 5210 N N . ILE A 1 337 ? 15.917 -39.893 -24.032 1.000 0.930 337 ILE A N 1
ATOM 5211 C CA . ILE A 1 337 ? 16.110 -40.082 -22.595 1.000 0.930 337 ILE A CA 1
ATOM 5212 C C . ILE A 1 337 ? 14.934 -39.362 -21.932 1.000 0.930 337 ILE A C 1
ATOM 5213 O O . ILE A 1 337 ? 14.809 -38.145 -22.053 1.000 0.930 337 ILE A O 1
ATOM 5229 N N . GLN A 1 338 ? 14.046 -40.104 -21.278 1.000 0.930 338 GLN A N 1
ATOM 5230 C CA . GLN A 1 338 ? 12.955 -39.490 -20.524 1.000 0.930 338 GLN A CA 1
ATOM 5231 C C . GLN A 1 338 ? 13.480 -38.862 -19.234 1.000 0.930 338 GLN A C 1
ATOM 5232 O O . GLN A 1 338 ? 14.348 -39.427 -18.571 1.000 0.930 338 GLN A O 1
ATOM 5246 N N . VAL A 1 339 ? 12.950 -37.689 -18.909 1.000 0.930 339 VAL A N 1
ATOM 5247 C CA . VAL A 1 339 ? 13.253 -36.923 -17.706 1.000 0.930 339 VAL A CA 1
ATOM 5248 C C . VAL A 1 339 ? 11.933 -36.634 -17.016 1.000 0.930 339 VAL A C 1
ATOM 5249 O O . VAL A 1 339 ? 11.200 -35.719 -17.395 1.000 0.930 339 VAL A O 1
ATOM 5262 N N . ASP A 1 340 ? 11.633 -37.443 -16.011 1.000 0.900 340 ASP A N 1
ATOM 5263 C CA . ASP A 1 340 ? 10.400 -37.313 -15.248 1.000 0.900 340 ASP A CA 1
ATOM 5264 C C . ASP A 1 340 ? 10.517 -36.195 -14.202 1.000 0.900 340 ASP A C 1
ATOM 5265 O O . ASP A 1 340 ? 11.617 -35.797 -13.796 1.000 0.900 340 ASP A O 1
ATOM 5274 N N . GLN A 1 341 ? 9.373 -35.678 -13.756 1.000 0.880 341 GLN A N 1
ATOM 5275 C CA . GLN A 1 341 ? 9.299 -34.752 -12.626 1.000 0.880 341 GLN A CA 1
ATOM 5276 C C . GLN A 1 341 ? 9.895 -35.422 -11.368 1.000 0.880 341 GLN A C 1
ATOM 5277 O O . GLN A 1 341 ? 9.576 -36.585 -11.105 1.000 0.880 341 GLN A O 1
ATOM 5291 N N . PRO A 1 342 ? 10.726 -34.718 -10.576 1.000 0.920 342 PRO A N 1
ATOM 5292 C CA . PRO A 1 342 ? 11.224 -35.252 -9.317 1.000 0.920 342 PRO A CA 1
ATOM 5293 C C . PRO A 1 342 ? 10.083 -35.422 -8.312 1.000 0.920 342 PRO A C 1
ATOM 5294 O O . PRO A 1 342 ? 9.069 -34.719 -8.343 1.000 0.920 342 PRO A O 1
ATOM 5305 N N . SER A 1 343 ? 10.267 -36.354 -7.388 1.000 0.900 343 SER A N 1
ATOM 5306 C CA . SER A 1 343 ? 9.338 -36.569 -6.280 1.000 0.900 343 SER A CA 1
ATOM 5307 C C . SER A 1 343 ? 9.306 -35.385 -5.303 1.000 0.900 343 SER A C 1
ATOM 5308 O O . SER A 1 343 ? 10.139 -34.474 -5.354 1.000 0.900 343 SER A O 1
ATOM 5316 N N . VAL A 1 344 ? 8.334 -35.406 -4.383 1.000 0.890 344 VAL A N 1
ATOM 5317 C CA . VAL A 1 344 ? 8.225 -34.415 -3.299 1.000 0.890 344 VAL A CA 1
ATOM 5318 C C . VAL A 1 344 ? 9.525 -34.366 -2.490 1.000 0.890 344 VAL A C 1
ATOM 5319 O O . VAL A 1 344 ? 10.097 -33.293 -2.326 1.000 0.890 344 VAL A O 1
ATOM 5332 N N . ASP A 1 345 ? 10.043 -35.517 -2.062 1.000 0.910 345 ASP A N 1
ATOM 5333 C CA . ASP A 1 345 ? 11.259 -35.587 -1.243 1.000 0.910 345 ASP A CA 1
ATOM 5334 C C . ASP A 1 345 ? 12.512 -35.148 -2.018 1.000 0.910 345 ASP A C 1
ATOM 5335 O O . ASP A 1 345 ? 13.324 -34.377 -1.505 1.000 0.910 345 ASP A O 1
ATOM 5344 N N . GLU A 1 346 ? 12.656 -35.577 -3.278 1.000 0.920 346 GLU A N 1
ATOM 5345 C CA . GLU A 1 346 ? 13.756 -35.126 -4.144 1.000 0.920 346 GLU A CA 1
ATOM 5346 C C . GLU A 1 346 ? 13.702 -33.607 -4.376 1.000 0.920 346 GLU A C 1
ATOM 5347 O O . GLU A 1 346 ? 14.737 -32.948 -4.365 1.000 0.920 346 GLU A O 1
ATOM 5359 N N . SER A 1 347 ? 12.509 -33.019 -4.525 1.000 0.930 347 SER A N 1
ATOM 5360 C CA . SER A 1 347 ? 12.337 -31.568 -4.705 1.000 0.930 347 SER A CA 1
ATOM 5361 C C . SER A 1 347 ? 12.705 -30.771 -3.454 1.000 0.930 347 SER A C 1
ATOM 5362 O O . SER A 1 347 ? 13.282 -29.691 -3.570 1.000 0.930 347 SER A O 1
ATOM 5370 N N . ILE A 1 348 ? 12.416 -31.310 -2.262 1.000 0.940 348 ILE A N 1
ATOM 5371 C CA . ILE A 1 348 ? 12.864 -30.720 -0.992 1.000 0.940 348 ILE A CA 1
ATOM 5372 C C . ILE A 1 348 ? 14.398 -30.677 -0.958 1.000 0.940 348 ILE A C 1
ATOM 5373 O O . ILE A 1 348 ? 14.965 -29.636 -0.636 1.000 0.940 348 ILE A O 1
ATOM 5389 N N . GLN A 1 349 ? 15.077 -31.758 -1.360 1.000 0.920 349 GLN A N 1
ATOM 5390 C CA . GLN A 1 349 ? 16.545 -31.797 -1.423 1.000 0.920 349 GLN A CA 1
ATOM 5391 C C . GLN A 1 349 ? 17.118 -30.811 -2.449 1.000 0.920 349 GLN A C 1
ATOM 5392 O O . GLN A 1 349 ? 18.136 -30.174 -2.183 1.000 0.920 349 GLN A O 1
ATOM 5406 N N . ILE A 1 350 ? 16.461 -30.653 -3.604 1.000 0.930 350 ILE A N 1
ATOM 5407 C CA . ILE A 1 350 ? 16.856 -29.662 -4.614 1.000 0.930 350 ILE A CA 1
ATOM 5408 C C . ILE A 1 350 ? 16.809 -28.246 -4.018 1.000 0.930 350 ILE A C 1
ATOM 5409 O O . ILE A 1 350 ? 17.780 -27.502 -4.122 1.000 0.930 350 ILE A O 1
ATOM 5425 N N . LEU A 1 351 ? 15.723 -27.876 -3.333 1.000 0.940 351 LEU A N 1
ATOM 5426 C CA . LEU A 1 351 ? 15.612 -26.558 -2.698 1.000 0.940 351 LEU A CA 1
ATOM 5427 C C . LEU A 1 351 ? 16.591 -26.366 -1.537 1.000 0.940 351 LEU A C 1
ATOM 5428 O O . LEU A 1 351 ? 17.146 -25.280 -1.401 1.000 0.940 351 LEU A O 1
ATOM 5444 N N . GLN A 1 352 ? 16.849 -27.406 -0.738 1.000 0.930 352 GLN A N 1
ATOM 5445 C CA . GLN A 1 352 ? 17.890 -27.373 0.296 1.000 0.930 352 GLN A CA 1
ATOM 5446 C C . GLN A 1 352 ? 19.278 -27.119 -0.308 1.000 0.930 352 GLN A C 1
ATOM 5447 O O . GLN A 1 352 ? 20.048 -26.353 0.259 1.000 0.930 352 GLN A O 1
ATOM 5461 N N . GLY A 1 353 ? 19.582 -27.703 -1.472 1.000 0.900 353 GLY A N 1
ATOM 5462 C CA . GLY A 1 353 ? 20.846 -27.469 -2.175 1.000 0.900 353 GLY A CA 1
ATOM 5463 C C . GLY A 1 353 ? 20.966 -26.085 -2.826 1.000 0.900 353 GLY A C 1
ATOM 5464 O O . GLY A 1 353 ? 22.078 -25.593 -2.996 1.000 0.900 353 GLY A O 1
ATOM 5468 N N . LEU A 1 354 ? 19.848 -25.434 -3.166 1.000 0.890 354 LEU A N 1
ATOM 5469 C CA . LEU A 1 354 ? 19.825 -24.075 -3.733 1.000 0.890 354 LEU A CA 1
ATOM 5470 C C . LEU A 1 354 ? 19.618 -22.973 -2.682 1.000 0.890 354 LEU A C 1
ATOM 5471 O O . LEU A 1 354 ? 19.793 -21.791 -2.994 1.000 0.890 354 LEU A O 1
ATOM 5487 N N . ARG A 1 355 ? 19.257 -23.346 -1.447 1.000 0.880 355 ARG A N 1
ATOM 5488 C CA . ARG A 1 355 ? 18.935 -22.445 -0.333 1.000 0.880 355 ARG A CA 1
ATOM 5489 C C . ARG A 1 355 ? 19.954 -21.315 -0.198 1.000 0.880 355 ARG A C 1
ATOM 5490 O O . ARG A 1 355 ? 19.566 -20.152 -0.275 1.000 0.880 355 ARG A O 1
ATOM 5511 N N . ASP A 1 356 ? 21.238 -21.654 -0.092 1.000 0.880 356 ASP A N 1
ATOM 5512 C CA . ASP A 1 356 ? 22.325 -20.691 0.130 1.000 0.880 356 ASP A CA 1
ATOM 5513 C C . ASP A 1 356 ? 22.389 -19.605 -0.960 1.000 0.880 356 ASP A C 1
ATOM 5514 O O . ASP A 1 356 ? 22.736 -18.455 -0.681 1.000 0.880 356 ASP A O 1
ATOM 5523 N N . ARG A 1 357 ? 22.008 -19.926 -2.206 1.000 0.870 357 ARG A N 1
ATOM 5524 C CA . ARG A 1 357 ? 22.001 -18.962 -3.319 1.000 0.870 357 ARG A CA 1
ATOM 5525 C C . ARG A 1 357 ? 20.855 -17.971 -3.216 1.000 0.870 357 ARG A C 1
ATOM 5526 O O . ARG A 1 357 ? 21.079 -16.769 -3.369 1.000 0.870 357 ARG A O 1
ATOM 5547 N N . TYR A 1 358 ? 19.650 -18.451 -2.917 1.000 0.890 358 TYR A N 1
ATOM 5548 C CA . TYR A 1 358 ? 18.489 -17.581 -2.727 1.000 0.890 358 TYR A CA 1
ATOM 5549 C C . TYR A 1 358 ? 18.625 -16.730 -1.458 1.000 0.890 358 TYR A C 1
ATOM 5550 O O . TYR A 1 358 ? 18.321 -15.534 -1.493 1.000 0.890 358 TYR A O 1
ATOM 5568 N N . GLU A 1 359 ? 19.172 -17.293 -0.376 1.000 0.890 359 GLU A N 1
ATOM 5569 C CA . GLU A 1 359 ? 19.520 -16.541 0.834 1.000 0.890 359 GLU A CA 1
ATOM 5570 C C . GLU A 1 359 ? 20.553 -15.443 0.532 1.000 0.890 359 GLU A C 1
ATOM 5571 O O . GLU A 1 359 ? 20.355 -14.292 0.924 1.000 0.890 359 GLU A O 1
ATOM 5583 N N . ALA A 1 360 ? 21.617 -15.738 -0.226 1.000 0.830 360 ALA A N 1
ATOM 5584 C CA . ALA A 1 360 ? 22.633 -14.749 -0.599 1.000 0.830 360 ALA A CA 1
ATOM 5585 C C . ALA A 1 360 ? 22.090 -13.650 -1.533 1.000 0.830 360 ALA A C 1
ATOM 5586 O O . ALA A 1 360 ? 22.423 -12.468 -1.370 1.000 0.830 360 ALA A O 1
ATOM 5593 N N . HIS A 1 361 ? 21.239 -14.018 -2.495 1.000 0.830 361 HIS A N 1
ATOM 5594 C CA . HIS A 1 361 ? 20.645 -13.091 -3.458 1.000 0.830 361 HIS A CA 1
ATOM 5595 C C . HIS A 1 361 ? 19.666 -12.115 -2.790 1.000 0.830 361 HIS A C 1
ATOM 5596 O O . HIS A 1 361 ? 19.737 -10.894 -3.006 1.000 0.830 361 HIS A O 1
ATOM 5610 N N . HIS A 1 362 ? 18.777 -12.631 -1.936 1.000 0.820 362 HIS A N 1
ATOM 5611 C CA . HIS A 1 362 ? 17.755 -11.833 -1.252 1.000 0.820 362 HIS A CA 1
ATOM 5612 C C . HIS A 1 362 ? 18.201 -11.252 0.084 1.000 0.820 362 HIS A C 1
ATOM 5613 O O . HIS A 1 362 ? 17.603 -10.277 0.539 1.000 0.820 362 HIS A O 1
ATOM 5627 N N . ARG A 1 363 ? 19.288 -11.772 0.663 1.000 0.820 363 ARG A N 1
ATOM 5628 C CA . ARG A 1 363 ? 19.758 -11.472 2.026 1.000 0.820 363 ARG A CA 1
ATOM 5629 C C . ARG A 1 363 ? 18.682 -11.747 3.079 1.000 0.820 363 ARG A C 1
ATOM 5630 O O . ARG A 1 363 ? 18.448 -10.920 3.957 1.000 0.820 363 ARG A O 1
ATOM 5651 N N . VAL A 1 364 ? 18.016 -12.888 2.949 1.000 0.870 364 VAL A N 1
ATOM 5652 C CA . VAL A 1 364 ? 16.996 -13.403 3.876 1.000 0.870 364 VAL A CA 1
ATOM 5653 C C . VAL A 1 364 ? 17.411 -14.798 4.329 1.000 0.870 364 VAL A C 1
ATOM 5654 O O . VAL A 1 364 ? 18.157 -15.455 3.611 1.000 0.870 364 VAL A O 1
ATOM 5667 N N . SER A 1 365 ? 16.937 -15.261 5.481 1.000 0.890 365 SER A N 1
ATOM 5668 C CA . SER A 1 365 ? 17.061 -16.672 5.869 1.000 0.890 365 SER A CA 1
ATOM 5669 C C . SER A 1 365 ? 15.836 -17.452 5.404 1.000 0.890 365 SER A C 1
ATOM 5670 O O . SER A 1 365 ? 14.719 -16.954 5.499 1.000 0.890 365 SER A O 1
ATOM 5678 N N . ILE A 1 366 ? 16.013 -18.669 4.900 1.000 0.920 366 ILE A N 1
ATOM 5679 C CA . ILE A 1 366 ? 14.917 -19.539 4.462 1.000 0.920 366 ILE A CA 1
ATOM 5680 C C . ILE A 1 366 ? 14.848 -20.724 5.420 1.000 0.920 366 ILE A C 1
ATOM 5681 O O . ILE A 1 366 ? 15.791 -21.499 5.536 1.000 0.920 366 ILE A O 1
ATOM 5697 N N . THR A 1 367 ? 13.730 -20.877 6.124 1.000 0.920 367 THR A N 1
ATOM 5698 C CA . THR A 1 367 ? 13.546 -22.008 7.049 1.000 0.920 367 THR A CA 1
ATOM 5699 C C . THR A 1 367 ? 13.334 -23.328 6.307 1.000 0.920 367 THR A C 1
ATOM 5700 O O . THR A 1 367 ? 12.752 -23.354 5.222 1.000 0.920 367 THR A O 1
ATOM 5711 N N . ASP A 1 368 ? 13.735 -24.448 6.916 1.000 0.930 368 ASP A N 1
ATOM 5712 C CA . ASP A 1 368 ? 13.481 -25.783 6.351 1.000 0.930 368 ASP A CA 1
ATOM 5713 C C . ASP A 1 368 ? 11.972 -26.057 6.228 1.000 0.930 368 ASP A C 1
ATOM 5714 O O . ASP A 1 368 ? 11.506 -26.593 5.222 1.000 0.930 368 ASP A O 1
ATOM 5723 N N . ASP A 1 369 ? 11.189 -25.586 7.204 1.000 0.910 369 ASP A N 1
ATOM 5724 C CA . ASP A 1 369 ? 9.728 -25.646 7.164 1.000 0.910 369 ASP A CA 1
ATOM 5725 C C . ASP A 1 369 ? 9.153 -24.856 5.977 1.000 0.910 369 ASP A C 1
ATOM 5726 O O . ASP A 1 369 ? 8.181 -25.298 5.359 1.000 0.910 369 ASP A O 1
ATOM 5735 N N . ALA A 1 370 ? 9.741 -23.703 5.624 1.000 0.910 370 ALA A N 1
ATOM 5736 C CA . ALA A 1 370 ? 9.338 -22.951 4.436 1.000 0.910 370 ALA A CA 1
ATOM 5737 C C . ALA A 1 370 ? 9.639 -23.728 3.150 1.000 0.910 370 ALA A C 1
ATOM 5738 O O . ALA A 1 370 ? 8.809 -23.722 2.241 1.000 0.910 370 ALA A O 1
ATOM 5745 N N . ILE A 1 371 ? 10.764 -24.447 3.084 1.000 0.940 371 ILE A N 1
ATOM 5746 C CA . ILE A 1 371 ? 11.093 -25.313 1.944 1.000 0.940 371 ILE A CA 1
ATOM 5747 C C . ILE A 1 371 ? 10.075 -26.446 1.812 1.000 0.940 371 ILE A C 1
ATOM 5748 O O . ILE A 1 371 ? 9.497 -26.642 0.740 1.000 0.940 371 ILE A O 1
ATOM 5764 N N . GLU A 1 372 ? 9.800 -27.167 2.900 1.000 0.930 372 GLU A N 1
ATOM 5765 C CA . GLU A 1 372 ? 8.792 -28.225 2.886 1.000 0.930 372 GLU A CA 1
ATOM 5766 C C . GLU A 1 372 ? 7.417 -27.695 2.480 1.000 0.930 372 GLU A C 1
ATOM 5767 O O . GLU A 1 372 ? 6.703 -28.332 1.699 1.000 0.930 372 GLU A O 1
ATOM 5779 N N . ALA A 1 373 ? 7.037 -26.527 3.000 1.000 0.900 373 ALA A N 1
ATOM 5780 C CA . ALA A 1 373 ? 5.794 -25.872 2.638 1.000 0.900 373 ALA A CA 1
ATOM 5781 C C . ALA A 1 373 ? 5.775 -25.481 1.157 1.000 0.900 373 ALA A C 1
ATOM 5782 O O . ALA A 1 373 ? 4.769 -25.731 0.502 1.000 0.900 373 ALA A O 1
ATOM 5789 N N . ALA A 1 374 ? 6.861 -24.941 0.596 1.000 0.930 374 ALA A N 1
ATOM 5790 C CA . ALA A 1 374 ? 6.938 -24.583 -0.821 1.000 0.930 374 ALA A CA 1
ATOM 5791 C C . ALA A 1 374 ? 6.669 -25.795 -1.720 1.000 0.930 374 ALA A C 1
ATOM 5792 O O . ALA A 1 374 ? 5.851 -25.713 -2.638 1.000 0.930 374 ALA A O 1
ATOM 5799 N N . VAL A 1 375 ? 7.256 -26.957 -1.414 1.000 0.930 375 VAL A N 1
ATOM 5800 C CA . VAL A 1 375 ? 7.011 -28.190 -2.182 1.000 0.930 375 VAL A CA 1
ATOM 5801 C C . VAL A 1 375 ? 5.603 -28.740 -1.939 1.000 0.930 375 VAL A C 1
ATOM 5802 O O . VAL A 1 375 ? 4.869 -28.990 -2.891 1.000 0.930 375 VAL A O 1
ATOM 5815 N N . LYS A 1 376 ? 5.177 -28.900 -0.679 1.000 0.860 376 LYS A N 1
ATOM 5816 C CA . LYS A 1 376 ? 3.865 -29.490 -0.346 1.000 0.860 376 LYS A CA 1
ATOM 5817 C C . LYS A 1 376 ? 2.700 -28.622 -0.826 1.000 0.860 376 LYS A C 1
ATOM 5818 O O . LYS A 1 376 ? 1.711 -29.149 -1.333 1.000 0.860 376 LYS A O 1
ATOM 5837 N N . LEU A 1 377 ? 2.787 -27.301 -0.663 1.000 0.820 377 LEU A N 1
ATOM 5838 C CA . LEU A 1 377 ? 1.750 -26.369 -1.106 1.000 0.820 377 LEU A CA 1
ATOM 5839 C C . LEU A 1 377 ? 1.732 -26.257 -2.633 1.000 0.820 377 LEU A C 1
ATOM 5840 O O . LEU A 1 377 ? 0.650 -26.259 -3.213 1.000 0.820 377 LEU A O 1
ATOM 5856 N N . SER A 1 378 ? 2.888 -26.228 -3.301 1.000 0.860 378 SER A N 1
ATOM 5857 C CA . SER A 1 378 ? 2.912 -26.217 -4.768 1.000 0.860 378 SER A CA 1
ATOM 5858 C C . SER A 1 378 ? 2.392 -27.520 -5.372 1.000 0.860 378 SER A C 1
ATOM 5859 O O . SER A 1 378 ? 1.658 -27.479 -6.354 1.000 0.860 378 SER A O 1
ATOM 5867 N N . ASP A 1 379 ? 2.698 -28.679 -4.789 1.000 0.790 379 ASP A N 1
ATOM 5868 C CA . ASP A 1 379 ? 2.152 -29.957 -5.252 1.000 0.790 379 ASP A CA 1
ATOM 5869 C C . ASP A 1 379 ? 0.633 -30.043 -5.062 1.000 0.790 379 ASP A C 1
ATOM 5870 O O . ASP A 1 379 ? -0.092 -30.518 -5.937 1.000 0.790 379 ASP A O 1
ATOM 5879 N N . ARG A 1 380 ? 0.137 -29.511 -3.940 1.000 0.680 380 ARG A N 1
ATOM 5880 C CA . ARG A 1 380 ? -1.282 -29.577 -3.583 1.000 0.680 380 ARG A CA 1
ATOM 5881 C C . ARG A 1 380 ? -2.151 -28.551 -4.308 1.000 0.680 380 ARG A C 1
ATOM 5882 O O . ARG A 1 380 ? -3.291 -28.873 -4.637 1.000 0.680 380 ARG A O 1
ATOM 5903 N N . TYR A 1 381 ? -1.649 -27.334 -4.512 1.000 0.700 381 TYR A N 1
ATOM 5904 C CA . TYR A 1 381 ? -2.456 -26.204 -4.983 1.000 0.700 381 TYR A CA 1
ATOM 5905 C C . TYR A 1 381 ? -2.118 -25.730 -6.405 1.000 0.700 381 TYR A C 1
ATOM 5906 O O . TYR A 1 381 ? -2.970 -25.081 -7.010 1.000 0.700 381 TYR A O 1
ATOM 5924 N N . ILE A 1 382 ? -0.940 -26.063 -6.954 1.000 0.740 382 ILE A N 1
ATOM 5925 C CA . ILE A 1 382 ? -0.480 -25.615 -8.283 1.000 0.740 382 ILE A CA 1
ATOM 5926 C C . ILE A 1 382 ? -0.283 -26.835 -9.200 1.000 0.740 382 ILE A C 1
ATOM 5927 O O . ILE A 1 382 ? 0.675 -27.597 -9.055 1.000 0.740 382 ILE A O 1
ATOM 5943 N N . SER A 1 383 ? -1.194 -27.031 -10.156 1.000 0.680 383 SER A N 1
ATOM 5944 C CA . SER A 1 383 ? -1.253 -28.242 -10.995 1.000 0.680 383 SER A CA 1
ATOM 5945 C C . SER A 1 383 ? -0.790 -28.062 -12.444 1.000 0.680 383 SER A C 1
ATOM 5946 O O . SER A 1 383 ? -0.477 -29.051 -13.096 1.000 0.680 383 SER A O 1
ATOM 5954 N N . ASP A 1 384 ? -0.774 -26.838 -12.971 1.000 0.670 384 ASP A N 1
ATOM 5955 C CA . ASP A 1 384 ? -0.382 -26.499 -14.351 1.000 0.670 384 ASP A CA 1
ATOM 5956 C C . ASP A 1 384 ? 1.133 -26.306 -14.532 1.000 0.670 384 ASP A C 1
ATOM 5957 O O . ASP A 1 384 ? 1.607 -26.056 -15.639 1.000 0.670 384 ASP A O 1
ATOM 5966 N N . ARG A 1 385 ? 1.895 -26.454 -13.444 1.000 0.810 385 ARG A N 1
ATOM 5967 C CA . ARG A 1 385 ? 3.356 -26.391 -13.410 1.000 0.810 385 ARG A CA 1
ATOM 5968 C C . ARG A 1 385 ? 3.942 -27.624 -12.725 1.000 0.810 385 ARG A C 1
ATOM 5969 O O . ARG A 1 385 ? 3.279 -28.291 -11.922 1.000 0.810 385 ARG A O 1
ATOM 5990 N N . PHE A 1 386 ? 5.212 -27.895 -13.001 1.000 0.880 386 PHE A N 1
ATOM 5991 C CA . PHE A 1 386 ? 5.926 -29.078 -12.521 1.000 0.880 386 PHE A CA 1
ATOM 5992 C C . PHE A 1 386 ? 6.994 -28.712 -11.486 1.000 0.880 386 PHE A C 1
ATOM 5993 O O . PHE A 1 386 ? 7.448 -27.573 -11.415 1.000 0.880 386 PHE A O 1
ATOM 6010 N N . LEU A 1 387 ? 7.375 -29.681 -10.650 1.000 0.930 387 LEU A N 1
ATOM 6011 C CA . LEU A 1 387 ? 8.548 -29.552 -9.779 1.000 0.930 387 LEU A CA 1
ATOM 6012 C C . LEU A 1 387 ? 9.848 -29.751 -10.587 1.000 0.930 387 LEU A C 1
ATOM 6013 O O . LEU A 1 387 ? 9.831 -30.489 -11.575 1.000 0.930 387 LEU A O 1
ATOM 6029 N N . PRO A 1 388 ? 10.978 -29.159 -10.162 1.000 0.920 388 PRO A N 1
ATOM 6030 C CA . PRO A 1 388 ? 11.122 -28.274 -9.001 1.000 0.920 388 PRO A CA 1
ATOM 6031 C C . PRO A 1 388 ? 10.727 -26.813 -9.283 1.000 0.920 388 PRO A C 1
ATOM 6032 O O . PRO A 1 388 ? 10.580 -26.053 -8.332 1.000 0.920 388 PRO A O 1
ATOM 6043 N N . ASP A 1 389 ? 10.505 -26.440 -10.549 1.000 0.930 389 ASP A N 1
ATOM 6044 C CA . ASP A 1 389 ? 10.223 -25.072 -11.021 1.000 0.930 389 ASP A CA 1
ATOM 6045 C C . ASP A 1 389 ? 9.194 -24.324 -10.163 1.000 0.930 389 ASP A C 1
ATOM 6046 O O . ASP A 1 389 ? 9.513 -23.315 -9.536 1.000 0.930 389 ASP A O 1
ATOM 6055 N N . LYS A 1 390 ? 7.992 -24.891 -9.997 1.000 0.930 390 LYS A N 1
ATOM 6056 C CA . LYS A 1 390 ? 6.940 -24.254 -9.189 1.000 0.930 390 LYS A CA 1
ATOM 6057 C C . LYS A 1 390 ? 7.310 -24.041 -7.722 1.000 0.930 390 LYS A C 1
ATOM 6058 O O . LYS A 1 390 ? 6.732 -23.173 -7.086 1.000 0.930 390 LYS A O 1
ATOM 6077 N N . ALA A 1 391 ? 8.204 -24.847 -7.154 1.000 0.930 391 ALA A N 1
ATOM 6078 C CA . ALA A 1 391 ? 8.608 -24.699 -5.760 1.000 0.930 391 ALA A CA 1
ATOM 6079 C C . ALA A 1 391 ? 9.766 -23.699 -5.616 1.000 0.930 391 ALA A C 1
ATOM 6080 O O . ALA A 1 391 ? 9.782 -22.937 -4.652 1.000 0.930 391 ALA A O 1
ATOM 6087 N N . ILE A 1 392 ? 10.678 -23.658 -6.593 1.000 0.930 392 ILE A N 1
ATOM 6088 C CA . ILE A 1 392 ? 11.751 -22.660 -6.683 1.000 0.930 392 ILE A CA 1
ATOM 6089 C C . ILE A 1 392 ? 11.159 -21.256 -6.812 1.000 0.930 392 ILE A C 1
ATOM 6090 O O . ILE A 1 392 ? 11.512 -20.385 -6.020 1.000 0.930 392 ILE A O 1
ATOM 6106 N N . ASP A 1 393 ? 10.209 -21.058 -7.729 1.000 0.940 393 ASP A N 1
ATOM 6107 C CA . ASP A 1 393 ? 9.563 -19.756 -7.910 1.000 0.940 393 ASP A CA 1
ATOM 6108 C C . ASP A 1 393 ? 8.857 -19.281 -6.630 1.000 0.940 393 ASP A C 1
ATOM 6109 O O . ASP A 1 393 ? 8.922 -18.102 -6.289 1.000 0.940 393 ASP A O 1
ATOM 6118 N N . LEU A 1 394 ? 8.196 -20.183 -5.889 1.000 0.940 394 LEU A N 1
ATOM 6119 C CA . LEU A 1 394 ? 7.559 -19.816 -4.619 1.000 0.940 394 LEU A CA 1
ATOM 6120 C C . LEU A 1 394 ? 8.579 -19.325 -3.591 1.000 0.940 394 LEU A C 1
ATOM 6121 O O . LEU A 1 394 ? 8.290 -18.374 -2.865 1.000 0.940 394 LEU A O 1
ATOM 6137 N N . ILE A 1 395 ? 9.750 -19.965 -3.516 1.000 0.950 395 ILE A N 1
ATOM 6138 C CA . ILE A 1 395 ? 10.830 -19.531 -2.626 1.000 0.950 395 ILE A CA 1
ATOM 6139 C C . ILE A 1 395 ? 11.409 -18.192 -3.082 1.000 0.950 395 ILE A C 1
ATOM 6140 O O . ILE A 1 395 ? 11.581 -17.301 -2.250 1.000 0.950 395 ILE A O 1
ATOM 6156 N N . ASP A 1 396 ? 11.679 -18.026 -4.376 1.000 0.940 396 ASP A N 1
ATOM 6157 C CA . ASP A 1 396 ? 12.252 -16.797 -4.927 1.000 0.940 396 ASP A CA 1
ATOM 6158 C C . ASP A 1 396 ? 11.301 -15.603 -4.742 1.000 0.940 396 ASP A C 1
ATOM 6159 O O . ASP A 1 396 ? 11.690 -14.541 -4.238 1.000 0.940 396 ASP A O 1
ATOM 6168 N N . GLU A 1 397 ? 10.014 -15.796 -5.045 1.000 0.930 397 GLU A N 1
ATOM 6169 C CA . GLU A 1 397 ? 8.990 -14.773 -4.861 1.000 0.930 397 GLU A CA 1
ATOM 6170 C C . GLU A 1 397 ? 8.759 -14.461 -3.376 1.000 0.930 397 GLU A C 1
ATOM 6171 O O . GLU A 1 397 ? 8.643 -13.287 -3.007 1.000 0.930 397 GLU A O 1
ATOM 6183 N N . ALA A 1 398 ? 8.753 -15.468 -2.494 1.000 0.920 398 ALA A N 1
ATOM 6184 C CA . ALA A 1 398 ? 8.648 -15.238 -1.054 1.000 0.920 398 ALA A CA 1
ATOM 6185 C C . ALA A 1 398 ? 9.865 -14.476 -0.511 1.000 0.920 398 ALA A C 1
ATOM 6186 O O . ALA A 1 398 ? 9.689 -13.493 0.214 1.000 0.920 398 ALA A O 1
ATOM 6193 N N . GLY A 1 399 ? 11.080 -14.854 -0.922 1.000 0.910 399 GLY A N 1
ATOM 6194 C CA . GLY A 1 399 ? 12.316 -14.147 -0.585 1.000 0.910 399 GLY A CA 1
ATOM 6195 C C . GLY A 1 399 ? 12.277 -12.681 -1.014 1.000 0.910 399 GLY A C 1
ATOM 6196 O O . GLY A 1 399 ? 12.539 -11.784 -0.207 1.000 0.910 399 GLY A O 1
ATOM 6200 N N . SER A 1 400 ? 11.836 -12.416 -2.246 1.000 0.900 400 SER A N 1
ATOM 6201 C CA . SER A 1 400 ? 11.643 -11.061 -2.772 1.000 0.900 400 SER A CA 1
ATOM 6202 C C . SER A 1 400 ? 10.601 -10.256 -1.975 1.000 0.900 400 SER A C 1
ATOM 6203 O O . SER A 1 400 ? 10.829 -9.096 -1.614 1.000 0.900 400 SER A O 1
ATOM 6211 N N . LYS A 1 401 ? 9.463 -10.866 -1.623 1.000 0.880 401 LYS A N 1
ATOM 6212 C CA . LYS A 1 401 ? 8.354 -10.210 -0.906 1.000 0.880 401 LYS A CA 1
ATOM 6213 C C . LYS A 1 401 ? 8.684 -9.910 0.558 1.000 0.880 401 LYS A C 1
ATOM 6214 O O . LYS A 1 401 ? 8.266 -8.871 1.077 1.000 0.880 401 LYS A O 1
ATOM 6233 N N . VAL A 1 402 ? 9.431 -10.795 1.222 1.000 0.860 402 VAL A N 1
ATOM 6234 C CA . VAL A 1 402 ? 9.982 -10.565 2.569 1.000 0.860 402 VAL A CA 1
ATOM 6235 C C . VAL A 1 402 ? 10.995 -9.421 2.529 1.000 0.860 402 VAL A C 1
ATOM 6236 O O . VAL A 1 402 ? 10.885 -8.478 3.316 1.000 0.860 402 VAL A O 1
ATOM 6249 N N . ARG A 1 403 ? 11.905 -9.424 1.546 1.000 0.810 403 ARG A N 1
ATOM 6250 C CA . ARG A 1 403 ? 12.867 -8.336 1.333 1.000 0.810 403 ARG A CA 1
ATOM 6251 C C . ARG A 1 403 ? 12.178 -6.993 1.085 1.000 0.810 403 ARG A C 1
ATOM 6252 O O . ARG A 1 403 ? 12.582 -5.986 1.648 1.000 0.810 403 ARG A O 1
ATOM 6273 N N . LEU A 1 404 ? 11.121 -6.934 0.278 1.000 0.770 404 LEU A N 1
ATOM 6274 C CA . LEU A 1 404 ? 10.396 -5.678 0.052 1.000 0.770 404 LEU A CA 1
ATOM 6275 C C . LEU A 1 404 ? 9.749 -5.138 1.334 1.000 0.770 404 LEU A C 1
ATOM 6276 O O . LEU A 1 404 ? 9.858 -3.941 1.605 1.000 0.770 404 LEU A O 1
ATOM 6292 N N . ARG A 1 405 ? 9.132 -6.004 2.151 1.000 0.740 405 ARG A N 1
ATOM 6293 C CA . ARG A 1 405 ? 8.523 -5.607 3.434 1.000 0.740 405 ARG A CA 1
ATOM 6294 C C . ARG A 1 405 ? 9.533 -4.995 4.410 1.000 0.740 405 ARG A C 1
ATOM 6295 O O . ARG A 1 405 ? 9.186 -4.041 5.102 1.000 0.740 405 ARG A O 1
ATOM 6316 N N . SER A 1 406 ? 10.780 -5.470 4.439 1.000 0.720 406 SER A N 1
ATOM 6317 C CA . SER A 1 406 ? 11.809 -4.915 5.332 1.000 0.720 406 SER A CA 1
ATOM 6318 C C . SER A 1 406 ? 12.339 -3.540 4.895 1.000 0.720 406 SER A C 1
ATOM 6319 O O . SER A 1 406 ? 12.856 -2.790 5.725 1.000 0.720 406 SER A O 1
ATOM 6327 N N . PHE A 1 407 ? 12.177 -3.159 3.621 1.000 0.660 407 PHE A N 1
ATOM 6328 C CA . PHE A 1 407 ? 12.569 -1.841 3.097 1.000 0.660 407 PHE A CA 1
ATOM 6329 C C . PHE A 1 407 ? 11.419 -0.826 3.007 1.000 0.660 407 PHE A C 1
ATOM 6330 O O . PHE A 1 407 ? 11.681 0.362 2.799 1.000 0.660 407 PHE A O 1
ATOM 6347 N N . THR A 1 408 ? 10.159 -1.239 3.177 1.000 0.680 408 THR A N 1
ATOM 6348 C CA . THR A 1 408 ? 9.021 -0.306 3.187 1.000 0.680 408 THR A CA 1
ATOM 6349 C C . THR A 1 408 ? 8.971 0.531 4.467 1.000 0.680 408 THR A C 1
ATOM 6350 O O . THR A 1 408 ? 8.982 0.001 5.576 1.000 0.680 408 THR A O 1
ATOM 6361 N N . THR A 1 409 ? 8.886 1.855 4.310 1.000 0.690 409 THR A N 1
ATOM 6362 C CA . THR A 1 409 ? 8.772 2.815 5.418 1.000 0.690 409 THR A CA 1
ATOM 6363 C C . THR A 1 409 ? 7.518 2.544 6.264 1.000 0.690 409 THR A C 1
ATOM 6364 O O . THR A 1 409 ? 6.433 2.406 5.690 1.000 0.690 409 THR A O 1
ATOM 6375 N N . PRO A 1 410 ? 7.611 2.522 7.608 1.000 0.670 410 PRO A N 1
ATOM 6376 C CA . PRO A 1 410 ? 6.464 2.251 8.467 1.000 0.670 410 PRO A CA 1
ATOM 6377 C C . PRO A 1 410 ? 5.426 3.389 8.402 1.000 0.670 410 PRO A C 1
ATOM 6378 O O . PRO A 1 410 ? 5.801 4.554 8.227 1.000 0.670 410 PRO A O 1
ATOM 6389 N N . PRO A 1 411 ? 4.126 3.090 8.594 1.000 0.650 411 PRO A N 1
ATOM 6390 C CA . PRO A 1 411 ? 3.041 4.062 8.428 1.000 0.650 411 PRO A CA 1
ATOM 6391 C C . PRO A 1 411 ? 3.177 5.281 9.355 1.000 0.650 411 PRO A C 1
ATOM 6392 O O . PRO A 1 411 ? 3.050 6.410 8.890 1.000 0.650 411 PRO A O 1
ATOM 6403 N N . ASN A 1 412 ? 3.564 5.081 10.620 1.000 0.730 412 ASN A N 1
ATOM 6404 C CA . ASN A 1 412 ? 3.738 6.173 11.592 1.000 0.730 412 ASN A CA 1
ATOM 6405 C C . ASN A 1 412 ? 4.793 7.210 11.165 1.000 0.730 412 ASN A C 1
ATOM 6406 O O . ASN A 1 412 ? 4.621 8.403 11.406 1.000 0.730 412 ASN A O 1
ATOM 6417 N N . LEU A 1 413 ? 5.892 6.775 10.532 1.000 0.800 413 LEU A N 1
ATOM 6418 C CA . LEU A 1 413 ? 6.928 7.698 10.051 1.000 0.800 413 LEU A CA 1
ATOM 6419 C C . LEU A 1 413 ? 6.395 8.538 8.884 1.000 0.800 413 LEU A C 1
ATOM 6420 O O . LEU A 1 413 ? 6.668 9.732 8.799 1.000 0.800 413 LEU A O 1
ATOM 6436 N N . LYS A 1 414 ? 5.601 7.911 8.010 1.000 0.780 414 LYS A N 1
ATOM 6437 C CA . LYS A 1 414 ? 4.997 8.558 6.845 1.000 0.780 414 LYS A CA 1
ATOM 6438 C C . LYS A 1 414 ? 3.993 9.642 7.258 1.000 0.780 414 LYS A C 1
ATOM 6439 O O . LYS A 1 414 ? 3.986 10.714 6.662 1.000 0.780 414 LYS A O 1
ATOM 6458 N N . GLU A 1 415 ? 3.205 9.397 8.305 1.000 0.820 415 GLU A N 1
ATOM 6459 C CA . GLU A 1 415 ? 2.304 10.403 8.889 1.000 0.820 415 GLU A CA 1
ATOM 6460 C C . GLU A 1 415 ? 3.062 11.584 9.517 1.000 0.820 415 GLU A C 1
ATOM 6461 O O . GLU A 1 415 ? 2.654 12.736 9.362 1.000 0.820 415 GLU A O 1
ATOM 6473 N N . LEU A 1 416 ? 4.177 11.327 10.212 1.000 0.830 416 LEU A N 1
ATOM 6474 C CA . LEU A 1 416 ? 5.016 12.386 10.787 1.000 0.830 416 LEU A CA 1
ATOM 6475 C C . LEU A 1 416 ? 5.654 13.268 9.707 1.000 0.830 416 LEU A C 1
ATOM 6476 O O . LEU A 1 416 ? 5.651 14.492 9.840 1.000 0.830 416 LEU A O 1
ATOM 6492 N N . GLU A 1 417 ? 6.168 12.664 8.631 1.000 0.840 417 GLU A N 1
ATOM 6493 C CA . GLU A 1 417 ? 6.718 13.407 7.491 1.000 0.840 417 GLU A CA 1
ATOM 6494 C C . GLU A 1 417 ? 5.633 14.267 6.810 1.000 0.840 417 GLU A C 1
ATOM 6495 O O . GLU A 1 417 ? 5.902 15.416 6.467 1.000 0.840 417 GLU A O 1
ATOM 6507 N N . GLN A 1 418 ? 4.390 13.779 6.702 1.000 0.860 418 GLN A N 1
ATOM 6508 C CA . GLN A 1 418 ? 3.269 14.575 6.183 1.000 0.860 418 GLN A CA 1
ATOM 6509 C C . GLN A 1 418 ? 2.917 15.776 7.074 1.000 0.860 418 GLN A C 1
ATOM 6510 O O . GLN A 1 418 ? 2.780 16.889 6.564 1.000 0.860 418 GLN A O 1
ATOM 6524 N N . LYS A 1 419 ? 2.831 15.590 8.398 1.000 0.870 419 LYS A N 1
ATOM 6525 C CA . LYS A 1 419 ? 2.549 16.690 9.343 1.000 0.870 419 LYS A CA 1
ATOM 6526 C C . LYS A 1 419 ? 3.614 17.788 9.304 1.000 0.870 419 LYS A C 1
ATOM 6527 O O . LYS A 1 419 ? 3.290 18.966 9.439 1.000 0.870 419 LYS A O 1
ATOM 6546 N N . LEU A 1 420 ? 4.883 17.419 9.123 1.000 0.880 420 LEU A N 1
ATOM 6547 C CA . LEU A 1 420 ? 5.984 18.380 9.039 1.000 0.880 420 LEU A CA 1
ATOM 6548 C C . LEU A 1 420 ? 5.837 19.314 7.826 1.000 0.880 420 LEU A C 1
ATOM 6549 O O . LEU A 1 420 ? 6.068 20.517 7.947 1.000 0.880 420 LEU A O 1
ATOM 6565 N N . ASP A 1 421 ? 5.401 18.787 6.683 1.000 0.880 421 ASP A N 1
ATOM 6566 C CA . ASP A 1 421 ? 5.163 19.592 5.482 1.000 0.880 421 ASP A CA 1
ATOM 6567 C C . ASP A 1 421 ? 3.945 20.527 5.614 1.000 0.880 421 ASP A C 1
ATOM 6568 O O . ASP A 1 421 ? 3.971 21.644 5.090 1.000 0.880 421 ASP A O 1
ATOM 6577 N N . GLU A 1 422 ? 2.891 20.121 6.328 1.000 0.890 422 GLU A N 1
ATOM 6578 C CA . GLU A 1 422 ? 1.724 20.978 6.599 1.000 0.890 422 GLU A CA 1
ATOM 6579 C C . GLU A 1 422 ? 2.090 22.185 7.466 1.000 0.890 422 GLU A C 1
ATOM 6580 O O . GLU A 1 422 ? 1.831 23.327 7.077 1.000 0.890 422 GLU A O 1
ATOM 6592 N N . VAL A 1 423 ? 2.775 21.952 8.592 1.000 0.890 423 VAL A N 1
ATOM 6593 C CA . VAL A 1 423 ? 3.220 23.030 9.492 1.000 0.890 423 VAL A CA 1
ATOM 6594 C C . VAL A 1 423 ? 4.152 23.994 8.765 1.000 0.890 423 VAL A C 1
ATOM 6595 O O . VAL A 1 423 ? 4.067 25.210 8.949 1.000 0.890 423 VAL A O 1
ATOM 6608 N N . ARG A 1 424 ? 5.022 23.472 7.895 1.000 0.840 424 ARG A N 1
ATOM 6609 C CA . ARG A 1 424 ? 5.927 24.299 7.100 1.000 0.840 424 ARG A CA 1
ATOM 6610 C C . ARG A 1 424 ? 5.164 25.220 6.141 1.000 0.840 424 ARG A C 1
ATOM 6611 O O . ARG A 1 424 ? 5.498 26.400 6.061 1.000 0.840 424 ARG A O 1
ATOM 6632 N N . LYS A 1 425 ? 4.110 24.726 5.481 1.000 0.840 425 LYS A N 1
ATOM 6633 C CA . LYS A 1 425 ? 3.238 25.549 4.621 1.000 0.840 425 LYS A CA 1
ATOM 6634 C C . LYS A 1 425 ? 2.471 26.609 5.410 1.000 0.840 425 LYS A C 1
ATOM 6635 O O . LYS A 1 425 ? 2.414 27.753 4.968 1.000 0.840 425 LYS A O 1
ATOM 6654 N N . GLU A 1 426 ? 1.908 26.265 6.567 1.000 0.860 426 GLU A N 1
ATOM 6655 C CA . GLU A 1 426 ? 1.197 27.236 7.411 1.000 0.860 426 GLU A CA 1
ATOM 6656 C C . GLU A 1 426 ? 2.125 28.330 7.943 1.000 0.860 426 GLU A C 1
ATOM 6657 O O . GLU A 1 426 ? 1.745 29.501 7.972 1.000 0.860 426 GLU A O 1
ATOM 6669 N N . LYS A 1 427 ? 3.353 27.965 8.333 1.000 0.830 427 LYS A N 1
ATOM 6670 C CA . LYS A 1 427 ? 4.368 28.920 8.787 1.000 0.830 427 LYS A CA 1
ATOM 6671 C C . LYS A 1 427 ? 4.696 29.925 7.686 1.000 0.830 427 LYS A C 1
ATOM 6672 O O . LYS A 1 427 ? 4.671 31.129 7.939 1.000 0.830 427 LYS A O 1
ATOM 6691 N N . ASP A 1 428 ? 4.978 29.437 6.478 1.000 0.770 428 ASP A N 1
ATOM 6692 C CA . ASP A 1 428 ? 5.317 30.292 5.339 1.000 0.770 428 ASP A CA 1
ATOM 6693 C C . ASP A 1 428 ? 4.134 31.211 4.968 1.000 0.770 428 ASP A C 1
ATOM 6694 O O . ASP A 1 428 ? 4.333 32.403 4.719 1.000 0.770 428 ASP A O 1
ATOM 6703 N N . ALA A 1 429 ? 2.895 30.709 5.037 1.000 0.810 429 ALA A N 1
ATOM 6704 C CA . ALA A 1 429 ? 1.692 31.518 4.836 1.000 0.810 429 ALA A CA 1
ATOM 6705 C C . ALA A 1 429 ? 1.521 32.608 5.914 1.000 0.810 429 ALA A C 1
ATOM 6706 O O . ALA A 1 429 ? 1.245 33.759 5.578 1.000 0.810 429 ALA A O 1
ATOM 6713 N N . ALA A 1 430 ? 1.740 32.285 7.195 1.000 0.820 430 ALA A N 1
ATOM 6714 C CA . ALA A 1 430 ? 1.583 33.226 8.307 1.000 0.820 430 ALA A CA 1
ATOM 6715 C C . ALA A 1 430 ? 2.531 34.436 8.204 1.000 0.820 430 ALA A C 1
ATOM 6716 O O . ALA A 1 430 ? 2.130 35.566 8.504 1.000 0.820 430 ALA A O 1
ATOM 6723 N N . VAL A 1 431 ? 3.769 34.224 7.738 1.000 0.740 431 VAL A N 1
ATOM 6724 C CA . VAL A 1 431 ? 4.745 35.310 7.545 1.000 0.740 431 VAL A CA 1
ATOM 6725 C C . VAL A 1 431 ? 4.332 36.240 6.404 1.000 0.740 431 VAL A C 1
ATOM 6726 O O . VAL A 1 431 ? 4.445 37.459 6.544 1.000 0.740 431 VAL A O 1
ATOM 6739 N N . GLN A 1 432 ? 3.793 35.704 5.304 1.000 0.730 432 GLN A N 1
ATOM 6740 C CA . GLN A 1 432 ? 3.295 36.521 4.189 1.000 0.730 432 GLN A CA 1
ATOM 6741 C C . GLN A 1 432 ? 2.128 37.428 4.606 1.000 0.730 432 GLN A C 1
ATOM 6742 O O . GLN A 1 432 ? 2.065 38.583 4.184 1.000 0.730 432 GLN A O 1
ATOM 6756 N N . SER A 1 433 ? 1.244 36.947 5.484 1.000 0.750 433 SER A N 1
ATOM 6757 C CA . SER A 1 433 ? 0.160 37.743 6.078 1.000 0.750 433 SER A CA 1
ATOM 6758 C C . SER A 1 433 ? 0.603 38.665 7.226 1.000 0.750 433 SER A C 1
ATOM 6759 O O . SER A 1 433 ? -0.236 39.338 7.819 1.000 0.750 433 SER A O 1
ATOM 6767 N N . GLN A 1 434 ? 1.908 38.745 7.522 1.000 0.670 434 GLN A N 1
ATOM 6768 C CA . GLN A 1 434 ? 2.489 39.541 8.615 1.000 0.670 434 GLN A CA 1
ATOM 6769 C C . GLN A 1 434 ? 1.975 39.142 10.020 1.000 0.670 434 GLN A C 1
ATOM 6770 O O . GLN A 1 434 ? 2.032 39.937 10.957 1.000 0.670 434 GLN A O 1
ATOM 6784 N N . GLU A 1 435 ? 1.514 37.895 10.201 1.000 0.780 435 GLU A N 1
ATOM 6785 C CA . GLU A 1 435 ? 1.100 37.328 11.498 1.000 0.780 435 GLU A CA 1
ATOM 6786 C C . GLU A 1 435 ? 2.316 36.755 12.251 1.000 0.780 435 GLU A C 1
ATOM 6787 O O . GLU A 1 435 ? 2.452 35.548 12.472 1.000 0.780 435 GLU A O 1
ATOM 6799 N N . PHE A 1 436 ? 3.239 37.639 12.629 1.000 0.700 436 PHE A N 1
ATOM 6800 C CA . PHE A 1 436 ? 4.564 37.273 13.135 1.000 0.700 436 PHE A CA 1
ATOM 6801 C C . PHE A 1 436 ? 4.560 36.410 14.409 1.000 0.700 436 PHE A C 1
ATOM 6802 O O . PHE A 1 436 ? 5.320 35.445 14.490 1.000 0.700 436 PHE A O 1
ATOM 6819 N N . GLU A 1 437 ? 3.687 36.693 15.382 1.000 0.660 437 GLU A N 1
ATOM 6820 C CA . GLU A 1 437 ? 3.571 35.862 16.594 1.000 0.660 437 GLU A CA 1
ATOM 6821 C C . GLU A 1 437 ? 3.114 34.430 16.274 1.000 0.660 437 GLU A C 1
ATOM 6822 O O . GLU A 1 437 ? 3.650 33.458 16.812 1.000 0.660 437 GLU A O 1
ATOM 6834 N N . LYS A 1 438 ? 2.159 34.280 15.349 1.000 0.760 438 LYS A N 1
ATOM 6835 C CA . LYS A 1 438 ? 1.646 32.973 14.928 1.000 0.760 438 LYS A CA 1
ATOM 6836 C C . LYS A 1 438 ? 2.710 32.187 14.161 1.000 0.760 438 LYS A C 1
ATOM 6837 O O . LYS A 1 438 ? 2.931 31.015 14.464 1.000 0.760 438 LYS A O 1
ATOM 6856 N N . ALA A 1 439 ? 3.433 32.838 13.248 1.000 0.780 439 ALA A N 1
ATOM 6857 C CA . ALA A 1 439 ? 4.552 32.233 12.524 1.000 0.780 439 ALA A CA 1
ATOM 6858 C C . ALA A 1 439 ? 5.653 31.699 13.462 1.000 0.780 439 ALA A C 1
ATOM 6859 O O . ALA A 1 439 ? 6.191 30.617 13.226 1.000 0.780 439 ALA A O 1
ATOM 6866 N N . ALA A 1 440 ? 5.956 32.405 14.558 1.000 0.730 440 ALA A N 1
ATOM 6867 C CA . ALA A 1 440 ? 6.926 31.945 15.553 1.000 0.730 440 ALA A CA 1
ATOM 6868 C C . ALA A 1 440 ? 6.468 30.657 16.264 1.000 0.730 440 ALA A C 1
ATOM 6869 O O . ALA A 1 440 ? 7.255 29.723 16.416 1.000 0.730 440 ALA A O 1
ATOM 6876 N N . SER A 1 441 ? 5.185 30.565 16.635 1.000 0.790 441 SER A N 1
ATOM 6877 C CA . SER A 1 441 ? 4.628 29.344 17.242 1.000 0.790 441 SER A CA 1
ATOM 6878 C C . SER A 1 441 ? 4.671 28.135 16.294 1.000 0.790 441 SER A C 1
ATOM 6879 O O . SER A 1 441 ? 4.980 27.015 16.711 1.000 0.790 441 SER A O 1
ATOM 6887 N N . LEU A 1 442 ? 4.442 28.361 14.997 1.000 0.820 442 LEU A N 1
ATOM 6888 C CA . LEU A 1 442 ? 4.518 27.319 13.974 1.000 0.820 442 LEU A CA 1
ATOM 6889 C C . LEU A 1 442 ? 5.960 26.846 13.747 1.000 0.820 442 LEU A C 1
ATOM 6890 O O . LEU A 1 442 ? 6.188 25.646 13.616 1.000 0.820 442 LEU A O 1
ATOM 6906 N N . ARG A 1 443 ? 6.950 27.747 13.801 1.000 0.770 443 ARG A N 1
ATOM 6907 C CA . ARG A 1 443 ? 8.378 27.386 13.741 1.000 0.770 443 ARG A CA 1
ATOM 6908 C C . ARG A 1 443 ? 8.790 26.461 14.895 1.000 0.770 443 ARG A C 1
ATOM 6909 O O . ARG A 1 443 ? 9.477 25.469 14.666 1.000 0.770 443 ARG A O 1
ATOM 6930 N N . ASP A 1 444 ? 8.351 26.751 16.121 1.000 0.780 444 ASP A N 1
ATOM 6931 C CA . ASP A 1 444 ? 8.641 25.899 17.285 1.000 0.780 444 ASP A CA 1
ATOM 6932 C C . ASP A 1 444 ? 8.004 24.498 17.119 1.000 0.780 444 ASP A C 1
ATOM 6933 O O . ASP A 1 444 ? 8.570 23.485 17.539 1.000 0.780 444 ASP A O 1
ATOM 6942 N N . THR A 1 445 ? 6.844 24.428 16.457 1.000 0.850 445 THR A N 1
ATOM 6943 C CA . THR A 1 445 ? 6.139 23.172 16.148 1.000 0.850 445 THR A CA 1
ATOM 6944 C C . THR A 1 445 ? 6.858 22.367 15.059 1.000 0.850 445 THR A C 1
ATOM 6945 O O . THR A 1 445 ? 7.047 21.159 15.214 1.000 0.850 445 THR A O 1
ATOM 6956 N N . GLU A 1 446 ? 7.329 23.031 13.999 1.000 0.830 446 GLU A N 1
ATOM 6957 C CA . GLU A 1 446 ? 8.156 22.437 12.939 1.000 0.830 446 GLU A CA 1
ATOM 6958 C C . GLU A 1 446 ? 9.423 21.800 13.522 1.000 0.830 446 GLU A C 1
ATOM 6959 O O . GLU A 1 446 ? 9.769 20.669 13.183 1.000 0.830 446 GLU A O 1
ATOM 6971 N N . GLN A 1 447 ? 10.099 22.502 14.434 1.000 0.790 447 GLN A N 1
ATOM 6972 C CA . GLN A 1 447 ? 11.353 22.035 15.014 1.000 0.790 447 GLN A CA 1
ATOM 6973 C C . GLN A 1 447 ? 11.163 20.773 15.868 1.000 0.790 447 GLN A C 1
ATOM 6974 O O . GLN A 1 447 ? 11.923 19.818 15.709 1.000 0.790 447 GLN A O 1
ATOM 6988 N N . ARG A 1 448 ? 10.094 20.711 16.677 1.000 0.830 448 ARG A N 1
ATOM 6989 C CA . ARG A 1 448 ? 9.738 19.493 17.432 1.000 0.830 448 ARG A CA 1
ATOM 6990 C C . ARG A 1 448 ? 9.428 18.308 16.523 1.000 0.830 448 ARG A C 1
ATOM 6991 O O . ARG A 1 448 ? 9.882 17.199 16.788 1.000 0.830 448 ARG A O 1
ATOM 7012 N N . LEU A 1 449 ? 8.646 18.528 15.464 1.000 0.860 449 LEU A N 1
ATOM 7013 C CA . LEU A 1 449 ? 8.314 17.465 14.512 1.000 0.860 449 LEU A CA 1
ATOM 7014 C C . LEU A 1 449 ? 9.566 16.950 13.798 1.000 0.860 449 LEU A C 1
ATOM 7015 O O . LEU A 1 449 ? 9.691 15.752 13.568 1.000 0.860 449 LEU A O 1
ATOM 7031 N N . ARG A 1 450 ? 10.517 17.831 13.477 1.000 0.830 450 ARG A N 1
ATOM 7032 C CA . ARG A 1 450 ? 11.761 17.451 12.801 1.000 0.830 450 ARG A CA 1
ATOM 7033 C C . ARG A 1 450 ? 12.648 16.565 13.670 1.000 0.830 450 ARG A C 1
ATOM 7034 O O . ARG A 1 450 ? 13.161 15.567 13.166 1.000 0.830 450 ARG A O 1
ATOM 7055 N N . GLU A 1 451 ? 12.776 16.898 14.953 1.000 0.840 451 GLU A N 1
ATOM 7056 C CA . GLU A 1 451 ? 13.454 16.046 15.937 1.000 0.840 451 GLU A CA 1
ATOM 7057 C C . GLU A 1 451 ? 12.758 14.682 16.041 1.000 0.840 451 GLU A C 1
ATOM 7058 O O . GLU A 1 451 ? 13.409 13.652 15.883 1.000 0.840 451 GLU A O 1
ATOM 7070 N N . GLN A 1 452 ? 11.422 14.656 16.152 1.000 0.840 452 GLN A N 1
ATOM 7071 C CA . GLN A 1 452 ? 10.661 13.400 16.186 1.000 0.840 452 GLN A CA 1
ATOM 7072 C C . GLN A 1 452 ? 10.849 12.543 14.927 1.000 0.840 452 GLN A C 1
ATOM 7073 O O . GLN A 1 452 ? 10.955 11.317 15.027 1.000 0.840 452 GLN A O 1
ATOM 7087 N N . VAL A 1 453 ? 10.896 13.156 13.741 1.000 0.850 453 VAL A N 1
ATOM 7088 C CA . VAL A 1 453 ? 11.147 12.443 12.482 1.000 0.850 453 VAL A CA 1
ATOM 7089 C C . VAL A 1 453 ? 12.553 11.850 12.472 1.000 0.850 453 VAL A C 1
ATOM 7090 O O . 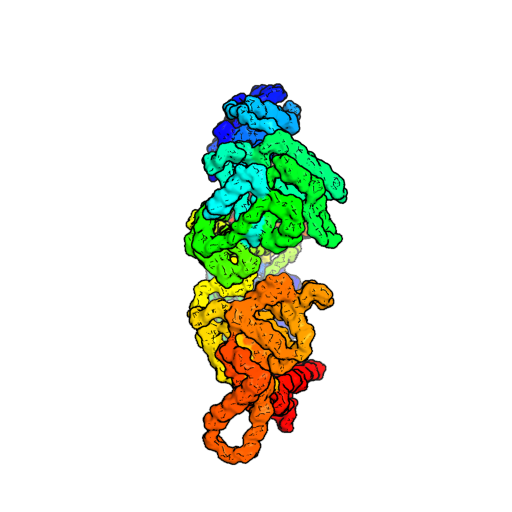VAL A 1 453 ? 12.697 10.670 12.152 1.000 0.850 453 VAL A O 1
ATOM 7103 N N . GLU A 1 454 ? 13.590 12.614 12.833 1.000 0.810 454 GLU A N 1
ATOM 7104 C CA . GLU A 1 454 ? 14.961 12.088 12.891 1.000 0.810 454 GLU A CA 1
ATOM 7105 C C . GLU A 1 454 ? 15.115 10.960 13.914 1.000 0.810 454 GLU A C 1
ATOM 7106 O O . GLU A 1 454 ? 15.733 9.937 13.597 1.000 0.810 454 GLU A O 1
ATOM 7118 N N . ASP A 1 455 ? 14.519 11.107 15.097 1.000 0.810 455 ASP A N 1
ATOM 7119 C CA . ASP A 1 455 ? 14.558 10.097 16.154 1.000 0.810 455 ASP A CA 1
ATOM 7120 C C . ASP A 1 455 ? 13.858 8.808 15.716 1.000 0.810 455 ASP A C 1
ATOM 7121 O O . ASP A 1 455 ? 14.422 7.712 15.812 1.000 0.810 455 ASP A O 1
ATOM 7130 N N . THR A 1 456 ? 12.667 8.923 15.123 1.000 0.810 456 THR A N 1
ATOM 7131 C CA . THR A 1 456 ? 11.924 7.758 14.625 1.000 0.810 456 THR A CA 1
ATOM 7132 C C . THR A 1 456 ? 12.676 7.087 13.468 1.000 0.810 456 THR A C 1
ATOM 7133 O O . THR A 1 456 ? 12.751 5.858 13.398 1.000 0.810 456 THR A O 1
ATOM 7144 N N . LYS A 1 457 ? 13.329 7.867 12.600 1.000 0.770 457 LYS A N 1
ATOM 7145 C CA . LYS A 1 457 ? 14.129 7.361 11.473 1.000 0.770 457 LYS A CA 1
ATOM 7146 C C . LYS A 1 457 ? 15.407 6.649 11.925 1.000 0.770 457 LYS A C 1
ATOM 7147 O O . LYS A 1 457 ? 15.785 5.651 11.308 1.000 0.770 457 LYS A O 1
ATOM 7166 N N . LYS A 1 458 ? 16.055 7.112 13.001 1.000 0.740 458 LYS A N 1
ATOM 7167 C CA . LYS A 1 458 ? 17.170 6.395 13.651 1.000 0.740 458 LYS A CA 1
ATOM 7168 C C . LYS A 1 458 ? 16.702 5.076 14.259 1.000 0.740 458 LYS A C 1
ATOM 7169 O O . LYS A 1 458 ? 17.300 4.046 13.959 1.000 0.740 458 LYS A O 1
ATOM 7188 N N . SER A 1 459 ? 15.597 5.094 15.009 1.000 0.750 459 SER A N 1
ATOM 7189 C CA . SER A 1 459 ? 15.045 3.882 15.634 1.000 0.750 459 SER A CA 1
ATOM 7190 C C . SER A 1 459 ? 14.667 2.805 14.605 1.000 0.750 459 SER A C 1
ATOM 7191 O O . SER A 1 459 ? 14.876 1.614 14.828 1.000 0.750 459 SER A O 1
ATOM 7199 N N . TRP A 1 460 ? 14.169 3.221 13.436 1.000 0.740 460 TRP A N 1
ATOM 7200 C CA . TRP A 1 460 ? 13.834 2.313 12.342 1.000 0.740 460 TRP A CA 1
ATOM 7201 C C . TRP A 1 460 ? 15.075 1.669 11.713 1.000 0.740 460 TRP A C 1
ATOM 7202 O O . TRP A 1 460 ? 15.090 0.460 11.495 1.000 0.740 460 TRP A O 1
ATOM 7223 N N . LYS A 1 461 ? 16.142 2.446 11.478 1.000 0.670 461 LYS A N 1
ATOM 7224 C CA . LYS A 1 461 ? 17.418 1.912 10.970 1.000 0.670 461 LYS A CA 1
ATOM 7225 C C . LYS A 1 461 ? 18.066 0.908 11.922 1.000 0.670 461 LYS A C 1
ATOM 7226 O O . LYS A 1 461 ? 18.642 -0.066 11.453 1.000 0.670 461 LYS A O 1
ATOM 7245 N N . GLU A 1 462 ? 17.992 1.144 13.230 1.000 0.640 462 GLU A N 1
ATOM 7246 C CA . GLU A 1 462 ? 18.511 0.198 14.225 1.000 0.640 462 GLU A CA 1
ATOM 7247 C C . GLU A 1 462 ? 17.722 -1.116 14.213 1.000 0.640 462 GLU A C 1
ATOM 7248 O O . GLU A 1 462 ? 18.330 -2.185 14.174 1.000 0.640 462 GLU A O 1
ATOM 7260 N N . LYS A 1 463 ? 16.384 -1.052 14.138 1.000 0.630 463 LYS A N 1
ATOM 7261 C CA . LYS A 1 463 ? 15.535 -2.249 14.000 1.000 0.630 463 LYS A CA 1
ATOM 7262 C C . LYS A 1 463 ? 15.835 -3.053 12.736 1.000 0.630 463 LYS A C 1
ATOM 7263 O O . LYS A 1 463 ? 15.937 -4.273 12.816 1.000 0.630 463 LYS A O 1
ATOM 7282 N N . GLN A 1 464 ? 16.054 -2.378 11.604 1.000 0.620 464 GLN A N 1
ATOM 7283 C CA . GLN A 1 464 ? 16.425 -3.017 10.334 1.000 0.620 464 GLN A CA 1
ATOM 7284 C C . GLN A 1 464 ? 17.694 -3.884 10.431 1.000 0.620 464 GLN A C 1
ATOM 7285 O O . GLN A 1 464 ? 17.850 -4.817 9.652 1.000 0.620 464 GLN A O 1
ATOM 7299 N N . GLY A 1 465 ? 18.618 -3.561 11.344 1.000 0.530 465 GLY A N 1
ATOM 7300 C CA . GLY A 1 465 ? 19.841 -4.337 11.564 1.000 0.530 465 GLY A CA 1
ATOM 7301 C C . GLY A 1 465 ? 19.699 -5.491 12.563 1.000 0.530 465 GLY A C 1
ATOM 7302 O O . GLY A 1 465 ? 20.577 -6.348 12.595 1.000 0.530 465 GLY A O 1
ATOM 7306 N N . GLN A 1 466 ? 18.646 -5.508 13.388 1.000 0.520 466 GLN A N 1
ATOM 7307 C CA . GLN A 1 466 ? 18.406 -6.552 14.396 1.000 0.520 466 GLN A CA 1
ATOM 7308 C C . GLN A 1 466 ? 17.439 -7.641 13.926 1.000 0.520 466 GLN A C 1
ATOM 7309 O O . GLN A 1 466 ? 17.639 -8.807 14.258 1.000 0.520 466 GLN A O 1
ATOM 7323 N N . GLU A 1 467 ? 16.383 -7.285 13.193 1.000 0.530 467 GLU A N 1
ATOM 7324 C CA . GLU A 1 467 ? 15.426 -8.268 12.680 1.000 0.530 467 GLU A CA 1
ATOM 7325 C C . GLU A 1 467 ? 16.006 -8.957 11.437 1.000 0.530 467 GLU A C 1
ATOM 7326 O O . GLU A 1 467 ? 15.948 -8.426 10.325 1.000 0.530 467 GLU A O 1
ATOM 7338 N N . ASN A 1 468 ? 16.568 -10.158 11.624 1.000 0.590 468 ASN A N 1
ATOM 7339 C CA . ASN A 1 468 ? 16.867 -11.061 10.513 1.000 0.590 468 ASN A CA 1
ATOM 7340 C C . ASN A 1 468 ? 15.571 -11.315 9.738 1.000 0.590 468 ASN A C 1
ATOM 7341 O O . ASN A 1 468 ? 14.615 -11.874 10.270 1.000 0.590 468 ASN A O 1
ATOM 7352 N N . SER A 1 469 ? 15.538 -10.869 8.486 1.000 0.730 469 SER A N 1
ATOM 7353 C CA . SER A 1 469 ? 14.394 -11.085 7.607 1.000 0.730 469 SER A CA 1
ATOM 7354 C C . SER A 1 469 ? 14.344 -12.563 7.223 1.000 0.730 469 SER A C 1
ATOM 7355 O O . SER A 1 469 ? 15.219 -13.040 6.503 1.000 0.730 469 SER A O 1
ATOM 7363 N N . GLU A 1 470 ? 13.342 -13.278 7.720 1.000 0.840 470 GLU A N 1
ATOM 7364 C CA . GLU A 1 470 ? 13.198 -14.723 7.552 1.000 0.840 470 GLU A CA 1
ATOM 7365 C C . GLU A 1 470 ? 11.984 -15.048 6.678 1.000 0.840 470 GLU A C 1
ATOM 7366 O O . GLU A 1 470 ? 10.901 -14.496 6.866 1.000 0.840 470 GLU A O 1
ATOM 7378 N N . VAL A 1 471 ? 12.177 -15.943 5.709 1.000 0.890 471 VAL A N 1
ATOM 7379 C CA . VAL A 1 471 ? 11.118 -16.536 4.898 1.000 0.890 471 VAL A CA 1
ATOM 7380 C C . VAL A 1 471 ? 10.554 -17.726 5.657 1.000 0.890 471 VAL A C 1
ATOM 7381 O O . VAL A 1 471 ? 11.230 -18.730 5.911 1.000 0.890 471 VAL A O 1
ATOM 7394 N N . THR A 1 472 ? 9.283 -17.601 6.006 1.000 0.890 472 THR A N 1
ATOM 7395 C CA . THR A 1 472 ? 8.548 -18.583 6.796 1.000 0.890 472 THR A CA 1
ATOM 7396 C C . THR A 1 472 ? 7.478 -19.281 5.961 1.000 0.890 472 THR A C 1
ATOM 7397 O O . THR A 1 472 ? 7.177 -18.897 4.828 1.000 0.890 472 THR A O 1
ATOM 7408 N N . VAL A 1 473 ? 6.847 -20.302 6.546 1.000 0.880 473 VAL A N 1
ATOM 7409 C CA . VAL A 1 473 ? 5.686 -20.988 5.955 1.000 0.880 473 VAL A CA 1
ATOM 7410 C C . VAL A 1 473 ? 4.561 -20.006 5.602 1.000 0.880 473 VAL A C 1
ATOM 7411 O O . VAL A 1 473 ? 3.885 -20.202 4.593 1.000 0.880 473 VAL A O 1
ATOM 7424 N N . ASP A 1 474 ? 4.372 -18.944 6.394 1.000 0.830 474 ASP A N 1
ATOM 7425 C CA . ASP A 1 474 ? 3.314 -17.952 6.169 1.000 0.830 474 ASP A CA 1
ATOM 7426 C C . ASP A 1 474 ? 3.577 -17.110 4.913 1.000 0.830 474 ASP A C 1
ATOM 7427 O O . ASP A 1 474 ? 2.643 -16.784 4.175 1.000 0.830 474 ASP A O 1
ATOM 7436 N N . ASP A 1 475 ? 4.845 -16.814 4.617 1.000 0.880 475 ASP A N 1
ATOM 7437 C CA . ASP A 1 475 ? 5.230 -16.095 3.403 1.000 0.880 475 ASP A CA 1
ATOM 7438 C C . ASP A 1 475 ? 4.972 -16.946 2.157 1.000 0.880 475 ASP A C 1
ATOM 7439 O O . ASP A 1 475 ? 4.360 -16.460 1.204 1.000 0.880 475 ASP A O 1
ATOM 7448 N N . ILE A 1 476 ? 5.333 -18.235 2.199 1.000 0.900 476 ILE A N 1
ATOM 7449 C CA . ILE A 1 476 ? 5.036 -19.194 1.125 1.000 0.900 476 ILE A CA 1
ATOM 7450 C C . ILE A 1 476 ? 3.522 -19.325 0.923 1.000 0.900 476 ILE A C 1
ATOM 7451 O O . ILE A 1 476 ? 3.033 -19.233 -0.204 1.000 0.900 476 ILE A O 1
ATOM 7467 N N . ALA A 1 477 ? 2.756 -19.489 2.007 1.000 0.840 477 ALA A N 1
ATOM 7468 C CA . ALA A 1 477 ? 1.300 -19.601 1.947 1.000 0.840 477 ALA A CA 1
ATOM 7469 C C . ALA A 1 477 ? 0.655 -18.356 1.319 1.000 0.840 477 ALA A C 1
ATOM 7470 O O . ALA A 1 477 ? -0.271 -18.468 0.514 1.000 0.840 477 ALA A O 1
ATOM 7477 N N . MET A 1 478 ? 1.168 -17.167 1.635 1.000 0.820 478 MET A N 1
ATOM 7478 C CA . MET A 1 478 ? 0.689 -15.918 1.051 1.000 0.820 478 MET A CA 1
ATOM 7479 C C . MET A 1 478 ? 1.031 -15.796 -0.446 1.000 0.820 478 MET A C 1
ATOM 7480 O O . MET A 1 478 ? 0.237 -15.222 -1.194 1.000 0.820 478 MET A O 1
ATOM 7494 N N . VAL A 1 479 ? 2.173 -16.321 -0.908 1.000 0.880 479 VAL A N 1
ATOM 7495 C CA . VAL A 1 479 ? 2.512 -16.360 -2.346 1.000 0.880 479 VAL A CA 1
ATOM 7496 C C . VAL A 1 479 ? 1.592 -17.330 -3.090 1.000 0.880 479 VAL A C 1
ATOM 7497 O O . VAL A 1 479 ? 0.932 -16.921 -4.043 1.000 0.880 479 VAL A O 1
ATOM 7510 N N . VAL A 1 480 ? 1.435 -18.566 -2.598 1.000 0.850 480 VAL A N 1
ATOM 7511 C CA . VAL A 1 480 ? 0.508 -19.551 -3.194 1.000 0.850 480 VAL A CA 1
ATOM 7512 C C . VAL A 1 480 ? -0.921 -19.003 -3.231 1.000 0.850 480 VAL A C 1
ATOM 7513 O O . VAL A 1 480 ? -1.632 -19.182 -4.222 1.000 0.850 480 VAL A O 1
ATOM 7526 N N . SER A 1 481 ? -1.335 -18.284 -2.183 1.000 0.770 481 SER A N 1
ATOM 7527 C CA . SER A 1 481 ? -2.643 -17.631 -2.125 1.000 0.770 481 SER A CA 1
ATOM 7528 C C . SER A 1 481 ? -2.812 -16.547 -3.185 1.000 0.770 481 SER A C 1
ATOM 7529 O O . SER A 1 481 ? -3.852 -16.484 -3.835 1.000 0.770 481 SER A O 1
ATOM 7537 N N . SER A 1 482 ? -1.775 -15.742 -3.420 1.000 0.810 482 SER A N 1
ATOM 7538 C CA . SER A 1 482 ? -1.778 -14.716 -4.465 1.000 0.810 482 SER A CA 1
ATOM 7539 C C . SER A 1 482 ? -1.839 -15.309 -5.875 1.000 0.810 482 SER A C 1
ATOM 7540 O O . SER A 1 482 ? -2.458 -14.712 -6.749 1.000 0.810 482 SER A O 1
ATOM 7548 N N . TRP A 1 483 ? -1.199 -16.459 -6.108 1.000 0.770 483 TRP A N 1
ATOM 7549 C CA . TRP A 1 483 ? -1.176 -17.125 -7.415 1.000 0.770 483 TRP A CA 1
ATOM 7550 C C . TRP A 1 483 ? -2.486 -17.839 -7.742 1.000 0.770 483 TRP A C 1
ATOM 7551 O O . TRP A 1 483 ? -2.930 -17.842 -8.886 1.000 0.770 483 TRP A O 1
ATOM 7572 N N . THR A 1 484 ? -3.099 -18.459 -6.733 1.000 0.710 484 THR A N 1
ATOM 7573 C CA . THR A 1 484 ? -4.276 -19.323 -6.915 1.000 0.710 484 THR A CA 1
ATOM 7574 C C . THR A 1 484 ? -5.596 -18.640 -6.568 1.000 0.710 484 THR A C 1
ATOM 7575 O O . THR A 1 484 ? -6.655 -19.155 -6.916 1.000 0.710 484 THR A O 1
ATOM 7586 N N . GLY A 1 485 ? -5.556 -17.515 -5.847 1.000 0.590 485 GLY A N 1
ATOM 7587 C CA . GLY A 1 485 ? -6.728 -16.873 -5.245 1.000 0.590 485 GLY A CA 1
ATOM 7588 C C . GLY A 1 485 ? -7.278 -17.610 -4.017 1.000 0.590 485 GLY A C 1
ATOM 7589 O O . GLY A 1 485 ? -8.205 -17.123 -3.374 1.000 0.590 485 GLY A O 1
ATOM 7593 N N . VAL A 1 486 ? -6.719 -18.773 -3.658 1.000 0.560 486 VAL A N 1
ATOM 7594 C CA . VAL A 1 486 ? -7.181 -19.567 -2.515 1.000 0.560 486 VAL A CA 1
ATOM 7595 C C . VAL A 1 486 ? -6.535 -19.023 -1.245 1.000 0.560 486 VAL A C 1
ATOM 7596 O O . VAL A 1 486 ? -5.315 -18.905 -1.196 1.000 0.560 486 VAL A O 1
ATOM 7609 N N . PRO A 1 487 ? -7.280 -18.699 -0.181 1.000 0.530 487 PRO A N 1
ATOM 7610 C CA . PRO A 1 487 ? -6.673 -18.311 1.084 1.000 0.530 487 PRO A CA 1
ATOM 7611 C C . PRO A 1 487 ? -5.994 -19.538 1.714 1.000 0.530 487 PRO A C 1
ATOM 7612 O O . PRO A 1 487 ? -6.648 -20.366 2.337 1.000 0.530 487 PRO A O 1
ATOM 7623 N N . VAL A 1 488 ? -4.675 -19.673 1.545 1.000 0.560 488 VAL A N 1
ATOM 7624 C CA . VAL A 1 488 ? -3.884 -20.813 2.067 1.000 0.560 488 VAL A CA 1
ATOM 7625 C C . VAL A 1 488 ? -3.420 -20.576 3.514 1.000 0.560 488 VAL A C 1
ATOM 7626 O O . VAL A 1 488 ? -2.513 -21.237 4.010 1.000 0.560 488 VAL A O 1
ATOM 7639 N N . SER A 1 489 ? -3.985 -19.594 4.218 1.000 0.460 489 SER A N 1
ATOM 7640 C CA . SER A 1 489 ? -3.428 -19.168 5.500 1.000 0.460 489 SER A CA 1
ATOM 7641 C C . SER A 1 489 ? -3.603 -20.232 6.584 1.000 0.460 489 SER A C 1
ATOM 7642 O O . SER A 1 489 ? -4.644 -20.871 6.722 1.000 0.460 489 SER A O 1
ATOM 7650 N N . LYS A 1 490 ? -2.592 -20.361 7.445 1.000 0.410 490 LYS A N 1
ATOM 7651 C CA . LYS A 1 490 ? -2.679 -21.144 8.681 1.000 0.410 490 LYS A CA 1
ATOM 7652 C C . LYS A 1 490 ? -3.567 -20.479 9.747 1.000 0.410 490 LYS A C 1
ATOM 7653 O O . LYS A 1 490 ? -3.497 -20.884 10.905 1.000 0.410 490 LYS A O 1
ATOM 7672 N N . ILE A 1 491 ? -4.425 -19.501 9.409 1.000 0.350 491 ILE A N 1
ATOM 7673 C CA . ILE A 1 491 ? -5.429 -18.933 10.336 1.000 0.350 491 ILE A CA 1
ATOM 7674 C C . ILE A 1 491 ? -6.581 -19.946 10.500 1.000 0.350 491 ILE A C 1
ATOM 7675 O O . ILE A 1 491 ? -7.758 -19.680 10.243 1.000 0.350 491 ILE A O 1
ATOM 7691 N N . ALA A 1 492 ? -6.203 -21.147 10.941 1.000 0.410 492 ALA A N 1
ATOM 7692 C CA . ALA A 1 492 ? -7.018 -22.339 11.050 1.000 0.410 492 ALA A CA 1
ATOM 7693 C C . ALA A 1 492 ? -8.222 -22.107 11.957 1.000 0.410 492 ALA A C 1
ATOM 7694 O O . ALA A 1 492 ? -9.300 -22.601 11.654 1.000 0.410 492 ALA A O 1
ATOM 7701 N N . GLN A 1 493 ? -8.075 -21.326 13.032 1.000 0.430 493 GLN A N 1
ATOM 7702 C CA . GLN A 1 493 ? -9.186 -21.029 13.941 1.000 0.430 493 GLN A CA 1
ATOM 7703 C C . GLN A 1 493 ? -10.362 -20.387 13.204 1.000 0.430 493 GLN A C 1
ATOM 7704 O O . GLN A 1 493 ? -11.457 -20.937 13.230 1.000 0.430 493 GLN A O 1
ATOM 7718 N N . THR A 1 494 ? -10.126 -19.306 12.452 1.000 0.480 494 THR A N 1
ATOM 7719 C CA . THR A 1 494 ? -11.220 -18.612 11.752 1.000 0.480 494 THR A CA 1
ATOM 7720 C C . THR A 1 494 ? -11.890 -19.476 10.681 1.000 0.480 494 THR A C 1
ATOM 7721 O O . THR A 1 494 ? -13.104 -19.397 10.498 1.000 0.480 494 THR A O 1
ATOM 7732 N N . GLU A 1 495 ? -11.137 -20.337 9.990 1.000 0.530 495 GLU A N 1
ATOM 7733 C CA . GLU A 1 495 ? -11.707 -21.241 8.984 1.000 0.530 495 GLU A CA 1
ATOM 7734 C C . GLU A 1 495 ? -12.453 -22.418 9.634 1.000 0.530 495 GLU A C 1
ATOM 7735 O O . GLU A 1 495 ? -13.504 -22.835 9.148 1.000 0.530 495 GLU A O 1
ATOM 7747 N N . THR A 1 496 ? -11.965 -22.909 10.776 1.000 0.600 496 THR A N 1
ATOM 7748 C CA . THR A 1 496 ? -12.641 -23.945 11.569 1.000 0.600 496 THR A CA 1
ATOM 7749 C C . THR A 1 496 ? -13.969 -23.418 12.104 1.000 0.600 496 THR A C 1
ATOM 7750 O O . THR A 1 496 ? -14.987 -24.097 11.977 1.000 0.600 496 THR A O 1
ATOM 7761 N N . ASP A 1 497 ? -13.994 -22.178 12.598 1.000 0.620 497 ASP A N 1
ATOM 7762 C CA . ASP A 1 497 ? -15.220 -21.511 13.039 1.000 0.620 497 ASP A CA 1
ATOM 7763 C C . ASP A 1 497 ? -16.202 -21.298 11.879 1.000 0.620 497 ASP A C 1
ATOM 7764 O O . ASP A 1 497 ? -17.413 -21.444 12.061 1.000 0.620 497 ASP A O 1
ATOM 7773 N N . LYS A 1 498 ? -15.710 -21.037 10.659 1.000 0.630 498 LYS A N 1
ATOM 7774 C CA . LYS A 1 498 ? -16.547 -21.007 9.447 1.000 0.630 498 LYS A CA 1
ATOM 7775 C C . LYS A 1 498 ? -17.092 -22.388 9.072 1.000 0.630 498 LYS A C 1
ATOM 7776 O O . LYS A 1 498 ? -18.271 -22.493 8.755 1.000 0.630 498 LYS A O 1
ATOM 7795 N N . LEU A 1 499 ? -16.283 -23.450 9.122 1.000 0.680 499 LEU A N 1
ATOM 7796 C CA . LEU A 1 499 ? -16.727 -24.824 8.831 1.000 0.680 499 LEU A CA 1
ATOM 7797 C C . LEU A 1 499 ? -17.747 -25.337 9.863 1.000 0.680 499 LEU A C 1
ATOM 7798 O O . LEU A 1 499 ? -18.658 -26.096 9.509 1.000 0.680 499 LEU A O 1
ATOM 7814 N N . LEU A 1 500 ? -17.609 -24.917 11.125 1.000 0.690 500 LEU A N 1
ATOM 7815 C CA . LEU A 1 500 ? -18.552 -25.204 12.208 1.000 0.690 500 LEU A CA 1
ATOM 7816 C C . LEU A 1 500 ? -19.867 -24.437 12.030 1.000 0.690 500 LEU A C 1
ATOM 7817 O O . LEU A 1 500 ? -20.934 -25.027 12.175 1.000 0.690 500 LEU A O 1
ATOM 7833 N N . ASN A 1 501 ? -19.801 -23.164 11.633 1.000 0.740 501 ASN A N 1
ATOM 7834 C CA . ASN A 1 501 ? -20.975 -22.315 11.417 1.000 0.740 501 ASN A CA 1
ATOM 7835 C C . ASN A 1 501 ? -21.504 -22.324 9.975 1.000 0.740 501 ASN A C 1
ATOM 7836 O O . ASN A 1 501 ? -22.378 -21.528 9.649 1.000 0.740 501 ASN A O 1
ATOM 7847 N N . MET A 1 502 ? -21.013 -23.203 9.100 1.000 0.760 502 MET A N 1
ATOM 7848 C CA . MET A 1 502 ? -21.417 -23.228 7.689 1.000 0.760 502 MET A CA 1
ATOM 7849 C C . MET A 1 502 ? -22.927 -23.402 7.517 1.000 0.760 502 MET A C 1
ATOM 7850 O O . MET A 1 502 ? -23.511 -22.742 6.669 1.000 0.760 502 MET A O 1
ATOM 7864 N N . GLU A 1 503 ? -23.561 -24.239 8.344 1.000 0.790 503 GLU A N 1
ATOM 7865 C CA . GLU A 1 503 ? -25.022 -24.410 8.356 1.000 0.790 503 GLU A CA 1
ATOM 7866 C C . GLU A 1 503 ? -25.719 -23.067 8.620 1.000 0.790 503 GLU A C 1
ATOM 7867 O O . GLU A 1 503 ? -26.621 -22.694 7.876 1.000 0.790 503 GLU A O 1
ATOM 7879 N N . ASN A 1 504 ? -25.221 -22.279 9.580 1.000 0.780 504 ASN A N 1
ATOM 7880 C CA . ASN A 1 504 ? -25.744 -20.946 9.892 1.000 0.780 504 ASN A CA 1
ATOM 7881 C C . ASN A 1 504 ? -25.500 -19.946 8.749 1.000 0.780 504 ASN A C 1
ATOM 7882 O O . ASN A 1 504 ? -26.384 -19.159 8.417 1.000 0.780 504 ASN A O 1
ATOM 7893 N N . ILE A 1 505 ? -24.320 -19.988 8.117 1.000 0.780 505 ILE A N 1
ATOM 7894 C CA . ILE A 1 505 ? -23.985 -19.119 6.977 1.000 0.780 505 ILE A CA 1
ATOM 7895 C C . ILE A 1 505 ? -24.903 -19.437 5.788 1.000 0.780 505 ILE A C 1
ATOM 7896 O O . ILE A 1 505 ? -25.470 -18.527 5.188 1.000 0.780 505 ILE A O 1
ATOM 7912 N N . LEU A 1 506 ? -25.108 -20.716 5.470 1.000 0.830 506 LEU A N 1
ATOM 7913 C CA . LEU A 1 506 ? -26.001 -21.136 4.390 1.000 0.830 506 LEU A CA 1
ATOM 7914 C C . LEU A 1 506 ? -27.468 -20.825 4.719 1.000 0.830 506 LEU A C 1
ATOM 7915 O O . LEU A 1 506 ? -28.185 -20.363 3.834 1.000 0.830 506 LEU A O 1
ATOM 7931 N N . HIS A 1 507 ? -27.894 -20.974 5.978 1.000 0.810 507 HIS A N 1
ATOM 7932 C CA . HIS A 1 507 ? -29.232 -20.578 6.433 1.000 0.810 507 HIS A CA 1
ATOM 7933 C C . HIS A 1 507 ? -29.501 -19.082 6.339 1.000 0.810 507 HIS A C 1
ATOM 7934 O O . HIS A 1 507 ? -30.636 -18.677 6.104 1.000 0.810 507 HIS A O 1
ATOM 7948 N N . SER A 1 508 ? -28.461 -18.255 6.457 1.000 0.770 508 SER A N 1
ATOM 7949 C CA . SER A 1 508 ? -28.599 -16.813 6.256 1.000 0.770 508 SER A CA 1
ATOM 7950 C C . SER A 1 508 ? -28.890 -16.423 4.805 1.000 0.770 508 SER A C 1
ATOM 7951 O O . SER A 1 508 ? -29.282 -15.289 4.573 1.000 0.770 508 SER A O 1
ATOM 7959 N N . ARG A 1 509 ? -28.715 -17.327 3.827 1.000 0.770 509 ARG A N 1
ATOM 7960 C CA . ARG A 1 509 ? -29.047 -17.088 2.408 1.000 0.770 509 ARG A CA 1
ATOM 7961 C C . ARG A 1 509 ? -30.157 -17.989 1.868 1.000 0.770 509 ARG A C 1
ATOM 7962 O O . ARG A 1 509 ? -30.888 -17.573 0.973 1.000 0.770 509 ARG A O 1
ATOM 7983 N N . VAL A 1 510 ? -30.284 -19.216 2.368 1.000 0.840 510 VAL A N 1
ATOM 7984 C CA . VAL A 1 510 ? -31.248 -20.215 1.893 1.000 0.840 510 VAL A CA 1
ATOM 7985 C C . VAL A 1 510 ? -32.237 -20.534 3.001 1.000 0.840 510 VAL A C 1
ATOM 7986 O O . VAL A 1 510 ? -31.874 -21.059 4.051 1.000 0.840 510 VAL A O 1
ATOM 7999 N N . ILE A 1 511 ? -33.506 -20.248 2.728 1.000 0.810 511 ILE A N 1
ATOM 8000 C CA . ILE A 1 511 ? -34.586 -20.326 3.708 1.000 0.810 511 ILE A CA 1
ATOM 8001 C C . ILE A 1 511 ? -35.503 -21.516 3.404 1.000 0.810 511 ILE A C 1
ATOM 8002 O O . ILE A 1 511 ? -35.875 -21.748 2.251 1.000 0.810 511 ILE A O 1
ATOM 8018 N N . GLY A 1 512 ? -35.886 -22.258 4.447 1.000 0.770 512 GLY A N 1
ATOM 8019 C CA . GLY A 1 512 ? -36.885 -23.327 4.378 1.000 0.770 512 GLY A CA 1
ATOM 8020 C C . GLY A 1 512 ? -36.413 -24.657 3.788 1.000 0.770 512 GLY A C 1
ATOM 8021 O O . GLY A 1 512 ? -37.245 -25.484 3.421 1.000 0.770 512 GLY A O 1
ATOM 8025 N N . GLN A 1 513 ? -35.098 -24.856 3.643 1.000 0.790 513 GLN A N 1
ATOM 8026 C CA . GLN A 1 513 ? -34.491 -26.075 3.083 1.000 0.790 513 GLN A CA 1
ATOM 8027 C C . GLN A 1 513 ? -33.406 -26.644 4.010 1.000 0.790 513 GLN A C 1
ATOM 8028 O O . GLN A 1 513 ? -32.316 -27.003 3.561 1.000 0.790 513 GLN A O 1
ATOM 8042 N N . ASP A 1 514 ? -33.697 -26.721 5.309 1.000 0.800 514 ASP A N 1
ATOM 8043 C CA . ASP A 1 514 ? -32.751 -27.114 6.362 1.000 0.800 514 ASP A CA 1
ATOM 8044 C C . ASP A 1 514 ? -32.083 -28.467 6.095 1.000 0.800 514 ASP A C 1
ATOM 8045 O O . ASP A 1 514 ? -30.864 -28.585 6.202 1.000 0.800 514 ASP A O 1
ATOM 8054 N N . GLU A 1 515 ? -32.830 -29.475 5.634 1.000 0.750 515 GLU A N 1
ATOM 8055 C CA . GLU A 1 515 ? -32.241 -30.771 5.272 1.000 0.750 515 GLU A CA 1
ATOM 8056 C C . GLU A 1 515 ? -31.184 -30.655 4.168 1.000 0.750 515 GLU A C 1
ATOM 8057 O O . GLU A 1 515 ? -30.121 -31.275 4.257 1.000 0.750 515 GLU A O 1
ATOM 8069 N N . ALA A 1 516 ? -31.461 -29.856 3.132 1.000 0.800 516 ALA A N 1
ATOM 8070 C CA . ALA A 1 516 ? -30.537 -29.655 2.024 1.000 0.800 516 ALA A CA 1
ATOM 8071 C C . ALA A 1 516 ? -29.258 -28.954 2.494 1.000 0.800 516 ALA A C 1
ATOM 8072 O O . ALA A 1 516 ? -28.154 -29.381 2.153 1.000 0.800 516 ALA A O 1
ATOM 8079 N N . VAL A 1 517 ? -29.404 -27.917 3.319 1.000 0.850 517 VAL A N 1
ATOM 8080 C CA . VAL A 1 517 ? -28.286 -27.166 3.902 1.000 0.850 517 VAL A CA 1
ATOM 8081 C C . VAL A 1 517 ? -27.429 -28.064 4.798 1.000 0.850 517 VAL A C 1
ATOM 8082 O O . VAL A 1 517 ? -26.210 -28.125 4.621 1.000 0.850 517 VAL A O 1
ATOM 8095 N N . VAL A 1 518 ? -28.057 -28.817 5.707 1.000 0.840 518 VAL A N 1
ATOM 8096 C CA . VAL A 1 518 ? -27.376 -29.728 6.641 1.000 0.840 518 VAL A CA 1
ATOM 8097 C C . VAL A 1 518 ? -26.632 -30.842 5.894 1.000 0.840 518 VAL A C 1
ATOM 8098 O O . VAL A 1 518 ? -25.517 -31.204 6.277 1.000 0.840 518 VAL A O 1
ATOM 8111 N N . ALA A 1 519 ? -27.208 -31.383 4.820 1.000 0.800 519 ALA A N 1
ATOM 8112 C CA . ALA A 1 519 ? -26.578 -32.428 4.013 1.000 0.800 519 ALA A CA 1
ATOM 8113 C C . ALA A 1 519 ? -25.324 -31.915 3.290 1.000 0.800 519 ALA A C 1
ATOM 8114 O O . ALA A 1 519 ? -24.231 -32.471 3.449 1.000 0.800 519 ALA A O 1
ATOM 8121 N N . VAL A 1 520 ? -25.453 -30.796 2.570 1.000 0.820 520 VAL A N 1
ATOM 8122 C CA . VAL A 1 520 ? -24.323 -30.172 1.878 1.000 0.820 520 VAL A CA 1
ATOM 8123 C C . VAL A 1 520 ? -23.222 -29.788 2.871 1.000 0.820 520 VAL A C 1
ATOM 8124 O O . VAL A 1 520 ? -22.059 -30.126 2.647 1.000 0.820 520 VAL A O 1
ATOM 8137 N N . ALA A 1 521 ? -23.564 -29.148 3.993 1.000 0.800 521 ALA A N 1
ATOM 8138 C CA . ALA A 1 521 ? -22.586 -28.743 5.000 1.000 0.800 521 ALA A CA 1
ATOM 8139 C C . ALA A 1 521 ? -21.820 -29.945 5.580 1.000 0.800 521 ALA A C 1
ATOM 8140 O O . ALA A 1 521 ? -20.589 -29.921 5.647 1.000 0.800 521 ALA A O 1
ATOM 8147 N N . LYS A 1 522 ? -22.510 -31.041 5.933 1.000 0.770 522 LYS A N 1
ATOM 8148 C CA . LYS A 1 522 ? -21.861 -32.278 6.413 1.000 0.770 522 LYS A CA 1
ATOM 8149 C C . LYS A 1 522 ? -20.929 -32.894 5.372 1.000 0.770 522 LYS A C 1
ATOM 8150 O O . LYS A 1 522 ? -19.884 -33.444 5.733 1.000 0.770 522 LYS A O 1
ATOM 8169 N N . ALA A 1 523 ? -21.295 -32.839 4.095 1.000 0.740 523 ALA A N 1
ATOM 8170 C CA . ALA A 1 523 ? -20.480 -33.373 3.011 1.000 0.740 523 ALA A CA 1
ATOM 8171 C C . ALA A 1 523 ? -19.213 -32.532 2.773 1.000 0.740 523 ALA A C 1
ATOM 8172 O O . ALA A 1 523 ? -18.113 -33.089 2.741 1.000 0.740 523 ALA A O 1
ATOM 8179 N N . VAL A 1 524 ? -19.339 -31.201 2.723 1.000 0.730 524 VAL A N 1
ATOM 8180 C CA . VAL A 1 524 ? -18.194 -30.279 2.613 1.000 0.730 524 VAL A CA 1
ATOM 8181 C C . VAL A 1 524 ? -17.246 -30.438 3.809 1.000 0.730 524 VAL A C 1
ATOM 8182 O O . VAL A 1 524 ? -16.029 -30.524 3.628 1.000 0.730 524 VAL A O 1
ATOM 8195 N N . ARG A 1 525 ? -17.790 -30.563 5.030 1.000 0.720 525 ARG A N 1
ATOM 8196 C CA . ARG A 1 525 ? -17.003 -30.754 6.261 1.000 0.720 525 ARG A CA 1
ATOM 8197 C C . ARG A 1 525 ? -16.196 -32.066 6.229 1.000 0.720 525 ARG A C 1
ATOM 8198 O O . ARG A 1 525 ? -15.021 -32.053 6.588 1.000 0.720 525 ARG A O 1
ATOM 8219 N N . ARG A 1 526 ? -16.773 -33.177 5.736 1.000 0.740 526 ARG A N 1
ATOM 8220 C CA . ARG A 1 526 ? -16.072 -34.472 5.550 1.000 0.740 526 ARG A CA 1
ATOM 8221 C C . ARG A 1 526 ? -14.905 -34.381 4.564 1.000 0.740 526 ARG A C 1
ATOM 8222 O O . ARG A 1 526 ? -13.831 -34.907 4.851 1.000 0.740 526 ARG A O 1
ATOM 8243 N N . ALA A 1 527 ? -15.106 -33.718 3.424 1.000 0.680 527 ALA A N 1
ATOM 8244 C CA . ALA A 1 527 ? -14.066 -33.566 2.407 1.000 0.680 527 ALA A CA 1
ATOM 8245 C C . ALA A 1 527 ? -12.885 -32.730 2.925 1.000 0.680 527 ALA A C 1
ATOM 8246 O O . ALA A 1 527 ? -11.729 -33.126 2.783 1.000 0.680 527 ALA A O 1
ATOM 8253 N N . ARG A 1 528 ? -13.173 -31.617 3.613 1.000 0.640 528 ARG A N 1
ATOM 8254 C CA . ARG A 1 528 ? -12.151 -30.741 4.209 1.000 0.640 528 ARG A CA 1
ATOM 8255 C C . ARG A 1 528 ? -11.406 -31.375 5.385 1.000 0.640 528 ARG A C 1
ATOM 8256 O O . ARG A 1 528 ? -10.217 -31.119 5.534 1.000 0.640 528 ARG A O 1
ATOM 8277 N N . ALA A 1 529 ? -12.053 -32.238 6.169 1.000 0.620 529 ALA A N 1
ATOM 8278 C CA . ALA A 1 529 ? -11.395 -33.002 7.233 1.000 0.620 529 ALA A CA 1
ATOM 8279 C C . ALA A 1 529 ? -10.409 -34.075 6.712 1.000 0.620 529 ALA A C 1
ATOM 8280 O O . ALA A 1 529 ? -9.800 -34.774 7.516 1.000 0.620 529 ALA A O 1
ATOM 8287 N N . GLY A 1 530 ? -10.254 -34.234 5.388 1.000 0.630 530 GLY A N 1
ATOM 8288 C CA . GLY A 1 530 ? -9.360 -35.229 4.783 1.000 0.630 530 GLY A CA 1
ATOM 8289 C C . GLY A 1 530 ? -9.903 -36.658 4.839 1.000 0.630 530 GLY A C 1
ATOM 8290 O O . GLY A 1 530 ? -9.153 -37.611 4.662 1.000 0.630 530 GLY A O 1
ATOM 8294 N N . LEU A 1 531 ? -11.206 -36.818 5.091 1.000 0.660 531 LEU A N 1
ATOM 8295 C CA . LEU A 1 531 ? -11.855 -38.126 5.240 1.000 0.660 531 LEU A CA 1
ATOM 8296 C C . LEU A 1 531 ? -12.364 -38.706 3.913 1.000 0.660 531 LEU A C 1
ATOM 8297 O O . LEU A 1 531 ? -13.015 -39.750 3.907 1.000 0.660 531 LEU A O 1
ATOM 8313 N N . LYS A 1 532 ? -12.119 -38.029 2.790 1.000 0.660 532 LYS A N 1
ATOM 8314 C CA . LYS A 1 532 ? -12.569 -38.440 1.458 1.000 0.660 532 LYS A CA 1
ATOM 8315 C C . LYS A 1 532 ? -11.374 -38.791 0.582 1.000 0.660 532 LYS A C 1
ATOM 8316 O O . LYS A 1 532 ? -10.274 -38.288 0.794 1.000 0.660 532 LYS A O 1
ATOM 8335 N N . ASP A 1 533 ? -11.617 -39.635 -0.414 1.000 0.680 533 ASP A N 1
ATOM 8336 C CA . ASP A 1 533 ? -10.625 -39.965 -1.428 1.000 0.680 533 ASP A CA 1
ATOM 8337 C C . ASP A 1 533 ? -10.153 -38.689 -2.151 1.000 0.680 533 ASP A C 1
ATOM 8338 O O . ASP A 1 533 ? -10.981 -37.997 -2.755 1.000 0.680 533 ASP A O 1
ATOM 8347 N N . PRO A 1 534 ? -8.846 -38.375 -2.116 1.000 0.630 534 PRO A N 1
ATOM 8348 C CA . PRO A 1 534 ? -8.298 -37.190 -2.763 1.000 0.630 534 PRO A CA 1
ATOM 8349 C C . PRO A 1 534 ? -8.394 -37.243 -4.290 1.000 0.630 534 PRO A C 1
ATOM 8350 O O . PRO A 1 534 ? -8.146 -36.232 -4.937 1.000 0.630 534 PRO A O 1
ATOM 8361 N N . LYS A 1 535 ? -8.715 -38.396 -4.890 1.000 0.730 535 LYS A N 1
ATOM 8362 C CA . LYS A 1 535 ? -8.932 -38.517 -6.337 1.000 0.730 535 LYS A CA 1
ATOM 8363 C C . LYS A 1 535 ? -10.308 -38.026 -6.779 1.000 0.730 535 LYS A C 1
ATOM 8364 O O . LYS A 1 535 ? -10.486 -37.780 -7.959 1.000 0.730 535 LYS A O 1
ATOM 8383 N N . ARG A 1 536 ? -11.273 -37.860 -5.872 1.000 0.810 536 ARG A N 1
ATOM 8384 C CA . ARG A 1 536 ? -12.662 -37.508 -6.215 1.000 0.810 536 ARG A CA 1
ATOM 8385 C C . ARG A 1 536 ? -12.942 -36.015 -5.965 1.000 0.810 536 ARG A C 1
ATOM 8386 O O . ARG A 1 536 ? -12.237 -35.406 -5.163 1.000 0.810 536 ARG A O 1
ATOM 8407 N N . PRO A 1 537 ? -13.970 -35.414 -6.602 1.000 0.860 537 PRO A N 1
ATOM 8408 C CA . PRO A 1 537 ? -14.395 -34.038 -6.312 1.000 0.860 537 PRO A CA 1
ATOM 8409 C C . PRO A 1 537 ? -14.744 -33.840 -4.828 1.000 0.860 537 PRO A C 1
ATOM 8410 O O . PRO A 1 537 ? -15.104 -34.808 -4.150 1.000 0.860 537 PRO A O 1
ATOM 8421 N N . ILE A 1 538 ? -14.751 -32.597 -4.328 1.000 0.780 538 ILE A N 1
ATOM 8422 C CA . ILE A 1 538 ? -15.106 -32.274 -2.927 1.000 0.780 538 ILE A CA 1
ATOM 8423 C C . ILE A 1 538 ? -16.475 -32.872 -2.569 1.000 0.780 538 ILE A C 1
ATOM 8424 O O . ILE A 1 538 ? -16.642 -33.517 -1.532 1.000 0.780 538 ILE A O 1
ATOM 8440 N N . GLY A 1 539 ? -17.446 -32.753 -3.471 1.000 0.830 539 GLY A N 1
ATOM 8441 C CA . GLY A 1 539 ? -18.782 -33.320 -3.322 1.000 0.830 539 GLY A CA 1
ATOM 8442 C C . GLY A 1 539 ? -19.491 -33.416 -4.662 1.000 0.830 539 GLY A C 1
ATOM 8443 O O . GLY A 1 539 ? -19.259 -32.594 -5.546 1.000 0.830 539 GLY A O 1
ATOM 8447 N N . SER A 1 540 ? -20.343 -34.422 -4.799 1.000 0.890 540 SER A N 1
ATOM 8448 C CA . SER A 1 540 ? -21.219 -34.614 -5.946 1.000 0.890 540 SER A CA 1
ATOM 8449 C C . SER A 1 540 ? -22.656 -34.782 -5.473 1.000 0.890 540 SER A C 1
ATOM 8450 O O . SER A 1 540 ? -22.968 -35.689 -4.701 1.000 0.890 540 SER A O 1
ATOM 8458 N N . PHE A 1 541 ? -23.530 -33.891 -5.925 1.000 0.920 541 PHE A N 1
ATOM 8459 C CA . PHE A 1 541 ? -24.898 -33.807 -5.434 1.000 0.920 541 PHE A CA 1
ATOM 8460 C C . PHE A 1 541 ? -25.891 -33.770 -6.583 1.000 0.920 541 PHE A C 1
ATOM 8461 O O . PHE A 1 541 ? -25.653 -33.108 -7.593 1.000 0.920 541 PHE A O 1
ATOM 8478 N N . ILE A 1 542 ? -27.041 -34.413 -6.389 1.000 0.900 542 ILE A N 1
ATOM 8479 C CA . ILE A 1 542 ? -28.239 -34.136 -7.185 1.000 0.900 542 ILE A CA 1
ATOM 8480 C C . ILE A 1 542 ? -29.261 -33.402 -6.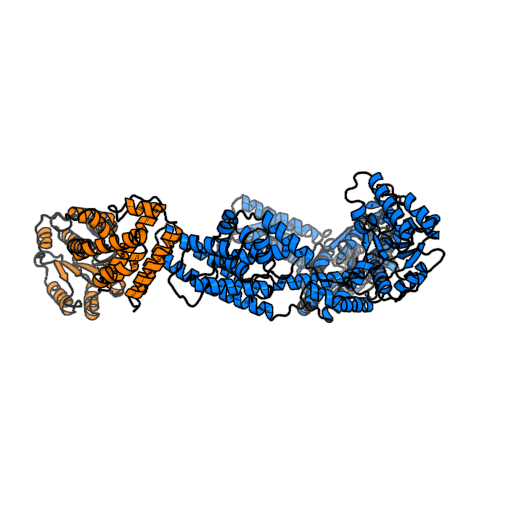320 1.000 0.900 542 ILE A C 1
ATOM 8481 O O . ILE A 1 542 ? -29.644 -33.887 -5.259 1.000 0.900 542 ILE A O 1
ATOM 8497 N N . PHE A 1 543 ? -29.734 -32.255 -6.799 1.000 0.910 543 PHE A N 1
ATOM 8498 C CA . PHE A 1 543 ? -30.790 -31.452 -6.193 1.000 0.910 543 PHE A CA 1
ATOM 8499 C C . PHE A 1 543 ? -32.112 -31.695 -6.922 1.000 0.910 543 PHE A C 1
ATOM 8500 O O . PHE A 1 543 ? -32.384 -31.119 -7.983 1.000 0.910 543 PHE A O 1
ATOM 8517 N N . LEU A 1 544 ? -32.944 -32.545 -6.331 1.000 0.860 544 LEU A N 1
ATOM 8518 C CA . LEU A 1 544 ? -34.297 -32.850 -6.790 1.000 0.860 544 LEU A CA 1
ATOM 8519 C C . LEU A 1 544 ? -35.284 -31.830 -6.246 1.000 0.860 544 LEU A C 1
ATOM 8520 O O . LEU A 1 544 ? -35.075 -31.293 -5.168 1.000 0.860 544 LEU A O 1
ATOM 8536 N N . GLY A 1 545 ? -36.364 -31.560 -6.970 1.000 0.820 545 GLY A N 1
ATOM 8537 C CA . GLY A 1 545 ? -37.466 -30.733 -6.472 1.000 0.820 545 GLY A CA 1
ATOM 8538 C C . GLY A 1 545 ? -38.024 -29.774 -7.520 1.000 0.820 545 GLY A C 1
ATOM 8539 O O . GLY A 1 545 ? -37.572 -29.782 -8.665 1.000 0.820 545 GLY A O 1
ATOM 8543 N N . PRO A 1 546 ? -38.994 -28.927 -7.158 1.000 0.800 546 PRO A N 1
ATOM 8544 C CA . PRO A 1 546 ? -39.578 -27.960 -8.079 1.000 0.800 546 PRO A CA 1
ATOM 8545 C C . PRO A 1 546 ? -38.584 -26.864 -8.491 1.000 0.800 546 PRO A C 1
ATOM 8546 O O . PRO A 1 546 ? -37.522 -26.679 -7.891 1.000 0.800 546 PRO A O 1
ATOM 8557 N N . THR A 1 547 ? -38.956 -26.074 -9.492 1.000 0.810 547 THR A N 1
ATOM 8558 C CA . THR A 1 547 ? -38.266 -24.822 -9.815 1.000 0.810 547 THR A CA 1
ATOM 8559 C C . THR A 1 547 ? -38.550 -23.747 -8.764 1.000 0.810 547 THR A C 1
ATOM 8560 O O . THR A 1 547 ? -39.633 -23.696 -8.192 1.000 0.810 547 THR A O 1
ATOM 8571 N N . GLY A 1 548 ? -37.585 -22.855 -8.516 1.000 0.820 548 GLY A N 1
ATOM 8572 C CA . GLY A 1 548 ? -37.792 -21.699 -7.630 1.000 0.820 548 GLY A CA 1
ATOM 8573 C C . GLY A 1 548 ? -37.798 -22.008 -6.128 1.000 0.820 548 GLY A C 1
ATOM 8574 O O . GLY A 1 548 ? -38.270 -21.183 -5.356 1.000 0.820 548 GLY A O 1
ATOM 8578 N N . VAL A 1 549 ? -37.271 -23.166 -5.714 1.000 0.820 549 VAL A N 1
ATOM 8579 C CA . VAL A 1 549 ? -37.199 -23.599 -4.299 1.000 0.820 549 VAL A CA 1
ATOM 8580 C C . VAL A 1 549 ? -35.849 -23.352 -3.612 1.000 0.820 549 VAL A C 1
ATOM 8581 O O . VAL A 1 549 ? -35.731 -23.619 -2.423 1.000 0.820 549 VAL A O 1
ATOM 8594 N N . GLY A 1 550 ? -34.830 -22.871 -4.340 1.000 0.870 550 GLY A N 1
ATOM 8595 C CA . GLY A 1 550 ? -33.520 -22.504 -3.766 1.000 0.870 550 GLY A CA 1
ATOM 8596 C C . GLY A 1 550 ? -32.298 -23.302 -4.244 1.000 0.870 550 GLY A C 1
ATOM 8597 O O . GLY A 1 550 ? -31.198 -23.034 -3.779 1.000 0.870 550 GLY A O 1
ATOM 8601 N N . LYS A 1 551 ? -32.430 -24.233 -5.201 1.000 0.890 551 LYS A N 1
ATOM 8602 C CA . LYS A 1 551 ? -31.309 -25.063 -5.709 1.000 0.890 551 LYS A CA 1
ATOM 8603 C C . LYS A 1 551 ? -30.096 -24.241 -6.172 1.000 0.890 551 LYS A C 1
ATOM 8604 O O . LYS A 1 551 ? -28.972 -24.461 -5.730 1.000 0.890 551 LYS A O 1
ATOM 8623 N N . THR A 1 552 ? -30.340 -23.277 -7.061 1.000 0.870 552 THR A N 1
ATOM 8624 C CA . THR A 1 552 ? -29.305 -22.379 -7.595 1.000 0.870 552 THR A CA 1
ATOM 8625 C C . THR A 1 552 ? -28.755 -21.452 -6.516 1.000 0.870 552 THR A C 1
ATOM 8626 O O . THR A 1 552 ? -27.568 -21.149 -6.521 1.000 0.870 552 THR A O 1
ATOM 8637 N N . GLU A 1 553 ? -29.602 -21.016 -5.584 1.000 0.860 553 GLU A N 1
ATOM 8638 C CA . GLU A 1 553 ? -29.187 -20.091 -4.530 1.000 0.860 553 GLU A CA 1
ATOM 8639 C C . GLU A 1 553 ? -28.284 -20.779 -3.509 1.000 0.860 553 GLU A C 1
ATOM 8640 O O . GLU A 1 553 ? -27.268 -20.216 -3.119 1.000 0.860 553 GLU A O 1
ATOM 8652 N N . LEU A 1 554 ? -28.561 -22.045 -3.182 1.000 0.890 554 LEU A N 1
ATOM 8653 C CA . LEU A 1 554 ? -27.666 -22.861 -2.368 1.000 0.890 554 LEU A CA 1
ATOM 8654 C C . LEU A 1 554 ? -26.308 -23.067 -3.046 1.000 0.890 554 LEU A C 1
ATOM 8655 O O . LEU A 1 554 ? -25.276 -22.905 -2.402 1.000 0.890 554 LEU A O 1
ATOM 8671 N N . ALA A 1 555 ? -26.290 -23.361 -4.350 1.000 0.890 555 ALA A N 1
ATOM 8672 C CA . ALA A 1 555 ? -25.045 -23.458 -5.112 1.000 0.890 555 ALA A CA 1
ATOM 8673 C C . ALA A 1 555 ? -24.236 -22.145 -5.078 1.000 0.890 555 ALA A C 1
ATOM 8674 O O . ALA A 1 555 ? -23.008 -22.185 -5.019 1.000 0.890 555 ALA A O 1
ATOM 8681 N N . ARG A 1 556 ? -24.908 -20.983 -5.096 1.000 0.860 556 ARG A N 1
ATOM 8682 C CA . ARG A 1 556 ? -24.257 -19.662 -5.048 1.000 0.860 556 ARG A CA 1
ATOM 8683 C C . ARG A 1 556 ? -23.735 -19.342 -3.657 1.000 0.860 556 ARG A C 1
ATOM 8684 O O . ARG A 1 556 ? -22.586 -18.938 -3.525 1.000 0.860 556 ARG A O 1
ATOM 8705 N N . ALA A 1 557 ? -24.547 -19.601 -2.635 1.000 0.850 557 ALA A N 1
ATOM 8706 C CA . ALA A 1 557 ? -24.147 -19.473 -1.241 1.000 0.850 557 ALA A CA 1
ATOM 8707 C C . ALA A 1 557 ? -22.938 -20.374 -0.920 1.000 0.850 557 ALA A C 1
ATOM 8708 O O . ALA A 1 557 ? -22.055 -19.974 -0.164 1.000 0.850 557 ALA A O 1
ATOM 8715 N N . LEU A 1 558 ? -22.840 -21.562 -1.532 1.000 0.830 558 LEU A N 1
ATOM 8716 C CA . LEU A 1 558 ? -21.650 -22.417 -1.440 1.000 0.830 558 LEU A CA 1
ATOM 8717 C C . LEU A 1 558 ? -20.422 -21.803 -2.106 1.000 0.830 558 LEU A C 1
ATOM 8718 O O . LEU A 1 558 ? -19.345 -21.834 -1.517 1.000 0.830 558 LEU A O 1
ATOM 8734 N N . ALA A 1 559 ? -20.570 -21.258 -3.315 1.000 0.820 559 ALA A N 1
ATOM 8735 C CA . ALA A 1 559 ? -19.455 -20.646 -4.029 1.000 0.820 559 ALA A CA 1
ATOM 8736 C C . ALA A 1 559 ? -18.845 -19.482 -3.229 1.000 0.820 559 ALA A C 1
ATOM 8737 O O . ALA A 1 559 ? -17.643 -19.474 -2.979 1.000 0.820 559 ALA A O 1
ATOM 8744 N N . GLU A 1 560 ? -19.680 -18.573 -2.726 1.000 0.760 560 GLU A N 1
ATOM 8745 C CA . GLU A 1 560 ? -19.237 -17.441 -1.907 1.000 0.760 560 GLU A CA 1
ATOM 8746 C C . GLU A 1 560 ? -18.645 -17.891 -0.560 1.000 0.760 560 GLU A C 1
ATOM 8747 O O . GLU A 1 560 ? -17.594 -17.408 -0.147 1.000 0.760 560 GLU A O 1
ATOM 8759 N N . SER A 1 561 ? -19.280 -18.844 0.132 1.000 0.730 561 SER A N 1
ATOM 8760 C CA . SER A 1 561 ? -18.813 -19.275 1.458 1.000 0.730 561 SER A CA 1
ATOM 8761 C C . SER A 1 561 ? -17.508 -20.080 1.429 1.000 0.730 561 SER A C 1
ATOM 8762 O O . SER A 1 561 ? -16.713 -19.961 2.363 1.000 0.730 561 SER A O 1
ATOM 8770 N N . ILE A 1 562 ? -17.270 -20.880 0.382 1.000 0.720 562 ILE A N 1
ATOM 8771 C CA . ILE A 1 562 ? -16.102 -21.774 0.278 1.000 0.720 562 ILE A CA 1
ATOM 8772 C C . ILE A 1 562 ? -14.971 -21.146 -0.535 1.000 0.720 562 ILE A C 1
ATOM 8773 O O . ILE A 1 562 ? -13.805 -21.310 -0.175 1.000 0.720 562 ILE A O 1
ATOM 8789 N N . PHE A 1 563 ? -15.303 -20.446 -1.619 1.000 0.720 563 PHE A N 1
ATOM 8790 C CA . PHE A 1 563 ? -14.321 -19.865 -2.537 1.000 0.720 563 PHE A CA 1
ATOM 8791 C C . PHE A 1 563 ? -14.203 -18.344 -2.405 1.000 0.720 563 PHE A C 1
ATOM 8792 O O . PHE A 1 563 ? -13.349 -17.747 -3.049 1.000 0.720 563 PHE A O 1
ATOM 8809 N N . GLY A 1 564 ? -15.018 -17.712 -1.555 1.000 0.640 564 GLY A N 1
ATOM 8810 C CA . GLY A 1 564 ? -14.953 -16.275 -1.277 1.000 0.640 564 GLY A CA 1
ATOM 8811 C C . GLY A 1 564 ? -15.569 -15.388 -2.359 1.000 0.640 564 GLY A C 1
ATOM 8812 O O . GLY A 1 564 ? -15.616 -14.176 -2.176 1.000 0.640 564 GLY A O 1
ATOM 8816 N N . ASP A 1 565 ? -16.043 -15.969 -3.462 1.000 0.700 565 ASP A N 1
ATOM 8817 C CA . ASP A 1 565 ? -16.551 -15.235 -4.618 1.000 0.700 565 ASP A CA 1
ATOM 8818 C C . ASP A 1 565 ? -17.753 -15.962 -5.240 1.000 0.700 565 ASP A C 1
ATOM 8819 O O . ASP A 1 565 ? -17.707 -17.167 -5.508 1.000 0.700 565 ASP A O 1
ATOM 8828 N N . GLU A 1 566 ? -18.831 -15.221 -5.503 1.000 0.710 566 GLU A N 1
ATOM 8829 C CA . GLU A 1 566 ? -20.005 -15.734 -6.214 1.000 0.710 566 GLU A CA 1
ATOM 8830 C C . GLU A 1 566 ? -19.673 -16.142 -7.656 1.000 0.710 566 GLU A C 1
ATOM 8831 O O . GLU A 1 566 ? -20.288 -17.072 -8.189 1.000 0.710 566 GLU A O 1
ATOM 8843 N N . GLU A 1 567 ? -18.679 -15.507 -8.287 1.000 0.720 567 GLU A N 1
ATOM 8844 C CA . GLU A 1 567 ? -18.247 -15.871 -9.638 1.000 0.720 567 GLU A CA 1
ATOM 8845 C C . GLU A 1 567 ? -17.452 -17.181 -9.695 1.000 0.720 567 GLU A C 1
ATOM 8846 O O . GLU A 1 567 ? -17.087 -17.648 -10.781 1.000 0.720 567 GLU A O 1
ATOM 8858 N N . SER A 1 568 ? -17.177 -17.804 -8.549 1.000 0.790 568 SER A N 1
ATOM 8859 C CA . SER A 1 568 ? -16.632 -19.162 -8.483 1.000 0.790 568 SER A CA 1
ATOM 8860 C C . SER A 1 568 ? -17.713 -20.227 -8.709 1.000 0.790 568 SER A C 1
ATOM 8861 O O . SER A 1 568 ? -17.494 -21.404 -8.436 1.000 0.790 568 SER A O 1
ATOM 8869 N N . MET A 1 569 ? -18.890 -19.851 -9.223 1.000 0.870 569 MET A N 1
ATOM 8870 C CA . MET A 1 569 ? -19.885 -20.784 -9.748 1.000 0.870 569 MET A CA 1
ATOM 8871 C C . MET A 1 569 ? -19.794 -20.899 -11.277 1.000 0.870 569 MET A C 1
ATOM 8872 O O . MET A 1 569 ? -20.019 -19.936 -12.008 1.000 0.870 569 MET A O 1
ATOM 8886 N N . ILE A 1 570 ? -19.591 -22.119 -11.777 1.000 0.910 570 ILE A N 1
ATOM 8887 C CA . ILE A 1 570 ? -19.711 -22.452 -13.198 1.000 0.910 570 ILE A CA 1
ATOM 8888 C C . ILE A 1 570 ? -21.096 -23.037 -13.440 1.000 0.910 570 ILE A C 1
ATOM 8889 O O . ILE A 1 570 ? -21.360 -24.180 -13.084 1.000 0.910 570 ILE A O 1
ATOM 8905 N N . ARG A 1 571 ? -21.980 -22.272 -14.079 1.000 0.920 571 ARG A N 1
ATOM 8906 C CA . ARG A 1 571 ? -23.316 -22.752 -14.451 1.000 0.920 571 ARG A CA 1
ATOM 8907 C C . ARG A 1 571 ? -23.369 -23.197 -15.912 1.000 0.920 571 ARG A C 1
ATOM 8908 O O . ARG A 1 571 ? -22.906 -22.465 -16.792 1.000 0.920 571 ARG A O 1
ATOM 8929 N N . ILE A 1 572 ? -23.957 -24.369 -16.158 1.000 0.910 572 ILE A N 1
ATOM 8930 C CA . ILE A 1 572 ? -24.229 -24.910 -17.497 1.000 0.910 572 ILE A CA 1
ATOM 8931 C C . ILE A 1 572 ? -25.639 -25.504 -17.523 1.000 0.910 572 ILE A C 1
ATOM 8932 O O . ILE A 1 572 ? -25.970 -26.326 -16.675 1.000 0.910 572 ILE A O 1
ATOM 8948 N N . ASP A 1 573 ? -26.450 -25.098 -18.497 1.000 0.900 573 ASP A N 1
ATOM 8949 C CA . ASP A 1 573 ? -27.800 -25.624 -18.712 1.000 0.900 573 ASP A CA 1
ATOM 8950 C C . ASP A 1 573 ? -27.751 -26.873 -19.605 1.000 0.900 573 ASP A C 1
ATOM 8951 O O . ASP A 1 573 ? -27.282 -26.813 -20.742 1.000 0.900 573 ASP A O 1
ATOM 8960 N N . MET A 1 574 ? -28.200 -28.021 -19.094 1.000 0.910 574 MET A N 1
ATOM 8961 C CA . MET A 1 574 ? -28.177 -29.293 -19.821 1.000 0.910 574 MET A CA 1
ATOM 8962 C C . MET A 1 574 ? -29.274 -29.408 -20.881 1.000 0.910 574 MET A C 1
ATOM 8963 O O . MET A 1 574 ? -29.170 -30.262 -21.767 1.000 0.910 574 MET A O 1
ATOM 8977 N N . SER A 1 575 ? -30.266 -28.516 -20.871 1.000 0.860 575 SER A N 1
ATOM 8978 C CA . SER A 1 575 ? -31.256 -28.415 -21.946 1.000 0.860 575 SER A CA 1
ATOM 8979 C C . SER A 1 575 ? -30.630 -28.027 -23.293 1.000 0.860 575 SER A C 1
ATOM 8980 O O . SER A 1 575 ? -31.168 -28.363 -24.345 1.000 0.860 575 SER A O 1
ATOM 8988 N N . GLU A 1 576 ? -29.443 -27.416 -23.309 1.000 0.860 576 GLU A N 1
ATOM 8989 C CA . GLU A 1 576 ? -28.691 -27.168 -24.552 1.000 0.860 576 GLU A CA 1
ATOM 8990 C C . GLU A 1 576 ? -28.005 -28.434 -25.112 1.000 0.860 576 GLU A C 1
ATOM 8991 O O . GLU A 1 576 ? -27.531 -28.458 -26.254 1.000 0.860 576 GLU A O 1
ATOM 9003 N N . TYR A 1 577 ? -27.974 -29.515 -24.328 1.000 0.860 577 TYR A N 1
ATOM 9004 C CA . TYR A 1 577 ? -27.223 -30.744 -24.593 1.000 0.860 577 TYR A CA 1
ATOM 9005 C C . TYR A 1 577 ? -28.128 -31.974 -24.758 1.000 0.860 577 TYR A C 1
ATOM 9006 O O . TYR A 1 577 ? -27.708 -33.110 -24.522 1.000 0.860 577 TYR A O 1
ATOM 9024 N N . MET A 1 578 ? -29.369 -31.751 -25.196 1.000 0.850 578 MET A N 1
ATOM 9025 C CA . MET A 1 578 ? -30.357 -32.807 -25.449 1.000 0.850 578 MET A CA 1
ATOM 9026 C C . MET A 1 578 ? -29.957 -33.753 -26.591 1.000 0.850 578 MET A C 1
ATOM 9027 O O . MET A 1 578 ? -30.337 -34.924 -26.600 1.000 0.850 578 MET A O 1
ATOM 9041 N N . GLU A 1 579 ? -29.187 -33.262 -27.565 1.000 0.790 579 GLU A N 1
ATOM 9042 C CA . GLU A 1 579 ? -28.783 -34.035 -28.739 1.000 0.790 579 GLU A CA 1
ATOM 9043 C C . GLU A 1 579 ? -27.364 -34.594 -28.596 1.000 0.790 579 GLU A C 1
ATOM 9044 O O . GLU A 1 579 ? -26.461 -33.954 -28.054 1.000 0.790 579 GLU A O 1
ATOM 9056 N N . LYS A 1 580 ? -27.131 -35.791 -29.150 1.000 0.780 580 LYS A N 1
ATOM 9057 C CA . LYS A 1 580 ? -25.835 -36.484 -29.082 1.000 0.780 580 LYS A CA 1
ATOM 9058 C C . LYS A 1 580 ? -24.665 -35.616 -29.551 1.000 0.780 580 LYS A C 1
ATOM 9059 O O . LYS A 1 580 ? -23.625 -35.603 -28.910 1.000 0.780 580 LYS A O 1
ATOM 9078 N N . HIS A 1 581 ? -24.819 -34.873 -30.644 1.000 0.750 581 HIS A N 1
ATOM 9079 C CA . HIS A 1 581 ? -23.746 -34.039 -31.195 1.000 0.750 581 HIS A CA 1
ATOM 9080 C C . HIS A 1 581 ? -23.520 -32.743 -30.398 1.000 0.750 581 HIS A C 1
ATOM 9081 O O . HIS A 1 581 ? -22.433 -32.171 -30.456 1.000 0.750 581 HIS A O 1
ATOM 9095 N N . SER A 1 582 ? -24.482 -32.319 -29.572 1.000 0.800 582 SER A N 1
ATOM 9096 C CA . SER A 1 582 ? -24.275 -31.242 -28.599 1.000 0.800 582 SER A CA 1
ATOM 9097 C C . SER A 1 582 ? -23.274 -31.640 -27.515 1.000 0.800 582 SER A C 1
ATOM 9098 O O . SER A 1 582 ? -22.560 -30.777 -27.015 1.000 0.800 582 SER A O 1
ATOM 9106 N N . THR A 1 583 ? -23.144 -32.935 -27.192 1.000 0.780 583 THR A N 1
ATOM 9107 C CA . THR A 1 583 ? -22.178 -33.408 -26.179 1.000 0.780 583 THR A CA 1
ATOM 9108 C C . THR A 1 583 ? -20.727 -33.047 -26.518 1.000 0.780 583 THR A C 1
ATOM 9109 O O . THR A 1 583 ? -19.940 -32.757 -25.618 1.000 0.780 583 THR A O 1
ATOM 9120 N N . SER A 1 584 ? -20.381 -32.933 -27.806 1.000 0.760 584 SER A N 1
ATOM 9121 C CA . SER A 1 584 ? -19.060 -32.471 -28.248 1.000 0.760 584 SER A CA 1
ATOM 9122 C C . SER A 1 584 ? -18.777 -31.008 -27.880 1.000 0.760 584 SER A C 1
ATOM 9123 O O . SER A 1 584 ? -17.621 -30.658 -27.689 1.000 0.760 584 SER A O 1
ATOM 9131 N N . ARG A 1 585 ? -19.792 -30.152 -27.683 1.000 0.780 585 ARG A N 1
ATOM 9132 C CA . ARG A 1 585 ? -19.584 -28.771 -27.191 1.000 0.780 585 ARG A CA 1
ATOM 9133 C C . ARG A 1 585 ? -19.163 -28.717 -25.716 1.000 0.780 585 ARG A C 1
ATOM 9134 O O . ARG A 1 585 ? -18.549 -27.745 -25.284 1.000 0.780 585 ARG A O 1
ATOM 9155 N N . LEU A 1 586 ? -19.470 -29.762 -24.945 1.000 0.820 586 LEU A N 1
ATOM 9156 C CA . LEU A 1 586 ? -19.196 -29.848 -23.506 1.000 0.820 586 LEU A CA 1
ATOM 9157 C C . LEU A 1 586 ? -17.697 -30.083 -23.231 1.000 0.820 586 LEU A C 1
ATOM 9158 O O . LEU A 1 586 ? -17.121 -29.448 -22.347 1.000 0.820 586 LEU A O 1
ATOM 9174 N N . VAL A 1 587 ? -17.065 -30.946 -24.036 1.000 0.800 587 VAL A N 1
ATOM 9175 C CA . VAL A 1 587 ? -15.660 -31.392 -23.892 1.000 0.800 587 VAL A CA 1
ATOM 9176 C C . VAL A 1 587 ? -14.736 -30.806 -24.971 1.000 0.800 587 VAL A C 1
ATOM 9177 O O . VAL A 1 587 ? -13.547 -30.618 -24.722 1.000 0.800 587 VAL A O 1
ATOM 9190 N N . GLY A 1 588 ? -15.286 -30.471 -26.140 1.000 0.730 588 GLY A N 1
ATOM 9191 C CA . GLY A 1 588 ? -14.571 -30.007 -27.330 1.000 0.730 588 GLY A CA 1
ATOM 9192 C C . GLY A 1 588 ? -14.812 -30.930 -28.532 1.000 0.730 588 GLY A C 1
ATOM 9193 O O . GLY A 1 588 ? -14.935 -32.150 -28.385 1.000 0.730 588 GLY A O 1
ATOM 9197 N N . SER A 1 589 ? -14.883 -30.357 -29.738 1.000 0.660 589 SER A N 1
ATOM 9198 C CA . SER A 1 589 ? -15.026 -31.133 -30.978 1.000 0.660 589 SER A CA 1
ATOM 9199 C C . SER A 1 589 ? -13.816 -32.057 -31.199 1.000 0.660 589 SER A C 1
ATOM 9200 O O . SER A 1 589 ? -12.710 -31.730 -30.757 1.000 0.660 589 SER A O 1
ATOM 9208 N N . PRO A 1 590 ? -13.972 -33.194 -31.903 1.000 0.580 590 PRO A N 1
ATOM 9209 C CA . PRO A 1 590 ? -12.839 -33.987 -32.373 1.000 0.580 590 PRO A CA 1
ATOM 9210 C C . PRO A 1 590 ? -12.028 -33.214 -33.433 1.000 0.580 590 PRO A C 1
ATOM 9211 O O . PRO A 1 590 ? -12.565 -32.300 -34.070 1.000 0.580 590 PRO A O 1
ATOM 9222 N N . PRO A 1 591 ? -10.765 -33.592 -33.689 1.000 0.540 591 PRO A N 1
ATOM 9223 C CA . PRO A 1 591 ? -9.959 -32.971 -34.735 1.000 0.540 591 PRO A CA 1
ATOM 9224 C C . PRO A 1 591 ? -10.581 -33.209 -36.120 1.000 0.540 591 PRO A C 1
ATOM 9225 O O . PRO A 1 591 ? -10.945 -34.331 -36.470 1.000 0.540 591 PRO A O 1
ATOM 9236 N N . GLY A 1 592 ? -10.698 -32.139 -36.912 1.000 0.480 592 GLY A N 1
ATOM 9237 C CA . GLY A 1 592 ? -11.302 -32.163 -38.251 1.000 0.480 592 GLY A CA 1
ATOM 9238 C C . GLY A 1 592 ? -12.759 -31.682 -38.328 1.000 0.480 592 GLY A C 1
ATOM 9239 O O . GLY A 1 592 ? -13.302 -31.619 -39.427 1.000 0.480 592 GLY A O 1
ATOM 9243 N N . TYR A 1 593 ? -13.386 -31.310 -37.206 1.000 0.550 593 TYR A N 1
ATOM 9244 C CA . TYR A 1 593 ? -14.728 -30.709 -37.172 1.000 0.550 593 TYR A CA 1
ATOM 9245 C C . TYR A 1 593 ? -14.696 -29.208 -36.826 1.000 0.550 593 TYR A C 1
ATOM 9246 O O . TYR A 1 593 ? -13.729 -28.697 -36.265 1.000 0.550 593 TYR A O 1
ATOM 9264 N N . VAL A 1 594 ? -15.772 -28.489 -37.162 1.000 0.530 594 VAL A N 1
ATOM 9265 C CA . VAL A 1 594 ? -15.923 -27.043 -36.908 1.000 0.530 594 VAL A CA 1
ATOM 9266 C C . VAL A 1 594 ? -15.932 -26.749 -35.394 1.000 0.530 594 VAL A C 1
ATOM 9267 O O . VAL A 1 594 ? -16.524 -27.502 -34.617 1.000 0.530 594 VAL A O 1
ATOM 9280 N N . GLY A 1 595 ? -15.272 -25.661 -34.972 1.000 0.520 595 GLY A N 1
ATOM 9281 C CA . GLY A 1 595 ? -15.192 -25.224 -33.566 1.000 0.520 595 GLY A CA 1
ATOM 9282 C C . GLY A 1 595 ? -14.097 -25.902 -32.731 1.000 0.520 595 GLY A C 1
ATOM 9283 O O . GLY A 1 595 ? -14.048 -25.711 -31.521 1.000 0.520 595 GLY A O 1
ATOM 9287 N N . TYR A 1 596 ? -13.212 -26.688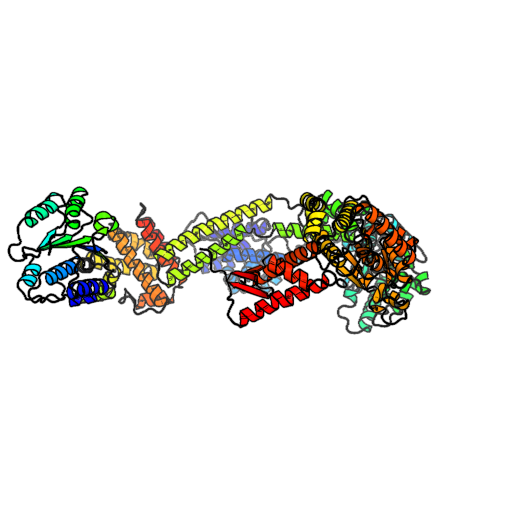 -33.356 1.000 0.520 596 TYR A N 1
ATOM 9288 C CA . TYR A 1 596 ? -12.115 -27.393 -32.676 1.000 0.520 596 TYR A CA 1
ATOM 9289 C C . TYR A 1 596 ? -11.191 -26.468 -31.856 1.000 0.520 596 TYR A C 1
ATOM 9290 O O . TYR A 1 596 ? -10.677 -26.868 -30.806 1.000 0.520 596 TYR A O 1
ATOM 9308 N N . ASP A 1 597 ? -11.004 -25.220 -32.292 1.000 0.530 597 ASP A N 1
ATOM 9309 C CA . ASP A 1 597 ? -10.085 -24.287 -31.638 1.000 0.530 597 ASP A CA 1
ATOM 9310 C C . ASP A 1 597 ? -10.568 -23.804 -30.261 1.000 0.530 597 ASP A C 1
ATOM 9311 O O . ASP A 1 597 ? -9.732 -23.626 -29.372 1.000 0.530 597 ASP A O 1
ATOM 9320 N N . GLU A 1 598 ? -11.879 -23.700 -30.014 1.000 0.540 598 GLU A N 1
ATOM 9321 C CA . GLU A 1 598 ? -12.430 -23.076 -28.793 1.000 0.540 598 GLU A CA 1
ATOM 9322 C C . GLU A 1 598 ? -12.396 -23.955 -27.524 1.000 0.540 598 GLU A C 1
ATOM 9323 O O . GLU A 1 598 ? -12.657 -23.456 -26.431 1.000 0.540 598 GLU A O 1
ATOM 9335 N N . GLY A 1 599 ? -12.010 -25.234 -27.611 1.000 0.600 599 GLY A N 1
ATOM 9336 C CA . GLY A 1 599 ? -12.060 -26.150 -26.459 1.000 0.600 599 GLY A CA 1
ATOM 9337 C C . GLY A 1 599 ? -13.497 -26.479 -26.024 1.000 0.600 599 GLY A C 1
ATOM 9338 O O . GLY A 1 599 ? -14.462 -26.155 -26.713 1.000 0.600 599 GLY A O 1
ATOM 9342 N N . GLY A 1 600 ? -13.658 -27.187 -24.904 1.000 0.710 600 GLY A N 1
ATOM 9343 C CA . GLY A 1 600 ? -14.979 -27.527 -24.366 1.000 0.710 600 GLY A CA 1
ATOM 9344 C C . GLY A 1 600 ? -15.509 -26.464 -23.412 1.000 0.710 600 GLY A C 1
ATOM 9345 O O . GLY A 1 600 ? -14.755 -25.912 -22.612 1.000 0.710 600 GLY A O 1
ATOM 9349 N N . GLN A 1 601 ? -16.819 -26.205 -23.433 1.000 0.810 601 GLN A N 1
ATOM 9350 C CA . GLN A 1 601 ? -17.419 -25.206 -22.542 1.000 0.810 601 GLN A CA 1
ATOM 9351 C C . GLN A 1 601 ? -17.270 -25.542 -21.048 1.000 0.810 601 GLN A C 1
ATOM 9352 O O . GLN A 1 601 ? -17.145 -24.621 -20.242 1.000 0.810 601 GLN A O 1
ATOM 9366 N N . LEU A 1 602 ? -17.294 -26.823 -20.654 1.000 0.840 602 LEU A N 1
ATOM 9367 C CA . LEU A 1 602 ? -17.076 -27.230 -19.257 1.000 0.840 602 LEU A CA 1
ATOM 9368 C C . LEU A 1 602 ? -15.582 -27.292 -18.930 1.000 0.840 602 LEU A C 1
ATOM 9369 O O . LEU A 1 602 ? -15.154 -26.752 -17.912 1.000 0.840 602 LEU A O 1
ATOM 9385 N N . THR A 1 603 ? -14.794 -27.923 -19.802 1.000 0.820 603 THR A N 1
ATOM 9386 C CA . THR A 1 603 ? -13.361 -28.163 -19.581 1.000 0.820 603 THR A CA 1
ATOM 9387 C C . THR A 1 603 ? -12.572 -26.863 -19.478 1.000 0.820 603 THR A C 1
ATOM 9388 O O . THR A 1 603 ? -11.796 -26.703 -18.540 1.000 0.820 603 THR A O 1
ATOM 9399 N N . GLU A 1 604 ? -12.808 -25.892 -20.363 1.000 0.790 604 GLU A N 1
ATOM 9400 C CA . GLU A 1 604 ? -12.137 -24.588 -20.295 1.000 0.790 604 GLU A CA 1
ATOM 9401 C C . GLU A 1 604 ? -12.562 -23.771 -19.074 1.000 0.790 604 GLU A C 1
ATOM 9402 O O . GLU A 1 604 ? -11.712 -23.175 -18.411 1.000 0.790 604 GLU A O 1
ATOM 9414 N N . LYS A 1 605 ? -13.860 -23.744 -18.736 1.000 0.830 605 LYS A N 1
ATOM 9415 C CA . LYS A 1 605 ? -14.337 -22.997 -17.560 1.000 0.830 605 LYS A CA 1
ATOM 9416 C C . LYS A 1 605 ? -13.719 -23.544 -16.271 1.000 0.830 605 LYS A C 1
ATOM 9417 O O . LYS A 1 605 ? -13.240 -22.753 -15.462 1.000 0.830 605 LYS A O 1
ATOM 9436 N N . VAL A 1 606 ? -13.664 -24.870 -16.112 1.000 0.850 606 VAL A N 1
ATOM 9437 C CA . VAL A 1 606 ? -13.033 -25.516 -14.946 1.000 0.850 606 VAL A CA 1
ATOM 9438 C C . VAL A 1 606 ? -11.513 -25.357 -14.980 1.000 0.850 606 VAL A C 1
ATOM 9439 O O . VAL A 1 606 ? -10.918 -25.122 -13.936 1.000 0.850 606 VAL A O 1
ATOM 9452 N N . ARG A 1 607 ? -10.867 -25.365 -16.158 1.000 0.730 607 ARG A N 1
ATOM 9453 C CA . ARG A 1 607 ? -9.423 -25.078 -16.257 1.000 0.730 607 ARG A CA 1
ATOM 9454 C C . ARG A 1 607 ? -9.085 -23.656 -15.807 1.000 0.730 607 ARG A C 1
ATOM 9455 O O . ARG A 1 607 ? -8.048 -23.450 -15.191 1.000 0.730 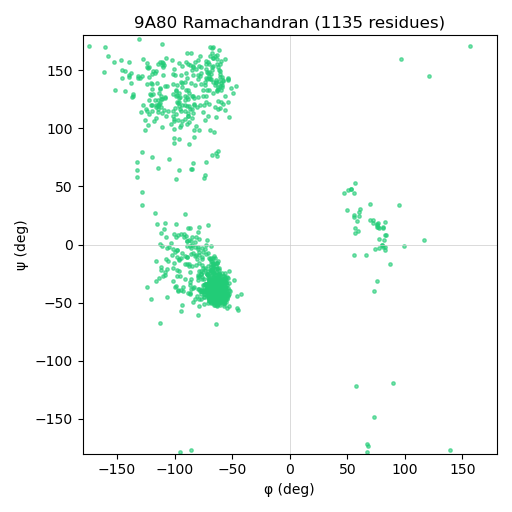607 ARG A O 1
ATOM 9476 N N . ARG A 1 608 ? -9.947 -22.679 -16.109 1.000 0.730 608 ARG A N 1
ATOM 9477 C CA . ARG A 1 608 ? -9.769 -21.286 -15.667 1.000 0.730 608 ARG A CA 1
ATOM 9478 C C . ARG A 1 608 ? -10.023 -21.106 -14.171 1.000 0.730 608 ARG A C 1
ATOM 9479 O O . ARG A 1 608 ? -9.315 -20.333 -13.540 1.000 0.730 608 ARG A O 1
ATOM 9500 N N . LYS A 1 609 ? -11.031 -21.785 -13.617 1.000 0.770 609 LYS A N 1
ATOM 9501 C CA . LYS A 1 609 ? -11.375 -21.738 -12.186 1.000 0.770 609 LYS A CA 1
ATOM 9502 C C . LYS A 1 609 ? -11.479 -23.164 -11.621 1.000 0.770 609 LYS A C 1
ATOM 9503 O O . LYS A 1 609 ? -12.594 -23.669 -11.453 1.000 0.770 609 LYS A O 1
ATOM 9522 N N . PRO A 1 610 ? -10.343 -23.816 -11.304 1.000 0.750 610 PRO A N 1
ATOM 9523 C CA . PRO A 1 610 ? -10.342 -25.189 -10.787 1.000 0.750 610 PRO A CA 1
ATOM 9524 C C . PRO A 1 610 ? -10.976 -25.297 -9.390 1.000 0.750 610 PRO A C 1
ATOM 9525 O O . PRO A 1 610 ? -11.414 -26.371 -8.985 1.000 0.750 610 PRO A O 1
ATOM 9536 N N . TYR A 1 611 ? -11.069 -24.174 -8.673 1.000 0.780 611 TYR A N 1
ATOM 9537 C CA . TYR A 1 611 ? -11.775 -24.030 -7.402 1.000 0.780 611 TYR A CA 1
ATOM 9538 C C . TYR A 1 611 ? -13.131 -23.380 -7.654 1.000 0.780 611 TYR A C 1
ATOM 9539 O O . TYR A 1 611 ? -13.264 -22.158 -7.661 1.000 0.780 611 TYR A O 1
ATOM 9557 N N . SER A 1 612 ? -14.129 -24.205 -7.953 1.000 0.860 612 SER A N 1
ATOM 9558 C CA . SER A 1 612 ? -15.457 -23.713 -8.304 1.000 0.860 612 SER A CA 1
ATOM 9559 C C . SER A 1 612 ? -16.577 -24.696 -7.964 1.000 0.860 612 SER A C 1
ATOM 9560 O O . SER A 1 612 ? -16.380 -25.909 -7.842 1.000 0.860 612 SER A O 1
ATOM 9568 N N . VAL A 1 613 ? -17.788 -24.158 -7.809 1.000 0.910 613 VAL A N 1
ATOM 9569 C CA . VAL A 1 613 ? -19.030 -24.935 -7.774 1.000 0.910 613 VAL A CA 1
ATOM 9570 C C . VAL A 1 613 ? -19.530 -25.075 -9.203 1.000 0.910 613 VAL A C 1
ATOM 9571 O O . VAL A 1 613 ? -19.971 -24.103 -9.816 1.000 0.910 613 VAL A O 1
ATOM 9584 N N . VAL A 1 614 ? -19.477 -26.282 -9.746 1.000 0.930 614 VAL A N 1
ATOM 9585 C CA . VAL A 1 614 ? -20.014 -26.573 -11.073 1.000 0.930 614 VAL A CA 1
ATOM 9586 C C . VAL A 1 614 ? -21.480 -26.956 -10.913 1.000 0.930 614 VAL A C 1
ATOM 9587 O O . VAL A 1 614 ? -21.795 -28.014 -10.374 1.000 0.930 614 VAL A O 1
ATOM 9600 N N . LEU A 1 615 ? -22.378 -26.094 -11.380 1.000 0.940 615 LEU A N 1
ATOM 9601 C CA . LEU A 1 615 ? -23.820 -26.300 -11.385 1.000 0.940 615 LEU A CA 1
ATOM 9602 C C . LEU A 1 615 ? -24.293 -26.730 -12.783 1.000 0.940 615 LEU A C 1
ATOM 9603 O O . LEU A 1 615 ? -24.338 -25.912 -13.705 1.000 0.940 615 LEU A O 1
ATOM 9619 N N . LEU A 1 616 ? -24.674 -27.998 -12.924 1.000 0.940 616 LEU A N 1
ATOM 9620 C CA . LEU A 1 616 ? -25.287 -28.574 -14.124 1.000 0.940 616 LEU A CA 1
ATOM 9621 C C . LEU A 1 616 ? -26.816 -28.543 -13.968 1.000 0.940 616 LEU A C 1
ATOM 9622 O O . LEU A 1 616 ? -27.385 -29.347 -13.229 1.000 0.940 616 LEU A O 1
ATOM 9638 N N . ASP A 1 617 ? -27.472 -27.579 -14.608 1.000 0.930 617 ASP A N 1
ATOM 9639 C CA . ASP A 1 617 ? -28.919 -27.353 -14.494 1.000 0.930 617 ASP A CA 1
ATOM 9640 C C . ASP A 1 617 ? -29.706 -28.342 -15.380 1.000 0.930 617 ASP A C 1
ATOM 9641 O O . ASP A 1 617 ? -29.257 -28.639 -16.483 1.000 0.930 617 ASP A O 1
ATOM 9650 N N . GLU A 1 618 ? -30.862 -28.838 -14.923 1.000 0.900 618 GLU A N 1
ATOM 9651 C CA . GLU A 1 618 ? -31.774 -29.743 -15.664 1.000 0.900 618 GLU A CA 1
ATOM 9652 C C . GLU A 1 618 ? -31.117 -31.016 -16.232 1.000 0.900 618 GLU A C 1
ATOM 9653 O O . GLU A 1 618 ? -31.307 -31.396 -17.390 1.000 0.900 618 GLU A O 1
ATOM 9665 N N . ILE A 1 619 ? -30.345 -31.713 -15.398 1.000 0.900 619 ILE A N 1
ATOM 9666 C CA . ILE A 1 619 ? -29.514 -32.858 -15.795 1.000 0.900 619 ILE A CA 1
ATOM 9667 C C . ILE A 1 619 ? -30.284 -34.009 -16.485 1.000 0.900 619 ILE A C 1
ATOM 9668 O O . ILE A 1 619 ? -29.693 -34.738 -17.276 1.000 0.900 619 ILE A O 1
ATOM 9684 N N . GLU A 1 620 ? -31.598 -34.170 -16.265 1.000 0.840 620 GLU A N 1
ATOM 9685 C CA . GLU A 1 620 ? -32.460 -35.158 -16.950 1.000 0.840 620 GLU A CA 1
ATOM 9686 C C . GLU A 1 620 ? -32.686 -34.881 -18.441 1.000 0.840 620 GLU A C 1
ATOM 9687 O O . GLU A 1 620 ? -33.109 -35.772 -19.179 1.000 0.840 620 GLU A O 1
ATOM 9699 N N . LYS A 1 621 ? -32.449 -33.640 -18.879 1.000 0.880 621 LYS A N 1
ATOM 9700 C CA . LYS A 1 621 ? -32.576 -33.222 -20.279 1.000 0.880 621 LYS A CA 1
ATOM 9701 C C . LYS A 1 621 ? -31.339 -33.597 -21.096 1.000 0.880 621 LYS A C 1
ATOM 9702 O O . LYS A 1 621 ? -31.425 -33.637 -22.320 1.000 0.880 621 LYS A O 1
ATOM 9721 N N . ALA A 1 622 ? -30.211 -33.887 -20.443 1.000 0.880 622 ALA A N 1
ATOM 9722 C CA . ALA A 1 622 ? -28.966 -34.245 -21.108 1.000 0.880 622 ALA A CA 1
ATOM 9723 C C . ALA A 1 622 ? -29.091 -35.566 -21.884 1.000 0.880 622 ALA A C 1
ATOM 9724 O O . ALA A 1 622 ? -29.676 -36.542 -21.409 1.000 0.880 622 ALA A O 1
ATOM 9731 N N . HIS A 1 623 ? -28.471 -35.635 -23.062 1.000 0.860 623 HIS A N 1
ATOM 9732 C CA . HIS A 1 623 ? -28.331 -36.896 -23.786 1.000 0.860 623 HIS A CA 1
ATOM 9733 C C . HIS A 1 623 ? -27.540 -37.937 -22.952 1.000 0.860 623 HIS A C 1
ATOM 9734 O O . HIS A 1 623 ? -26.605 -37.562 -22.239 1.000 0.860 623 HIS A O 1
ATOM 9748 N N . PRO A 1 624 ? -27.800 -39.255 -23.099 1.000 0.850 624 PRO A N 1
ATOM 9749 C CA . PRO A 1 624 ? -27.123 -40.307 -22.335 1.000 0.850 624 PRO A CA 1
ATOM 9750 C C . PRO A 1 624 ? -25.591 -40.301 -22.358 1.000 0.850 624 PRO A C 1
ATOM 9751 O O . PRO A 1 624 ? -24.952 -40.742 -21.405 1.000 0.850 624 PRO A O 1
ATOM 9762 N N . ASP A 1 625 ? -25.002 -39.801 -23.441 1.000 0.820 625 ASP A N 1
ATOM 9763 C CA . ASP A 1 625 ? -23.547 -39.725 -23.600 1.000 0.820 625 ASP A CA 1
ATOM 9764 C C . ASP A 1 625 ? -22.901 -38.713 -22.630 1.000 0.820 625 ASP A C 1
ATOM 9765 O O . ASP A 1 625 ? -21.741 -38.892 -22.262 1.000 0.820 625 ASP A O 1
ATOM 9774 N N . VAL A 1 626 ? -23.645 -37.708 -22.135 1.000 0.870 626 VAL A N 1
ATOM 9775 C CA . VAL A 1 626 ? -23.166 -36.786 -21.084 1.000 0.870 626 VAL A CA 1
ATOM 9776 C C . VAL A 1 626 ? -22.932 -37.531 -19.770 1.000 0.870 626 VAL A C 1
ATOM 9777 O O . VAL A 1 626 ? -21.955 -37.257 -19.077 1.000 0.870 626 VAL A O 1
ATOM 9790 N N . PHE A 1 627 ? -23.761 -38.526 -19.437 1.000 0.870 627 PHE A N 1
ATOM 9791 C CA . PHE A 1 627 ? -23.585 -39.298 -18.203 1.000 0.870 627 PHE A CA 1
ATOM 9792 C C . PHE A 1 627 ? -22.271 -40.090 -18.204 1.000 0.870 627 PHE A C 1
ATOM 9793 O O . PHE A 1 627 ? -21.647 -40.200 -17.154 1.000 0.870 627 PHE A O 1
ATOM 9810 N N . ASN A 1 628 ? -21.800 -40.570 -19.364 1.000 0.820 628 ASN A N 1
ATOM 9811 C CA . ASN A 1 628 ? -20.494 -41.238 -19.479 1.000 0.820 628 ASN A CA 1
ATOM 9812 C C . ASN A 1 628 ? -19.332 -40.271 -19.193 1.000 0.820 628 ASN A C 1
ATOM 9813 O O . ASN A 1 628 ? -18.377 -40.641 -18.516 1.000 0.820 628 ASN A O 1
ATOM 9824 N N . ILE A 1 629 ? -19.440 -39.023 -19.663 1.000 0.840 629 ILE A N 1
ATOM 9825 C CA . ILE A 1 629 ? -18.458 -37.961 -19.390 1.000 0.840 629 ILE A CA 1
ATOM 9826 C C . ILE A 1 629 ? -18.441 -37.638 -17.889 1.000 0.840 629 ILE A C 1
ATOM 9827 O O . ILE A 1 629 ? -17.381 -37.576 -17.269 1.000 0.840 629 ILE A O 1
ATOM 9843 N N . LEU A 1 630 ? -19.621 -37.479 -17.282 1.000 0.880 630 LEU A N 1
ATOM 9844 C CA . LEU A 1 630 ? -19.744 -37.154 -15.860 1.000 0.880 630 LEU A CA 1
ATOM 9845 C C . LEU A 1 630 ? -19.279 -38.292 -14.951 1.000 0.880 630 LEU A C 1
ATOM 9846 O O . LEU A 1 630 ? -18.746 -38.027 -13.880 1.000 0.880 630 LEU A O 1
ATOM 9862 N N . LEU A 1 631 ? -19.427 -39.547 -15.371 1.000 0.860 631 LEU A N 1
ATOM 9863 C CA . LEU A 1 631 ? -18.923 -40.694 -14.618 1.000 0.860 631 LEU A CA 1
ATOM 9864 C C . LEU A 1 631 ? -17.410 -40.624 -14.400 1.000 0.860 631 LEU A C 1
ATOM 9865 O O . LEU A 1 631 ? -16.956 -40.834 -13.278 1.000 0.860 631 LEU A O 1
ATOM 9881 N N . GLN A 1 632 ? -16.651 -40.262 -15.436 1.000 0.840 632 GLN A N 1
ATOM 9882 C CA . GLN A 1 632 ? -15.198 -40.132 -15.334 1.000 0.840 632 GLN A CA 1
ATOM 9883 C C . GLN A 1 632 ? -14.805 -39.037 -14.333 1.000 0.840 632 GLN A C 1
ATOM 9884 O O . GLN A 1 632 ? -13.931 -39.231 -13.492 1.000 0.840 632 GLN A O 1
ATOM 9898 N N . VAL A 1 633 ? -15.537 -37.922 -14.348 1.000 0.890 633 VAL A N 1
ATOM 9899 C CA . VAL A 1 633 ? -15.366 -36.835 -13.376 1.000 0.890 633 VAL A CA 1
ATOM 9900 C C . VAL A 1 633 ? -15.662 -37.306 -11.947 1.000 0.890 633 VAL A C 1
ATOM 9901 O O . VAL A 1 633 ? -14.936 -36.957 -11.019 1.000 0.890 633 VAL A O 1
ATOM 9914 N N . LEU A 1 634 ? -16.713 -38.104 -11.751 1.000 0.890 634 LEU A N 1
ATOM 9915 C CA . LEU A 1 634 ? -17.135 -38.578 -10.428 1.000 0.890 634 LEU A CA 1
ATOM 9916 C C . LEU A 1 634 ? -16.189 -39.631 -9.820 1.000 0.890 634 LEU A C 1
ATOM 9917 O O . LEU A 1 634 ? -16.148 -39.762 -8.590 1.000 0.890 634 LEU A O 1
ATOM 9933 N N . GLU A 1 635 ? -15.449 -40.377 -10.647 1.000 0.830 635 GLU A N 1
ATOM 9934 C CA . GLU A 1 635 ? -14.475 -41.392 -10.214 1.000 0.830 635 GLU A CA 1
ATOM 9935 C C . GLU A 1 635 ? -13.046 -40.857 -10.112 1.000 0.830 635 GLU A C 1
ATOM 9936 O O . GLU A 1 635 ? -12.441 -40.940 -9.044 1.000 0.830 635 GLU A O 1
ATOM 9948 N N . ASP A 1 636 ? -12.516 -40.309 -11.204 1.000 0.810 636 ASP A N 1
ATOM 9949 C CA . ASP A 1 636 ? -11.101 -39.934 -11.301 1.000 0.810 636 ASP A CA 1
ATOM 9950 C C . ASP A 1 636 ? -10.845 -38.495 -10.870 1.000 0.810 636 ASP A C 1
ATOM 9951 O O . ASP A 1 636 ? -9.690 -38.062 -10.800 1.000 0.810 636 ASP A O 1
ATOM 9960 N N . GLY A 1 637 ? -11.922 -37.725 -10.673 1.000 0.820 637 GLY A N 1
ATOM 9961 C CA . GLY A 1 637 ? -11.826 -36.287 -10.471 1.000 0.820 637 GLY A CA 1
ATOM 9962 C C . GLY A 1 637 ? -11.087 -35.615 -11.622 1.000 0.820 637 GLY A C 1
ATOM 9963 O O . GLY A 1 637 ? -10.458 -34.585 -11.414 1.000 0.820 637 GLY A O 1
ATOM 9967 N N . ARG A 1 638 ? -11.093 -36.206 -12.821 1.000 0.810 638 ARG A N 1
ATOM 9968 C CA . ARG A 1 638 ? -10.378 -35.716 -13.997 1.000 0.810 638 ARG A CA 1
ATOM 9969 C C . ARG A 1 638 ? -11.207 -35.960 -15.242 1.000 0.810 638 ARG A C 1
ATOM 9970 O O . ARG A 1 638 ? -11.951 -36.933 -15.325 1.000 0.810 638 ARG A O 1
ATOM 9991 N N . LEU A 1 639 ? -11.042 -35.086 -16.222 1.000 0.810 639 LEU A N 1
ATOM 9992 C CA . LEU A 1 639 ? -11.619 -35.261 -17.546 1.000 0.810 639 LEU A CA 1
ATOM 9993 C C . LEU A 1 639 ? -10.584 -34.897 -18.598 1.000 0.810 639 LEU A C 1
ATOM 9994 O O . LEU A 1 639 ? -10.018 -33.805 -18.557 1.000 0.810 639 LEU A O 1
ATOM 10010 N N . THR A 1 640 ? -10.350 -35.797 -19.543 1.000 0.710 640 THR A N 1
ATOM 10011 C CA . THR A 1 640 ? -9.465 -35.523 -20.675 1.000 0.710 640 THR A CA 1
ATOM 10012 C C . THR A 1 640 ? -10.279 -34.902 -21.805 1.000 0.710 640 THR A C 1
ATOM 10013 O O . THR A 1 640 ? -11.231 -35.512 -22.293 1.000 0.710 640 THR A O 1
ATOM 10024 N N . ASP A 1 641 ? -9.929 -33.678 -22.201 1.000 0.650 641 ASP A N 1
ATOM 10025 C CA . ASP A 1 641 ? -10.546 -33.005 -23.340 1.000 0.650 641 ASP A CA 1
ATOM 10026 C C . ASP A 1 641 ? -10.153 -33.671 -24.675 1.000 0.650 641 ASP A C 1
ATOM 10027 O O . ASP A 1 641 ? -9.258 -34.518 -24.746 1.000 0.650 641 ASP A O 1
ATOM 10036 N N . SER A 1 642 ? -10.811 -33.289 -25.772 1.000 0.620 642 SER A N 1
ATOM 10037 C CA . SER A 1 642 ? -10.516 -33.843 -27.101 1.000 0.620 642 SER A CA 1
ATOM 10038 C C . SER A 1 642 ? -9.130 -33.465 -27.647 1.000 0.620 642 SER A C 1
ATOM 10039 O O . SER A 1 642 ? -8.636 -34.139 -28.554 1.000 0.620 642 SER A O 1
ATOM 10047 N N . LYS A 1 643 ? -8.486 -32.424 -27.093 1.000 0.600 643 LYS A N 1
ATOM 10048 C CA . LYS A 1 643 ? -7.103 -32.018 -27.398 1.000 0.600 643 LYS A CA 1
ATOM 10049 C C . LYS A 1 643 ? -6.075 -32.849 -26.611 1.000 0.600 643 LYS A C 1
ATOM 10050 O O . LYS A 1 643 ? -4.881 -32.597 -26.754 1.000 0.600 643 LYS A O 1
ATOM 10069 N N . GLY A 1 644 ? -6.517 -33.828 -25.811 1.000 0.610 644 GLY A N 1
ATOM 10070 C CA . GLY A 1 644 ? -5.665 -34.695 -24.994 1.000 0.610 644 GLY A CA 1
ATOM 10071 C C . GLY A 1 644 ? -5.254 -34.077 -23.657 1.000 0.610 644 GLY A C 1
ATOM 10072 O O . GLY A 1 644 ? -4.414 -34.641 -22.961 1.000 0.610 644 GLY A O 1
ATOM 10076 N N . ARG A 1 645 ? -5.825 -32.927 -23.282 1.000 0.640 645 ARG A N 1
ATOM 10077 C CA . ARG A 1 645 ? -5.489 -32.225 -22.042 1.000 0.640 645 ARG A CA 1
ATOM 10078 C C . ARG A 1 645 ? -6.372 -32.722 -20.906 1.000 0.640 645 ARG A C 1
ATOM 10079 O O . ARG A 1 645 ? -7.595 -32.689 -21.002 1.000 0.640 645 ARG A O 1
ATOM 10100 N N . THR A 1 646 ? -5.767 -33.133 -19.800 1.000 0.730 646 THR A N 1
ATOM 10101 C CA . THR A 1 646 ? -6.481 -33.502 -18.568 1.000 0.730 646 THR A CA 1
ATOM 10102 C C . THR A 1 646 ? -6.824 -32.277 -17.720 1.000 0.730 646 THR A C 1
ATOM 10103 O O . THR A 1 646 ? -5.931 -31.561 -17.275 1.000 0.730 646 THR A O 1
ATOM 10114 N N . VAL A 1 647 ? -8.116 -32.063 -17.462 1.000 0.770 647 VAL A N 1
ATOM 10115 C CA . VAL A 1 647 ? -8.647 -31.045 -16.543 1.000 0.770 647 VAL A CA 1
ATOM 10116 C C . VAL A 1 647 ? -8.961 -31.683 -15.195 1.000 0.770 647 VAL A C 1
ATOM 10117 O O . VAL A 1 647 ? -9.523 -32.778 -15.139 1.000 0.770 647 VAL A O 1
ATOM 10130 N N . ASP A 1 648 ? -8.601 -30.994 -14.115 1.000 0.780 648 ASP A N 1
ATOM 10131 C CA . ASP A 1 648 ? -8.757 -31.469 -12.743 1.000 0.780 648 ASP A CA 1
ATOM 10132 C C . ASP A 1 648 ? -10.059 -30.960 -12.103 1.000 0.780 648 ASP A C 1
ATOM 10133 O O . ASP A 1 648 ? -10.332 -29.762 -12.084 1.000 0.780 648 ASP A O 1
ATOM 10142 N N . PHE A 1 649 ? -10.852 -31.885 -11.569 1.000 0.860 649 PHE A N 1
ATOM 10143 C CA . PHE A 1 649 ? -12.126 -31.658 -10.885 1.000 0.860 649 PHE A CA 1
ATOM 10144 C C . PHE A 1 649 ? -12.054 -31.982 -9.384 1.000 0.860 649 PHE A C 1
ATOM 10145 O O . PHE A 1 649 ? -13.055 -31.811 -8.684 1.000 0.860 649 PHE A O 1
ATOM 10162 N N . ARG A 1 650 ? -10.901 -32.413 -8.847 1.000 0.750 650 ARG A N 1
ATOM 10163 C CA . ARG A 1 650 ? -10.743 -32.808 -7.430 1.000 0.750 650 ARG A CA 1
ATOM 10164 C C . ARG A 1 650 ? -11.144 -31.707 -6.444 1.000 0.750 650 ARG A C 1
ATOM 10165 O O . ARG A 1 650 ? -11.703 -31.989 -5.389 1.000 0.750 650 ARG A O 1
ATOM 10186 N N . ASN A 1 651 ? -10.939 -30.448 -6.824 1.000 0.770 651 ASN A N 1
ATOM 10187 C CA . ASN A 1 651 ? -11.260 -29.275 -6.005 1.000 0.770 651 ASN A CA 1
ATOM 10188 C C . ASN A 1 651 ? -12.613 -28.624 -6.342 1.000 0.770 651 ASN A C 1
ATOM 10189 O O . ASN A 1 651 ? -12.933 -27.558 -5.818 1.000 0.770 651 ASN A O 1
ATOM 10200 N N . THR A 1 652 ? -13.420 -29.259 -7.192 1.000 0.860 652 THR A N 1
ATOM 10201 C CA . THR A 1 652 ? -14.748 -28.756 -7.560 1.000 0.860 652 THR A CA 1
ATOM 10202 C C . THR A 1 652 ? -15.841 -29.358 -6.680 1.000 0.860 652 THR A C 1
ATOM 10203 O O . THR A 1 652 ? -15.706 -30.468 -6.155 1.000 0.860 652 THR A O 1
ATOM 10214 N N . ILE A 1 653 ? -16.948 -28.631 -6.526 1.000 0.880 653 ILE A N 1
ATOM 10215 C CA . ILE A 1 653 ? -18.206 -29.181 -6.005 1.000 0.880 653 ILE A CA 1
ATOM 10216 C C . ILE A 1 653 ? -19.162 -29.322 -7.183 1.000 0.880 653 ILE A C 1
ATOM 10217 O O . ILE A 1 653 ? -19.563 -28.322 -7.774 1.000 0.880 653 ILE A O 1
ATOM 10233 N N . LEU A 1 654 ? -19.528 -30.555 -7.521 1.000 0.920 654 LEU A N 1
ATOM 10234 C CA . LEU A 1 654 ? -20.432 -30.841 -8.624 1.000 0.920 654 LEU A CA 1
ATOM 10235 C C . LEU A 1 654 ? -21.871 -30.884 -8.105 1.000 0.920 654 LEU A C 1
ATOM 10236 O O . LEU A 1 654 ? -22.239 -31.757 -7.319 1.000 0.920 654 LEU A O 1
ATOM 10252 N N . ILE A 1 655 ? -22.696 -29.948 -8.549 1.000 0.930 655 ILE A N 1
ATOM 10253 C CA . ILE A 1 655 ? -24.114 -29.882 -8.211 1.000 0.930 655 ILE A CA 1
ATOM 10254 C C . ILE A 1 655 ? -24.911 -30.057 -9.495 1.000 0.930 655 ILE A C 1
ATOM 10255 O O . ILE A 1 655 ? -24.743 -29.309 -10.449 1.000 0.930 655 ILE A O 1
ATOM 10271 N N . MET A 1 656 ? -25.806 -31.032 -9.518 1.000 0.940 656 MET A N 1
ATOM 10272 C CA . MET A 1 656 ? -26.695 -31.306 -10.642 1.000 0.940 656 MET A CA 1
ATOM 10273 C C . MET A 1 656 ? -28.131 -31.032 -10.209 1.000 0.940 656 MET A C 1
ATOM 10274 O O . MET A 1 656 ? -28.585 -31.597 -9.219 1.000 0.940 656 MET A O 1
ATOM 10288 N N . THR A 1 657 ? -28.871 -30.175 -10.902 1.000 0.930 657 THR A N 1
ATOM 10289 C CA . THR A 1 657 ? -30.286 -29.947 -10.573 1.000 0.930 657 THR A CA 1
ATOM 10290 C C . THR A 1 657 ? -31.169 -30.834 -11.439 1.000 0.930 657 THR A C 1
ATOM 10291 O O . THR A 1 657 ? -30.856 -31.099 -12.597 1.000 0.930 657 THR A O 1
ATOM 10302 N N . SER A 1 658 ? -32.286 -31.299 -10.884 1.000 0.880 658 SER A N 1
ATOM 10303 C CA . SER A 1 658 ? -33.285 -32.034 -11.655 1.000 0.880 658 SER A CA 1
ATOM 10304 C C . SER A 1 658 ? -34.699 -31.754 -11.173 1.000 0.880 658 SER A C 1
ATOM 10305 O O . SER A 1 658 ? -34.928 -31.606 -9.968 1.000 0.880 658 SER A O 1
ATOM 10313 N N . ASN A 1 659 ? -35.649 -31.683 -12.104 1.000 0.830 659 ASN A N 1
ATOM 10314 C CA . ASN A 1 659 ? -37.071 -31.497 -11.808 1.000 0.830 659 ASN A CA 1
ATOM 10315 C C . ASN A 1 659 ? -37.860 -32.822 -11.828 1.000 0.830 659 ASN A C 1
ATOM 10316 O O . ASN A 1 659 ? -39.085 -32.813 -11.692 1.000 0.830 659 ASN A O 1
ATOM 10327 N N . VAL A 1 660 ? -37.180 -33.965 -11.974 1.000 0.780 660 VAL A N 1
ATOM 10328 C CA . VAL A 1 660 ? -37.789 -35.304 -11.902 1.000 0.780 660 VAL A CA 1
ATOM 10329 C C . VAL A 1 660 ? -38.475 -35.505 -10.542 1.000 0.780 660 VAL A C 1
ATOM 10330 O O . VAL A 1 660 ? -37.947 -35.103 -9.505 1.000 0.780 660 VAL A O 1
ATOM 10343 N N . GLY A 1 661 ? -39.676 -36.090 -10.533 1.000 0.700 661 GLY A N 1
ATOM 10344 C CA . GLY A 1 661 ? -40.498 -36.252 -9.329 1.000 0.700 661 GLY A CA 1
ATOM 10345 C C . GLY A 1 661 ? -41.333 -35.033 -8.921 1.000 0.700 661 GLY A C 1
ATOM 10346 O O . GLY A 1 661 ? -42.108 -35.124 -7.967 1.000 0.700 661 GLY A O 1
ATOM 10350 N N . ALA A 1 662 ? -41.247 -33.893 -9.620 1.000 0.660 662 ALA A N 1
ATOM 10351 C CA . ALA A 1 662 ? -41.961 -32.675 -9.215 1.000 0.660 662 ALA A CA 1
ATOM 10352 C C . ALA A 1 662 ? -43.498 -32.804 -9.265 1.000 0.660 662 ALA A C 1
ATOM 10353 O O . ALA A 1 662 ? -44.197 -32.187 -8.462 1.000 0.660 662 ALA A O 1
ATOM 10360 N N . SER A 1 663 ? -44.045 -33.608 -10.182 1.000 0.620 663 SER A N 1
ATOM 10361 C CA . SER A 1 663 ? -45.489 -33.871 -10.268 1.000 0.620 663 SER A CA 1
ATOM 10362 C C . SER A 1 663 ? -46.028 -34.632 -9.054 1.000 0.620 663 SER A C 1
ATOM 10363 O O . SER A 1 663 ? -47.132 -34.332 -8.593 1.000 0.620 663 SER A O 1
ATOM 10371 N N . GLU A 1 664 ? -45.250 -35.570 -8.503 1.000 0.590 664 GLU A N 1
ATOM 10372 C CA . GLU A 1 664 ? -45.639 -36.355 -7.322 1.000 0.590 664 GLU A CA 1
ATOM 10373 C C . GLU A 1 664 ? -45.664 -35.494 -6.050 1.000 0.590 664 GLU A C 1
ATOM 10374 O O . GLU A 1 664 ? -46.557 -35.656 -5.220 1.000 0.590 664 GLU A O 1
ATOM 10386 N N . LEU A 1 665 ? -44.776 -34.498 -5.946 1.000 0.590 665 LEU A N 1
ATOM 10387 C CA . LEU A 1 665 ? -44.776 -33.513 -4.854 1.000 0.590 665 LEU A CA 1
ATOM 10388 C C . LEU A 1 665 ? -46.013 -32.587 -4.867 1.000 0.590 665 LEU A C 1
ATOM 10389 O O . LEU A 1 665 ? -46.358 -32.007 -3.840 1.000 0.590 665 LEU A O 1
ATOM 10405 N N . LYS A 1 666 ? -46.713 -32.455 -6.007 1.000 0.570 666 LYS A N 1
ATOM 10406 C CA . LYS A 1 666 ? -47.868 -31.548 -6.167 1.000 0.570 666 LYS A CA 1
ATOM 10407 C C . LYS A 1 666 ? -49.236 -32.158 -5.797 1.000 0.570 666 LYS A C 1
ATOM 10408 O O . LYS A 1 666 ? -50.061 -31.454 -5.222 1.000 0.570 666 LYS A O 1
ATOM 10427 N N . ARG A 1 667 ? -49.536 -33.419 -6.160 1.000 0.470 667 ARG A N 1
ATOM 10428 C CA . ARG A 1 667 ? -50.921 -33.974 -6.194 1.000 0.470 667 ARG A CA 1
ATOM 10429 C C . ARG A 1 667 ? -51.568 -34.244 -4.828 1.000 0.470 667 ARG A C 1
ATOM 10430 O O . ARG A 1 667 ? -52.772 -34.041 -4.678 1.000 0.470 667 ARG A O 1
ATOM 10451 N N . ASN A 1 668 ? -50.816 -34.761 -3.854 1.000 0.410 668 ASN A N 1
ATOM 10452 C CA . ASN A 1 668 ? -51.433 -35.439 -2.703 1.000 0.410 668 ASN A CA 1
ATOM 10453 C C . ASN A 1 668 ? -51.983 -34.504 -1.606 1.000 0.410 668 ASN A C 1
ATOM 10454 O O . ASN A 1 668 ? -52.613 -34.990 -0.671 1.000 0.410 668 ASN A O 1
ATOM 10465 N N . LYS A 1 669 ? -51.810 -33.176 -1.713 1.000 0.420 669 LYS A N 1
ATOM 10466 C CA . LYS A 1 669 ? -52.248 -32.230 -0.667 1.000 0.420 669 LYS A CA 1
ATOM 10467 C C . LYS A 1 669 ? -53.773 -32.103 -0.504 1.000 0.420 669 LYS A C 1
ATOM 10468 O O . LYS A 1 669 ? -54.205 -31.578 0.512 1.000 0.420 669 LYS A O 1
ATOM 10487 N N . TYR A 1 670 ? -54.585 -32.540 -1.475 1.000 0.350 670 TYR A N 1
ATOM 10488 C CA . TYR A 1 670 ? -56.042 -32.308 -1.444 1.000 0.350 670 TYR A CA 1
ATOM 10489 C C . TYR A 1 670 ? -56.909 -33.467 -0.932 1.000 0.350 670 TYR A C 1
ATOM 10490 O O . TYR A 1 670 ? -58.022 -33.206 -0.487 1.000 0.350 670 TYR A O 1
ATOM 10508 N N . VAL A 1 671 ? -56.493 -34.735 -1.050 1.000 0.310 671 VAL A N 1
ATOM 10509 C CA . VAL A 1 671 ? -57.454 -35.853 -0.891 1.000 0.310 671 VAL A CA 1
ATOM 10510 C C . VAL A 1 671 ? -57.522 -36.400 0.539 1.000 0.310 671 VAL A C 1
ATOM 10511 O O . VAL A 1 671 ? -58.585 -36.822 0.989 1.000 0.310 671 VAL A O 1
ATOM 10524 N N . GLY A 1 672 ? -56.396 -36.455 1.254 1.000 0.300 672 GLY A N 1
ATOM 10525 C CA . GLY A 1 672 ? -56.323 -37.139 2.547 1.000 0.300 672 GLY A CA 1
ATOM 10526 C C . GLY A 1 672 ? -56.759 -36.260 3.722 1.000 0.300 672 GLY A C 1
ATOM 10527 O O . GLY A 1 672 ? -56.008 -35.382 4.125 1.000 0.300 672 GLY A O 1
ATOM 10531 N N . PHE A 1 673 ? -57.927 -36.542 4.319 1.000 0.310 673 PHE A N 1
ATOM 10532 C CA . PHE A 1 673 ? -58.409 -35.914 5.567 1.000 0.310 673 PHE A CA 1
ATOM 10533 C C . PHE A 1 673 ? -57.574 -36.263 6.821 1.000 0.310 673 PHE A C 1
ATOM 10534 O O . PHE A 1 673 ? -57.739 -35.611 7.850 1.000 0.310 673 PHE A O 1
ATOM 10551 N N . ASN A 1 674 ? -56.723 -37.299 6.797 1.000 0.300 674 ASN A N 1
ATOM 10552 C CA . ASN A 1 674 ? -55.976 -37.716 7.991 1.000 0.300 674 ASN A CA 1
ATOM 10553 C C . ASN A 1 674 ? -54.713 -36.864 8.182 1.000 0.300 674 ASN A C 1
ATOM 10554 O O . ASN A 1 674 ? -53.646 -37.185 7.672 1.000 0.300 674 ASN A O 1
ATOM 10565 N N . VAL A 1 675 ? -54.862 -35.792 8.965 1.000 0.350 675 VAL A N 1
ATOM 10566 C CA . VAL A 1 675 ? -53.809 -34.838 9.366 1.000 0.350 675 VAL A CA 1
ATOM 10567 C C . VAL A 1 675 ? -52.690 -35.487 10.196 1.000 0.350 675 VAL A C 1
ATOM 10568 O O . VAL A 1 675 ? -51.585 -34.963 10.237 1.000 0.350 675 VAL A O 1
ATOM 10581 N N . GLN A 1 676 ? -52.968 -36.592 10.899 1.000 0.340 676 GLN A N 1
ATOM 10582 C CA . GLN A 1 676 ? -52.106 -37.047 11.998 1.000 0.340 676 GLN A CA 1
ATOM 10583 C C . GLN A 1 676 ? -50.721 -37.572 11.593 1.000 0.340 676 GLN A C 1
ATOM 10584 O O . GLN A 1 676 ? -49.765 -37.293 12.307 1.000 0.340 676 GLN A O 1
ATOM 10598 N N . ASP A 1 677 ? -50.586 -38.333 10.506 1.000 0.370 677 ASP A N 1
ATOM 10599 C CA . ASP A 1 677 ? -49.329 -39.045 10.205 1.000 0.370 677 ASP A CA 1
ATOM 10600 C C . ASP A 1 677 ? -48.423 -38.264 9.229 1.000 0.370 677 ASP A C 1
ATOM 10601 O O . ASP A 1 677 ? -48.135 -38.697 8.110 1.000 0.370 677 ASP A O 1
ATOM 10610 N N . GLU A 1 678 ? -47.939 -37.090 9.655 1.000 0.380 678 GLU A N 1
ATOM 10611 C CA . GLU A 1 678 ? -46.970 -36.278 8.889 1.000 0.380 678 GLU A CA 1
ATOM 10612 C C . GLU A 1 678 ? -45.669 -37.037 8.583 1.000 0.380 678 GLU A C 1
ATOM 10613 O O . GLU A 1 678 ? -45.202 -37.073 7.443 1.000 0.380 678 GLU A O 1
ATOM 10625 N N . THR A 1 679 ? -45.073 -37.672 9.596 1.000 0.410 679 THR A N 1
ATOM 10626 C CA . THR A 1 679 ? -43.761 -38.334 9.473 1.000 0.410 679 THR A CA 1
ATOM 10627 C C . THR A 1 679 ? -43.802 -39.595 8.610 1.000 0.410 679 THR A C 1
ATOM 10628 O O . THR A 1 679 ? -42.817 -39.908 7.937 1.000 0.410 679 THR A O 1
ATOM 10639 N N . GLN A 1 680 ? -44.927 -40.318 8.586 1.000 0.440 680 GLN A N 1
ATOM 10640 C CA . GLN A 1 680 ? -45.081 -41.520 7.760 1.000 0.440 680 GLN A CA 1
ATOM 10641 C C . GLN A 1 680 ? -45.211 -41.169 6.272 1.000 0.440 680 GLN A C 1
ATOM 10642 O O . GLN A 1 680 ? -44.577 -41.810 5.435 1.000 0.440 680 GLN A O 1
ATOM 10656 N N . ASN A 1 681 ? -45.917 -40.078 5.952 1.000 0.470 681 ASN A N 1
ATOM 10657 C CA . ASN A 1 681 ? -45.966 -39.534 4.592 1.000 0.470 681 ASN A CA 1
ATOM 10658 C C . ASN A 1 681 ? -44.574 -39.151 4.052 1.000 0.470 681 ASN A C 1
ATOM 10659 O O . ASN A 1 681 ? -44.372 -39.150 2.838 1.000 0.470 681 ASN A O 1
ATOM 10670 N N . HIS A 1 682 ? -43.606 -38.855 4.928 1.000 0.530 682 HIS A N 1
ATOM 10671 C CA . HIS A 1 682 ? -42.251 -38.439 4.552 1.000 0.530 682 HIS A CA 1
ATOM 10672 C C . HIS A 1 682 ? -41.408 -39.570 3.937 1.000 0.530 682 HIS A C 1
ATOM 10673 O O . HIS A 1 682 ? -40.749 -39.372 2.912 1.000 0.530 682 HIS A O 1
ATOM 10687 N N . LYS A 1 683 ? -41.418 -40.767 4.542 1.000 0.560 683 LYS A N 1
ATOM 10688 C CA . LYS A 1 683 ? -40.621 -41.917 4.069 1.000 0.560 683 LYS A CA 1
ATOM 10689 C C . LYS A 1 683 ? -41.102 -42.400 2.698 1.000 0.560 683 LYS A C 1
ATOM 10690 O O . LYS A 1 683 ? -40.292 -42.546 1.785 1.000 0.560 683 LYS A O 1
ATOM 10709 N N . ASP A 1 684 ? -42.420 -42.504 2.539 1.000 0.580 684 ASP A N 1
ATOM 10710 C CA . ASP A 1 684 ? -43.057 -42.916 1.285 1.000 0.580 684 ASP A CA 1
ATOM 10711 C C . ASP A 1 684 ? -42.791 -41.925 0.143 1.000 0.580 684 ASP A C 1
ATOM 10712 O O . ASP A 1 684 ? -42.598 -42.317 -1.012 1.000 0.580 684 ASP A O 1
ATOM 10721 N N . MET A 1 685 ? -42.738 -40.626 0.451 1.000 0.600 685 MET A N 1
ATOM 10722 C CA . MET A 1 685 ? -42.397 -39.597 -0.533 1.000 0.600 685 MET A CA 1
ATOM 10723 C C . MET A 1 685 ? -40.982 -39.784 -1.085 1.000 0.600 685 MET A C 1
ATOM 10724 O O . MET A 1 685 ? -40.791 -39.816 -2.304 1.000 0.600 685 MET A O 1
ATOM 10738 N N . LYS A 1 686 ? -39.990 -39.927 -0.194 1.000 0.630 686 LYS A N 1
ATOM 10739 C CA . LYS A 1 686 ? -38.580 -40.091 -0.576 1.000 0.630 686 LYS A CA 1
ATOM 10740 C C . LYS A 1 686 ? -38.390 -41.368 -1.405 1.000 0.630 686 LYS A C 1
ATOM 10741 O O . LYS A 1 686 ? -37.668 -41.332 -2.400 1.000 0.630 686 LYS A O 1
ATOM 10760 N N . ASP A 1 687 ? -39.113 -42.443 -1.075 1.000 0.700 687 ASP A N 1
ATOM 10761 C CA . ASP A 1 687 ? -39.090 -43.716 -1.809 1.000 0.700 687 ASP A CA 1
ATOM 10762 C C . ASP A 1 687 ? -39.691 -43.611 -3.221 1.000 0.700 687 ASP A C 1
ATOM 10763 O O . ASP A 1 687 ? -39.147 -44.182 -4.174 1.000 0.700 687 ASP A O 1
ATOM 10772 N N . LYS A 1 688 ? -40.763 -42.829 -3.401 1.000 0.700 688 LYS A N 1
ATOM 10773 C CA . LYS A 1 688 ? -41.372 -42.598 -4.722 1.000 0.700 688 LYS A CA 1
ATOM 10774 C C . LYS A 1 688 ? -40.504 -41.758 -5.642 1.000 0.700 688 LYS A C 1
ATOM 10775 O O . LYS A 1 688 ? -40.286 -42.144 -6.791 1.000 0.700 688 LYS A O 1
ATOM 10794 N N . VAL A 1 689 ? -39.996 -40.634 -5.141 1.000 0.730 689 VAL A N 1
ATOM 10795 C CA . VAL A 1 689 ? -39.114 -39.758 -5.922 1.000 0.730 689 VAL A CA 1
ATOM 10796 C C . VAL A 1 689 ? -37.828 -40.513 -6.294 1.000 0.730 689 VAL A C 1
ATOM 10797 O O . VAL A 1 689 ? -37.387 -40.445 -7.440 1.000 0.730 689 VAL A O 1
ATOM 10810 N N . MET A 1 690 ? -37.289 -41.343 -5.389 1.000 0.730 690 MET A N 1
ATOM 10811 C CA . MET A 1 690 ? -36.180 -42.263 -5.693 1.000 0.730 690 MET A CA 1
ATOM 10812 C C . MET A 1 690 ? -36.540 -43.319 -6.751 1.000 0.730 690 MET A C 1
ATOM 10813 O O . MET A 1 690 ? -35.680 -43.716 -7.541 1.000 0.730 690 MET A O 1
ATOM 10827 N N . GLY A 1 691 ? -37.794 -43.778 -6.795 1.000 0.750 691 GLY A N 1
ATOM 10828 C CA . GLY A 1 691 ? -38.306 -44.681 -7.827 1.000 0.750 691 GLY A CA 1
ATOM 10829 C C . GLY A 1 691 ? -38.323 -44.061 -9.229 1.000 0.750 691 GLY A C 1
ATOM 10830 O O . GLY A 1 691 ? -37.939 -44.732 -10.190 1.000 0.750 691 GLY A O 1
ATOM 10834 N N . GLU A 1 692 ? -38.708 -42.785 -9.356 1.000 0.780 692 GLU A N 1
ATOM 10835 C CA . GLU A 1 692 ? -38.610 -42.044 -10.625 1.000 0.780 692 GLU A CA 1
ATOM 10836 C C . GLU A 1 692 ? -37.163 -41.770 -11.018 1.000 0.780 692 GLU A C 1
ATOM 10837 O O . GLU A 1 692 ? -36.802 -41.947 -12.181 1.000 0.780 692 GLU A O 1
ATOM 10849 N N . LEU A 1 693 ? -36.313 -41.422 -10.050 1.000 0.780 693 LEU A N 1
ATOM 10850 C CA . LEU A 1 693 ? -34.897 -41.190 -10.309 1.000 0.780 693 LEU A CA 1
ATOM 10851 C C . LEU A 1 693 ? -34.236 -42.415 -10.949 1.000 0.780 693 LEU A C 1
ATOM 10852 O O . LEU A 1 693 ? -33.532 -42.289 -11.945 1.000 0.780 693 LEU A O 1
ATOM 10868 N N . LYS A 1 694 ? -34.520 -43.612 -10.424 1.000 0.760 694 LYS A N 1
ATOM 10869 C CA . LYS A 1 694 ? -34.027 -44.883 -10.980 1.000 0.760 694 LYS A CA 1
ATOM 10870 C C . LYS A 1 694 ? -34.572 -45.201 -12.377 1.000 0.760 694 LYS A C 1
ATOM 10871 O O . LYS A 1 694 ? -33.988 -46.034 -13.064 1.000 0.760 694 LYS A O 1
ATOM 10890 N N . ARG A 1 695 ? -35.698 -44.603 -12.789 1.000 0.760 695 ARG A N 1
ATOM 10891 C CA . ARG A 1 695 ? -36.228 -44.726 -14.159 1.000 0.760 695 ARG A CA 1
ATOM 10892 C C . ARG A 1 695 ? -35.606 -43.704 -15.106 1.000 0.760 695 ARG A C 1
ATOM 10893 O O . ARG A 1 695 ? -35.360 -44.043 -16.258 1.000 0.760 695 ARG A O 1
ATOM 10914 N N . ALA A 1 696 ? -35.376 -42.481 -14.631 1.000 0.780 696 ALA A N 1
ATOM 10915 C CA . ALA A 1 696 ? -34.801 -41.400 -15.426 1.000 0.780 696 ALA A CA 1
ATOM 10916 C C . ALA A 1 696 ? -33.293 -41.588 -15.645 1.000 0.780 696 ALA A C 1
ATOM 10917 O O . ALA A 1 696 ? -32.790 -41.376 -16.745 1.000 0.780 696 ALA A O 1
ATOM 10924 N N . PHE A 1 697 ? -32.580 -42.036 -14.612 1.000 0.810 697 PHE A N 1
ATOM 10925 C CA . PHE A 1 697 ? -31.131 -42.182 -14.627 1.000 0.810 697 PHE A CA 1
ATOM 10926 C C . PHE A 1 697 ? -30.707 -43.634 -14.475 1.000 0.810 697 PHE A C 1
ATOM 10927 O O . PHE A 1 697 ? -31.349 -44.441 -13.799 1.000 0.810 697 PHE A O 1
ATOM 10944 N N . ARG A 1 698 ? -29.562 -43.965 -15.079 1.000 0.790 698 ARG A N 1
ATOM 10945 C CA . ARG A 1 698 ? -28.979 -45.300 -14.941 1.000 0.790 698 ARG A CA 1
ATOM 10946 C C . ARG A 1 698 ? -28.579 -45.545 -13.480 1.000 0.790 698 ARG A C 1
ATOM 10947 O O . ARG A 1 698 ? -27.982 -44.655 -12.873 1.000 0.790 698 ARG A O 1
ATOM 10968 N N . PRO A 1 699 ? -28.813 -46.752 -12.928 1.000 0.790 699 PRO A N 1
ATOM 10969 C CA . PRO A 1 699 ? -28.421 -47.081 -11.556 1.000 0.790 699 PRO A CA 1
ATOM 10970 C C . PRO A 1 699 ? -26.923 -46.862 -11.320 1.000 0.790 699 PRO A C 1
ATOM 10971 O O . PRO A 1 699 ? -26.519 -46.379 -10.267 1.000 0.790 699 PRO A O 1
ATOM 10982 N N . GLU A 1 700 ? -26.110 -47.162 -12.338 1.000 0.780 700 GLU A N 1
ATOM 10983 C CA . GLU A 1 700 ? -24.665 -46.930 -12.342 1.000 0.780 700 GLU A CA 1
ATOM 10984 C C . GLU A 1 700 ? -24.303 -45.455 -12.125 1.000 0.780 700 GLU A C 1
ATOM 10985 O O . GLU A 1 700 ? -23.357 -45.192 -11.398 1.000 0.780 700 GLU A O 1
ATOM 10997 N N . PHE A 1 701 ? -25.061 -44.499 -12.677 1.000 0.850 701 PHE A N 1
ATOM 10998 C CA . PHE A 1 701 ? -24.830 -43.061 -12.478 1.000 0.850 701 PHE A CA 1
ATOM 10999 C C . PHE A 1 701 ? -25.176 -42.631 -11.047 1.000 0.850 701 PHE A C 1
ATOM 11000 O O . PHE A 1 701 ? -24.389 -41.959 -10.385 1.000 0.850 701 PHE A O 1
ATOM 11017 N N . ILE A 1 702 ? -26.322 -43.098 -10.540 1.000 0.830 702 ILE A N 1
ATOM 11018 C CA . ILE A 1 702 ? -26.819 -42.770 -9.197 1.000 0.830 702 ILE A CA 1
ATOM 11019 C C . ILE A 1 702 ? -25.849 -43.256 -8.111 1.000 0.830 702 ILE A C 1
ATOM 11020 O O . ILE A 1 702 ? -25.575 -42.527 -7.165 1.000 0.830 702 ILE A O 1
ATOM 11036 N N . ASN A 1 703 ? -25.281 -44.454 -8.262 1.000 0.840 703 ASN A N 1
ATOM 11037 C CA . ASN A 1 703 ? -24.378 -45.045 -7.268 1.000 0.840 703 ASN A CA 1
ATOM 11038 C C . ASN A 1 703 ? -23.014 -44.339 -7.151 1.000 0.840 703 ASN A C 1
ATOM 11039 O O . ASN A 1 703 ? -22.255 -44.637 -6.229 1.000 0.840 703 ASN A O 1
ATOM 11050 N N . ARG A 1 704 ? -22.664 -43.449 -8.089 1.000 0.840 704 ARG A N 1
ATOM 11051 C CA . ARG A 1 704 ? -21.405 -42.681 -8.059 1.000 0.840 704 ARG A CA 1
ATOM 11052 C C . ARG A 1 704 ? -21.560 -41.295 -7.454 1.000 0.840 704 ARG A C 1
ATOM 11053 O O . ARG A 1 704 ? -20.556 -40.649 -7.163 1.000 0.840 704 ARG A O 1
ATOM 11074 N N . ILE A 1 705 ? -22.794 -40.853 -7.268 1.000 0.860 705 ILE A N 1
ATOM 11075 C CA . ILE A 1 705 ? -23.112 -39.570 -6.657 1.000 0.860 705 ILE A CA 1
ATOM 11076 C C . ILE A 1 705 ? -23.048 -39.728 -5.141 1.000 0.860 705 ILE A C 1
ATOM 11077 O O . ILE A 1 705 ? -23.512 -40.732 -4.604 1.000 0.860 705 ILE A O 1
ATOM 11093 N N . ASP A 1 706 ? -22.460 -38.750 -4.453 1.000 0.840 706 ASP A N 1
ATOM 11094 C CA . ASP A 1 706 ? -22.261 -38.839 -3.007 1.000 0.840 706 ASP A CA 1
ATOM 11095 C C . ASP A 1 706 ? -23.598 -38.782 -2.259 1.000 0.840 706 ASP A C 1
ATOM 11096 O O . ASP A 1 706 ? -23.863 -39.634 -1.412 1.000 0.840 706 ASP A O 1
ATOM 11105 N N . GLU A 1 707 ? -24.449 -37.800 -2.572 1.000 0.850 707 GLU A N 1
ATOM 11106 C CA . GLU A 1 707 ? -25.760 -37.647 -1.933 1.000 0.850 707 GLU A CA 1
ATOM 11107 C C . GLU A 1 707 ? -26.831 -37.095 -2.891 1.000 0.850 707 GLU A C 1
ATOM 11108 O O . GLU A 1 707 ? -26.563 -36.321 -3.813 1.000 0.850 707 GLU A O 1
ATOM 11120 N N . ILE A 1 708 ? -28.085 -37.481 -2.643 1.000 0.830 708 ILE A N 1
ATOM 11121 C CA . ILE A 1 708 ? -29.270 -37.020 -3.377 1.000 0.830 708 ILE A CA 1
ATOM 11122 C C . ILE A 1 708 ? -30.129 -36.220 -2.406 1.000 0.830 708 ILE A C 1
ATOM 11123 O O . ILE A 1 708 ? -30.596 -36.750 -1.394 1.000 0.830 708 ILE A O 1
ATOM 11139 N N . ILE A 1 709 ? -30.347 -34.950 -2.725 1.000 0.850 709 ILE A N 1
ATOM 11140 C CA . ILE A 1 709 ? -31.028 -33.989 -1.864 1.000 0.850 709 ILE A CA 1
ATOM 11141 C C . ILE A 1 709 ? -32.369 -33.621 -2.487 1.000 0.850 709 ILE A C 1
ATOM 11142 O O . ILE A 1 709 ? -32.429 -33.179 -3.634 1.000 0.850 709 ILE A O 1
ATOM 11158 N N . VAL A 1 710 ? -33.445 -33.785 -1.720 1.000 0.800 710 VAL A N 1
ATOM 11159 C CA . VAL A 1 710 ? -34.808 -33.452 -2.147 1.000 0.800 710 VAL A CA 1
ATOM 11160 C C . VAL A 1 710 ? -35.185 -32.093 -1.573 1.000 0.800 710 VAL A C 1
ATOM 11161 O O . VAL A 1 710 ? -35.239 -31.925 -0.361 1.000 0.800 710 VAL A O 1
ATOM 11174 N N . PHE A 1 711 ? -35.433 -31.127 -2.452 1.000 0.840 711 PHE A N 1
ATOM 11175 C CA . PHE A 1 711 ? -35.947 -29.808 -2.113 1.000 0.840 711 PHE A CA 1
ATOM 11176 C C . PHE A 1 711 ? -37.470 -29.838 -2.104 1.000 0.840 711 PHE A C 1
ATOM 11177 O O . PHE A 1 711 ? -38.118 -30.297 -3.052 1.000 0.840 711 PHE A O 1
ATOM 11194 N N . HIS A 1 712 ? -38.032 -29.273 -1.049 1.000 0.750 712 HIS A N 1
ATOM 11195 C CA . HIS A 1 712 ? -39.463 -29.250 -0.808 1.000 0.750 712 HIS A CA 1
ATOM 11196 C C . HIS A 1 712 ? -40.086 -28.001 -1.426 1.000 0.750 712 HIS A C 1
ATOM 11197 O O . HIS A 1 712 ? -39.419 -26.984 -1.637 1.000 0.750 712 HIS A O 1
ATOM 11211 N N . SER A 1 713 ? -41.385 -28.059 -1.707 1.000 0.730 713 SER A N 1
ATOM 11212 C CA . SER A 1 713 ? -42.143 -26.854 -2.034 1.000 0.730 713 SER A CA 1
ATOM 11213 C C . SER A 1 713 ? -42.115 -25.882 -0.854 1.000 0.730 713 SER A C 1
ATOM 11214 O O . SER A 1 713 ? -42.224 -26.291 0.298 1.000 0.730 713 SER A O 1
ATOM 11222 N N . LEU A 1 714 ? -41.987 -24.590 -1.147 1.000 0.750 714 LEU A N 1
ATOM 11223 C CA . LEU A 1 714 ? -41.936 -23.556 -0.119 1.000 0.750 714 LEU A CA 1
ATOM 11224 C C . LEU A 1 714 ? -43.309 -23.343 0.524 1.000 0.750 714 LEU A C 1
ATOM 11225 O O . LEU A 1 714 ? -44.342 -23.377 -0.149 1.000 0.750 714 LEU A O 1
ATOM 11241 N N . GLU A 1 715 ? -43.306 -23.078 1.825 1.000 0.730 715 GLU A N 1
ATOM 11242 C CA . GLU A 1 715 ? -44.492 -22.658 2.559 1.000 0.730 715 GLU A CA 1
ATOM 11243 C C . GLU A 1 715 ? -44.644 -21.139 2.543 1.000 0.730 715 GLU A C 1
ATOM 11244 O O . GLU A 1 715 ? -43.689 -20.404 2.289 1.000 0.730 715 GLU A O 1
ATOM 11256 N N . LYS A 1 716 ? -45.840 -20.654 2.901 1.000 0.700 716 LYS A N 1
ATOM 11257 C CA . LYS A 1 716 ? -46.088 -19.213 3.028 1.000 0.700 716 LYS A CA 1
ATOM 11258 C C . LYS A 1 716 ? -45.070 -18.527 3.948 1.000 0.700 716 LYS A C 1
ATOM 11259 O O . LYS A 1 716 ? -44.620 -17.446 3.605 1.000 0.700 716 LYS A O 1
ATOM 11278 N N . LYS A 1 717 ? -44.666 -19.166 5.055 1.000 0.770 717 LYS A N 1
ATOM 11279 C CA . LYS A 1 717 ? -43.685 -18.611 6.006 1.000 0.770 717 LYS A CA 1
ATOM 11280 C C . LYS A 1 717 ? -42.317 -18.363 5.361 1.000 0.770 717 LYS A C 1
ATOM 11281 O O . LYS A 1 717 ? -41.793 -17.261 5.473 1.000 0.770 717 LYS A O 1
ATOM 11300 N N . HIS A 1 718 ? -41.798 -19.339 4.609 1.000 0.810 718 HIS A N 1
ATOM 11301 C CA . HIS A 1 718 ? -40.531 -19.194 3.886 1.000 0.810 718 HIS A CA 1
ATOM 11302 C C . HIS A 1 718 ? -40.602 -18.071 2.840 1.000 0.810 718 HIS A C 1
ATOM 11303 O O . HIS A 1 718 ? -39.625 -17.354 2.655 1.000 0.810 718 HIS A O 1
ATOM 11317 N N . LEU A 1 719 ? -41.754 -17.877 2.176 1.000 0.800 719 LEU A N 1
ATOM 11318 C CA . LEU A 1 719 ? -41.934 -16.773 1.223 1.000 0.800 719 LEU A CA 1
ATOM 11319 C C . LEU A 1 719 ? -41.828 -15.408 1.914 1.000 0.800 719 LEU A C 1
ATOM 11320 O O . LEU A 1 719 ? -41.118 -14.542 1.410 1.000 0.800 719 LEU A O 1
ATOM 11336 N N . THR A 1 720 ? -42.466 -15.218 3.073 1.000 0.810 720 THR A N 1
ATOM 11337 C CA . THR A 1 720 ? -42.364 -13.962 3.837 1.000 0.810 720 THR A CA 1
ATOM 11338 C C . THR A 1 720 ? -40.942 -13.697 4.312 1.000 0.810 720 THR A C 1
ATOM 11339 O O . THR A 1 720 ? -40.462 -12.567 4.239 1.000 0.810 720 THR A O 1
ATOM 11350 N N . GLU A 1 721 ? -40.246 -14.733 4.768 1.000 0.840 721 GLU A N 1
ATOM 11351 C CA . GLU A 1 721 ? -38.857 -14.619 5.208 1.000 0.840 721 GLU A CA 1
ATOM 11352 C C . GLU A 1 721 ? -37.912 -14.266 4.046 1.000 0.840 721 GLU A C 1
ATOM 11353 O O . GLU A 1 721 ? -37.091 -13.359 4.183 1.000 0.840 721 GLU A O 1
ATOM 11365 N N . ILE A 1 722 ? -38.075 -14.884 2.868 1.000 0.850 722 ILE A N 1
ATOM 11366 C CA . ILE A 1 722 ? -37.316 -14.520 1.657 1.000 0.850 722 ILE A CA 1
ATOM 11367 C C . ILE A 1 722 ? -37.634 -13.081 1.239 1.000 0.850 722 ILE A C 1
ATOM 11368 O O . ILE A 1 722 ? -36.718 -12.337 0.892 1.000 0.850 722 ILE A O 1
ATOM 11384 N N . VAL A 1 723 ? -38.903 -12.655 1.302 1.000 0.830 723 VAL A N 1
ATOM 11385 C CA . VAL A 1 723 ? -39.283 -11.254 1.048 1.000 0.830 723 VAL A CA 1
ATOM 11386 C C . VAL A 1 723 ? -38.583 -10.321 2.027 1.000 0.830 723 VAL A C 1
ATOM 11387 O O . VAL A 1 723 ? -38.081 -9.284 1.600 1.000 0.830 723 VAL A O 1
ATOM 11400 N N . SER A 1 724 ? -38.494 -10.682 3.309 1.000 0.820 724 SER A N 1
ATOM 11401 C CA . SER A 1 724 ? -37.760 -9.895 4.302 1.000 0.820 724 SER A CA 1
ATOM 11402 C C . SER A 1 724 ? -36.280 -9.776 3.929 1.000 0.820 724 SER A C 1
ATOM 11403 O O . SER A 1 724 ? -35.747 -8.671 3.908 1.000 0.820 724 SER A O 1
ATOM 11411 N N . LEU A 1 725 ? -35.643 -10.877 3.526 1.000 0.820 725 LEU A N 1
ATOM 11412 C CA . LEU A 1 725 ? -34.230 -10.896 3.144 1.000 0.820 725 LEU A CA 1
ATOM 11413 C C . LEU A 1 725 ? -33.941 -10.096 1.863 1.000 0.820 725 LEU A C 1
ATOM 11414 O O . LEU A 1 725 ? -32.969 -9.341 1.785 1.000 0.820 725 LEU A O 1
ATOM 11430 N N . MET A 1 726 ? -34.802 -10.224 0.852 1.000 0.810 726 MET A N 1
ATOM 11431 C CA . MET A 1 726 ? -34.710 -9.435 -0.381 1.000 0.810 726 MET A CA 1
ATOM 11432 C C . MET A 1 726 ? -34.973 -7.950 -0.123 1.000 0.810 726 MET A C 1
ATOM 11433 O O . MET A 1 726 ? -34.349 -7.096 -0.757 1.000 0.810 726 MET A O 1
ATOM 11447 N N . SER A 1 727 ? -35.861 -7.647 0.825 1.000 0.800 727 SER A N 1
ATOM 11448 C CA . SER A 1 727 ? -36.102 -6.280 1.278 1.000 0.800 727 SER A CA 1
ATOM 11449 C C . SER A 1 727 ? -34.849 -5.720 1.934 1.000 0.800 727 SER A C 1
ATOM 11450 O O . SER A 1 727 ? -34.418 -4.659 1.518 1.000 0.800 727 SER A O 1
ATOM 11458 N N . ASP A 1 728 ? -34.184 -6.451 2.834 1.000 0.800 728 ASP A N 1
ATOM 11459 C CA . ASP A 1 728 ? -32.957 -5.990 3.503 1.000 0.800 728 ASP A CA 1
ATOM 11460 C C . ASP A 1 728 ? -31.823 -5.649 2.524 1.000 0.800 728 ASP A C 1
ATOM 11461 O O . ASP A 1 728 ? -31.106 -4.657 2.695 1.000 0.800 728 ASP A O 1
ATOM 11470 N N . GLN A 1 729 ? -31.674 -6.434 1.452 1.000 0.790 729 GLN A N 1
ATOM 11471 C CA . GLN A 1 729 ? -30.743 -6.113 0.366 1.000 0.790 729 GLN A CA 1
ATOM 11472 C C . GLN A 1 729 ? -31.145 -4.844 -0.400 1.000 0.790 729 GLN A C 1
ATOM 11473 O O . GLN A 1 729 ? -30.270 -4.102 -0.859 1.000 0.790 729 GLN A O 1
ATOM 11487 N N . LEU A 1 730 ? -32.448 -4.596 -0.571 1.000 0.780 730 LEU A N 1
ATOM 11488 C CA . LEU A 1 730 ? -32.960 -3.359 -1.157 1.000 0.780 730 LEU A CA 1
ATOM 11489 C C . LEU A 1 730 ? -32.687 -2.165 -0.235 1.000 0.780 730 LEU A C 1
ATOM 11490 O O . LEU A 1 730 ? -32.163 -1.150 -0.690 1.000 0.780 730 LEU A O 1
ATOM 11506 N N . THR A 1 731 ? -32.954 -2.304 1.066 1.000 0.790 731 THR A N 1
ATOM 11507 C CA . THR A 1 731 ? -32.713 -1.265 2.072 1.000 0.790 731 THR A CA 1
ATOM 11508 C C . THR A 1 731 ? -31.243 -0.895 2.159 1.000 0.790 731 THR A C 1
ATOM 11509 O O . THR A 1 731 ? -30.917 0.283 2.269 1.000 0.790 731 THR A O 1
ATOM 11520 N N . LYS A 1 732 ? -30.337 -1.879 2.079 1.000 0.790 732 LYS A N 1
ATOM 11521 C CA . LYS A 1 732 ? -28.890 -1.622 2.042 1.000 0.790 732 LYS A CA 1
ATOM 11522 C C . LYS A 1 732 ? -28.487 -0.791 0.824 1.000 0.790 732 LYS A C 1
ATOM 11523 O O . LYS A 1 732 ? -27.795 0.208 0.990 1.000 0.790 732 LYS A O 1
ATOM 11542 N N . ARG A 1 733 ? -28.972 -1.150 -0.371 1.000 0.770 733 ARG A N 1
ATOM 11543 C CA . ARG A 1 733 ? -28.709 -0.386 -1.606 1.000 0.770 733 ARG A CA 1
ATOM 11544 C C . ARG A 1 733 ? -29.272 1.033 -1.554 1.000 0.770 733 ARG A C 1
ATOM 11545 O O . ARG A 1 733 ? -28.638 1.957 -2.044 1.000 0.770 733 ARG A O 1
ATOM 11566 N N . LEU A 1 734 ? -30.447 1.220 -0.956 1.000 0.760 734 LEU A N 1
ATOM 11567 C CA . LEU A 1 734 ? -31.064 2.543 -0.838 1.000 0.760 734 LEU A CA 1
ATOM 11568 C C . LEU A 1 734 ? -30.407 3.402 0.251 1.000 0.760 734 LEU A C 1
ATOM 11569 O O . LEU A 1 734 ? -30.299 4.615 0.073 1.000 0.760 734 LEU A O 1
ATOM 11585 N N . LYS A 1 735 ? -29.860 2.789 1.312 1.000 0.760 735 LYS A N 1
ATOM 11586 C CA . LYS A 1 735 ? -29.034 3.490 2.310 1.000 0.760 735 LYS A CA 1
ATOM 11587 C C . LYS A 1 735 ? -27.765 4.080 1.710 1.000 0.760 735 LYS A C 1
ATOM 11588 O O . LYS A 1 735 ? -27.385 5.178 2.097 1.000 0.760 735 LYS A O 1
ATOM 11607 N N . GLU A 1 736 ? -27.150 3.407 0.741 1.000 0.730 736 GLU A N 1
ATOM 11608 C CA . GLU A 1 736 ? -26.016 3.969 -0.008 1.000 0.730 736 GLU A CA 1
ATOM 11609 C C . GLU A 1 736 ? -26.400 5.221 -0.824 1.000 0.730 736 GLU A C 1
ATOM 11610 O O . GLU A 1 736 ? -25.525 5.987 -1.216 1.000 0.730 736 GLU A O 1
ATOM 11622 N N . GLN A 1 737 ? -27.698 5.469 -1.047 1.000 0.730 737 GLN A N 1
ATOM 11623 C CA . GLN A 1 737 ? -28.232 6.664 -1.712 1.000 0.730 737 GLN A CA 1
ATOM 11624 C C . GLN A 1 737 ? -28.952 7.645 -0.761 1.000 0.730 737 GLN A C 1
ATOM 11625 O O . GLN A 1 737 ? -29.726 8.484 -1.233 1.000 0.730 737 GLN A O 1
ATOM 11639 N N . ASP A 1 738 ? -28.715 7.563 0.555 1.000 0.680 738 ASP A N 1
ATOM 11640 C CA . ASP A 1 738 ? -29.352 8.396 1.596 1.000 0.680 738 ASP A CA 1
ATOM 11641 C C . ASP A 1 738 ? -30.889 8.259 1.697 1.000 0.680 738 ASP A C 1
ATOM 11642 O O . ASP A 1 738 ? -31.603 9.196 2.081 1.000 0.680 738 ASP A O 1
ATOM 11651 N N . LEU A 1 739 ? -31.429 7.082 1.371 1.000 0.750 739 LEU A N 1
ATOM 11652 C CA . LEU A 1 739 ? -32.842 6.740 1.565 1.000 0.750 739 LEU A CA 1
ATOM 11653 C C . LEU A 1 739 ? -32.985 5.640 2.625 1.000 0.750 739 LEU A C 1
ATOM 11654 O O . LEU A 1 739 ? -32.467 4.536 2.466 1.000 0.750 739 LEU A O 1
ATOM 11670 N N . SER A 1 740 ? -33.718 5.932 3.705 1.000 0.780 740 SER A N 1
ATOM 11671 C CA . SER A 1 740 ? -34.069 4.946 4.734 1.000 0.780 740 SER A CA 1
ATOM 11672 C C . SER A 1 740 ? -35.501 4.476 4.529 1.000 0.780 740 SER A C 1
ATOM 11673 O O . SER A 1 740 ? -36.434 5.265 4.670 1.000 0.780 740 SER A O 1
ATOM 11681 N N . ILE A 1 741 ? -35.680 3.199 4.204 1.000 0.770 741 ILE A N 1
ATOM 11682 C CA . ILE A 1 741 ? -36.991 2.571 4.028 1.000 0.770 741 ILE A CA 1
ATOM 11683 C C . ILE A 1 741 ? -37.127 1.443 5.036 1.000 0.770 741 ILE A C 1
ATOM 11684 O O . ILE A 1 741 ? -36.161 0.763 5.354 1.000 0.770 741 ILE A O 1
ATOM 11700 N N . GLU A 1 742 ? -38.331 1.218 5.520 1.000 0.790 742 GLU A N 1
ATOM 11701 C CA . GLU A 1 742 ? -38.661 0.057 6.325 1.000 0.790 742 GLU A CA 1
ATOM 11702 C C . GLU A 1 742 ? -40.002 -0.485 5.837 1.000 0.790 742 GLU A C 1
ATOM 11703 O O . GLU A 1 742 ? -40.956 0.270 5.641 1.000 0.790 742 GLU A O 1
ATOM 11715 N N . LEU A 1 743 ? -40.066 -1.790 5.571 1.000 0.820 743 LEU A N 1
ATOM 11716 C CA . LEU A 1 743 ? -41.313 -2.463 5.225 1.000 0.820 743 LEU A CA 1
ATOM 11717 C C . LEU A 1 743 ? -41.876 -3.098 6.487 1.000 0.820 743 LEU A C 1
ATOM 11718 O O . LEU A 1 743 ? -41.193 -3.906 7.123 1.000 0.820 743 LEU A O 1
ATOM 11734 N N . THR A 1 744 ? -43.130 -2.784 6.803 1.000 0.820 744 THR A N 1
ATOM 11735 C CA . THR A 1 744 ? -43.856 -3.478 7.867 1.000 0.820 744 THR A CA 1
ATOM 11736 C C . THR A 1 744 ? -44.114 -4.935 7.482 1.000 0.820 744 THR A C 1
ATOM 11737 O O . THR A 1 744 ? -44.103 -5.314 6.305 1.000 0.820 744 THR A O 1
ATOM 11748 N N . ASP A 1 745 ? -44.395 -5.778 8.474 1.000 0.810 745 ASP A N 1
ATOM 11749 C CA . ASP A 1 745 ? -44.733 -7.184 8.227 1.000 0.810 745 ASP A CA 1
ATOM 11750 C C . ASP A 1 745 ? -46.007 -7.336 7.385 1.000 0.810 745 ASP A C 1
ATOM 11751 O O . ASP A 1 745 ? -46.115 -8.273 6.594 1.000 0.810 745 ASP A O 1
ATOM 11760 N N . ALA A 1 746 ? -46.938 -6.379 7.482 1.000 0.810 746 ALA A N 1
ATOM 11761 C CA . ALA A 1 746 ? -48.137 -6.329 6.650 1.000 0.810 746 ALA A CA 1
ATOM 11762 C C . ALA A 1 746 ? -47.791 -6.116 5.167 1.000 0.810 746 ALA A C 1
ATOM 11763 O O . ALA A 1 746 ? -48.296 -6.836 4.301 1.000 0.810 746 ALA A O 1
ATOM 11770 N N . ALA A 1 747 ? -46.875 -5.190 4.867 1.000 0.820 747 ALA A N 1
ATOM 11771 C CA . ALA A 1 747 ? -46.381 -4.990 3.509 1.000 0.820 747 ALA A CA 1
ATOM 11772 C C . ALA A 1 747 ? -45.627 -6.226 2.989 1.000 0.820 747 ALA A C 1
ATOM 11773 O O . ALA A 1 747 ? -45.897 -6.671 1.871 1.000 0.820 747 ALA A O 1
ATOM 11780 N N . LYS A 1 748 ? -44.750 -6.841 3.800 1.000 0.840 748 LYS A N 1
ATOM 11781 C CA . LYS A 1 748 ? -44.040 -8.086 3.432 1.000 0.840 748 LYS A CA 1
ATOM 11782 C C . LYS A 1 748 ? -45.012 -9.242 3.152 1.000 0.840 748 LYS A C 1
ATOM 11783 O O . LYS A 1 748 ? -44.838 -9.951 2.161 1.000 0.840 748 LYS A O 1
ATOM 11802 N N . ALA A 1 749 ? -46.051 -9.409 3.978 1.000 0.820 749 ALA A N 1
ATOM 11803 C CA . ALA A 1 749 ? -47.079 -10.439 3.809 1.000 0.820 749 ALA A CA 1
ATOM 11804 C C . ALA A 1 749 ? -47.867 -10.257 2.509 1.000 0.820 749 ALA A C 1
ATOM 11805 O O . ALA A 1 749 ? -48.124 -11.229 1.799 1.000 0.820 749 ALA A O 1
ATOM 11812 N N . LYS A 1 750 ? -48.187 -9.010 2.157 1.000 0.820 750 LYS A N 1
ATOM 11813 C CA . LYS A 1 750 ? -48.907 -8.710 0.922 1.000 0.820 750 LYS A CA 1
ATOM 11814 C C . LYS A 1 750 ? -48.058 -8.940 -0.325 1.000 0.820 750 LYS A C 1
ATOM 11815 O O . LYS A 1 750 ? -48.532 -9.544 -1.282 1.000 0.820 750 LYS A O 1
ATOM 11834 N N . VAL A 1 751 ? -46.795 -8.510 -0.309 1.000 0.820 751 VAL A N 1
ATOM 11835 C CA . VAL A 1 751 ? -45.858 -8.806 -1.404 1.000 0.820 751 VAL A CA 1
ATOM 11836 C C . VAL A 1 751 ? -45.695 -10.319 -1.576 1.000 0.820 751 VAL A C 1
ATOM 11837 O O . VAL A 1 751 ? -45.700 -10.808 -2.705 1.000 0.820 751 VAL A O 1
ATOM 11850 N N . ALA A 1 752 ? -45.595 -11.068 -0.472 1.000 0.810 752 ALA A N 1
ATOM 11851 C CA . ALA A 1 752 ? -45.550 -12.524 -0.516 1.000 0.810 752 ALA A CA 1
ATOM 11852 C C . ALA A 1 752 ? -46.833 -13.124 -1.119 1.000 0.810 752 ALA A C 1
ATOM 11853 O O . ALA A 1 752 ? -46.706 -14.047 -1.914 1.000 0.810 752 ALA A O 1
ATOM 11860 N N . GLU A 1 753 ? -48.028 -12.600 -0.796 1.000 0.770 753 GLU A N 1
ATOM 11861 C CA . GLU A 1 753 ? -49.325 -13.057 -1.328 1.000 0.770 753 GLU A CA 1
ATOM 11862 C C . GLU A 1 753 ? -49.484 -12.796 -2.835 1.000 0.770 753 GLU A C 1
ATOM 11863 O O . GLU A 1 753 ? -49.848 -13.712 -3.571 1.000 0.770 753 GLU A O 1
ATOM 11875 N N . GLU A 1 754 ? -49.126 -11.599 -3.317 1.000 0.760 754 GLU A N 1
ATOM 11876 C CA . GLU A 1 754 ? -49.123 -11.276 -4.758 1.000 0.760 754 GLU A CA 1
ATOM 11877 C C . GLU A 1 754 ? -48.035 -12.035 -5.532 1.000 0.760 754 GLU A C 1
ATOM 11878 O O . GLU A 1 754 ? -48.166 -12.289 -6.730 1.000 0.760 754 GLU A O 1
ATOM 11890 N N . GLY A 1 755 ? -46.957 -12.415 -4.847 1.000 0.710 755 GLY A N 1
ATOM 11891 C CA . GLY A 1 755 ? -45.874 -13.215 -5.401 1.000 0.710 755 GLY A CA 1
ATOM 11892 C C . GLY A 1 755 ? -46.090 -14.729 -5.333 1.000 0.710 755 GLY A C 1
ATOM 11893 O O . GLY A 1 755 ? -45.203 -15.456 -5.790 1.000 0.710 755 GLY A O 1
ATOM 11897 N N . VAL A 1 756 ? -47.208 -15.225 -4.774 1.000 0.650 756 VAL A N 1
ATOM 11898 C CA . VAL A 1 756 ? -47.476 -16.671 -4.706 1.000 0.650 756 VAL A CA 1
ATOM 11899 C C . VAL A 1 756 ? -47.847 -17.198 -6.084 1.000 0.650 756 VAL A C 1
ATOM 11900 O O . VAL A 1 756 ? -48.974 -17.045 -6.550 1.000 0.650 756 VAL A O 1
ATOM 11913 N N . ASP A 1 757 ? -46.912 -17.929 -6.683 1.000 0.640 757 ASP A N 1
ATOM 11914 C CA . ASP A 1 757 ? -47.179 -18.773 -7.839 1.000 0.640 757 ASP A CA 1
ATOM 11915 C C . ASP A 1 757 ? -46.784 -20.224 -7.538 1.000 0.640 757 ASP A C 1
ATOM 11916 O O . ASP A 1 757 ? -45.649 -20.537 -7.169 1.000 0.640 757 ASP A O 1
ATOM 11925 N N . LEU A 1 758 ? -47.740 -21.131 -7.712 1.000 0.560 758 LEU A N 1
ATOM 11926 C CA . LEU A 1 758 ? -47.561 -22.566 -7.501 1.000 0.560 758 LEU A CA 1
ATOM 11927 C C . LEU A 1 758 ? -46.606 -23.212 -8.519 1.000 0.560 758 LEU A C 1
ATOM 11928 O O . LEU A 1 758 ? -46.064 -24.286 -8.243 1.000 0.560 758 LEU A O 1
ATOM 11944 N N . GLU A 1 759 ? -46.403 -22.611 -9.696 1.000 0.570 759 GLU A N 1
ATOM 11945 C CA . GLU A 1 759 ? -45.458 -23.120 -10.697 1.000 0.570 759 GLU A CA 1
ATOM 11946 C C . GLU A 1 759 ? -44.040 -22.612 -10.475 1.000 0.570 759 GLU A C 1
ATOM 11947 O O . GLU A 1 759 ? -43.077 -23.375 -10.599 1.000 0.570 759 GLU A O 1
ATOM 11959 N N . TYR A 1 760 ? -43.910 -21.333 -10.131 1.000 0.660 760 TYR A N 1
ATOM 11960 C CA . TYR A 1 760 ? -42.616 -20.659 -10.120 1.000 0.660 760 TYR A CA 1
ATOM 11961 C C . TYR A 1 760 ? -42.001 -20.506 -8.724 1.000 0.660 760 TYR A C 1
ATOM 11962 O O . TYR A 1 760 ? -40.855 -20.054 -8.620 1.000 0.660 760 TYR A O 1
ATOM 11980 N N . GLY A 1 761 ? -42.702 -20.914 -7.661 1.000 0.680 761 GLY A N 1
ATOM 11981 C CA . GLY A 1 761 ? -42.185 -20.859 -6.293 1.000 0.680 761 GLY A CA 1
ATOM 11982 C C . GLY A 1 761 ? -41.787 -19.430 -5.917 1.000 0.680 761 GLY A C 1
ATOM 11983 O O . GLY A 1 761 ? -42.602 -18.520 -6.013 1.000 0.680 761 GLY A O 1
ATOM 11987 N N . ALA A 1 762 ? -40.520 -19.214 -5.541 1.000 0.730 762 ALA A N 1
ATOM 11988 C CA . ALA A 1 762 ? -39.999 -17.893 -5.168 1.000 0.730 762 ALA A CA 1
ATOM 11989 C C . ALA A 1 762 ? -39.544 -17.012 -6.353 1.000 0.730 762 ALA A C 1
ATOM 11990 O O . ALA A 1 762 ? -39.220 -15.843 -6.149 1.000 0.730 762 ALA A O 1
ATOM 11997 N N . ARG A 1 763 ? -39.504 -17.514 -7.600 1.000 0.770 763 ARG A N 1
ATOM 11998 C CA . ARG A 1 763 ? -39.065 -16.702 -8.762 1.000 0.770 763 ARG A CA 1
ATOM 11999 C C . ARG A 1 763 ? -39.863 -15.394 -8.955 1.000 0.770 763 ARG A C 1
ATOM 12000 O O . ARG A 1 763 ? -39.221 -14.388 -9.263 1.000 0.770 763 ARG A O 1
ATOM 12021 N N . PRO A 1 764 ? -41.205 -15.357 -8.793 1.000 0.770 764 PRO A N 1
ATOM 12022 C CA . PRO A 1 764 ? -41.998 -14.141 -8.992 1.000 0.770 764 PRO A CA 1
ATOM 12023 C C . PRO A 1 764 ? -41.754 -13.063 -7.931 1.000 0.770 764 PRO A C 1
ATOM 12024 O O . PRO A 1 764 ? -41.966 -11.887 -8.225 1.000 0.770 764 PRO A O 1
ATOM 12035 N N . LEU A 1 765 ? -41.250 -13.429 -6.741 1.000 0.820 765 LEU A N 1
ATOM 12036 C CA . LEU A 1 765 ? -41.033 -12.495 -5.626 1.000 0.820 765 LEU A CA 1
ATOM 12037 C C . LEU A 1 765 ? -40.170 -11.301 -6.029 1.000 0.820 765 LEU A C 1
ATOM 12038 O O . LEU A 1 765 ? -40.501 -10.167 -5.697 1.000 0.820 765 LEU A O 1
ATOM 12054 N N . ARG A 1 766 ? -39.100 -11.536 -6.802 1.000 0.800 766 ARG A N 1
ATOM 12055 C CA . ARG A 1 766 ? -38.212 -10.460 -7.262 1.000 0.800 766 ARG A CA 1
ATOM 12056 C C . ARG A 1 766 ? -38.969 -9.401 -8.063 1.000 0.800 766 ARG A C 1
ATOM 12057 O O . ARG A 1 766 ? -38.756 -8.214 -7.851 1.000 0.800 766 ARG A O 1
ATOM 12078 N N . ARG A 1 767 ? -39.865 -9.835 -8.955 1.000 0.800 767 ARG A N 1
ATOM 12079 C CA . ARG A 1 767 ? -40.728 -8.933 -9.728 1.000 0.800 767 ARG A CA 1
ATOM 12080 C C . ARG A 1 767 ? -41.796 -8.272 -8.857 1.000 0.800 767 ARG A C 1
ATOM 12081 O O . ARG A 1 767 ? -42.050 -7.093 -9.060 1.000 0.800 767 ARG A O 1
ATOM 12102 N N . ALA A 1 768 ? -42.413 -8.994 -7.917 1.000 0.820 768 ALA A N 1
ATOM 12103 C CA . ALA A 1 768 ? -43.414 -8.429 -7.008 1.000 0.820 768 ALA A CA 1
ATOM 12104 C C . ALA A 1 768 ? -42.813 -7.302 -6.149 1.000 0.820 768 ALA A C 1
ATOM 12105 O O . ALA A 1 768 ? -43.361 -6.205 -6.101 1.000 0.820 768 ALA A O 1
ATOM 12112 N N . ILE A 1 769 ? -41.635 -7.520 -5.555 1.000 0.820 769 ILE A N 1
ATOM 12113 C CA . ILE A 1 769 ? -40.908 -6.475 -4.816 1.000 0.820 769 ILE A CA 1
ATOM 12114 C C . ILE A 1 769 ? -40.620 -5.278 -5.726 1.000 0.820 769 ILE A C 1
ATOM 12115 O O . ILE A 1 769 ? -40.936 -4.150 -5.362 1.000 0.820 769 ILE A O 1
ATOM 12131 N N . GLN A 1 770 ? -40.087 -5.506 -6.927 1.000 0.820 770 GLN A N 1
ATOM 12132 C CA . GLN A 1 770 ? -39.804 -4.425 -7.870 1.000 0.820 770 GLN A CA 1
ATOM 12133 C C . GLN A 1 770 ? -41.064 -3.594 -8.191 1.000 0.820 770 GLN A C 1
ATOM 12134 O O . GLN A 1 770 ? -41.046 -2.377 -8.057 1.000 0.820 770 GLN A O 1
ATOM 12148 N N . LYS A 1 771 ? -42.191 -4.248 -8.500 1.000 0.810 771 LYS A N 1
ATOM 12149 C CA . LYS A 1 771 ? -43.452 -3.590 -8.881 1.000 0.810 771 LYS A CA 1
ATOM 12150 C C . LYS A 1 771 ? -44.152 -2.860 -7.726 1.000 0.810 771 LYS A C 1
ATOM 12151 O O . LYS A 1 771 ? -44.772 -1.821 -7.932 1.000 0.810 771 LYS A O 1
ATOM 12170 N N . HIS A 1 772 ? -44.113 -3.416 -6.516 1.000 0.800 772 HIS A N 1
ATOM 12171 C CA . HIS A 1 772 ? -44.878 -2.887 -5.377 1.000 0.800 772 HIS A CA 1
ATOM 12172 C C . HIS A 1 772 ? -44.061 -1.991 -4.454 1.000 0.800 772 HIS A C 1
ATOM 12173 O O . HIS A 1 772 ? -44.639 -1.174 -3.738 1.000 0.800 772 HIS A O 1
ATOM 12187 N N . VAL A 1 773 ? -42.738 -2.134 -4.487 1.000 0.800 773 VAL A N 1
ATOM 12188 C CA . VAL A 1 773 ? -41.807 -1.409 -3.626 1.000 0.800 773 VAL A CA 1
ATOM 12189 C C . VAL A 1 773 ? -40.978 -0.443 -4.468 1.000 0.800 773 VAL A C 1
ATOM 12190 O O . VAL A 1 773 ? -41.179 0.758 -4.341 1.000 0.800 773 VAL A O 1
ATOM 12203 N N . GLU A 1 774 ? -40.096 -0.930 -5.352 1.000 0.810 774 GLU A N 1
ATOM 12204 C CA . GLU A 1 774 ? -39.145 -0.078 -6.101 1.000 0.810 774 GLU A CA 1
ATOM 12205 C C . GLU A 1 774 ? -39.839 0.927 -7.030 1.000 0.810 774 GLU A C 1
ATOM 12206 O O . GLU A 1 774 ? -39.571 2.129 -6.952 1.000 0.810 774 GLU A O 1
ATOM 12218 N N . ASP A 1 775 ? -40.749 0.454 -7.881 1.000 0.810 775 ASP A N 1
ATOM 12219 C CA . ASP A 1 775 ? -41.499 1.297 -8.817 1.000 0.810 775 ASP A CA 1
ATOM 12220 C C . ASP A 1 775 ? -42.336 2.329 -8.048 1.000 0.810 775 ASP A C 1
ATOM 12221 O O . ASP A 1 775 ? -42.319 3.519 -8.362 1.000 0.810 775 ASP A O 1
ATOM 12230 N N . ARG A 1 776 ? -43.004 1.892 -6.973 1.000 0.770 776 ARG A N 1
ATOM 12231 C CA . ARG A 1 776 ? -43.879 2.741 -6.151 1.000 0.770 776 ARG A CA 1
ATOM 12232 C C . ARG A 1 776 ? -43.094 3.822 -5.411 1.000 0.770 776 ARG A C 1
ATOM 12233 O O . ARG A 1 776 ? -43.503 4.978 -5.400 1.000 0.770 776 ARG A O 1
ATOM 12254 N N . LEU A 1 777 ? -41.942 3.465 -4.841 1.000 0.770 777 LEU A N 1
ATOM 12255 C CA . LEU A 1 777 ? -41.012 4.425 -4.246 1.000 0.770 777 LEU A CA 1
ATOM 12256 C C . LEU A 1 777 ? -40.521 5.429 -5.287 1.000 0.770 777 LEU A C 1
ATOM 12257 O O . LEU A 1 777 ? -40.465 6.617 -4.993 1.000 0.770 777 LEU A O 1
ATOM 12273 N N . SER A 1 778 ? -40.203 4.972 -6.498 1.000 0.780 778 SER A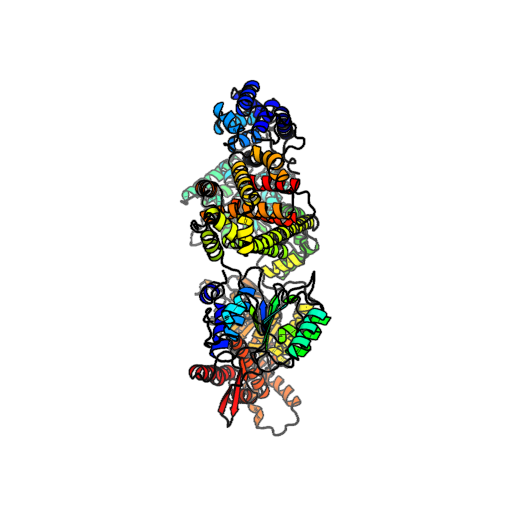 N 1
ATOM 12274 C CA . SER A 1 778 ? -39.708 5.830 -7.579 1.000 0.780 778 SER A CA 1
ATOM 12275 C C . SER A 1 778 ? -40.759 6.849 -8.033 1.000 0.780 778 SER A C 1
ATOM 12276 O O . SER A 1 778 ? -40.446 8.031 -8.189 1.000 0.780 778 SER A O 1
ATOM 12284 N N . GLU A 1 779 ? -42.013 6.420 -8.197 1.000 0.780 779 G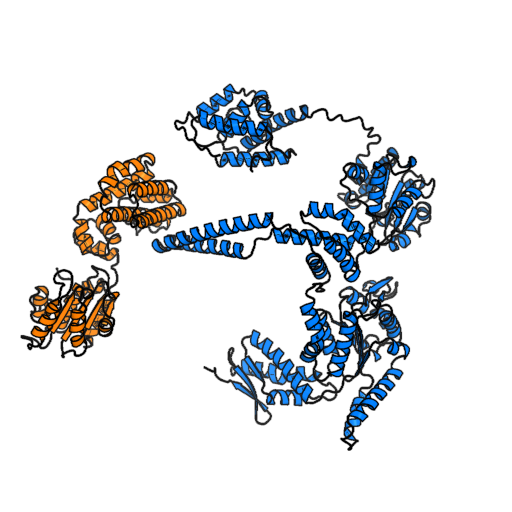LU A N 1
ATOM 12285 C CA . GLU A 1 779 ? -43.132 7.312 -8.522 1.000 0.780 779 GLU A CA 1
ATOM 12286 C C . GLU A 1 779 ? -43.385 8.352 -7.426 1.000 0.780 779 GLU A C 1
ATOM 12287 O O . GLU A 1 779 ? -43.555 9.538 -7.717 1.000 0.780 779 GLU A O 1
ATOM 12299 N N . GLU A 1 780 ? -43.395 7.934 -6.163 1.000 0.760 780 GLU A N 1
ATOM 12300 C CA . GLU A 1 780 ? -43.638 8.828 -5.029 1.000 0.760 780 GLU A CA 1
ATOM 12301 C C . GLU A 1 780 ? -42.480 9.829 -4.820 1.000 0.760 780 GLU A C 1
ATOM 12302 O O . GLU A 1 780 ? -42.713 10.984 -4.447 1.000 0.760 780 GLU A O 1
ATOM 12314 N N . LEU A 1 781 ? -41.239 9.441 -5.143 1.000 0.730 781 LEU A N 1
ATOM 12315 C CA . LEU A 1 781 ? -40.078 10.341 -5.160 1.000 0.730 781 LEU A CA 1
ATOM 12316 C C . LEU A 1 781 ? -40.217 11.410 -6.259 1.000 0.730 781 LEU A C 1
ATOM 12317 O O . LEU A 1 781 ? -39.892 12.573 -6.034 1.000 0.730 781 LEU A O 1
ATOM 12333 N N . LEU A 1 782 ? -40.761 11.041 -7.427 1.000 0.710 782 LEU A N 1
ATOM 12334 C CA . LEU A 1 782 ? -41.048 11.962 -8.538 1.000 0.710 782 LEU A CA 1
ATOM 12335 C C . LEU A 1 782 ? -42.250 12.883 -8.272 1.000 0.710 782 LEU A C 1
ATOM 12336 O O . LEU A 1 782 ? -42.235 14.035 -8.704 1.000 0.710 782 LEU A O 1
ATOM 12352 N N . ARG A 1 783 ? -43.279 12.415 -7.549 1.000 0.750 783 ARG A N 1
ATOM 12353 C CA . ARG A 1 783 ? -44.406 13.259 -7.097 1.000 0.750 783 ARG A CA 1
ATOM 12354 C C . ARG A 1 783 ? -44.006 14.264 -6.011 1.000 0.750 783 ARG A C 1
ATOM 12355 O O . ARG A 1 783 ? -44.784 15.172 -5.729 1.000 0.750 783 ARG A O 1
ATOM 12376 N N . GLY A 1 784 ? -42.812 14.121 -5.427 1.000 0.700 784 GLY A N 1
ATOM 12377 C CA . GLY A 1 784 ? -42.302 14.985 -4.361 1.000 0.700 784 GLY A CA 1
ATOM 12378 C C . GLY A 1 784 ? -42.916 14.703 -2.988 1.000 0.700 784 GLY A C 1
ATOM 12379 O O . GLY A 1 784 ? -42.788 15.528 -2.090 1.000 0.700 784 GLY A O 1
ATOM 12383 N N . ASN A 1 785 ? -43.578 13.558 -2.801 1.000 0.710 785 ASN A N 1
ATOM 12384 C CA . ASN A 1 785 ? -44.144 13.168 -1.504 1.000 0.710 785 ASN A CA 1
ATOM 12385 C C . ASN A 1 785 ? -43.073 12.647 -0.544 1.000 0.710 785 ASN A C 1
ATOM 12386 O O . ASN A 1 785 ? -43.218 12.735 0.676 1.000 0.710 785 ASN A O 1
ATOM 12397 N N . ILE A 1 786 ? -41.983 12.126 -1.104 1.000 0.720 786 ILE A N 1
ATOM 12398 C CA . ILE A 1 786 ? -40.851 11.594 -0.358 1.000 0.720 786 ILE A CA 1
ATOM 12399 C C . ILE A 1 786 ? -39.585 12.366 -0.709 1.000 0.720 786 ILE A C 1
ATOM 12400 O O . ILE A 1 786 ? -39.341 12.678 -1.872 1.000 0.720 786 ILE A O 1
ATOM 12416 N N . HIS A 1 787 ? -38.774 12.675 0.304 1.000 0.680 787 HIS A N 1
ATOM 12417 C CA . HIS A 1 787 ? -37.541 13.448 0.162 1.000 0.680 787 HIS A CA 1
ATOM 12418 C C . HIS A 1 787 ? -36.335 12.657 0.682 1.000 0.680 787 HIS A C 1
ATOM 12419 O O . HIS A 1 787 ? -36.453 11.831 1.589 1.000 0.680 787 HIS A O 1
ATOM 12433 N N . LYS A 1 788 ? -35.147 12.941 0.138 1.000 0.690 788 LYS A N 1
ATOM 12434 C CA . LYS A 1 788 ? -33.888 12.359 0.629 1.000 0.690 788 LYS A CA 1
ATOM 12435 C C . LYS A 1 788 ? -33.668 12.681 2.113 1.000 0.690 788 LYS A C 1
ATOM 12436 O O . LYS A 1 788 ? -33.947 13.796 2.553 1.000 0.690 788 LYS A O 1
ATOM 12455 N N . GLY A 1 789 ? -33.157 11.712 2.872 1.000 0.670 789 GLY A N 1
ATOM 12456 C CA . GLY A 1 789 ? -32.912 11.832 4.314 1.000 0.670 789 GLY A CA 1
ATOM 12457 C C . GLY A 1 789 ? -34.137 11.648 5.224 1.000 0.670 789 GLY A C 1
ATOM 12458 O O . GLY A 1 789 ? -33.988 11.722 6.444 1.000 0.670 789 GLY A O 1
ATOM 12462 N N . GLN A 1 790 ? -35.337 11.410 4.682 1.000 0.690 790 GLN A N 1
ATOM 12463 C CA . GLN A 1 790 ? -36.505 11.020 5.482 1.000 0.690 790 GLN A CA 1
ATOM 12464 C C . GLN A 1 790 ? -36.574 9.505 5.692 1.000 0.690 790 GLN A C 1
ATOM 12465 O O . GLN A 1 790 ? -36.074 8.727 4.880 1.000 0.690 790 GLN A O 1
ATOM 12479 N N . HIS A 1 791 ? -37.224 9.099 6.785 1.000 0.770 791 HIS A N 1
ATOM 12480 C CA . HIS A 1 791 ? -37.545 7.702 7.045 1.000 0.770 791 HIS A CA 1
ATOM 12481 C C . HIS A 1 791 ? -38.898 7.362 6.422 1.000 0.770 791 HIS A C 1
ATOM 12482 O O . HIS A 1 791 ? -39.901 8.028 6.687 1.000 0.770 791 HIS A O 1
ATOM 12496 N N . ILE A 1 792 ? -38.913 6.333 5.584 1.000 0.810 792 ILE A N 1
ATOM 12497 C CA . ILE A 1 792 ? -40.058 5.947 4.766 1.000 0.810 792 ILE A CA 1
ATOM 12498 C C . ILE A 1 792 ? -40.574 4.612 5.284 1.000 0.810 792 ILE A C 1
ATOM 12499 O O . ILE A 1 792 ? -39.802 3.663 5.408 1.000 0.810 792 ILE A O 1
ATOM 12515 N N . VAL A 1 793 ? -41.868 4.525 5.572 1.000 0.820 793 VAL A N 1
ATOM 12516 C CA . VAL A 1 793 ? -42.512 3.285 6.009 1.000 0.820 793 VAL A CA 1
ATOM 12517 C C . VAL A 1 793 ? -43.537 2.877 4.960 1.000 0.820 793 VAL A C 1
ATOM 12518 O O . VAL A 1 793 ? -44.459 3.636 4.662 1.000 0.820 793 VAL A O 1
ATOM 12531 N N . LEU A 1 794 ? -43.361 1.691 4.378 1.000 0.820 794 LEU A N 1
ATOM 12532 C CA . LEU A 1 794 ? -44.345 1.085 3.482 1.000 0.820 794 LEU A CA 1
ATOM 12533 C C . LEU A 1 794 ? -45.245 0.168 4.306 1.000 0.820 794 LEU A C 1
ATOM 12534 O O . LEU A 1 794 ? -44.759 -0.788 4.911 1.000 0.820 794 LEU A O 1
ATOM 12550 N N . ASP A 1 795 ? -46.540 0.454 4.303 1.000 0.810 795 ASP A N 1
ATOM 12551 C CA . ASP A 1 795 ? -47.536 -0.288 5.070 1.000 0.810 795 ASP A CA 1
ATOM 12552 C C . ASP A 1 795 ? -48.742 -0.674 4.198 1.000 0.810 795 ASP A C 1
ATOM 12553 O O . ASP A 1 795 ? -48.794 -0.337 3.011 1.000 0.810 795 ASP A O 1
ATOM 12562 N N . VAL A 1 796 ? -49.705 -1.408 4.761 1.000 0.810 796 VAL A N 1
ATOM 12563 C CA . VAL A 1 796 ? -50.950 -1.792 4.075 1.000 0.810 796 VAL A CA 1
ATOM 12564 C C . VAL A 1 796 ? -52.158 -1.326 4.880 1.000 0.810 796 VAL A C 1
ATOM 12565 O O . VAL A 1 796 ? -52.417 -1.830 5.969 1.000 0.810 796 VAL A O 1
ATOM 12578 N N . GLU A 1 797 ? -52.931 -0.406 4.310 1.000 0.770 797 GLU A N 1
ATOM 12579 C CA . GLU A 1 797 ? -54.221 0.046 4.847 1.000 0.770 797 GLU A CA 1
ATOM 12580 C C . GLU A 1 797 ? -55.320 -0.222 3.809 1.000 0.770 797 GLU A C 1
ATOM 12581 O O . GLU A 1 797 ? -55.101 -0.069 2.609 1.000 0.770 797 GLU A O 1
ATOM 12593 N N . ASP A 1 798 ? -56.490 -0.694 4.257 1.000 0.740 798 ASP A N 1
ATOM 12594 C CA . ASP A 1 798 ? -57.642 -1.060 3.406 1.000 0.740 798 ASP A CA 1
ATOM 12595 C C . ASP A 1 798 ? -57.323 -1.994 2.220 1.000 0.740 798 ASP A C 1
ATOM 12596 O O . ASP A 1 798 ? -57.981 -1.993 1.181 1.000 0.740 798 ASP A O 1
ATOM 12605 N N . GLY A 1 799 ? -56.307 -2.845 2.377 1.000 0.740 799 GLY A N 1
ATOM 12606 C CA . GLY A 1 799 ? -55.891 -3.778 1.335 1.000 0.740 799 GLY A CA 1
ATOM 12607 C C . GLY A 1 799 ? -55.073 -3.140 0.209 1.000 0.740 799 GLY A C 1
ATOM 12608 O O . GLY A 1 799 ? -54.695 -3.861 -0.711 1.000 0.740 799 GLY A O 1
ATOM 12612 N N . GLU A 1 800 ? -54.706 -1.856 0.278 1.000 0.750 800 GLU A N 1
ATOM 12613 C CA . GLU A 1 800 ? -53.754 -1.189 -0.623 1.000 0.750 800 GLU A CA 1
ATOM 12614 C C . GLU A 1 800 ? -52.439 -0.821 0.086 1.000 0.750 800 GLU A C 1
ATOM 12615 O O . GLU A 1 800 ? -52.384 -0.681 1.301 1.000 0.750 800 GLU A O 1
ATOM 12627 N N . PHE A 1 801 ? -51.342 -0.704 -0.675 1.000 0.810 801 PHE A N 1
ATOM 12628 C CA . PHE A 1 801 ? -50.065 -0.245 -0.111 1.000 0.810 801 PHE A CA 1
ATOM 12629 C C . PHE A 1 801 ? -50.104 1.271 0.123 1.000 0.810 801 PHE A C 1
ATOM 12630 O O . PHE A 1 801 ? -50.371 2.033 -0.809 1.000 0.810 801 PHE A O 1
ATOM 12647 N N . VAL A 1 802 ? -49.766 1.716 1.328 1.000 0.790 802 VAL A N 1
ATOM 12648 C CA . VAL A 1 802 ? -49.714 3.132 1.706 1.000 0.790 802 VAL A CA 1
ATOM 12649 C C . VAL A 1 802 ? -48.294 3.486 2.133 1.000 0.790 802 VAL A C 1
ATOM 12650 O O . VAL A 1 802 ? -47.654 2.758 2.891 1.000 0.790 802 VAL A O 1
ATOM 12663 N N . VAL A 1 803 ? -47.781 4.607 1.627 1.000 0.780 803 VAL A N 1
ATOM 12664 C CA . VAL A 1 803 ? -46.465 5.134 2.004 1.000 0.780 803 VAL A CA 1
ATOM 12665 C C . VAL A 1 803 ? -46.665 6.184 3.092 1.000 0.780 803 VAL A C 1
ATOM 12666 O O . VAL A 1 803 ? -47.379 7.163 2.884 1.000 0.780 803 VAL A O 1
ATOM 12679 N N . LYS A 1 804 ? -46.030 5.990 4.251 1.000 0.770 804 LYS A N 1
ATOM 12680 C CA . LYS A 1 804 ? -46.027 6.947 5.361 1.000 0.770 804 LYS A CA 1
ATOM 12681 C C . LYS A 1 804 ? -44.631 7.518 5.561 1.000 0.770 804 LYS A C 1
ATOM 12682 O O . LYS A 1 804 ? -43.635 6.798 5.597 1.000 0.770 804 LYS A O 1
ATOM 12701 N N . THR A 1 805 ? -44.576 8.829 5.733 1.000 0.730 805 THR A N 1
ATOM 12702 C CA . THR A 1 805 ? -43.376 9.551 6.146 1.000 0.730 805 THR A CA 1
ATOM 12703 C C . THR A 1 805 ? -43.463 9.821 7.640 1.000 0.730 805 THR A C 1
ATOM 12704 O O . THR A 1 805 ? -44.309 10.582 8.110 1.000 0.730 805 THR A O 1
ATOM 12715 N N . THR A 1 806 ? -42.591 9.184 8.412 1.000 0.610 806 THR A N 1
ATOM 12716 C CA . THR A 1 806 ? -42.438 9.482 9.837 1.000 0.610 806 THR A CA 1
ATOM 12717 C C . THR A 1 806 ? -41.433 10.622 9.986 1.000 0.610 806 THR A C 1
ATOM 12718 O O . THR A 1 806 ? -40.356 10.604 9.390 1.000 0.610 806 THR A O 1
ATOM 12729 N N . ALA A 1 807 ? -41.798 11.654 10.752 1.000 0.460 807 ALA A N 1
ATOM 12730 C CA . ALA A 1 807 ? -40.902 12.772 11.047 1.000 0.460 807 ALA A CA 1
ATOM 12731 C C . ALA A 1 807 ? -39.661 12.313 11.845 1.000 0.460 807 ALA A C 1
ATOM 12732 O O . ALA A 1 807 ? -39.664 11.236 12.440 1.000 0.460 807 ALA A O 1
ATOM 12739 N N . LYS A 1 808 ? -38.606 13.148 11.882 1.000 0.420 808 LYS A N 1
ATOM 12740 C CA . LYS A 1 808 ? -37.393 12.910 12.689 1.000 0.420 808 LYS A CA 1
ATOM 12741 C C . LYS A 1 808 ? -37.777 12.653 14.150 1.000 0.420 808 LYS A C 1
ATOM 12742 O O . LYS A 1 808 ? -38.371 13.526 14.782 1.000 0.420 808 LYS A O 1
ATOM 12761 N N . THR A 1 809 ? -37.383 11.508 14.697 1.000 0.290 809 THR A N 1
ATOM 12762 C CA . THR A 1 809 ? -37.222 11.373 16.146 1.000 0.290 809 THR A CA 1
ATOM 12763 C C . THR A 1 809 ? -36.183 12.403 16.584 1.000 0.290 809 THR A C 1
ATOM 12764 O O . THR A 1 809 ? -35.076 12.417 16.041 1.000 0.290 809 THR A O 1
ATOM 12775 N N . ASN A 1 810 ? -36.563 13.289 17.507 1.000 0.220 810 ASN A N 1
ATOM 12776 C CA . ASN A 1 810 ? -35.597 14.049 18.304 1.000 0.220 810 ASN A CA 1
ATOM 12777 C C . ASN A 1 810 ? -35.023 13.139 19.390 1.000 0.220 810 ASN A C 1
ATOM 12778 O O . ASN A 1 810 ? -35.847 12.433 20.017 1.000 0.220 810 ASN A O 1
ATOM 12790 N N . MET B 2 1 ? -7.299 70.429 25.550 1.000 0.370 1 MET B N 1
ATOM 12791 C CA . MET B 2 1 ? -8.646 70.618 24.973 1.000 0.370 1 MET B CA 1
ATOM 12792 C C . MET B 2 1 ? -9.431 69.360 25.256 1.000 0.370 1 MET B C 1
ATOM 12793 O O . MET B 2 1 ? -8.840 68.296 25.109 1.000 0.370 1 MET B O 1
ATOM 12809 N N . ALA B 2 2 ? -10.681 69.455 25.712 1.000 0.540 2 ALA B N 1
ATOM 12810 C CA . ALA B 2 2 ? -11.518 68.263 25.770 1.000 0.540 2 ALA B CA 1
ATOM 12811 C C . ALA B 2 2 ? -11.880 67.815 24.354 1.000 0.540 2 ALA B C 1
ATOM 12812 O O . ALA B 2 2 ? -12.063 68.643 23.464 1.000 0.540 2 ALA B O 1
ATOM 12819 N N . ILE B 2 3 ? -11.973 66.500 24.183 1.000 0.660 3 ILE B N 1
ATOM 12820 C CA . ILE B 2 3 ? -12.451 65.873 22.955 1.000 0.660 3 ILE B CA 1
ATOM 12821 C C . ILE B 2 3 ? -13.935 66.199 22.780 1.000 0.660 3 ILE B C 1
ATOM 12822 O O . ILE B 2 3 ? -14.723 66.012 23.714 1.000 0.660 3 ILE B O 1
ATOM 12838 N N . SER B 2 4 ? -14.305 66.661 21.586 1.000 0.760 4 SER B N 1
ATOM 12839 C CA . SER B 2 4 ? -15.708 66.910 21.238 1.000 0.760 4 SER B CA 1
ATOM 12840 C C . SER B 2 4 ? -16.445 65.609 20.901 1.000 0.760 4 SER B C 1
ATOM 12841 O O . SER B 2 4 ? -15.836 64.579 20.582 1.000 0.760 4 SER B O 1
ATOM 12849 N N . TRP B 2 5 ? -17.783 65.642 20.924 1.000 0.820 5 TRP B N 1
ATOM 12850 C CA . TRP B 2 5 ? -18.594 64.464 20.577 1.000 0.820 5 TRP B CA 1
ATOM 12851 C C . TRP B 2 5 ? -18.286 63.922 19.166 1.000 0.820 5 TRP B C 1
ATOM 12852 O O . TRP B 2 5 ? -18.197 62.707 18.980 1.000 0.820 5 TRP B O 1
ATOM 12873 N N . LYS B 2 6 ? -18.051 64.805 18.180 1.000 0.780 6 LYS B N 1
ATOM 12874 C CA . LYS B 2 6 ? -17.722 64.425 16.792 1.000 0.780 6 LYS B CA 1
ATOM 12875 C C . LYS B 2 6 ? -16.409 63.651 16.678 1.000 0.780 6 LYS B C 1
ATOM 12876 O O . LYS B 2 6 ? -16.375 62.614 16.024 1.000 0.780 6 LYS B O 1
ATOM 12895 N N . GLU B 2 7 ? -15.361 64.107 17.353 1.000 0.770 7 GLU B N 1
ATOM 12896 C CA . GLU B 2 7 ? -14.039 63.466 17.320 1.000 0.770 7 GLU B CA 1
ATOM 12897 C C . GLU B 2 7 ? -14.066 62.072 17.954 1.000 0.770 7 GLU B C 1
ATOM 12898 O O . GLU B 2 7 ? -13.482 61.122 17.431 1.000 0.770 7 GLU B O 1
ATOM 12910 N N . MET B 2 8 ? -14.786 61.912 19.070 1.000 0.810 8 MET B N 1
ATOM 12911 C CA . MET B 2 8 ? -14.910 60.598 19.699 1.000 0.810 8 MET B CA 1
ATOM 12912 C C . MET B 2 8 ? -15.704 59.627 18.823 1.000 0.810 8 MET B C 1
ATOM 12913 O O . MET B 2 8 ? -15.458 58.420 18.852 1.000 0.810 8 MET B O 1
ATOM 12927 N N . ASN B 2 9 ? -16.642 60.145 18.025 1.000 0.820 9 ASN B N 1
ATOM 12928 C CA . ASN B 2 9 ? -17.412 59.337 17.090 1.000 0.820 9 ASN B CA 1
ATOM 12929 C C . ASN B 2 9 ? -16.560 58.814 15.917 1.000 0.820 9 ASN B C 1
ATOM 12930 O O . ASN B 2 9 ? -16.825 57.719 15.429 1.000 0.820 9 ASN B O 1
ATOM 12941 N N . GLU B 2 10 ? -15.513 59.529 15.498 1.000 0.760 10 GLU B N 1
ATOM 12942 C CA . GLU B 2 10 ? -14.530 59.028 14.523 1.000 0.760 10 GLU B CA 1
ATOM 12943 C C . GLU B 2 10 ? -13.559 58.018 15.152 1.000 0.760 10 GLU B C 1
ATOM 12944 O O . GLU B 2 10 ? -13.245 56.995 14.542 1.000 0.760 10 GLU B O 1
ATOM 12956 N N . LEU B 2 11 ? -13.135 58.262 16.399 1.000 0.760 11 LEU B N 1
ATOM 12957 C CA . LEU B 2 11 ? -12.225 57.379 17.137 1.000 0.760 11 LEU B CA 1
ATOM 12958 C C . LEU B 2 11 ? -12.864 56.047 17.560 1.000 0.760 11 LEU B C 1
ATOM 12959 O O . LEU B 2 11 ? -12.233 54.996 17.456 1.000 0.760 11 LEU B O 1
ATOM 12975 N N . GLN B 2 12 ? -14.086 56.078 18.096 1.000 0.840 12 GLN B N 1
ATOM 12976 C CA . GLN B 2 12 ? -14.797 54.918 18.654 1.000 0.840 12 GLN B CA 1
ATOM 12977 C C . GLN B 2 12 ? -16.244 54.845 18.127 1.000 0.840 12 GLN B C 1
ATOM 12978 O O . GLN B 2 12 ? -17.203 54.897 18.908 1.000 0.840 12 GLN B O 1
ATOM 12992 N N . PRO B 2 13 ? -16.443 54.649 16.809 1.000 0.830 13 PRO B N 1
ATOM 12993 C CA . PRO B 2 13 ? -17.757 54.736 16.166 1.000 0.830 13 PRO B CA 1
ATOM 12994 C C . PRO B 2 13 ? -18.762 53.721 16.718 1.000 0.830 13 PRO B C 1
ATOM 12995 O O . PRO B 2 13 ? -19.948 54.015 16.839 1.000 0.830 13 PRO B O 1
ATOM 13006 N N . ARG B 2 14 ? -18.317 52.510 17.085 1.000 0.870 14 ARG B N 1
ATOM 13007 C CA . ARG B 2 14 ? -19.200 51.467 17.641 1.000 0.870 14 ARG B CA 1
ATOM 13008 C C . ARG B 2 14 ? -19.752 51.855 19.012 1.000 0.870 14 ARG B C 1
ATOM 13009 O O . ARG B 2 14 ? -20.959 51.769 19.227 1.000 0.870 14 ARG B O 1
ATOM 13030 N N . VAL B 2 15 ? -18.872 52.277 19.920 1.000 0.900 15 VAL B N 1
ATOM 13031 C CA . VAL B 2 15 ? -19.238 52.650 21.293 1.000 0.900 15 VAL B CA 1
ATOM 13032 C C . VAL B 2 15 ? -20.061 53.937 21.296 1.000 0.900 15 VAL B C 1
ATOM 13033 O O . VAL B 2 15 ? -21.136 53.963 21.893 1.000 0.900 15 VAL B O 1
ATOM 13046 N N . MET B 2 16 ? -19.612 54.973 20.579 1.000 0.870 16 MET B N 1
ATOM 13047 C CA . MET B 2 16 ? -20.315 56.258 20.519 1.000 0.870 16 MET B CA 1
ATOM 13048 C C . MET B 2 16 ? -21.706 56.122 19.900 1.000 0.870 16 MET B C 1
ATOM 13049 O O . MET B 2 16 ? -22.665 56.666 20.440 1.000 0.870 16 MET B O 1
ATOM 13063 N N . LYS B 2 17 ? -21.868 55.308 18.849 1.000 0.880 17 LYS B N 1
ATOM 13064 C CA . LYS B 2 17 ? -23.187 55.019 18.266 1.000 0.880 17 LYS B CA 1
ATOM 13065 C C . LYS B 2 17 ? -24.118 54.274 19.231 1.000 0.880 17 LYS B C 1
ATOM 13066 O O . LYS B 2 17 ? -25.326 54.508 19.204 1.000 0.880 17 LYS B O 1
ATOM 13085 N N . LEU B 2 18 ? -23.587 53.384 20.076 1.000 0.900 18 LEU B N 1
ATOM 13086 C CA . LEU B 2 18 ? -24.364 52.703 21.121 1.000 0.900 18 LEU B CA 1
ATOM 13087 C C . LEU B 2 18 ? -24.857 53.691 22.183 1.000 0.900 18 LEU B C 1
ATOM 13088 O O . LEU B 2 18 ? -26.052 53.717 22.463 1.000 0.900 18 LEU B O 1
ATOM 13104 N N . LEU B 2 19 ? -23.967 54.531 22.716 1.000 0.900 19 LEU B N 1
ATOM 13105 C CA . LEU B 2 19 ? -24.335 55.562 23.691 1.000 0.900 19 LEU B CA 1
ATOM 13106 C C . LEU B 2 19 ? -25.345 56.557 23.112 1.000 0.900 19 LEU B C 1
ATOM 13107 O O . LEU B 2 19 ? -26.342 56.855 23.763 1.000 0.900 19 LEU B O 1
ATOM 13123 N N . TYR B 2 20 ? -25.131 56.999 21.870 1.000 0.860 20 TYR B N 1
ATOM 13124 C CA . TYR B 2 20 ? -26.037 57.901 21.161 1.000 0.860 20 TYR B CA 1
ATOM 13125 C C . TYR B 2 20 ? -27.466 57.349 21.112 1.000 0.860 20 TYR B C 1
ATOM 13126 O O . TYR B 2 20 ? -28.405 57.986 21.586 1.000 0.860 20 TYR B O 1
ATOM 13144 N N . ASN B 2 21 ? -27.618 56.117 20.616 1.000 0.870 21 ASN B N 1
ATOM 13145 C CA . ASN B 2 21 ? -28.920 55.462 20.517 1.000 0.870 21 ASN B CA 1
ATOM 13146 C C . ASN B 2 21 ? -29.583 55.254 21.891 1.000 0.870 21 ASN B C 1
ATOM 13147 O O . ASN B 2 21 ? -30.812 55.224 21.969 1.000 0.870 21 ASN B O 1
ATOM 13158 N N . SER B 2 22 ? -28.796 55.082 22.960 1.000 0.860 22 SER B N 1
ATOM 13159 C CA . SER B 2 22 ? -29.315 54.941 24.325 1.000 0.860 22 SER B CA 1
ATOM 13160 C C . SER B 2 22 ? -29.864 56.253 24.891 1.000 0.860 22 SER B C 1
ATOM 13161 O O . SER B 2 22 ? -30.853 56.212 25.620 1.000 0.860 22 SER B O 1
ATOM 13169 N N . ILE B 2 23 ? -29.263 57.400 24.554 1.000 0.850 23 ILE B N 1
ATOM 13170 C CA . ILE B 2 23 ? -29.730 58.722 25.004 1.000 0.850 23 ILE B CA 1
ATOM 13171 C C . ILE B 2 23 ? -30.961 59.153 24.201 1.000 0.850 23 ILE B C 1
ATOM 13172 O O . ILE B 2 23 ? -31.964 59.552 24.781 1.000 0.850 23 ILE B O 1
ATOM 13188 N N . GLU B 2 24 ? -30.920 59.014 22.872 1.000 0.800 24 GLU B N 1
ATOM 13189 C CA . GLU B 2 24 ? -32.008 59.461 21.991 1.000 0.800 24 GLU B CA 1
ATOM 13190 C C . GLU B 2 24 ? -33.325 58.694 22.234 1.000 0.800 24 GLU B C 1
ATOM 13191 O O . GLU B 2 24 ? -34.407 59.267 22.138 1.000 0.800 24 GLU B O 1
ATOM 13203 N N . LYS B 2 25 ? -33.252 57.401 22.598 1.000 0.840 25 LYS B N 1
ATOM 13204 C CA . LYS B 2 25 ? -34.428 56.556 22.904 1.000 0.840 25 LYS B CA 1
ATOM 13205 C C . LYS B 2 25 ? -34.850 56.569 24.372 1.000 0.840 25 LYS B C 1
ATOM 13206 O O . LYS B 2 25 ? -35.696 55.757 24.744 1.000 0.840 25 LYS B O 1
ATOM 13225 N N . ASP B 2 26 ? -34.239 57.423 25.186 1.000 0.780 26 ASP B N 1
ATOM 13226 C CA . ASP B 2 26 ? -34.468 57.507 26.631 1.000 0.780 26 ASP B CA 1
ATOM 13227 C C . ASP B 2 26 ? -34.357 56.125 27.324 1.000 0.780 26 ASP B C 1
ATOM 13228 O O . ASP B 2 26 ? -35.221 55.688 28.082 1.000 0.780 26 ASP B O 1
ATOM 13237 N N . ARG B 2 27 ? -33.290 55.379 26.985 1.000 0.810 27 ARG B N 1
ATOM 13238 C CA . ARG B 2 27 ? -33.000 53.997 27.434 1.000 0.810 27 ARG B CA 1
ATOM 13239 C C . ARG B 2 27 ? -31.595 53.849 28.020 1.000 0.810 27 ARG B C 1
ATOM 13240 O O . ARG B 2 27 ? -30.937 52.823 27.852 1.000 0.810 27 ARG B O 1
ATOM 13261 N N . LEU B 2 28 ? -31.104 54.881 28.685 1.000 0.830 28 LEU B N 1
ATOM 13262 C CA . LEU B 2 28 ? -29.820 54.812 29.369 1.000 0.830 28 LEU B CA 1
ATOM 13263 C C . LEU B 2 28 ? -29.845 53.758 30.488 1.000 0.830 28 LEU B C 1
ATOM 13264 O O . LEU B 2 28 ? -30.785 53.706 31.281 1.000 0.830 28 LEU B O 1
ATOM 13280 N N . SER B 2 29 ? -28.809 52.918 30.560 1.000 0.850 29 SER B N 1
ATOM 13281 C CA . SER B 2 29 ? -28.649 51.978 31.666 1.000 0.850 29 SER B CA 1
ATOM 13282 C C . SER B 2 29 ? -28.234 52.703 32.949 1.000 0.850 29 SER B C 1
ATOM 13283 O O . SER B 2 29 ? -27.653 53.790 32.930 1.000 0.850 29 SER B O 1
ATOM 13291 N N . HIS B 2 30 ? -28.502 52.061 34.083 1.000 0.840 30 HIS B N 1
ATOM 13292 C CA . HIS B 2 30 ? -28.038 52.524 35.389 1.000 0.840 30 HIS B CA 1
ATOM 13293 C C . HIS B 2 30 ? -26.521 52.337 35.567 1.000 0.840 30 HIS B C 1
ATOM 13294 O O . HIS B 2 30 ? -25.926 52.966 36.438 1.000 0.840 30 HIS B O 1
ATOM 13308 N N . ALA B 2 31 ? -25.885 51.481 34.759 1.000 0.890 31 ALA B N 1
ATOM 13309 C CA . ALA B 2 31 ? -24.457 51.220 34.832 1.000 0.890 31 ALA B CA 1
ATOM 13310 C C . ALA B 2 31 ? -23.868 50.801 33.482 1.000 0.890 31 ALA B C 1
ATOM 13311 O O . ALA B 2 31 ? -24.376 49.899 32.806 1.000 0.890 31 ALA B O 1
ATOM 13318 N N . TYR B 2 32 ? -22.743 51.411 33.134 1.000 0.920 32 TYR B N 1
ATOM 13319 C CA . TYR B 2 32 ? -21.909 51.025 32.008 1.000 0.920 32 TYR B CA 1
ATOM 13320 C C . TYR B 2 32 ? -20.530 50.590 32.495 1.000 0.920 32 TYR B C 1
ATOM 13321 O O . TYR B 2 32 ? -20.000 51.124 33.471 1.000 0.920 32 TYR B O 1
ATOM 13339 N N . LEU B 2 33 ? -19.934 49.642 31.779 1.000 0.930 33 LEU B N 1
ATOM 13340 C CA . LEU B 2 33 ? -18.552 49.231 31.977 1.000 0.930 33 LEU B CA 1
ATOM 13341 C C . LEU B 2 33 ? -17.783 49.467 30.692 1.000 0.930 33 LEU B C 1
ATOM 13342 O O . LEU B 2 33 ? -18.109 48.906 29.649 1.000 0.930 33 LEU B O 1
ATOM 13358 N N . PHE B 2 34 ? -16.755 50.288 30.769 1.000 0.930 34 PHE B N 1
ATOM 13359 C CA . PHE B 2 34 ? -15.900 50.596 29.642 1.000 0.930 34 PHE B CA 1
ATOM 13360 C C . PHE B 2 34 ? -14.622 49.787 29.777 1.000 0.930 34 PHE B C 1
ATOM 13361 O O . PHE B 2 34 ? -13.801 50.049 30.661 1.000 0.930 34 PHE B O 1
ATOM 13378 N N . GLU B 2 35 ? -14.458 48.816 28.884 1.000 0.910 35 GLU B N 1
ATOM 13379 C CA . GLU B 2 35 ? -13.282 47.954 28.832 1.000 0.910 35 GLU B CA 1
ATOM 13380 C C . GLU B 2 35 ? -12.432 48.261 27.599 1.000 0.910 35 GLU B C 1
ATOM 13381 O O . GLU B 2 35 ? -12.941 48.630 26.543 1.000 0.910 35 GLU B O 1
ATOM 13393 N N . GLY B 2 36 ? -11.114 48.136 27.724 1.000 0.830 36 GLY B N 1
ATOM 13394 C CA . GLY B 2 36 ? -10.188 48.277 26.599 1.000 0.830 36 GLY B CA 1
ATOM 13395 C C . GLY B 2 36 ? -8.786 48.661 27.052 1.000 0.830 36 GLY B C 1
ATOM 13396 O O . GLY B 2 36 ? -8.586 49.022 28.209 1.000 0.830 36 GLY B O 1
ATOM 13400 N N . LYS B 2 37 ? -7.808 48.641 26.145 1.000 0.780 37 LYS B N 1
ATOM 13401 C CA . LYS B 2 37 ? -6.412 49.005 26.463 1.000 0.780 37 LYS B CA 1
ATOM 13402 C C . LYS B 2 37 ? -6.273 50.476 26.899 1.000 0.780 37 LYS B C 1
ATOM 13403 O O . LYS B 2 37 ? -7.155 51.297 26.636 1.000 0.780 37 LYS B O 1
ATOM 13422 N N . LYS B 2 38 ? -5.185 50.820 27.595 1.000 0.730 38 LYS B N 1
ATOM 13423 C CA . LYS B 2 38 ? -4.860 52.202 27.996 1.000 0.730 38 LYS B CA 1
ATOM 13424 C C . LYS B 2 38 ? -4.859 53.140 26.781 1.000 0.730 38 LYS B C 1
ATOM 13425 O O . LYS B 2 38 ? -4.446 52.745 25.697 1.000 0.730 38 LYS B O 1
ATOM 13444 N N . GLY B 2 39 ? -5.342 54.369 26.952 1.000 0.730 39 GLY B N 1
ATOM 13445 C CA . GLY B 2 39 ? -5.286 55.397 25.901 1.000 0.730 39 GLY B CA 1
ATOM 13446 C C . GLY B 2 39 ? -6.382 55.356 24.824 1.000 0.730 39 GLY B C 1
ATOM 13447 O O . GLY B 2 39 ? -6.364 56.185 23.925 1.000 0.730 39 GLY B O 1
ATOM 13451 N N . THR B 2 40 ? -7.382 54.473 24.906 1.000 0.760 40 THR B N 1
ATOM 13452 C CA . THR B 2 40 ? -8.476 54.392 23.909 1.000 0.760 40 THR B CA 1
ATOM 13453 C C . THR B 2 40 ? -9.588 55.449 24.064 1.000 0.760 40 THR B C 1
ATOM 13454 O O . THR B 2 40 ? -10.643 55.317 23.447 1.000 0.760 40 THR B O 1
ATOM 13465 N N . GLY B 2 41 ? -9.400 56.469 24.909 1.000 0.780 41 GLY B N 1
ATOM 13466 C CA . GLY B 2 41 ? -10.403 57.517 25.162 1.000 0.780 41 GLY B CA 1
ATOM 13467 C C . GLY B 2 41 ? -11.568 57.102 26.072 1.000 0.780 41 GLY B C 1
ATOM 13468 O O . GLY B 2 41 ? -12.606 57.756 26.079 1.000 0.780 41 GLY B O 1
ATOM 13472 N N . LYS B 2 42 ? -11.438 56.020 26.861 1.000 0.870 42 LYS B N 1
ATOM 13473 C CA . LYS B 2 42 ? -12.509 55.561 27.778 1.000 0.870 42 LYS B CA 1
ATOM 13474 C C . LYS B 2 42 ? -12.995 56.655 28.736 1.000 0.870 42 LYS B C 1
ATOM 13475 O O . LYS B 2 42 ? -14.196 56.784 28.947 1.000 0.870 42 LYS B O 1
ATOM 13494 N N . LEU B 2 43 ? -12.072 57.431 29.314 1.000 0.840 43 LEU B N 1
ATOM 13495 C CA . LEU B 2 43 ? -12.400 58.529 30.231 1.000 0.840 43 LEU B CA 1
ATOM 13496 C C . LEU B 2 43 ? -13.078 59.692 29.504 1.000 0.840 43 LEU B C 1
ATOM 13497 O O . LEU B 2 43 ? -14.065 60.223 30.003 1.000 0.840 43 LEU B O 1
ATOM 13513 N N . ASP B 2 44 ? -12.593 60.038 28.314 1.000 0.830 44 ASP B N 1
ATOM 13514 C CA . ASP B 2 44 ? -13.177 61.100 27.497 1.000 0.830 44 ASP B CA 1
ATOM 13515 C C . ASP B 2 44 ? -14.616 60.752 27.098 1.000 0.830 44 ASP B C 1
ATOM 13516 O O . ASP B 2 44 ? -15.513 61.576 27.250 1.000 0.830 44 ASP B O 1
ATOM 13525 N N . ALA B 2 45 ? -14.873 59.498 26.704 1.000 0.890 45 ALA B N 1
ATOM 13526 C CA . ALA B 2 45 ? -16.228 59.004 26.453 1.000 0.890 45 ALA B CA 1
ATOM 13527 C C . ALA B 2 45 ? -17.111 59.036 27.712 1.000 0.890 45 ALA B C 1
ATOM 13528 O O . ALA B 2 45 ? -18.291 59.369 27.623 1.000 0.890 45 ALA B O 1
ATOM 13535 N N . ALA B 2 46 ? -16.563 58.719 28.890 1.000 0.900 46 ALA B N 1
ATOM 13536 C CA . ALA B 2 46 ? -17.310 58.786 30.146 1.000 0.900 46 ALA B CA 1
ATOM 13537 C C . ALA B 2 46 ? -17.663 60.235 30.527 1.000 0.900 46 ALA B C 1
ATOM 13538 O O . ALA B 2 46 ? -18.776 60.506 30.978 1.000 0.900 46 ALA B O 1
ATOM 13545 N N . LEU B 2 47 ? -16.750 61.181 30.291 1.000 0.870 47 LEU B N 1
ATOM 13546 C CA . LEU B 2 47 ? -16.991 62.610 30.483 1.000 0.870 47 LEU B CA 1
ATOM 13547 C C . LEU B 2 47 ? -17.986 63.167 29.455 1.000 0.870 47 LEU B C 1
ATOM 13548 O O . LEU B 2 47 ? -18.864 63.943 29.825 1.000 0.870 47 LEU B O 1
ATOM 13564 N N . LEU B 2 48 ? -17.906 62.752 28.188 1.000 0.880 48 LEU B N 1
ATOM 13565 C CA . LEU B 2 48 ? -18.883 63.102 27.150 1.000 0.880 48 LEU B CA 1
ATOM 13566 C C . LEU B 2 48 ? -20.279 62.578 27.489 1.000 0.880 48 LEU B C 1
ATOM 13567 O O . LEU B 2 48 ? -21.272 63.294 27.333 1.000 0.880 48 LEU B O 1
ATOM 13583 N N . LEU B 2 49 ? -20.358 61.356 28.011 1.000 0.890 49 LEU B N 1
ATOM 13584 C CA . LEU B 2 49 ? -21.606 60.794 28.502 1.000 0.890 49 LEU B CA 1
ATOM 13585 C C . LEU B 2 49 ? -22.147 61.608 29.679 1.000 0.890 49 LEU B C 1
ATOM 13586 O O . LEU B 2 49 ? -23.321 61.961 29.667 1.000 0.890 49 LEU B O 1
ATOM 13602 N N . ALA B 2 50 ? -21.303 61.967 30.649 1.000 0.870 50 ALA B N 1
ATOM 13603 C CA . ALA B 2 50 ? -21.702 62.822 31.763 1.000 0.870 50 ALA B CA 1
ATOM 13604 C C . ALA B 2 50 ? -22.232 64.181 31.280 1.000 0.870 50 ALA B C 1
ATOM 13605 O O . ALA B 2 50 ? -23.307 64.605 31.702 1.000 0.870 50 ALA B O 1
ATOM 13612 N N . LYS B 2 51 ? -21.530 64.837 30.344 1.000 0.860 51 LYS B N 1
ATOM 13613 C CA . LYS B 2 51 ? -21.982 66.090 29.718 1.000 0.860 51 LYS B CA 1
ATOM 13614 C C . LYS B 2 51 ? -23.361 65.939 29.072 1.000 0.860 51 LYS B C 1
ATOM 13615 O O . LYS B 2 51 ? -24.201 66.812 29.270 1.000 0.860 51 LYS B O 1
ATOM 13634 N N . SER B 2 52 ? -23.596 64.844 28.348 1.000 0.870 52 SER B N 1
ATOM 13635 C CA . SER B 2 52 ? -24.872 64.564 27.667 1.000 0.870 52 SER B CA 1
ATOM 13636 C C . SER B 2 52 ? -25.989 64.229 28.660 1.000 0.870 52 SER B C 1
ATOM 13637 O O . SER B 2 52 ? -27.101 64.732 28.540 1.000 0.870 52 SER B O 1
ATOM 13645 N N . PHE B 2 53 ? -25.683 63.453 29.704 1.000 0.860 53 PHE B N 1
ATOM 13646 C CA . PHE B 2 53 ? -26.619 63.086 30.769 1.000 0.860 53 PHE B CA 1
ATOM 13647 C C . PHE B 2 53 ? -27.126 64.305 31.564 1.000 0.860 53 PHE B C 1
ATOM 13648 O O . PHE B 2 53 ? -28.291 64.329 31.981 1.000 0.860 53 PHE B O 1
ATOM 13665 N N . PHE B 2 54 ? -26.271 65.324 31.729 1.000 0.860 54 PHE B N 1
ATOM 13666 C CA . PHE B 2 54 ? -26.553 66.572 32.451 1.000 0.860 54 PHE B CA 1
ATOM 13667 C C . PHE B 2 54 ? -26.836 67.799 31.567 1.000 0.860 54 PHE B C 1
ATOM 13668 O O . PHE B 2 54 ? -27.024 68.890 32.108 1.000 0.860 54 PHE B O 1
ATOM 13685 N N . CYS B 2 55 ? -26.840 67.692 30.238 1.000 0.860 55 CYS B N 1
ATOM 13686 C CA . CYS B 2 55 ? -27.011 68.845 29.348 1.000 0.860 55 CYS B CA 1
ATOM 13687 C C . CYS B 2 55 ? -28.386 69.515 29.548 1.000 0.860 55 CYS B C 1
ATOM 13688 O O . CYS B 2 55 ? -29.408 68.836 29.619 1.000 0.860 55 CYS B O 1
ATOM 13696 N N . LEU B 2 56 ? -28.424 70.852 29.621 1.000 0.820 56 LEU B N 1
ATOM 13697 C CA . LEU B 2 56 ? -29.669 71.609 29.837 1.000 0.820 56 LEU B CA 1
ATOM 13698 C C . LEU B 2 56 ? -30.515 71.779 28.569 1.000 0.820 56 LEU B C 1
ATOM 13699 O O . LEU B 2 56 ? -31.732 71.870 28.673 1.000 0.820 56 LEU B O 1
ATOM 13715 N N . GLU B 2 57 ? -29.896 71.835 27.387 1.000 0.770 57 GLU B N 1
ATOM 13716 C CA . GLU B 2 57 ? -30.640 71.958 26.121 1.000 0.770 57 GLU B CA 1
ATOM 13717 C C . GLU B 2 57 ? -31.316 70.647 25.690 1.000 0.770 57 GLU B C 1
ATOM 13718 O O . GLU B 2 57 ? -32.096 70.626 24.740 1.000 0.770 57 GLU B O 1
ATOM 13730 N N . GLY B 2 58 ? -31.050 69.549 26.403 1.000 0.670 58 GLY B N 1
ATOM 13731 C CA . GLY B 2 58 ? -31.411 68.213 25.945 1.000 0.670 58 GLY B CA 1
ATOM 13732 C C . GLY B 2 58 ? -30.616 67.799 24.700 1.000 0.670 58 GLY B C 1
ATOM 13733 O O . GLY B 2 58 ? -29.671 68.474 24.296 1.000 0.670 58 GLY B O 1
ATOM 13737 N N . GLY B 2 59 ? -30.994 66.663 24.108 1.000 0.680 59 GLY B N 1
ATOM 13738 C CA . GLY B 2 59 ? -30.314 66.066 22.954 1.000 0.680 59 GLY B CA 1
ATOM 13739 C C . GLY B 2 59 ? -29.305 64.973 23.323 1.000 0.680 59 GLY B C 1
ATOM 13740 O O . GLY B 2 59 ? -28.850 64.873 24.461 1.000 0.680 59 GLY B O 1
ATOM 13744 N N . ALA B 2 60 ? -28.986 64.121 22.343 1.000 0.750 60 ALA B N 1
ATOM 13745 C CA . ALA B 2 60 ? -27.989 63.063 22.505 1.000 0.750 60 ALA B CA 1
ATOM 13746 C C . ALA B 2 60 ? -26.548 63.602 22.511 1.000 0.750 60 ALA B C 1
ATOM 13747 O O . ALA B 2 60 ? -25.696 63.020 23.175 1.000 0.750 60 ALA B O 1
ATOM 13754 N N . GLU B 2 61 ? -26.290 64.711 21.806 1.000 0.830 61 GLU B N 1
ATOM 13755 C CA . GLU B 2 61 ? -25.001 65.410 21.816 1.000 0.830 61 GLU B CA 1
ATOM 13756 C C . GLU B 2 61 ? -25.008 66.553 22.845 1.000 0.830 61 GLU B C 1
ATOM 13757 O O . GLU B 2 61 ? -26.001 67.278 22.953 1.000 0.830 61 GLU B O 1
ATOM 13769 N N . PRO B 2 62 ? -23.912 66.767 23.588 1.000 0.830 62 PRO B N 1
ATOM 13770 C CA . PRO B 2 62 ? -23.816 67.866 24.534 1.000 0.830 62 PRO B CA 1
ATOM 13771 C C . PRO B 2 62 ? -23.639 69.195 23.795 1.000 0.830 62 PRO B C 1
ATOM 13772 O O . PRO B 2 62 ? -22.812 69.316 22.897 1.000 0.830 62 PRO B O 1
ATOM 13783 N N . CYS B 2 63 ? -24.340 70.245 24.225 1.000 0.780 63 CYS B N 1
ATOM 13784 C CA . CYS B 2 63 ? -24.215 71.556 23.582 1.000 0.780 63 CYS B CA 1
ATOM 13785 C C . CYS B 2 63 ? -22.869 72.263 23.854 1.000 0.780 63 CYS B C 1
ATOM 13786 O O . CYS B 2 63 ? -22.636 73.345 23.320 1.000 0.780 63 CYS B O 1
ATOM 13794 N N . GLU B 2 64 ? -22.027 71.714 24.746 1.000 0.780 64 GLU B N 1
ATOM 13795 C CA . GLU B 2 64 ? -20.706 72.214 25.189 1.000 0.780 64 GLU B CA 1
ATOM 13796 C C . GLU B 2 64 ? -20.663 73.657 25.765 1.000 0.780 64 GLU B C 1
ATOM 13797 O O . GLU B 2 64 ? -19.674 74.053 26.379 1.000 0.780 64 GLU B O 1
ATOM 13809 N N . SER B 2 65 ? -21.747 74.439 25.680 1.000 0.800 65 SER B N 1
ATOM 13810 C CA . SER B 2 65 ? -21.800 75.870 26.034 1.000 0.800 65 SER B CA 1
ATOM 13811 C C . SER B 2 65 ? -22.646 76.200 27.272 1.000 0.800 65 SER B C 1
ATOM 13812 O O . SER B 2 65 ? -22.420 77.241 27.910 1.000 0.800 65 SER B O 1
ATOM 13820 N N . CYS B 2 66 ? -23.585 75.319 27.646 1.000 0.820 66 CYS B N 1
ATOM 13821 C CA . CYS B 2 66 ? -24.433 75.501 28.823 1.000 0.820 66 CYS B CA 1
ATOM 13822 C C . CYS B 2 66 ? -23.632 75.420 30.133 1.000 0.820 66 CYS B C 1
ATOM 13823 O O . CYS B 2 66 ? -22.502 74.926 30.192 1.000 0.820 66 CYS B O 1
ATOM 13831 N N . ARG B 2 67 ? -24.250 75.873 31.230 1.000 0.810 67 ARG B N 1
ATOM 13832 C CA . ARG B 2 67 ? -23.628 75.876 32.562 1.000 0.810 67 ARG B CA 1
ATOM 13833 C C . ARG B 2 67 ? -23.161 74.479 33.005 1.000 0.810 67 ARG B C 1
ATOM 13834 O O . ARG B 2 67 ? -22.096 74.382 33.612 1.000 0.810 67 ARG B O 1
ATOM 13855 N N . ASN B 2 68 ? -23.906 73.421 32.670 1.000 0.820 68 ASN B N 1
ATOM 13856 C CA . ASN B 2 68 ? -23.593 72.051 33.093 1.000 0.820 68 ASN B CA 1
ATOM 13857 C C . ASN B 2 68 ? -22.411 71.473 32.313 1.000 0.820 68 ASN B C 1
ATOM 13858 O O . ASN B 2 68 ? -21.426 71.077 32.930 1.000 0.820 68 ASN B O 1
ATOM 13869 N N . CYS B 2 69 ? -22.436 71.532 30.977 1.000 0.830 69 CYS B N 1
ATOM 13870 C CA . CYS B 2 69 ? -21.310 71.088 30.150 1.000 0.830 69 CYS B CA 1
ATOM 13871 C C . CYS B 2 69 ? -19.997 71.809 30.524 1.000 0.830 69 CYS B C 1
ATOM 13872 O O . CYS B 2 69 ? -18.975 71.141 30.682 1.000 0.830 69 CYS B O 1
ATOM 13880 N N . LYS B 2 70 ? -20.037 73.136 30.766 1.000 0.840 70 LYS B N 1
ATOM 13881 C CA . LYS B 2 70 ? -18.862 73.933 31.186 1.000 0.840 70 LYS B CA 1
ATOM 13882 C C . LYS B 2 70 ? -18.336 73.574 32.574 1.000 0.840 70 LYS B C 1
ATOM 13883 O O . LYS B 2 70 ? -17.130 73.503 32.770 1.000 0.840 70 LYS B O 1
ATOM 13902 N N . ARG B 2 71 ? -19.216 73.365 33.557 1.000 0.820 71 ARG B N 1
ATOM 13903 C CA . ARG B 2 71 ? -18.796 72.961 34.910 1.000 0.820 71 ARG B CA 1
ATOM 13904 C C . ARG B 2 71 ? -18.172 71.571 34.916 1.000 0.820 71 ARG B C 1
ATOM 13905 O O . ARG B 2 71 ? -17.217 71.347 35.657 1.000 0.820 71 ARG B O 1
ATOM 13926 N N . ILE B 2 72 ? -18.713 70.665 34.104 1.000 0.830 72 ILE B N 1
ATOM 13927 C CA . ILE B 2 72 ? -18.168 69.317 33.925 1.000 0.830 72 ILE B CA 1
ATOM 13928 C C . ILE B 2 72 ? -16.779 69.398 33.284 1.000 0.830 72 ILE B C 1
ATOM 13929 O O . ILE B 2 72 ? -15.857 68.767 33.783 1.000 0.830 72 ILE B O 1
ATOM 13945 N N . GLU B 2 73 ? -16.598 70.238 32.260 1.000 0.790 73 GLU B N 1
ATOM 13946 C CA . GLU B 2 73 ? -15.287 70.520 31.653 1.000 0.790 73 GLU B CA 1
ATOM 13947 C C . GLU B 2 73 ? -14.263 71.025 32.682 1.000 0.790 73 GLU B C 1
ATOM 13948 O O . GLU B 2 73 ? -13.125 70.566 32.712 1.000 0.790 73 GLU B O 1
ATOM 13960 N N . SER B 2 74 ? -14.670 71.945 33.563 1.000 0.780 74 SER B N 1
ATOM 13961 C CA . SER B 2 74 ? -13.793 72.483 34.609 1.000 0.780 74 SER B CA 1
ATOM 13962 C C . SER B 2 74 ? -13.638 71.571 35.836 1.000 0.780 74 SER B C 1
ATOM 13963 O O . SER B 2 74 ? -12.958 71.963 36.779 1.000 0.780 74 SER B O 1
ATOM 13971 N N . GLY B 2 75 ? -14.313 70.416 35.889 1.000 0.790 75 GLY B N 1
ATOM 13972 C CA . GLY B 2 75 ? -14.272 69.489 37.030 1.000 0.790 75 GLY B CA 1
ATOM 13973 C C . GLY B 2 75 ? -15.013 69.945 38.300 1.000 0.790 75 GLY B C 1
ATOM 13974 O O . GLY B 2 75 ? -14.757 69.408 39.368 1.000 0.790 75 GLY B O 1
ATOM 13978 N N . ASN B 2 76 ? -15.932 70.915 38.208 1.000 0.780 76 ASN B N 1
ATOM 13979 C CA . ASN B 2 76 ? -16.635 71.527 39.354 1.000 0.780 76 ASN B CA 1
ATOM 13980 C C . ASN B 2 76 ? -18.158 71.260 39.349 1.000 0.780 76 ASN B C 1
ATOM 13981 O O . ASN B 2 76 ? -18.926 72.004 39.962 1.000 0.780 76 ASN B O 1
ATOM 13992 N N . HIS B 2 77 ? -18.637 70.262 38.599 1.000 0.800 77 HIS B N 1
ATOM 13993 C CA . HIS B 2 77 ? -20.061 69.910 38.596 1.000 0.800 77 HIS B CA 1
ATOM 13994 C C . HIS B 2 77 ? -20.415 69.098 39.862 1.000 0.800 77 HIS B C 1
ATOM 13995 O O . HIS B 2 77 ? -19.853 68.023 40.040 1.000 0.800 77 HIS B O 1
ATOM 14009 N N . PRO B 2 78 ? -21.337 69.561 40.730 1.000 0.770 78 PRO B N 1
ATOM 14010 C CA . PRO B 2 78 ? -21.530 69.024 42.086 1.000 0.770 78 PRO B CA 1
ATOM 14011 C C . PRO B 2 78 ? -22.165 67.629 42.125 1.000 0.770 78 PRO B C 1
ATOM 14012 O O . PRO B 2 78 ? -21.900 66.872 43.048 1.000 0.770 78 PRO B O 1
ATOM 14023 N N . ASP B 2 79 ? -22.988 67.294 41.126 1.000 0.810 79 ASP B N 1
ATOM 14024 C CA . ASP B 2 79 ? -23.650 65.986 41.005 1.000 0.810 79 ASP B CA 1
ATOM 14025 C C . ASP B 2 79 ? -22.825 64.974 40.167 1.000 0.810 79 ASP B C 1
ATOM 14026 O O . ASP B 2 79 ? -23.313 63.891 39.830 1.000 0.810 79 ASP B O 1
ATOM 14035 N N . LEU B 2 80 ? -21.588 65.334 39.783 1.000 0.840 80 LEU B N 1
ATOM 14036 C CA . LEU B 2 80 ? -20.650 64.469 39.061 1.000 0.840 80 LEU B CA 1
ATOM 14037 C C . LEU B 2 80 ? -19.458 64.126 39.959 1.000 0.840 80 LEU B C 1
ATOM 14038 O O . LEU B 2 80 ? -18.710 65.013 40.359 1.000 0.840 80 LEU B O 1
ATOM 14054 N N . HIS B 2 81 ? -19.216 62.837 40.195 1.000 0.830 81 HIS B N 1
ATOM 14055 C CA . HIS B 2 81 ? -18.116 62.390 41.056 1.000 0.830 81 HIS B CA 1
ATOM 14056 C C . HIS B 2 81 ? -17.151 61.473 40.307 1.000 0.830 81 HIS B C 1
ATOM 14057 O O . HIS B 2 81 ? -17.557 60.487 39.690 1.000 0.830 81 HIS B O 1
ATOM 14071 N N . LEU B 2 82 ? -15.857 61.774 40.389 1.000 0.840 82 LEU B N 1
ATOM 14072 C CA . LEU B 2 82 ? -14.795 60.968 39.798 1.000 0.840 82 LEU B CA 1
ATOM 14073 C C . LEU B 2 82 ? -14.036 60.227 40.911 1.000 0.840 82 LEU B C 1
ATOM 14074 O O . LEU B 2 82 ? -13.326 60.856 41.691 1.000 0.840 82 LEU B O 1
ATOM 14090 N N . VAL B 2 83 ? -14.163 58.899 40.993 1.000 0.850 83 VAL B N 1
ATOM 14091 C CA . VAL B 2 83 ? -13.381 58.072 41.926 1.000 0.850 83 VAL B CA 1
ATOM 14092 C C . VAL B 2 83 ? -12.156 57.544 41.209 1.000 0.850 83 VAL B C 1
ATOM 14093 O O . VAL B 2 83 ? -12.263 56.737 40.287 1.000 0.850 83 VAL B O 1
ATOM 14106 N N . GLN B 2 84 ? -10.997 57.995 41.671 1.000 0.820 84 GLN B N 1
ATOM 14107 C CA . GLN B 2 84 ? -9.701 57.445 41.295 1.000 0.820 84 GLN B CA 1
ATOM 14108 C C . GLN B 2 84 ? -9.090 56.696 42.499 1.000 0.820 84 GLN B C 1
ATOM 14109 O O . GLN B 2 84 ? -9.458 56.985 43.645 1.000 0.820 84 GLN B O 1
ATOM 14123 N N . PRO B 2 85 ? -8.179 55.731 42.289 1.000 0.770 85 PRO B N 1
ATOM 14124 C CA . PRO B 2 85 ? -7.514 55.002 43.370 1.000 0.770 85 PRO B CA 1
ATOM 14125 C C . PRO B 2 85 ? -6.716 55.935 44.286 1.000 0.770 85 PRO B C 1
ATOM 14126 O O . PRO B 2 85 ? -5.978 56.796 43.812 1.000 0.770 85 PRO B O 1
ATOM 14137 N N . ASP B 2 86 ? -6.824 55.734 45.600 1.000 0.690 86 ASP B N 1
ATOM 14138 C CA . ASP B 2 86 ? -5.985 56.424 46.583 1.000 0.690 86 ASP B CA 1
ATOM 14139 C C . ASP B 2 86 ? -4.788 55.529 46.952 1.000 0.690 86 ASP B C 1
ATOM 14140 O O . ASP B 2 86 ? -4.863 54.657 47.831 1.000 0.690 86 ASP B O 1
ATOM 14149 N N . GLY B 2 87 ? -3.691 55.702 46.210 1.000 0.670 87 GLY B N 1
ATOM 14150 C CA . GLY B 2 87 ? -2.505 54.846 46.254 1.000 0.670 87 GLY B CA 1
ATOM 14151 C C . GLY B 2 87 ? -2.601 53.686 45.262 1.000 0.670 87 GLY B C 1
ATOM 14152 O O . GLY B 2 87 ? -2.674 53.904 44.059 1.000 0.670 87 GLY B O 1
ATOM 14156 N N . LEU B 2 88 ? -2.574 52.447 45.765 1.000 0.740 88 LEU B N 1
ATOM 14157 C CA . LEU B 2 88 ? -2.573 51.222 44.944 1.000 0.740 88 LEU B CA 1
ATOM 14158 C C . LEU B 2 88 ? -3.964 50.618 44.693 1.000 0.740 88 LEU B C 1
ATOM 14159 O O . LEU B 2 88 ? -4.077 49.623 43.983 1.000 0.740 88 LEU B O 1
ATOM 14175 N N . SER B 2 89 ? -5.011 51.134 45.335 1.000 0.790 89 SER B N 1
ATOM 14176 C CA . SER B 2 89 ? -6.346 50.534 45.259 1.000 0.790 89 SER B CA 1
ATOM 14177 C C . SER B 2 89 ? -7.436 51.540 45.593 1.000 0.790 89 SER B C 1
ATOM 14178 O O . SER B 2 89 ? -7.180 52.569 46.221 1.000 0.790 89 SER B O 1
ATOM 14186 N N . ILE B 2 90 ? -8.670 51.219 45.214 1.000 0.770 90 ILE B N 1
ATOM 14187 C CA . ILE B 2 90 ? -9.856 51.983 45.608 1.000 0.770 90 ILE B CA 1
ATOM 14188 C C . ILE B 2 90 ? -10.355 51.448 46.962 1.000 0.770 90 ILE B C 1
ATOM 14189 O O . ILE B 2 90 ? -10.741 50.275 47.090 1.000 0.770 90 ILE B O 1
ATOM 14205 N N . LYS B 2 91 ? -10.321 52.302 47.998 1.000 0.760 91 LYS B N 1
ATOM 14206 C CA . LYS B 2 91 ? -10.619 51.951 49.403 1.000 0.760 91 LYS B CA 1
ATOM 14207 C C . LYS B 2 91 ? -12.122 51.992 49.704 1.000 0.760 91 LYS B C 1
ATOM 14208 O O . LYS B 2 91 ? -12.863 52.800 49.151 1.000 0.760 91 LYS B O 1
ATOM 14227 N N . LYS B 2 92 ? -12.568 51.200 50.693 1.000 0.750 92 LYS B N 1
ATOM 14228 C CA . LYS B 2 92 ? -13.965 51.205 51.185 1.000 0.750 92 LYS B CA 1
ATOM 14229 C C . LYS B 2 92 ? -14.436 52.599 51.623 1.000 0.750 92 LYS B C 1
ATOM 14230 O O . LYS B 2 92 ? -15.579 52.950 51.364 1.000 0.750 92 LYS B O 1
ATOM 14249 N N . ALA B 2 93 ? -13.554 53.399 52.228 1.000 0.750 93 ALA B N 1
ATOM 14250 C CA . ALA B 2 93 ? -13.871 54.768 52.634 1.000 0.750 93 ALA B CA 1
ATOM 14251 C C . ALA B 2 93 ? -14.250 55.673 51.443 1.000 0.750 93 ALA B C 1
ATOM 14252 O O . ALA B 2 93 ? -15.122 56.518 51.598 1.000 0.750 93 ALA B O 1
ATOM 14259 N N . GLN B 2 94 ? -13.673 55.465 50.249 1.000 0.770 94 GLN B N 1
ATOM 14260 C CA . GLN B 2 94 ? -14.023 56.234 49.045 1.000 0.770 94 GLN B CA 1
ATOM 14261 C C . GLN B 2 94 ? -15.418 55.855 48.530 1.000 0.770 94 GLN B C 1
ATOM 14262 O O . GLN B 2 94 ? -16.221 56.739 48.258 1.000 0.770 94 GLN B O 1
ATOM 14276 N N . ILE B 2 95 ? -15.736 54.551 48.476 1.000 0.770 95 ILE B N 1
ATOM 14277 C CA . ILE B 2 95 ? -17.080 54.065 48.108 1.000 0.770 95 ILE B CA 1
ATOM 14278 C C . ILE B 2 95 ? -18.129 54.490 49.159 1.000 0.770 95 ILE B C 1
ATOM 14279 O O . ILE B 2 95 ? -19.246 54.829 48.794 1.000 0.770 95 ILE B O 1
ATOM 14295 N N . GLN B 2 96 ? -17.793 54.513 50.457 1.000 0.760 96 GLN B N 1
ATOM 14296 C CA . GLN B 2 96 ? -18.706 54.948 51.530 1.000 0.760 96 GLN B CA 1
ATOM 14297 C C . GLN B 2 96 ? -18.921 56.458 51.578 1.000 0.760 96 GLN B C 1
ATOM 14298 O O . GLN B 2 96 ? -20.048 56.893 51.792 1.000 0.760 96 GLN B O 1
ATOM 14312 N N . ALA B 2 97 ? -17.877 57.256 51.352 1.000 0.760 97 ALA B N 1
ATOM 14313 C CA . ALA B 2 97 ? -18.046 58.690 51.154 1.000 0.760 97 ALA B CA 1
ATOM 14314 C C . ALA B 2 97 ? -19.008 58.945 49.979 1.000 0.760 97 ALA B C 1
ATOM 14315 O O . ALA B 2 97 ? -19.921 59.760 50.099 1.000 0.760 97 ALA B O 1
ATOM 14322 N N . LEU B 2 98 ? -18.895 58.141 48.910 1.000 0.740 98 LEU B N 1
ATOM 14323 C CA . LEU B 2 98 ? -19.844 58.139 47.795 1.000 0.740 98 LEU B CA 1
ATOM 14324 C C . LEU B 2 98 ? -21.259 57.717 48.224 1.000 0.740 98 LEU B C 1
ATOM 14325 O O . LEU B 2 98 ? -22.228 58.211 47.673 1.000 0.740 98 LEU B O 1
ATOM 14341 N N . GLN B 2 99 ? -21.425 56.866 49.239 1.000 0.700 99 GLN B N 1
ATOM 14342 C CA . GLN B 2 99 ? -22.750 56.526 49.777 1.000 0.700 99 GLN B CA 1
ATOM 14343 C C . GLN B 2 99 ? -23.371 57.669 50.601 1.000 0.700 99 GLN B C 1
ATOM 14344 O O . GLN B 2 99 ? -24.557 57.954 50.437 1.000 0.700 99 GLN B O 1
ATOM 14358 N N . GLU B 2 100 ? -22.601 58.358 51.451 1.000 0.710 100 GLU B N 1
ATOM 14359 C CA . GLU B 2 100 ? -23.117 59.438 52.315 1.000 0.710 100 GLU B CA 1
ATOM 14360 C C . GLU B 2 100 ? -23.534 60.685 51.533 1.000 0.710 100 GLU B C 1
ATOM 14361 O O . GLU B 2 100 ? -24.591 61.273 51.793 1.000 0.710 100 GLU B O 1
ATOM 14373 N N . GLU B 2 101 ? -22.722 61.084 50.555 1.000 0.690 101 GLU B N 1
ATOM 14374 C CA . GLU B 2 101 ? -23.023 62.214 49.676 1.000 0.690 101 GLU B CA 1
ATOM 14375 C C . GLU B 2 101 ? -24.281 61.939 48.826 1.000 0.690 101 GLU B C 1
ATOM 14376 O O . GLU B 2 101 ? -25.005 62.860 48.441 1.000 0.690 101 GLU B O 1
ATOM 14388 N N . PHE B 2 102 ? -24.616 60.658 48.619 1.000 0.630 102 PHE B N 1
ATOM 14389 C CA . PHE B 2 102 ? -25.798 60.214 47.879 1.000 0.630 102 PHE B CA 1
ATOM 14390 C C . PHE B 2 102 ? -27.074 60.110 48.714 1.000 0.630 102 PHE B C 1
ATOM 14391 O O . PHE B 2 102 ? -28.145 60.380 48.175 1.000 0.630 102 PHE B O 1
ATOM 14408 N N . SER B 2 103 ? -26.992 59.826 50.019 1.000 0.610 103 SER B N 1
ATOM 14409 C CA . SER B 2 103 ? -28.151 59.937 50.928 1.000 0.610 103 SER B CA 1
ATOM 14410 C C . SER B 2 103 ? -28.657 61.379 51.109 1.000 0.610 103 SER B C 1
ATOM 14411 O O . SER B 2 103 ? -29.734 61.598 51.663 1.000 0.610 103 SER B O 1
ATOM 14419 N N . LYS B 2 104 ? -27.907 62.370 50.609 1.000 0.600 104 LYS B N 1
ATOM 14420 C CA . LYS B 2 104 ? -28.324 63.772 50.536 1.000 0.600 104 LYS B CA 1
ATOM 14421 C C . LYS B 2 104 ? -29.004 64.029 49.187 1.000 0.600 104 LYS B C 1
ATOM 14422 O O . LYS B 2 104 ? -28.407 63.792 48.134 1.000 0.600 104 LYS B O 1
ATOM 14441 N N . THR B 2 105 ? -30.241 64.529 49.206 1.000 0.540 105 THR B N 1
ATOM 14442 C CA . THR B 2 105 ? -30.936 65.031 48.004 1.000 0.540 105 THR B CA 1
ATOM 14443 C C . THR B 2 105 ? -30.012 65.941 47.195 1.000 0.540 105 THR B C 1
ATOM 14444 O O . THR B 2 105 ? -29.312 66.764 47.787 1.000 0.540 105 THR B O 1
ATOM 14455 N N . GLY B 2 106 ? -29.993 65.783 45.866 1.000 0.530 106 GLY B N 1
ATOM 14456 C CA . GLY B 2 106 ? -29.189 66.630 44.978 1.000 0.530 106 GLY B CA 1
ATOM 14457 C C . GLY B 2 106 ? -29.473 68.118 45.208 1.000 0.530 106 GLY B C 1
ATOM 14458 O O . GLY B 2 106 ? -30.611 68.498 45.484 1.000 0.530 106 GLY B O 1
ATOM 14462 N N . LEU B 2 107 ? -28.428 68.950 45.148 1.000 0.510 107 LEU B N 1
ATOM 14463 C CA . LEU B 2 107 ? -28.527 70.397 45.389 1.000 0.510 107 LEU B CA 1
ATOM 14464 C C . LEU B 2 107 ? -29.273 71.108 44.255 1.000 0.510 107 LEU B C 1
ATOM 14465 O O . LEU B 2 107 ? -30.017 72.050 44.517 1.000 0.510 107 LEU B O 1
ATOM 14481 N N . GLU B 2 108 ? -29.053 70.662 43.012 1.000 0.540 108 GLU B N 1
ATOM 14482 C CA . GLU B 2 108 ? -29.591 71.302 41.806 1.000 0.540 108 GLU B CA 1
ATOM 14483 C C . GLU B 2 108 ? -30.494 70.366 40.989 1.000 0.540 108 GLU B C 1
ATOM 14484 O O . GLU B 2 108 ? -31.579 70.782 40.585 1.000 0.540 108 GLU B O 1
ATOM 14496 N N . SER B 2 109 ? -30.084 69.118 40.736 1.000 0.570 109 SER B N 1
ATOM 14497 C CA . SER B 2 109 ? -30.879 68.171 39.950 1.000 0.570 109 SER B CA 1
ATOM 14498 C C . SER B 2 109 ? -31.164 66.888 40.724 1.000 0.570 109 SER B C 1
ATOM 14499 O O . SER B 2 109 ? -30.400 66.465 41.588 1.000 0.570 109 SER B O 1
ATOM 14507 N N . HIS B 2 110 ? -32.276 66.231 40.404 1.000 0.660 110 HIS B N 1
ATOM 14508 C CA . HIS B 2 110 ? -32.523 64.878 40.902 1.000 0.660 110 HIS B CA 1
ATOM 14509 C C . HIS B 2 110 ? -31.560 63.844 40.279 1.000 0.660 110 HIS B C 1
ATOM 14510 O O . HIS B 2 110 ? -31.489 62.725 40.777 1.000 0.660 110 HIS B O 1
ATOM 14524 N N . LYS B 2 111 ? -30.806 64.225 39.230 1.000 0.760 111 LYS B N 1
ATOM 14525 C CA . LYS B 2 111 ? -29.846 63.383 38.507 1.000 0.760 111 LYS B CA 1
ATOM 14526 C C . LYS B 2 111 ? -28.470 63.395 39.184 1.000 0.760 111 LYS B C 1
ATOM 14527 O O . LYS B 2 111 ? -27.978 64.456 39.549 1.000 0.760 111 LYS B O 1
ATOM 14546 N N . LYS B 2 112 ? -27.804 62.239 39.273 1.000 0.810 112 LYS B N 1
ATOM 14547 C CA . LYS B 2 112 ? -26.397 62.106 39.719 1.000 0.810 112 LYS B CA 1
ATOM 14548 C C . LYS B 2 112 ? -25.653 61.070 38.870 1.000 0.810 112 LYS B C 1
ATOM 14549 O O . LYS B 2 112 ? -26.244 60.066 38.476 1.000 0.810 112 LYS B O 1
ATOM 14568 N N . LEU B 2 113 ? -24.360 61.270 38.606 1.000 0.860 113 LEU B N 1
ATOM 14569 C CA . LEU B 2 113 ? -23.526 60.323 37.849 1.000 0.860 113 LEU B CA 1
ATOM 14570 C C . LEU B 2 113 ? -22.153 60.186 38.507 1.000 0.860 113 LEU B C 1
ATOM 14571 O O . LEU B 2 113 ? -21.561 61.174 38.938 1.000 0.860 113 LEU B O 1
ATOM 14587 N N . TYR B 2 114 ? -21.623 58.968 38.571 1.000 0.830 114 TYR B N 1
ATOM 14588 C CA . TYR B 2 114 ? -20.269 58.733 39.069 1.000 0.830 114 TYR B CA 1
ATOM 14589 C C . TYR B 2 114 ? -19.445 57.910 38.091 1.000 0.830 114 TYR B C 1
ATOM 14590 O O . TYR B 2 114 ? -19.947 57.018 37.408 1.000 0.830 114 TYR B O 1
ATOM 14608 N N . ILE B 2 115 ? -18.157 58.223 38.039 1.000 0.890 115 ILE B N 1
ATOM 14609 C CA . ILE B 2 115 ? -17.189 57.558 37.180 1.000 0.890 115 ILE B CA 1
ATOM 14610 C C . ILE B 2 115 ? -16.118 56.959 38.081 1.000 0.890 115 ILE B C 1
ATOM 14611 O O . ILE B 2 115 ? -15.450 57.692 38.807 1.000 0.890 115 ILE B O 1
ATOM 14627 N N . ILE B 2 116 ? -15.937 55.643 38.031 1.000 0.890 116 ILE B N 1
ATOM 14628 C CA . ILE B 2 116 ? -14.865 54.952 38.754 1.000 0.890 116 ILE B CA 1
ATOM 14629 C C . ILE B 2 116 ? -13.782 54.597 37.745 1.000 0.890 116 ILE B C 1
ATOM 14630 O O . ILE B 2 116 ? -13.947 53.671 36.945 1.000 0.890 116 ILE B O 1
ATOM 14646 N N . SER B 2 117 ? -12.683 55.350 37.758 1.000 0.870 117 SER B N 1
ATOM 14647 C CA . SER B 2 117 ? -11.515 55.007 36.954 1.000 0.870 117 SER B CA 1
ATOM 14648 C C . SER B 2 117 ? -10.738 53.873 37.612 1.000 0.870 117 SER B C 1
ATOM 14649 O O . SER B 2 117 ? -10.703 53.759 38.834 1.000 0.870 117 SER B O 1
ATOM 14657 N N . HIS B 2 118 ? -10.117 53.018 36.798 1.000 0.860 118 HIS B N 1
ATOM 14658 C CA . HIS B 2 118 ? -9.383 51.844 37.280 1.000 0.860 118 HIS B CA 1
ATOM 14659 C C . HIS B 2 118 ? -10.230 50.959 38.216 1.000 0.860 118 HIS B C 1
ATOM 14660 O O . HIS B 2 118 ? -9.790 50.554 39.291 1.000 0.860 118 HIS B O 1
ATOM 14674 N N . ALA B 2 119 ? -11.467 50.663 37.800 1.000 0.870 119 ALA B N 1
ATOM 14675 C CA . ALA B 2 119 ? -12.449 49.922 38.592 1.000 0.870 119 ALA B CA 1
ATOM 14676 C C . ALA B 2 119 ? -11.970 48.514 39.014 1.000 0.870 119 ALA B C 1
ATOM 14677 O O . ALA B 2 119 ? -12.375 48.022 40.066 1.000 0.870 119 ALA B O 1
ATOM 14684 N N . ASP B 2 120 ? -11.075 47.880 38.250 1.000 0.820 120 ASP B N 1
ATOM 14685 C CA . ASP B 2 120 ? -10.432 46.600 38.583 1.000 0.820 120 ASP B CA 1
ATOM 14686 C C . ASP B 2 120 ? -9.520 46.653 39.826 1.000 0.820 120 ASP B C 1
ATOM 14687 O O . ASP B 2 120 ? -9.203 45.609 40.394 1.000 0.820 120 ASP B O 1
ATOM 14696 N N . GLN B 2 121 ? -9.132 47.847 40.295 1.000 0.830 121 GLN B N 1
ATOM 14697 C CA . GLN B 2 121 ? -8.317 48.044 41.503 1.000 0.830 121 GLN B CA 1
ATOM 14698 C C . GLN B 2 121 ? -9.146 48.170 42.796 1.000 0.830 121 GLN B C 1
ATOM 14699 O O . GLN B 2 121 ? -8.642 48.613 43.835 1.000 0.830 121 GLN B O 1
ATOM 14713 N N . MET B 2 122 ? -10.432 47.816 42.769 1.000 0.810 122 MET B N 1
ATOM 14714 C CA . MET B 2 122 ? -11.262 47.799 43.972 1.000 0.810 122 MET B CA 1
ATOM 14715 C C . MET B 2 122 ? -10.856 46.673 44.928 1.000 0.810 122 MET B C 1
ATOM 14716 O O . MET B 2 122 ? -10.755 45.505 44.559 1.000 0.810 122 MET B O 1
ATOM 14730 N N . THR B 2 123 ? -10.719 47.010 46.213 1.000 0.790 123 THR B N 1
ATOM 14731 C CA . THR B 2 123 ? -10.671 45.979 47.262 1.000 0.790 123 THR B CA 1
ATOM 14732 C C . THR B 2 123 ? -11.980 45.174 47.277 1.000 0.790 123 THR B C 1
ATOM 14733 O O . THR B 2 123 ? -13.045 45.722 46.996 1.000 0.790 123 THR B O 1
ATOM 14744 N N . ALA B 2 124 ? -11.951 43.895 47.672 1.000 0.790 124 ALA B N 1
ATOM 14745 C CA . ALA B 2 124 ? -13.159 43.053 47.723 1.000 0.790 124 ALA B CA 1
ATOM 14746 C C . ALA B 2 124 ? -14.304 43.687 48.547 1.000 0.790 124 ALA B C 1
ATOM 14747 O O . ALA B 2 124 ? -15.471 43.643 48.163 1.000 0.790 124 ALA B O 1
ATOM 14754 N N . ASN B 2 125 ? -13.967 44.364 49.650 1.000 0.790 125 ASN B N 1
ATOM 14755 C CA . ASN B 2 125 ? -14.933 45.104 50.467 1.000 0.790 125 ASN B CA 1
ATOM 14756 C C . ASN B 2 125 ? -15.499 46.350 49.758 1.000 0.790 125 ASN B C 1
ATOM 14757 O O . ASN B 2 125 ? -16.657 46.702 49.997 1.000 0.790 125 ASN B O 1
ATOM 14768 N N . ALA B 2 126 ? -14.710 47.015 48.904 1.000 0.790 126 ALA B N 1
ATOM 14769 C CA . ALA B 2 126 ? -15.168 48.132 48.076 1.000 0.790 126 ALA B CA 1
ATOM 14770 C C . ALA B 2 126 ? -16.131 47.629 46.993 1.000 0.790 126 ALA B C 1
ATOM 14771 O O . ALA B 2 126 ? -17.249 48.129 46.901 1.000 0.790 126 ALA B O 1
ATOM 14778 N N . ALA B 2 127 ? -15.752 46.564 46.285 1.000 0.820 127 ALA B N 1
ATOM 14779 C CA . ALA B 2 127 ? -16.587 45.913 45.281 1.000 0.820 127 ALA B CA 1
ATOM 14780 C C . ALA B 2 127 ? -17.941 45.435 45.860 1.000 0.820 127 ALA B C 1
ATOM 14781 O O . ALA B 2 127 ? -18.991 45.703 45.281 1.000 0.820 127 ALA B O 1
ATOM 14788 N N . ASN B 2 128 ? -17.954 44.829 47.056 1.000 0.810 128 ASN B N 1
ATOM 14789 C CA . ASN B 2 128 ? -19.196 44.431 47.743 1.000 0.810 128 ASN B CA 1
ATOM 14790 C C . ASN B 2 128 ? -20.052 45.610 48.220 1.000 0.810 128 ASN B C 1
ATOM 14791 O O . ASN B 2 128 ? -21.279 45.522 48.240 1.000 0.810 128 ASN B O 1
ATOM 14802 N N . SER B 2 129 ? -19.428 46.720 48.612 1.000 0.780 129 SER B N 1
ATOM 14803 C CA . SER B 2 129 ? -20.184 47.923 48.973 1.000 0.780 129 SER B CA 1
ATOM 14804 C C . SER B 2 129 ? -20.833 48.568 47.740 1.000 0.780 129 SER B C 1
ATOM 14805 O O . SER B 2 129 ? -21.914 49.137 47.864 1.000 0.780 129 SER B O 1
ATOM 14813 N N . LEU B 2 130 ? -20.217 48.426 46.556 1.000 0.790 130 LEU B N 1
ATOM 14814 C CA . LEU B 2 130 ? -20.773 48.872 45.275 1.000 0.790 130 LEU B CA 1
ATOM 14815 C C . LEU B 2 130 ? -21.967 48.010 44.830 1.000 0.790 130 LEU B C 1
ATOM 14816 O O . LEU B 2 130 ? -22.931 48.526 44.271 1.000 0.790 130 LEU B O 1
ATOM 14832 N N . LEU B 2 131 ? -21.935 46.705 45.112 1.000 0.780 131 LEU B N 1
ATOM 14833 C CA . LEU B 2 131 ? -22.991 45.772 44.702 1.000 0.780 131 LEU B CA 1
ATOM 14834 C C . LEU B 2 131 ? -24.371 46.139 45.245 1.000 0.780 131 LEU B C 1
ATOM 14835 O O . LEU B 2 131 ? -25.313 46.217 44.461 1.000 0.780 131 LEU B O 1
ATOM 14851 N N . LYS B 2 132 ? -24.470 46.452 46.546 1.000 0.700 132 LYS B N 1
ATOM 14852 C CA . LYS B 2 132 ? -25.730 46.908 47.169 1.000 0.700 132 LYS B CA 1
ATOM 14853 C C . LYS B 2 132 ? -26.368 48.090 46.434 1.000 0.700 132 LYS B C 1
ATOM 14854 O O . LYS B 2 132 ? -27.557 48.330 46.569 1.000 0.700 132 LYS B O 1
ATOM 14873 N N . PHE B 2 133 ? -25.568 48.833 45.681 1.000 0.680 133 PHE B N 1
ATOM 14874 C CA . PHE B 2 133 ? -25.982 50.027 44.971 1.000 0.680 133 PHE B CA 1
ATOM 14875 C C . PHE B 2 133 ? -26.390 49.751 43.520 1.000 0.680 133 PHE B C 1
ATOM 14876 O O . PHE B 2 133 ? -27.358 50.319 43.027 1.000 0.680 133 PHE B O 1
ATOM 14893 N N . LEU B 2 134 ? -25.670 48.858 42.836 1.000 0.750 134 LEU B N 1
ATOM 14894 C CA . LEU B 2 134 ? -26.047 48.397 41.497 1.000 0.750 134 LEU B CA 1
ATOM 14895 C C . LEU B 2 134 ? -27.331 47.544 41.523 1.000 0.750 134 LEU B C 1
ATOM 14896 O O . LEU B 2 134 ? -27.988 47.409 40.499 1.000 0.750 134 LEU B O 1
ATOM 14912 N N . GLU B 2 135 ? -27.686 46.963 42.675 1.000 0.680 135 GLU B N 1
ATOM 14913 C CA . GLU B 2 135 ? -28.914 46.176 42.870 1.000 0.680 135 GLU B CA 1
ATOM 14914 C C . GLU B 2 135 ? -30.186 47.020 43.034 1.000 0.680 135 GLU B C 1
ATOM 14915 O O . GLU B 2 135 ? -31.217 46.660 42.468 1.000 0.680 135 GLU B O 1
ATOM 14927 N N . GLU B 2 136 ? -30.125 48.135 43.768 1.000 0.660 136 GLU B N 1
ATOM 14928 C CA . GLU B 2 136 ? -31.268 49.027 44.020 1.000 0.660 136 GLU B CA 1
ATOM 14929 C C . GLU B 2 136 ? -30.983 50.445 43.484 1.000 0.660 136 GLU B C 1
ATOM 14930 O O . GLU B 2 136 ? -30.696 51.364 44.258 1.000 0.660 136 GLU B O 1
ATOM 14942 N N . PRO B 2 137 ? -31.035 50.660 42.151 1.000 0.610 137 PRO B N 1
ATOM 14943 C CA . PRO B 2 137 ? -30.717 51.955 41.570 1.000 0.610 137 PRO B CA 1
ATOM 14944 C C . PRO B 2 137 ? -31.813 52.970 41.911 1.000 0.610 137 PRO B C 1
ATOM 14945 O O . PRO B 2 137 ? -32.976 52.809 41.532 1.000 0.610 137 PRO B O 1
ATOM 14956 N N . ASN B 2 138 ? -31.437 54.057 42.588 1.000 0.620 138 ASN B N 1
ATOM 14957 C CA . ASN B 2 138 ? -32.311 55.220 42.718 1.000 0.620 138 ASN B CA 1
ATOM 14958 C C . ASN B 2 138 ? -32.665 55.764 41.325 1.000 0.620 138 ASN B C 1
ATOM 14959 O O . ASN B 2 138 ? -31.816 55.766 40.426 1.000 0.620 138 ASN B O 1
ATOM 14970 N N . LYS B 2 139 ? -33.903 56.262 41.154 1.000 0.640 139 LYS B N 1
ATOM 14971 C CA . LYS B 2 139 ? -34.303 56.966 39.923 1.000 0.640 139 LYS B CA 1
ATOM 14972 C C . LYS B 2 139 ? -33.275 58.065 39.620 1.000 0.640 139 LYS B C 1
ATOM 14973 O O . LYS B 2 139 ? -32.856 58.777 40.528 1.000 0.640 139 LYS B O 1
ATOM 14992 N N . ASP B 2 140 ? -32.862 58.152 38.356 1.000 0.740 140 ASP B N 1
ATOM 14993 C CA . ASP B 2 140 ? -31.949 59.177 37.832 1.000 0.740 140 ASP B CA 1
ATOM 14994 C C . ASP B 2 140 ? -30.478 59.099 38.291 1.000 0.740 140 ASP B C 1
ATOM 14995 O O . ASP B 2 140 ? -29.732 60.076 38.185 1.000 0.740 140 ASP B O 1
ATOM 15004 N N . THR B 2 141 ? -30.022 57.932 38.756 1.000 0.770 141 THR B N 1
ATOM 15005 C CA . THR B 2 141 ? -28.601 57.690 39.060 1.000 0.770 141 THR B CA 1
ATOM 15006 C C . THR B 2 141 ? -27.938 56.794 38.009 1.000 0.770 141 THR B C 1
ATOM 15007 O O . THR B 2 141 ? -28.510 55.779 37.616 1.000 0.770 141 THR B O 1
ATOM 15018 N N . MET B 2 142 ? -26.719 57.138 37.578 1.000 0.840 142 MET B N 1
ATOM 15019 C CA . MET B 2 142 ? -25.934 56.351 36.616 1.000 0.840 142 MET B CA 1
ATOM 15020 C C . MET B 2 142 ? -24.486 56.136 37.072 1.000 0.840 142 MET B C 1
ATOM 15021 O O . MET B 2 142 ? -23.857 57.022 37.650 1.000 0.840 142 MET B O 1
ATOM 15035 N N . ALA B 2 143 ? -23.938 54.967 36.758 1.000 0.880 143 ALA B N 1
ATOM 15036 C CA . ALA B 2 143 ? -22.563 54.576 37.031 1.000 0.880 143 ALA B CA 1
ATOM 15037 C C . ALA B 2 143 ? -21.771 54.365 35.738 1.000 0.880 143 ALA B C 1
ATOM 15038 O O . ALA B 2 143 ? -22.254 53.719 34.806 1.000 0.880 143 ALA B O 1
ATOM 15045 N N . VAL B 2 144 ? -20.521 54.817 35.710 1.000 0.910 144 VAL B N 1
ATOM 15046 C CA . VAL B 2 144 ? -19.577 54.482 34.640 1.000 0.910 144 VAL B CA 1
ATOM 15047 C C . VAL B 2 144 ? -18.311 53.902 35.257 1.000 0.910 144 VAL B C 1
ATOM 15048 O O . VAL B 2 144 ? -17.510 54.606 35.866 1.000 0.910 144 VAL B O 1
ATOM 15061 N N . LEU B 2 145 ? -18.122 52.597 35.107 1.000 0.920 145 LEU B N 1
ATOM 15062 C CA . LEU B 2 145 ? -16.901 51.909 35.510 1.000 0.920 145 LEU B CA 1
ATOM 15063 C C . LEU B 2 145 ? -15.928 51.905 34.329 1.000 0.920 145 LEU B C 1
ATOM 15064 O O . LEU B 2 145 ? -16.313 51.568 33.213 1.000 0.920 145 LEU B O 1
ATOM 15080 N N . ILE B 2 146 ? -14.665 52.252 34.556 1.000 0.920 146 ILE B N 1
ATOM 15081 C CA . ILE B 2 146 ? -13.621 52.228 33.525 1.000 0.920 146 ILE B CA 1
ATOM 15082 C C . ILE B 2 146 ? -12.516 51.277 33.971 1.000 0.920 146 ILE B C 1
ATOM 15083 O O . ILE B 2 146 ? -11.985 51.410 35.073 1.000 0.920 146 ILE B O 1
ATOM 15099 N N . THR B 2 147 ? -12.125 50.345 33.106 1.000 0.900 147 THR B N 1
ATOM 15100 C CA . THR B 2 147 ? -11.068 49.365 33.394 1.000 0.900 147 THR B CA 1
ATOM 15101 C C . THR B 2 147 ? -10.270 48.992 32.142 1.000 0.900 147 THR B C 1
ATOM 15102 O O . THR B 2 147 ? -10.733 49.146 31.011 1.000 0.900 147 THR B O 1
ATOM 15113 N N . GLU B 2 148 ? -9.056 48.482 32.345 1.000 0.830 148 GLU B N 1
ATOM 15114 C CA . GLU B 2 148 ? -8.217 47.870 31.303 1.000 0.830 148 GLU B CA 1
ATOM 15115 C C . GLU B 2 148 ? -8.169 46.343 31.409 1.000 0.830 148 GLU B C 1
ATOM 15116 O O . GLU B 2 148 ? -7.737 45.661 30.480 1.000 0.830 148 GLU B O 1
ATOM 15128 N N . GLN B 2 149 ? -8.621 45.808 32.542 1.000 0.850 149 GLN B N 1
ATOM 15129 C CA . GLN B 2 149 ? -8.528 44.400 32.897 1.000 0.850 149 GLN B CA 1
ATOM 15130 C C . GLN B 2 149 ? -9.885 43.920 33.420 1.000 0.850 149 GLN B C 1
ATOM 15131 O O . GLN B 2 149 ? -10.023 43.636 34.609 1.000 0.850 149 GLN B O 1
ATOM 15145 N N . PRO B 2 150 ? -10.896 43.791 32.543 1.000 0.830 150 PRO B N 1
ATOM 15146 C CA . PRO B 2 150 ? -12.241 43.385 32.950 1.000 0.830 150 PRO B CA 1
ATOM 15147 C C . PRO B 2 150 ? -12.250 42.040 33.693 1.000 0.830 150 PRO B C 1
ATOM 15148 O O . PRO B 2 150 ? -13.042 41.863 34.605 1.000 0.830 150 PRO B O 1
ATOM 15159 N N . GLN B 2 151 ? -11.306 41.136 33.397 1.000 0.800 151 GLN B N 1
ATOM 15160 C CA . GLN B 2 151 ? -11.159 39.825 34.054 1.000 0.800 151 GLN B CA 1
ATOM 15161 C C . GLN B 2 151 ? -10.828 39.893 35.558 1.000 0.800 151 GLN B C 1
ATOM 15162 O O . GLN B 2 151 ? -10.928 38.885 36.251 1.000 0.800 151 GLN B O 1
ATOM 15176 N N . ARG B 2 152 ? -10.387 41.055 36.067 1.000 0.820 152 ARG B N 1
ATOM 15177 C CA . ARG B 2 152 ? -10.150 41.291 37.503 1.000 0.820 152 ARG B CA 1
ATOM 15178 C C . ARG B 2 152 ? -11.391 41.808 38.237 1.000 0.820 152 ARG B C 1
ATOM 15179 O O . ARG B 2 152 ? -11.378 41.860 39.466 1.000 0.820 152 ARG B O 1
ATOM 15200 N N . LEU B 2 153 ? -12.448 42.195 37.518 1.000 0.840 153 LEU B N 1
ATOM 15201 C CA . LEU B 2 153 ? -13.732 42.551 38.120 1.000 0.840 153 LEU B CA 1
ATOM 15202 C C . LEU B 2 153 ? -14.524 41.284 38.463 1.000 0.840 153 LEU B C 1
ATOM 15203 O O . LEU B 2 153 ? -14.465 40.284 37.756 1.000 0.840 153 LEU B O 1
ATOM 15219 N N . LEU B 2 154 ? -15.288 41.341 39.556 1.000 0.820 154 LEU B N 1
ATOM 15220 C CA . LEU B 2 154 ? -16.201 40.264 39.945 1.000 0.820 154 LEU B CA 1
ATOM 15221 C C . LEU B 2 154 ? -17.320 40.102 38.909 1.000 0.820 154 LEU B C 1
ATOM 15222 O O . LEU B 2 154 ? -17.962 41.088 38.536 1.000 0.820 154 LEU B O 1
ATOM 15238 N N . ASP B 2 155 ? -17.651 38.859 38.557 1.000 0.820 155 ASP B N 1
ATOM 15239 C CA . ASP B 2 155 ? -18.755 38.537 37.638 1.000 0.820 155 ASP B CA 1
ATOM 15240 C C . ASP B 2 155 ? -20.102 39.138 38.089 1.000 0.820 155 ASP B C 1
ATOM 15241 O O . ASP B 2 155 ? -20.922 39.574 37.275 1.000 0.820 155 ASP B O 1
ATOM 15250 N N . THR B 2 156 ? -20.329 39.240 39.404 1.000 0.810 156 THR B N 1
ATOM 15251 C CA . THR B 2 156 ? -21.535 39.858 39.983 1.000 0.810 156 THR B CA 1
ATOM 15252 C C . THR B 2 156 ? -21.649 41.363 39.707 1.000 0.810 156 THR B C 1
ATOM 15253 O O . THR B 2 156 ? -22.764 41.886 39.718 1.000 0.810 156 THR B O 1
ATOM 15264 N N . ILE B 2 157 ? -20.535 42.063 39.451 1.000 0.840 157 ILE B N 1
ATOM 15265 C CA . ILE B 2 157 ? -20.525 43.468 39.010 1.000 0.840 157 ILE B CA 1
ATOM 15266 C C . ILE B 2 157 ? -20.719 43.529 37.496 1.000 0.840 157 ILE B C 1
ATOM 15267 O O . ILE B 2 157 ? -21.603 44.245 37.034 1.000 0.840 157 ILE B O 1
ATOM 15283 N N . ILE B 2 158 ? -19.952 42.741 36.731 1.000 0.880 158 ILE B N 1
ATOM 15284 C CA . ILE B 2 158 ? -20.028 42.719 35.259 1.000 0.880 158 ILE B CA 1
ATOM 15285 C C . ILE B 2 158 ? -21.463 42.416 34.796 1.000 0.880 158 ILE B C 1
ATOM 15286 O O . ILE B 2 158 ? -21.980 43.108 33.926 1.000 0.880 158 ILE B O 1
ATOM 15302 N N . SER B 2 159 ? -22.141 41.457 35.438 1.000 0.840 159 SER B N 1
ATOM 15303 C CA . SER B 2 159 ? -23.535 41.080 35.140 1.000 0.840 159 SER B CA 1
ATOM 15304 C C . SER B 2 159 ? -24.579 42.187 35.365 1.000 0.840 159 SER B C 1
ATOM 15305 O O . SER B 2 159 ? -25.701 42.058 34.879 1.000 0.840 159 SER B O 1
ATOM 15313 N N . ARG B 2 160 ? -24.242 43.277 36.068 1.000 0.830 160 ARG B N 1
ATOM 15314 C CA . ARG B 2 160 ? -25.134 44.432 36.306 1.000 0.830 160 ARG B CA 1
ATOM 15315 C C . ARG B 2 160 ? -24.788 45.652 35.471 1.000 0.830 160 ARG B C 1
ATOM 15316 O O . ARG B 2 160 ? -25.465 46.671 35.544 1.000 0.830 160 ARG B O 1
ATOM 15337 N N . CYS B 2 161 ? -23.734 45.565 34.678 1.000 0.890 161 CYS B N 1
ATOM 15338 C CA . CYS B 2 161 ? -23.289 46.656 33.838 1.000 0.890 161 CYS B CA 1
ATOM 15339 C C . CYS B 2 161 ? -23.540 46.334 32.366 1.000 0.890 161 CYS B C 1
ATOM 15340 O O . CYS B 2 161 ? -23.515 45.182 31.942 1.000 0.890 161 CYS B O 1
ATOM 15348 N N . GLN B 2 162 ? -23.726 47.374 31.557 1.000 0.900 162 GLN B N 1
ATOM 15349 C CA . GLN B 2 162 ? -23.672 47.247 30.107 1.000 0.900 162 GLN B CA 1
ATOM 15350 C C . GLN B 2 162 ? -22.224 47.412 29.634 1.000 0.900 162 GLN B C 1
ATOM 15351 O O . GLN B 2 162 ? -21.684 48.522 29.634 1.000 0.900 162 GLN B O 1
ATOM 15365 N N . THR B 2 163 ? -21.596 46.299 29.248 1.000 0.920 163 THR B N 1
ATOM 15366 C CA . THR B 2 163 ? -20.201 46.269 28.790 1.000 0.920 163 THR B CA 1
ATOM 15367 C C . THR B 2 163 ? -20.065 46.879 27.398 1.000 0.920 163 THR B C 1
ATOM 15368 O O . THR B 2 163 ? -20.689 46.418 26.440 1.000 0.920 163 THR B O 1
ATOM 15379 N N . LEU B 2 164 ? -19.225 47.907 27.277 1.000 0.930 164 LEU B N 1
ATOM 15380 C CA . LEU B 2 164 ? -18.861 48.555 26.021 1.000 0.930 164 LEU B CA 1
ATOM 15381 C C . LEU B 2 164 ? -17.354 48.360 25.760 1.000 0.930 164 LEU B C 1
ATOM 15382 O O . LEU B 2 164 ? -16.537 48.980 26.448 1.000 0.930 164 LEU B O 1
ATOM 15398 N N . PRO B 2 165 ? -16.973 47.520 24.777 1.000 0.910 165 PRO B N 1
ATOM 15399 C CA . PRO B 2 165 ? -15.575 47.265 24.447 1.000 0.910 165 PRO B CA 1
ATOM 15400 C C . PRO B 2 165 ? -15.004 48.336 23.512 1.000 0.910 165 PRO B C 1
ATOM 15401 O O . PRO B 2 165 ? -15.466 48.512 22.382 1.000 0.910 165 PRO B O 1
ATOM 15412 N N . PHE B 2 166 ? -13.958 49.023 23.964 1.000 0.870 166 PHE B N 1
ATOM 15413 C CA . PHE B 2 166 ? -13.217 50.017 23.192 1.000 0.870 166 PHE B CA 1
ATOM 15414 C C . PHE B 2 166 ? -12.151 49.330 22.344 1.000 0.870 166 PHE B C 1
ATOM 15415 O O . PHE B 2 166 ? -11.326 48.565 22.855 1.000 0.870 166 PHE B O 1
ATOM 15432 N N . GLN B 2 167 ? -12.140 49.624 21.045 1.000 0.830 167 GLN B N 1
ATOM 15433 C CA . GLN B 2 167 ? -11.172 49.026 20.130 1.000 0.830 167 GLN B CA 1
ATOM 15434 C C . GLN B 2 167 ? -9.818 49.751 20.188 1.000 0.830 167 GLN B C 1
ATOM 15435 O O . GLN B 2 167 ? -9.781 50.950 20.478 1.000 0.830 167 GLN B O 1
ATOM 15449 N N . PRO B 2 168 ? -8.698 49.053 19.920 1.000 0.760 168 PRO B N 1
ATOM 15450 C CA . PRO B 2 168 ? -7.414 49.706 19.694 1.000 0.760 168 PRO B CA 1
ATOM 15451 C C . PRO B 2 168 ? -7.527 50.689 18.524 1.000 0.760 168 PRO B C 1
ATOM 15452 O O . PRO B 2 168 ? -8.205 50.406 17.536 1.000 0.760 168 PRO B O 1
ATOM 15463 N N . LEU B 2 169 ? -6.863 51.835 18.638 1.000 0.720 169 LEU B N 1
ATOM 15464 C CA . LEU B 2 169 ? -6.854 52.841 17.579 1.000 0.720 169 LEU B CA 1
ATOM 15465 C C . LEU B 2 169 ? -6.042 52.344 16.374 1.000 0.720 169 LEU B C 1
ATOM 15466 O O . LEU B 2 169 ? -5.075 51.600 16.538 1.000 0.720 169 LEU B O 1
ATOM 15482 N N . GLN B 2 170 ? -6.428 52.753 15.160 1.000 0.730 170 GLN B N 1
ATOM 15483 C CA . GLN B 2 170 ? -5.625 52.456 13.973 1.000 0.730 170 GLN B CA 1
ATOM 15484 C C . GLN B 2 170 ? -4.348 53.307 13.968 1.000 0.730 170 GLN B C 1
ATOM 15485 O O . GLN B 2 170 ? -4.439 54.498 14.276 1.000 0.730 170 GLN B O 1
ATOM 15499 N N . PRO B 2 171 ? -3.197 52.763 13.520 1.000 0.750 171 PRO B N 1
ATOM 15500 C CA . PRO B 2 171 ? -1.936 53.508 13.463 1.000 0.750 171 PRO B CA 1
ATOM 15501 C C . PRO B 2 171 ? -2.081 54.848 12.739 1.000 0.750 171 PRO B C 1
ATOM 15502 O O . PRO B 2 171 ? -1.593 55.868 13.205 1.000 0.750 171 PRO B O 1
ATOM 15513 N N . LYS B 2 172 ? -2.856 54.874 11.649 1.000 0.760 172 LYS B N 1
ATOM 15514 C CA . LYS B 2 172 ? -3.095 56.090 10.868 1.000 0.760 172 LYS B CA 1
ATOM 15515 C C . LYS B 2 172 ? -3.766 57.207 11.685 1.000 0.760 172 LYS B C 1
ATOM 15516 O O . LYS B 2 172 ? -3.359 58.352 11.591 1.000 0.760 172 LYS B O 1
ATOM 15535 N N . ALA B 2 173 ? -4.719 56.865 12.556 1.000 0.730 173 ALA B N 1
ATOM 15536 C CA . ALA B 2 173 ? -5.388 57.839 13.423 1.000 0.730 173 ALA B CA 1
ATOM 15537 C C . ALA B 2 173 ? -4.466 58.385 14.531 1.000 0.730 173 ALA B C 1
ATOM 15538 O O . ALA B 2 173 ? -4.654 59.503 15.004 1.000 0.730 173 ALA B O 1
ATOM 15545 N N . ILE B 2 174 ? -3.477 57.595 14.963 1.000 0.770 174 ILE B N 1
ATOM 15546 C CA . ILE B 2 174 ? -2.457 58.043 15.920 1.000 0.770 174 ILE B CA 1
ATOM 15547 C C . ILE B 2 174 ? -1.458 58.978 15.219 1.000 0.770 174 ILE B C 1
ATOM 15548 O O . ILE B 2 174 ? -1.116 60.019 15.774 1.000 0.770 174 ILE B O 1
ATOM 15564 N N . GLU B 2 175 ? -1.035 58.634 13.997 1.000 0.820 175 GLU B N 1
ATOM 15565 C CA . GLU B 2 175 ? -0.129 59.429 13.154 1.000 0.820 175 GLU B CA 1
ATOM 15566 C C . GLU B 2 175 ? -0.681 60.842 12.906 1.000 0.820 175 GLU B C 1
ATOM 15567 O O . GLU B 2 175 ? 0.005 61.820 13.203 1.000 0.820 175 GLU B O 1
ATOM 15579 N N . ASP B 2 176 ? -1.939 60.955 12.467 1.000 0.800 176 ASP B N 1
ATOM 15580 C CA . ASP B 2 176 ? -2.572 62.245 12.158 1.000 0.800 176 ASP B CA 1
ATOM 15581 C C . ASP B 2 176 ? -2.606 63.185 13.384 1.000 0.800 176 ASP B C 1
ATOM 15582 O O . ASP B 2 176 ? -2.229 64.354 13.292 1.000 0.800 176 ASP B O 1
ATOM 15591 N N . ARG B 2 177 ? -2.940 62.664 14.575 1.000 0.750 177 ARG B N 1
ATOM 15592 C CA . ARG B 2 177 ? -2.936 63.450 15.825 1.000 0.750 177 ARG B CA 1
ATOM 15593 C C . ARG B 2 177 ? -1.551 63.883 16.280 1.000 0.750 177 ARG B C 1
ATOM 15594 O O . ARG B 2 177 ? -1.417 64.927 16.911 1.000 0.750 177 ARG B O 1
ATOM 15615 N N . LEU B 2 178 ? -0.532 63.065 16.040 1.000 0.820 178 LEU B N 1
ATOM 15616 C CA . LEU B 2 178 ? 0.841 63.437 16.376 1.000 0.820 178 LEU B CA 1
ATOM 15617 C C . LEU B 2 178 ? 1.308 64.579 15.476 1.000 0.820 178 LEU B C 1
ATOM 15618 O O . LEU B 2 178 ? 1.919 65.523 15.969 1.000 0.820 178 LEU B O 1
ATOM 15634 N N . ILE B 2 179 ? 0.954 64.536 14.192 1.000 0.840 179 ILE B N 1
ATOM 15635 C CA . ILE B 2 179 ? 1.250 65.613 13.243 1.000 0.840 179 ILE B CA 1
ATOM 15636 C C . ILE B 2 179 ? 0.526 66.911 13.643 1.000 0.840 179 ILE B C 1
ATOM 15637 O O . ILE B 2 179 ? 1.139 67.977 13.623 1.000 0.840 179 ILE B O 1
ATOM 15653 N N . GLU B 2 180 ? -0.735 66.837 14.088 1.000 0.780 180 GLU B N 1
ATOM 15654 C CA . GLU B 2 180 ? -1.458 67.989 14.662 1.000 0.780 180 GLU B CA 1
ATOM 15655 C C . GLU B 2 180 ? -0.790 68.552 15.927 1.000 0.780 180 GLU B C 1
ATOM 15656 O O . GLU B 2 180 ? -0.959 69.727 16.244 1.000 0.780 180 GLU B O 1
ATOM 15668 N N . GLN B 2 181 ? -0.020 67.730 16.647 1.000 0.780 181 GLN B N 1
ATOM 15669 C CA . GLN B 2 181 ? 0.772 68.140 17.808 1.000 0.780 181 GLN B CA 1
ATOM 15670 C C . GLN B 2 181 ? 2.213 68.564 17.454 1.000 0.780 181 GLN B C 1
ATOM 15671 O O . GLN B 2 181 ? 3.096 68.474 18.307 1.000 0.780 181 GLN B O 1
ATOM 15685 N N . ASP B 2 182 ? 2.458 69.035 16.223 1.000 0.790 182 ASP B N 1
ATOM 15686 C CA . ASP B 2 182 ? 3.772 69.472 15.710 1.000 0.790 182 ASP B CA 1
ATOM 15687 C C . ASP B 2 182 ? 4.868 68.375 15.758 1.000 0.790 182 ASP B C 1
ATOM 15688 O O . ASP B 2 182 ? 6.067 68.662 15.678 1.000 0.790 182 ASP B O 1
ATOM 15697 N N . VAL B 2 183 ? 4.494 67.089 15.847 1.000 0.820 183 VAL B N 1
ATOM 15698 C CA . VAL B 2 183 ? 5.448 65.972 15.738 1.000 0.820 183 VAL B CA 1
ATOM 15699 C C . VAL B 2 183 ? 5.769 65.729 14.267 1.000 0.820 183 VAL B C 1
ATOM 15700 O O . VAL B 2 183 ? 4.880 65.517 13.443 1.000 0.820 183 VAL B O 1
ATOM 15713 N N . SER B 2 184 ? 7.062 65.704 13.928 1.000 0.830 184 SER B N 1
ATOM 15714 C CA . SER B 2 184 ? 7.497 65.469 12.545 1.000 0.830 184 SER B CA 1
ATOM 15715 C C . SER B 2 184 ? 6.891 64.176 11.952 1.000 0.830 184 SER B C 1
ATOM 15716 O O . SER B 2 184 ? 6.821 63.170 12.668 1.000 0.830 184 SER B O 1
ATOM 15724 N N . PRO B 2 185 ? 6.528 64.138 10.651 1.000 0.820 185 PRO B N 1
ATOM 15725 C CA . PRO B 2 185 ? 5.828 62.998 10.041 1.000 0.820 185 PRO B CA 1
ATOM 15726 C C . PRO B 2 185 ? 6.550 61.652 10.204 1.000 0.820 185 PRO B C 1
ATOM 15727 O O . PRO B 2 185 ? 5.928 60.632 10.496 1.000 0.820 185 PRO B O 1
ATOM 15738 N N . HIS B 2 186 ? 7.882 61.643 10.082 1.000 0.820 186 HIS B N 1
ATOM 15739 C CA . HIS B 2 186 ? 8.689 60.426 10.228 1.000 0.820 186 HIS B CA 1
ATOM 15740 C C . HIS B 2 186 ? 8.646 59.853 11.648 1.000 0.820 186 HIS B C 1
ATOM 15741 O O . HIS B 2 186 ? 8.620 58.636 11.825 1.000 0.820 186 HIS B O 1
ATOM 15755 N N . MET B 2 187 ? 8.631 60.721 12.663 1.000 0.850 187 MET B N 1
ATOM 15756 C CA . MET B 2 187 ? 8.559 60.292 14.058 1.000 0.850 187 MET B CA 1
ATOM 15757 C C . MET B 2 187 ? 7.133 59.856 14.419 1.000 0.850 187 MET B C 1
ATOM 15758 O O . MET B 2 187 ? 6.961 58.824 15.065 1.000 0.850 187 MET B O 1
ATOM 15772 N N . ALA B 2 188 ? 6.122 60.589 13.934 1.000 0.860 188 ALA B N 1
ATOM 15773 C CA . ALA B 2 188 ? 4.708 60.271 14.124 1.000 0.860 188 ALA B CA 1
ATOM 15774 C C . ALA B 2 188 ? 4.365 58.863 13.613 1.000 0.860 188 ALA B C 1
ATOM 15775 O O . ALA B 2 188 ? 3.772 58.064 14.339 1.000 0.860 188 ALA B O 1
ATOM 15782 N N . ARG B 2 189 ? 4.815 58.519 12.400 1.000 0.840 189 ARG B N 1
ATOM 15783 C CA . ARG B 2 189 ? 4.563 57.206 11.792 1.000 0.840 189 ARG B CA 1
ATOM 15784 C C . ARG B 2 189 ? 5.233 56.051 12.539 1.000 0.840 189 ARG B C 1
ATOM 15785 O O . ARG B 2 189 ? 4.621 54.992 12.699 1.000 0.840 189 ARG B O 1
ATOM 15806 N N . LEU B 2 190 ? 6.469 56.247 13.009 1.000 0.870 190 LEU B N 1
ATOM 15807 C CA . LEU B 2 190 ? 7.179 55.259 13.829 1.000 0.870 190 LEU B CA 1
ATOM 15808 C C . LEU B 2 190 ? 6.444 55.027 15.155 1.000 0.870 190 LEU B C 1
ATOM 15809 O O . LEU B 2 190 ? 6.086 53.893 15.468 1.000 0.870 190 LEU B O 1
ATOM 15825 N N . LEU B 2 191 ? 6.159 56.103 15.893 1.000 0.870 191 LEU B N 1
ATOM 15826 C CA . LEU B 2 191 ? 5.476 56.054 17.188 1.000 0.870 191 LEU B CA 1
ATOM 15827 C C . LEU B 2 191 ? 4.088 55.411 17.089 1.000 0.870 191 LEU B C 1
ATOM 15828 O O . LEU B 2 191 ? 3.747 54.573 17.923 1.000 0.870 191 LEU B O 1
ATOM 15844 N N . ALA B 2 192 ? 3.331 55.721 16.035 1.000 0.830 192 ALA B N 1
ATOM 15845 C CA . ALA B 2 192 ? 2.020 55.134 15.772 1.000 0.830 192 ALA B CA 1
ATOM 15846 C C . ALA B 2 192 ? 2.032 53.605 15.555 1.000 0.830 192 ALA B C 1
ATOM 15847 O O . ALA B 2 192 ? 0.989 52.967 15.687 1.000 0.830 192 ALA B O 1
ATOM 15854 N N . ASN B 2 193 ? 3.182 53.004 15.215 1.000 0.820 193 ASN B N 1
ATOM 15855 C CA . ASN B 2 193 ? 3.354 51.546 15.111 1.000 0.820 193 ASN B CA 1
ATOM 15856 C C . ASN B 2 193 ? 4.019 50.921 16.355 1.000 0.820 193 ASN B C 1
ATOM 15857 O O . ASN B 2 193 ? 4.093 49.698 16.433 1.000 0.820 193 ASN B O 1
ATOM 15868 N N . MET B 2 194 ? 4.492 51.727 17.313 1.000 0.780 194 MET B N 1
ATOM 15869 C CA . MET B 2 194 ? 5.098 51.256 18.568 1.000 0.780 194 MET B CA 1
ATOM 15870 C C . MET B 2 194 ? 4.124 51.296 19.742 1.000 0.780 194 MET B C 1
ATOM 15871 O O . MET B 2 194 ? 4.152 50.415 20.597 1.000 0.780 194 MET B O 1
ATOM 15885 N N . THR B 2 195 ? 3.252 52.305 19.789 1.000 0.730 195 THR B N 1
ATOM 15886 C CA . THR B 2 195 ? 2.252 52.447 20.847 1.000 0.730 195 THR B CA 1
ATOM 15887 C C . THR B 2 195 ? 0.869 52.732 20.273 1.000 0.730 195 THR B C 1
ATOM 15888 O O . THR B 2 195 ? 0.698 53.461 19.300 1.000 0.730 195 THR B O 1
ATOM 15899 N N . ASN B 2 196 ? -0.141 52.150 20.922 1.000 0.680 196 ASN B N 1
ATOM 15900 C CA . ASN B 2 196 ? -1.552 52.427 20.654 1.000 0.680 196 ASN B CA 1
ATOM 15901 C C . ASN B 2 196 ? -2.093 53.591 21.498 1.000 0.680 196 ASN B C 1
ATOM 15902 O O . ASN B 2 196 ? -3.292 53.874 21.476 1.000 0.680 196 ASN B O 1
ATOM 15913 N N . ASN B 2 197 ? -1.237 54.228 22.294 1.000 0.690 197 ASN B N 1
ATOM 15914 C CA . ASN B 2 197 ? -1.612 55.287 23.207 1.000 0.690 197 ASN B CA 1
ATOM 15915 C C . ASN B 2 197 ? -1.031 56.614 22.723 1.000 0.690 197 ASN B C 1
ATOM 15916 O O . ASN B 2 197 ? 0.174 56.838 22.770 1.000 0.690 197 ASN B O 1
ATOM 15927 N N . VAL B 2 198 ? -1.919 57.522 22.317 1.000 0.690 198 VAL B N 1
ATOM 15928 C CA . VAL B 2 198 ? -1.541 58.857 21.840 1.000 0.690 198 VAL B CA 1
ATOM 15929 C C . VAL B 2 198 ? -0.774 59.644 22.908 1.000 0.690 198 VAL B C 1
ATOM 15930 O O . VAL B 2 198 ? 0.198 60.311 22.580 1.000 0.690 198 VAL B O 1
ATOM 15943 N N . ALA B 2 199 ? -1.161 59.555 24.185 1.000 0.690 199 ALA B N 1
ATOM 15944 C CA . ALA B 2 199 ? -0.477 60.291 25.251 1.000 0.690 199 ALA B CA 1
ATOM 15945 C C . ALA B 2 199 ? 0.963 59.792 25.453 1.000 0.690 199 ALA B C 1
ATOM 15946 O O . ALA B 2 199 ? 1.885 60.596 25.549 1.000 0.690 199 ALA B O 1
ATOM 15953 N N . GLU B 2 200 ? 1.149 58.469 25.440 1.000 0.750 200 GLU B N 1
ATOM 15954 C CA . GLU B 2 200 ? 2.474 57.840 25.502 1.000 0.750 200 GLU B CA 1
ATOM 15955 C C . GLU B 2 200 ? 3.306 58.190 24.260 1.000 0.750 200 GLU B C 1
ATOM 15956 O O . GLU B 2 200 ? 4.490 58.479 24.380 1.000 0.750 200 GLU B O 1
ATOM 15968 N N . ALA B 2 201 ? 2.687 58.268 23.077 1.000 0.790 201 ALA B N 1
ATOM 15969 C CA . ALA B 2 201 ? 3.364 58.686 21.851 1.000 0.790 201 ALA B CA 1
ATOM 15970 C C . ALA B 2 201 ? 3.848 60.147 21.903 1.000 0.790 201 ALA B C 1
ATOM 15971 O O . ALA B 2 201 ? 4.956 60.443 21.462 1.000 0.790 201 ALA B O 1
ATOM 15978 N N . VAL B 2 202 ? 3.053 61.062 22.467 1.000 0.770 202 VAL B N 1
ATOM 15979 C CA . VAL B 2 202 ? 3.441 62.474 22.622 1.000 0.770 202 VAL B CA 1
ATOM 15980 C C . VAL B 2 202 ? 4.562 62.622 23.646 1.000 0.770 202 VAL B C 1
ATOM 15981 O O . VAL B 2 202 ? 5.510 63.366 23.408 1.000 0.770 202 VAL B O 1
ATOM 15994 N N . GLU B 2 203 ? 4.490 61.912 24.769 1.000 0.770 203 GLU B N 1
ATOM 15995 C CA . GLU B 2 203 ? 5.548 61.922 25.783 1.000 0.770 203 GLU B CA 1
ATOM 15996 C C . GLU B 2 203 ? 6.863 61.364 25.214 1.000 0.770 203 GLU B C 1
ATOM 15997 O O . GLU B 2 203 ? 7.906 62.006 25.336 1.000 0.770 203 GLU B O 1
ATOM 16009 N N . LEU B 2 204 ? 6.799 60.250 24.473 1.000 0.800 204 LEU B N 1
ATOM 16010 C CA . LEU B 2 204 ? 7.947 59.671 23.767 1.000 0.800 204 LEU B CA 1
ATOM 16011 C C . LEU B 2 204 ? 8.506 60.595 22.684 1.000 0.800 204 LEU B C 1
ATOM 16012 O O . LEU B 2 204 ? 9.721 60.707 22.559 1.000 0.800 204 LEU B O 1
ATOM 16028 N N . SER B 2 205 ? 7.652 61.299 21.933 1.000 0.800 205 SER B N 1
ATOM 16029 C CA . SER B 2 205 ? 8.102 62.253 20.906 1.000 0.800 205 SER B CA 1
ATOM 16030 C C . SER B 2 205 ? 8.938 63.403 21.474 1.000 0.800 205 SER B C 1
ATOM 16031 O O . SER B 2 205 ? 9.709 64.025 20.746 1.000 0.800 205 SER B O 1
ATOM 16039 N N . ARG B 2 206 ? 8.781 63.677 22.773 1.000 0.790 206 ARG B N 1
ATOM 16040 C CA . ARG B 2 206 ? 9.495 64.732 23.498 1.000 0.790 206 ARG B CA 1
ATOM 16041 C C . ARG B 2 206 ? 10.729 64.229 24.223 1.000 0.790 206 ARG B C 1
ATOM 16042 O O . ARG B 2 206 ? 11.508 65.040 24.709 1.000 0.790 206 ARG B O 1
ATOM 16063 N N . ASN B 2 207 ? 10.877 62.920 24.353 1.000 0.800 207 ASN B N 1
ATOM 16064 C CA . ASN B 2 207 ? 12.038 62.341 24.987 1.000 0.800 207 ASN B CA 1
ATOM 16065 C C . ASN B 2 207 ? 13.169 62.232 23.952 1.000 0.800 207 ASN B C 1
ATOM 16066 O O . ASN B 2 207 ? 13.079 61.439 23.013 1.000 0.800 207 ASN B O 1
ATOM 16077 N N . ASP B 2 208 ? 14.246 62.997 24.132 1.000 0.780 208 ASP B N 1
ATOM 16078 C CA . ASP B 2 208 ? 15.422 62.960 23.251 1.000 0.780 208 ASP B CA 1
ATOM 16079 C C . ASP B 2 208 ? 16.036 61.544 23.161 1.000 0.780 208 ASP B C 1
ATOM 16080 O O . ASP B 2 208 ? 16.524 61.139 22.101 1.000 0.780 208 ASP B O 1
ATOM 16089 N N . GLU B 2 209 ? 15.919 60.730 24.222 1.000 0.830 209 GLU B N 1
ATOM 16090 C CA . GLU B 2 209 ? 16.386 59.334 24.225 1.000 0.830 209 GLU B CA 1
ATOM 16091 C C . GLU B 2 209 ? 15.673 58.467 23.176 1.000 0.830 209 GLU B C 1
ATOM 16092 O O . GLU B 2 209 ? 16.257 57.521 22.637 1.000 0.830 209 GLU B O 1
ATOM 16104 N N . PHE B 2 210 ? 14.418 58.770 22.834 1.000 0.860 210 PHE B N 1
ATOM 16105 C CA . PHE B 2 210 ? 13.703 58.030 21.796 1.000 0.860 210 PHE B CA 1
ATOM 16106 C C . PHE B 2 210 ? 14.276 58.333 20.403 1.000 0.860 210 PHE B C 1
ATOM 16107 O O . PHE B 2 210 ? 14.504 57.417 19.604 1.000 0.860 210 PHE B O 1
ATOM 16124 N N . ALA B 2 211 ? 14.571 59.607 20.122 1.000 0.850 211 ALA B N 1
ATOM 16125 C CA . ALA B 2 211 ? 15.207 60.023 18.873 1.000 0.850 211 ALA B CA 1
ATOM 16126 C C . ALA B 2 211 ? 16.612 59.416 18.732 1.000 0.850 211 ALA B C 1
ATOM 16127 O O . ALA B 2 211 ? 16.978 58.936 17.653 1.000 0.850 211 ALA B O 1
ATOM 16134 N N . GLU B 2 212 ? 17.368 59.354 19.832 1.000 0.890 212 GLU B N 1
ATOM 16135 C CA . GLU B 2 212 ? 18.654 58.657 19.869 1.000 0.890 212 GLU B CA 1
ATOM 16136 C C . GLU B 2 212 ? 18.504 57.140 19.668 1.000 0.890 212 GLU B C 1
ATOM 16137 O O . GLU B 2 212 ? 19.264 56.557 18.891 1.000 0.890 212 GLU B O 1
ATOM 16149 N N . SER B 2 213 ? 17.492 56.500 20.268 1.000 0.910 213 SER B N 1
ATOM 16150 C CA . SER B 2 213 ? 17.197 55.067 20.082 1.000 0.910 213 SER B CA 1
ATOM 16151 C C . SER B 2 213 ? 16.972 54.734 18.612 1.000 0.910 213 SER B C 1
ATOM 16152 O O . SER B 2 213 ? 17.615 53.835 18.065 1.000 0.910 213 SER B O 1
ATOM 16160 N N . ARG B 2 214 ? 16.124 55.517 17.936 1.000 0.890 214 ARG B N 1
ATOM 16161 C CA . ARG B 2 214 ? 15.885 55.393 16.496 1.000 0.890 214 ARG B CA 1
ATOM 16162 C C . ARG B 2 214 ? 17.186 55.542 15.710 1.000 0.890 214 ARG B C 1
ATOM 16163 O O . ARG B 2 214 ? 17.484 54.686 14.878 1.000 0.890 214 ARG B O 1
ATOM 16184 N N . ALA B 2 215 ? 17.977 56.584 15.986 1.000 0.900 215 ALA B N 1
ATOM 16185 C CA . ALA B 2 215 ? 19.257 56.807 15.316 1.000 0.900 215 ALA B CA 1
ATOM 16186 C C . ALA B 2 215 ? 20.232 55.623 15.504 1.000 0.900 215 ALA B C 1
ATOM 16187 O O . ALA B 2 215 ? 20.890 55.228 14.541 1.000 0.900 215 ALA B O 1
ATOM 16194 N N . LYS B 2 216 ? 20.289 55.001 16.694 1.000 0.910 216 LYS B N 1
ATOM 16195 C CA . LYS B 2 216 ? 21.109 53.803 16.986 1.000 0.910 216 LYS B CA 1
ATOM 16196 C C . LYS B 2 216 ? 20.616 52.553 16.253 1.000 0.910 216 LYS B C 1
ATOM 16197 O O . LYS B 2 216 ? 21.436 51.781 15.760 1.000 0.910 216 LYS B O 1
ATOM 16216 N N . VAL B 2 217 ? 19.301 52.368 16.148 1.000 0.920 217 VAL B N 1
ATOM 16217 C CA . VAL B 2 217 ? 18.673 51.237 15.441 1.000 0.920 217 VAL B CA 1
ATOM 16218 C C . VAL B 2 217 ? 18.903 51.315 13.937 1.000 0.920 217 VAL B C 1
ATOM 16219 O O . VAL B 2 217 ? 19.342 50.336 13.331 1.000 0.920 217 VAL B O 1
ATOM 16232 N N . ILE B 2 218 ? 18.708 52.497 13.352 1.000 0.910 218 ILE B N 1
ATOM 16233 C CA . ILE B 2 218 ? 19.027 52.761 11.944 1.000 0.910 218 ILE B CA 1
ATOM 16234 C C . ILE B 2 218 ? 20.509 52.473 11.678 1.000 0.910 218 ILE B C 1
ATOM 16235 O O . ILE B 2 218 ? 20.844 51.759 10.732 1.000 0.910 218 ILE B O 1
ATOM 16251 N N . LYS B 2 219 ? 21.398 52.941 12.565 1.000 0.900 219 LYS B N 1
ATOM 16252 C CA . LYS B 2 219 ? 22.839 52.684 12.464 1.000 0.900 219 LYS B CA 1
ATOM 16253 C C . LYS B 2 219 ? 23.177 51.188 12.515 1.000 0.900 219 LYS B C 1
ATOM 16254 O O . LYS B 2 219 ? 24.013 50.735 11.739 1.000 0.900 219 LYS B O 1
ATOM 16273 N N . LEU B 2 220 ? 22.540 50.413 13.401 1.000 0.900 220 LEU B N 1
ATOM 16274 C CA . LEU B 2 220 ? 22.754 48.962 13.494 1.000 0.900 220 LEU B CA 1
ATOM 16275 C C . LEU B 2 220 ? 22.393 48.261 12.177 1.000 0.900 220 LEU B C 1
ATOM 16276 O O . LEU B 2 220 ? 23.173 47.451 11.673 1.000 0.900 220 LEU B O 1
ATOM 16292 N N . TYR B 2 221 ? 21.234 48.594 11.608 1.000 0.900 221 TYR B N 1
ATOM 16293 C CA . TYR B 2 221 ? 20.778 48.043 10.333 1.000 0.900 221 TYR B CA 1
ATOM 16294 C C . TYR B 2 221 ? 21.745 48.368 9.181 1.000 0.900 221 TYR B C 1
ATOM 16295 O O . TYR B 2 221 ? 22.114 47.467 8.422 1.000 0.900 221 TYR B O 1
ATOM 16313 N N . GLU B 2 222 ? 22.224 49.616 9.090 1.000 0.860 222 GLU B N 1
ATOM 16314 C CA . GLU B 2 222 ? 23.232 50.026 8.099 1.000 0.860 222 GLU B CA 1
ATOM 16315 C C . GLU B 2 222 ? 24.533 49.228 8.237 1.000 0.860 222 GLU B C 1
ATOM 16316 O O . GLU B 2 222 ? 25.063 48.707 7.250 1.000 0.860 222 GLU B O 1
ATOM 16328 N N . VAL B 2 223 ? 25.045 49.100 9.466 1.000 0.840 223 VAL B N 1
ATOM 16329 C CA . VAL B 2 223 ? 26.295 48.382 9.739 1.000 0.840 223 VAL B CA 1
ATOM 16330 C C . VAL B 2 223 ? 26.169 46.893 9.384 1.000 0.840 223 VAL B C 1
ATOM 16331 O O . VAL B 2 223 ? 27.097 46.351 8.781 1.000 0.840 223 VAL B O 1
ATOM 16344 N N . LEU B 2 224 ? 25.030 46.245 9.666 1.000 0.840 224 LEU B N 1
ATOM 16345 C CA . LEU B 2 224 ? 24.777 44.836 9.322 1.000 0.840 224 LEU B CA 1
ATOM 16346 C C . LEU B 2 224 ? 24.853 44.547 7.812 1.000 0.840 224 LEU B C 1
ATOM 16347 O O . LEU B 2 224 ? 25.313 43.471 7.434 1.000 0.840 224 LEU B O 1
ATOM 16363 N N . HIS B 2 225 ? 24.456 45.495 6.955 1.000 0.750 225 HIS B N 1
ATOM 16364 C CA . HIS B 2 225 ? 24.341 45.271 5.505 1.000 0.750 225 HIS B CA 1
ATOM 16365 C C . HIS B 2 225 ? 25.514 45.838 4.700 1.000 0.750 225 HIS B C 1
ATOM 16366 O O . HIS B 2 225 ? 25.888 45.272 3.677 1.000 0.750 225 HIS B O 1
ATOM 16380 N N . GLN B 2 226 ? 26.134 46.930 5.155 1.000 0.710 226 GLN B N 1
ATOM 16381 C CA . GLN B 2 226 ? 27.239 47.569 4.429 1.000 0.710 226 GLN B CA 1
ATOM 16382 C C . GLN B 2 226 ? 28.615 47.174 4.961 1.000 0.710 226 GLN B C 1
ATOM 16383 O O . GLN B 2 226 ? 29.582 47.081 4.206 1.000 0.710 226 GLN B O 1
ATOM 16397 N N . ARG B 2 227 ? 28.728 46.983 6.278 1.000 0.670 227 ARG B N 1
ATOM 16398 C CA . ARG B 2 227 ? 30.002 46.785 6.975 1.000 0.670 227 ARG B CA 1
ATOM 16399 C C . ARG B 2 227 ? 29.921 45.584 7.930 1.000 0.670 227 ARG B C 1
ATOM 16400 O O . ARG B 2 227 ? 30.198 45.737 9.117 1.000 0.670 227 ARG B O 1
ATOM 16421 N N . LYS B 2 228 ? 29.597 44.382 7.403 1.000 0.630 228 LYS B N 1
ATOM 16422 C CA . LYS B 2 228 ? 29.364 43.124 8.167 1.000 0.630 228 LYS B CA 1
ATOM 16423 C C . LYS B 2 228 ? 30.370 42.884 9.312 1.000 0.630 228 LYS B C 1
ATOM 16424 O O . LYS B 2 228 ? 29.964 42.556 10.423 1.000 0.630 228 LYS B O 1
ATOM 16443 N N . GLY B 2 229 ? 31.666 43.127 9.086 1.000 0.640 229 GLY B N 1
ATOM 16444 C CA . GLY B 2 229 ? 32.721 42.937 10.096 1.000 0.640 229 GLY B CA 1
ATOM 16445 C C . GLY B 2 229 ? 32.695 43.896 11.300 1.000 0.640 229 GLY B C 1
ATOM 16446 O O . GLY B 2 229 ? 33.350 43.629 12.299 1.000 0.640 229 GLY B O 1
ATOM 16450 N N . HIS B 2 230 ? 31.941 44.999 11.247 1.000 0.750 230 HIS B N 1
ATOM 16451 C CA . HIS B 2 230 ? 31.846 45.982 12.335 1.000 0.750 230 HIS B CA 1
ATOM 16452 C C . HIS B 2 230 ? 30.609 45.800 13.231 1.000 0.750 230 HIS B C 1
ATOM 16453 O O . HIS B 2 230 ? 30.483 46.505 14.232 1.000 0.750 230 HIS B O 1
ATOM 16467 N N . ALA B 2 231 ? 29.703 44.870 12.909 1.000 0.780 231 ALA B N 1
ATOM 16468 C CA . ALA B 2 231 ? 28.437 44.715 13.631 1.000 0.780 231 ALA B CA 1
ATOM 16469 C C . ALA B 2 231 ? 28.638 44.347 15.112 1.000 0.780 231 ALA B C 1
ATOM 16470 O O . ALA B 2 231 ? 28.100 45.024 15.984 1.000 0.780 231 ALA B O 1
ATOM 16477 N N . PHE B 2 232 ? 29.485 43.356 15.409 1.000 0.820 232 PHE B N 1
ATOM 16478 C CA . PHE B 2 232 ? 29.837 42.980 16.787 1.000 0.820 232 PHE B CA 1
ATOM 16479 C C . PHE B 2 232 ? 30.437 44.142 17.584 1.000 0.820 232 PHE B C 1
ATOM 16480 O O . PHE B 2 232 ? 30.112 44.337 18.754 1.000 0.820 232 PHE B O 1
ATOM 16497 N N . PHE B 2 233 ? 31.276 44.949 16.930 1.000 0.840 233 PHE B N 1
ATOM 16498 C CA . PHE B 2 233 ? 31.909 46.099 17.563 1.000 0.840 233 PHE B CA 1
ATOM 16499 C C . PHE B 2 233 ? 30.886 47.193 17.903 1.000 0.840 233 PHE B C 1
ATOM 16500 O O . PHE B 2 233 ? 30.898 47.716 19.012 1.000 0.840 233 PHE B O 1
ATOM 16517 N N . PHE B 2 234 ? 29.947 47.496 16.996 1.000 0.860 234 PHE B N 1
ATOM 16518 C CA . PHE B 2 234 ? 28.862 48.450 17.264 1.000 0.860 234 PHE B CA 1
ATOM 16519 C C . PHE B 2 234 ? 27.977 48.003 18.442 1.000 0.860 234 PHE B C 1
ATOM 16520 O O . PHE B 2 234 ? 27.529 48.844 19.224 1.000 0.860 234 PHE B O 1
ATOM 16537 N N . ILE B 2 235 ? 27.766 46.690 18.615 1.000 0.870 235 ILE B N 1
ATOM 16538 C CA . ILE B 2 235 ? 27.016 46.164 19.763 1.000 0.870 235 ILE B CA 1
ATOM 16539 C C . ILE B 2 235 ? 27.718 46.489 21.089 1.000 0.870 235 ILE B C 1
ATOM 16540 O O . ILE B 2 235 ? 27.080 47.032 21.993 1.000 0.870 235 ILE B O 1
ATOM 16556 N N . GLN B 2 236 ? 29.018 46.209 21.206 1.000 0.840 236 GLN B N 1
ATOM 16557 C CA . GLN B 2 236 ? 29.770 46.494 22.435 1.000 0.840 236 GLN B CA 1
ATOM 16558 C C . GLN B 2 236 ? 29.942 47.994 22.699 1.000 0.840 236 GLN B C 1
ATOM 16559 O O . GLN B 2 236 ? 29.763 48.434 23.831 1.000 0.840 236 GLN B O 1
ATOM 16573 N N . ASP B 2 237 ? 30.279 48.773 21.673 1.000 0.860 237 ASP B N 1
ATOM 16574 C CA . ASP B 2 237 ? 30.703 50.167 21.843 1.000 0.860 237 ASP B CA 1
ATOM 16575 C C . ASP B 2 237 ? 29.534 51.166 21.887 1.000 0.860 237 ASP B C 1
ATOM 16576 O O . ASP B 2 237 ? 29.603 52.185 22.567 1.000 0.860 237 ASP B O 1
ATOM 16585 N N . GLN B 2 238 ? 28.439 50.901 21.167 1.000 0.890 238 GLN B N 1
ATOM 16586 C CA . GLN B 2 238 ? 27.374 51.889 20.947 1.000 0.890 238 GLN B CA 1
ATOM 16587 C C . GLN B 2 238 ? 25.993 51.411 21.393 1.000 0.890 238 GLN B C 1
ATOM 16588 O O . GLN B 2 238 ? 25.216 52.243 21.870 1.000 0.890 238 GLN B O 1
ATOM 16602 N N . TRP B 2 239 ? 25.677 50.121 21.211 1.000 0.900 239 TRP B N 1
ATOM 16603 C CA . TRP B 2 239 ? 24.365 49.546 21.530 1.000 0.900 239 TRP B CA 1
ATOM 16604 C C . TRP B 2 239 ? 24.211 49.247 23.022 1.000 0.900 239 TRP B C 1
ATOM 16605 O O . TRP B 2 239 ? 23.347 49.832 23.667 1.000 0.900 239 TRP B O 1
ATOM 16626 N N . MET B 2 240 ? 25.060 48.377 23.587 1.000 0.890 240 MET B N 1
ATOM 16627 C CA . MET B 2 240 ? 24.993 47.959 24.996 1.000 0.890 240 MET B CA 1
ATOM 16628 C C . MET B 2 240 ? 25.100 49.131 25.989 1.000 0.890 240 MET B C 1
ATOM 16629 O O . MET B 2 240 ? 24.343 49.147 26.961 1.000 0.890 240 MET B O 1
ATOM 16643 N N . PRO B 2 241 ? 25.968 50.143 25.774 1.000 0.890 241 PRO B N 1
ATOM 16644 C CA . PRO B 2 241 ? 26.038 51.293 26.671 1.000 0.890 241 PRO B CA 1
ATOM 16645 C C . PRO B 2 241 ? 24.792 52.183 26.629 1.000 0.890 241 PRO B C 1
ATOM 16646 O O . PRO B 2 241 ? 24.565 52.916 27.587 1.000 0.890 241 PRO B O 1
ATOM 16657 N N . PHE B 2 242 ? 24.006 52.139 25.547 1.000 0.890 242 PHE B N 1
ATOM 16658 C CA . PHE B 2 242 ? 22.810 52.961 25.355 1.000 0.890 242 PHE B CA 1
ATOM 16659 C C . PHE B 2 242 ? 21.541 52.225 25.819 1.000 0.890 242 PHE B C 1
ATOM 16660 O O . PHE B 2 242 ? 20.813 52.704 26.687 1.000 0.890 242 PHE B O 1
ATOM 16677 N N . PHE B 2 243 ? 21.321 51.002 25.335 1.000 0.900 243 PHE B N 1
ATOM 16678 C CA . PHE B 2 243 ? 20.181 50.165 25.714 1.000 0.900 243 PHE B CA 1
ATOM 16679 C C . PHE B 2 243 ? 20.460 49.390 27.015 1.000 0.900 243 PHE B C 1
ATOM 16680 O O . PHE B 2 243 ? 20.648 48.172 27.009 1.000 0.900 243 PHE B O 1
ATOM 16697 N N . LYS B 2 244 ? 20.505 50.103 28.149 1.000 0.820 244 LYS B N 1
ATOM 16698 C CA . LYS B 2 244 ? 20.816 49.509 29.466 1.000 0.820 244 LYS B CA 1
ATOM 16699 C C . LYS B 2 244 ? 19.633 48.779 30.098 1.000 0.820 244 LYS B C 1
ATOM 16700 O O . LYS B 2 244 ? 19.799 47.676 30.612 1.000 0.820 244 LYS B O 1
ATOM 16719 N N . GLU B 2 245 ? 18.461 49.406 30.092 1.000 0.820 245 GLU B N 1
ATOM 16720 C CA . GLU B 2 245 ? 17.268 48.855 30.732 1.000 0.820 245 GLU B CA 1
ATOM 16721 C C . GLU B 2 245 ? 16.528 47.874 29.830 1.000 0.820 245 GLU B C 1
ATOM 16722 O O . GLU B 2 245 ? 16.563 47.963 28.604 1.000 0.820 245 GLU B O 1
ATOM 16734 N N . LYS B 2 246 ? 15.810 46.945 30.459 1.000 0.810 246 LYS B N 1
ATOM 16735 C CA . LYS B 2 246 ? 15.116 45.856 29.767 1.000 0.810 246 LYS B CA 1
ATOM 16736 C C . LYS B 2 246 ? 14.019 46.367 28.827 1.000 0.810 246 LYS B C 1
ATOM 16737 O O . LYS B 2 246 ? 13.899 45.893 27.703 1.000 0.810 246 LYS B O 1
ATOM 16756 N N . THR B 2 247 ? 13.269 47.366 29.278 1.000 0.780 247 THR B N 1
ATOM 16757 C CA . THR B 2 247 ? 12.253 48.088 28.500 1.000 0.780 247 THR B CA 1
ATOM 16758 C C . THR B 2 247 ? 12.865 48.791 27.285 1.000 0.780 247 THR B C 1
ATOM 16759 O O . THR B 2 247 ? 12.342 48.670 26.181 1.000 0.780 247 THR B O 1
ATOM 16770 N N . HIS B 2 248 ? 14.017 49.454 27.445 1.000 0.840 248 HIS B N 1
ATOM 16771 C CA . HIS B 2 248 ? 14.748 50.083 26.336 1.000 0.840 248 HIS B CA 1
ATOM 16772 C C . HIS B 2 248 ? 15.313 49.060 25.343 1.000 0.840 248 HIS B C 1
ATOM 16773 O O . HIS B 2 248 ? 15.272 49.282 24.136 1.000 0.840 248 HIS B O 1
ATOM 16787 N N . GLN B 2 249 ? 15.814 47.922 25.821 1.000 0.870 249 GLN B N 1
ATOM 16788 C CA . GLN B 2 249 ? 16.298 46.846 24.953 1.000 0.870 249 GLN B CA 1
ATOM 16789 C C . GLN B 2 249 ? 15.177 46.265 24.085 1.000 0.870 249 GLN B C 1
ATOM 16790 O O . GLN B 2 249 ? 15.365 46.094 22.880 1.000 0.870 249 GLN B O 1
ATOM 16804 N N . GLU B 2 250 ? 14.009 45.998 24.675 1.000 0.860 250 GLU B N 1
ATOM 16805 C CA . GLU B 2 250 ? 12.833 45.530 23.939 1.000 0.860 250 GLU B CA 1
ATOM 16806 C C . GLU B 2 250 ? 12.395 46.558 22.883 1.000 0.860 250 GLU B C 1
ATOM 16807 O O . GLU B 2 250 ? 12.177 46.192 21.728 1.000 0.860 250 GLU B O 1
ATOM 16819 N N . MET B 2 251 ? 12.403 47.848 23.247 1.000 0.860 251 MET B N 1
ATOM 16820 C CA . MET B 2 251 ? 12.110 48.969 22.350 1.000 0.860 251 MET B CA 1
ATOM 16821 C C . MET B 2 251 ? 13.069 49.037 21.146 1.000 0.860 251 MET B C 1
ATOM 16822 O O . MET B 2 251 ? 12.633 49.252 20.014 1.000 0.860 251 MET B O 1
ATOM 16836 N N . GLY B 2 252 ? 14.371 48.822 21.359 1.000 0.900 252 GLY B N 1
ATOM 16837 C CA . GLY B 2 252 ? 15.359 48.768 20.276 1.000 0.900 252 GLY B CA 1
ATOM 16838 C C . GLY B 2 252 ? 15.141 47.582 19.327 1.000 0.900 252 GLY B C 1
ATOM 16839 O O . GLY B 2 252 ? 15.268 47.730 18.109 1.000 0.900 252 GLY B O 1
ATOM 16843 N N . LEU B 2 253 ? 14.763 46.416 19.862 1.000 0.900 253 LEU B N 1
ATOM 16844 C CA . LEU B 2 253 ? 14.399 45.248 19.053 1.000 0.900 253 LEU B CA 1
ATOM 16845 C C . LEU B 2 253 ? 13.082 45.454 18.295 1.000 0.900 253 LEU B C 1
ATOM 16846 O O . LEU B 2 253 ? 12.977 44.997 17.160 1.000 0.900 253 LEU B O 1
ATOM 16862 N N . ASP B 2 254 ? 12.114 46.175 18.865 1.000 0.890 254 ASP B N 1
ATOM 16863 C CA . ASP B 2 254 ? 10.879 46.559 18.171 1.000 0.890 254 ASP B CA 1
ATOM 16864 C C . ASP B 2 254 ? 11.157 47.492 16.993 1.000 0.890 254 ASP B C 1
ATOM 16865 O O . ASP B 2 254 ? 10.717 47.219 15.876 1.000 0.890 254 ASP B O 1
ATOM 16874 N N . MET B 2 255 ? 11.961 48.542 17.193 1.000 0.920 255 MET B N 1
ATOM 16875 C CA . MET B 2 255 ? 12.415 49.398 16.092 1.000 0.920 255 MET B CA 1
ATOM 16876 C C . MET B 2 255 ? 13.140 48.576 15.002 1.000 0.920 255 MET B C 1
ATOM 16877 O O . MET B 2 255 ? 12.908 48.794 13.814 1.000 0.920 255 MET B O 1
ATOM 16891 N N . LEU B 2 256 ? 13.961 47.579 15.378 1.000 0.920 256 LEU B N 1
ATOM 16892 C CA . LEU B 2 256 ? 14.676 46.710 14.429 1.000 0.920 256 LEU B CA 1
ATOM 16893 C C . LEU B 2 256 ? 13.725 45.784 13.659 1.000 0.920 256 LEU B C 1
ATOM 16894 O O . LEU B 2 256 ? 13.886 45.578 12.455 1.000 0.920 256 LEU B O 1
ATOM 16910 N N . LEU B 2 257 ? 12.715 45.249 14.339 1.000 0.900 257 LEU B N 1
ATOM 16911 C CA . LEU B 2 257 ? 11.688 44.407 13.740 1.000 0.900 257 LEU B CA 1
ATOM 16912 C C . LEU B 2 257 ? 10.892 45.173 12.676 1.000 0.900 257 LEU B C 1
ATOM 16913 O O . LEU B 2 257 ? 10.624 44.632 11.602 1.000 0.900 257 LEU B O 1
ATOM 16929 N N . LEU B 2 258 ? 10.549 46.436 12.946 1.000 0.900 258 LEU B N 1
ATOM 16930 C CA . LEU B 2 258 ? 9.818 47.285 12.004 1.000 0.900 258 LEU B CA 1
ATOM 16931 C C . LEU B 2 258 ? 10.615 47.549 10.712 1.000 0.900 258 LEU B C 1
ATOM 16932 O O . LEU B 2 258 ? 10.012 47.599 9.643 1.000 0.900 258 LEU B O 1
ATOM 16948 N N . ILE B 2 259 ? 11.953 47.611 10.767 1.000 0.920 259 ILE B N 1
ATOM 16949 C CA . ILE B 2 259 ? 12.786 47.712 9.553 1.000 0.920 259 ILE B CA 1
ATOM 16950 C C . ILE B 2 259 ? 12.652 46.445 8.692 1.000 0.920 259 ILE B C 1
ATOM 16951 O O . ILE B 2 259 ? 12.406 46.542 7.491 1.000 0.920 259 ILE B O 1
ATOM 16967 N N . TYR B 2 260 ? 12.760 45.244 9.277 1.000 0.900 260 TYR B N 1
ATOM 16968 C CA . TYR B 2 260 ? 12.596 43.997 8.511 1.000 0.900 260 TYR B CA 1
ATOM 16969 C C . TYR B 2 260 ? 11.154 43.794 8.018 1.000 0.900 260 TYR B C 1
ATOM 16970 O O . TYR B 2 260 ? 10.946 43.234 6.938 1.000 0.900 260 TYR B O 1
ATOM 16988 N N . ARG B 2 261 ? 10.154 44.315 8.746 1.000 0.890 261 ARG B N 1
ATOM 16989 C CA . ARG B 2 261 ? 8.767 44.403 8.260 1.000 0.890 261 ARG B CA 1
ATOM 16990 C C . ARG B 2 261 ? 8.670 45.284 7.015 1.000 0.890 261 ARG B C 1
ATOM 16991 O O . ARG B 2 261 ? 7.945 44.917 6.088 1.000 0.890 261 ARG B O 1
ATOM 17012 N N . ASP B 2 262 ? 9.384 46.404 6.967 1.000 0.900 262 ASP B N 1
ATOM 17013 C CA . ASP B 2 262 ? 9.420 47.267 5.785 1.000 0.900 262 ASP B CA 1
ATOM 17014 C C . ASP B 2 262 ? 10.121 46.577 4.603 1.000 0.900 262 ASP B C 1
ATOM 17015 O O . ASP B 2 262 ? 9.596 46.619 3.490 1.000 0.900 262 ASP B O 1
ATOM 17024 N N . VAL B 2 263 ? 11.225 45.847 4.831 1.000 0.890 263 VAL B N 1
ATOM 17025 C CA . VAL B 2 263 ? 11.893 45.041 3.782 1.000 0.890 263 VAL B CA 1
ATOM 17026 C C . VAL B 2 263 ? 10.920 44.025 3.175 1.000 0.890 263 VAL B C 1
ATOM 17027 O O . VAL B 2 263 ? 10.751 43.977 1.954 1.000 0.890 263 VAL B O 1
ATOM 17040 N N . LEU B 2 264 ? 10.221 43.255 4.018 1.000 0.860 264 LEU B N 1
ATOM 17041 C CA . LEU B 2 264 ? 9.213 42.294 3.567 1.000 0.860 264 LEU B CA 1
ATOM 17042 C C . LEU B 2 264 ? 8.035 42.992 2.860 1.000 0.860 264 LEU B C 1
ATOM 17043 O O . LEU B 2 264 ? 7.526 42.486 1.862 1.000 0.860 264 LEU B O 1
ATOM 17059 N N . SER B 2 265 ? 7.612 44.169 3.339 1.000 0.850 265 SER B N 1
ATOM 17060 C CA . SER B 2 265 ? 6.509 44.938 2.741 1.000 0.850 265 SER B CA 1
ATOM 17061 C C . SER B 2 265 ? 6.834 45.412 1.326 1.000 0.850 265 SER B C 1
ATOM 17062 O O . SER B 2 265 ? 5.955 45.362 0.466 1.000 0.850 265 SER B O 1
ATOM 17070 N N . ILE B 2 266 ? 8.088 45.786 1.048 1.000 0.840 266 ILE B N 1
ATOM 17071 C CA . ILE B 2 266 ? 8.537 46.098 -0.316 1.000 0.840 266 ILE B CA 1
ATOM 17072 C C . ILE B 2 266 ? 8.515 44.842 -1.193 1.000 0.840 266 ILE B C 1
ATOM 17073 O O . ILE B 2 266 ? 7.998 44.892 -2.306 1.000 0.840 266 ILE B O 1
ATOM 17089 N N . GLN B 2 267 ? 9.012 43.702 -0.701 1.000 0.830 267 GLN B N 1
ATOM 17090 C CA . GLN B 2 267 ? 9.014 42.451 -1.476 1.000 0.830 267 GLN B CA 1
ATOM 17091 C C . GLN B 2 267 ? 7.603 41.958 -1.832 1.000 0.830 267 GLN B C 1
ATOM 17092 O O . GLN B 2 267 ? 7.422 41.307 -2.857 1.000 0.830 267 GLN B O 1
ATOM 17106 N N . ILE B 2 268 ? 6.603 42.282 -1.006 1.000 0.800 268 ILE B N 1
ATOM 17107 C CA . ILE B 2 268 ? 5.186 41.952 -1.241 1.000 0.800 268 ILE B CA 1
ATOM 17108 C C . ILE B 2 268 ? 4.485 43.010 -2.123 1.000 0.800 268 ILE B C 1
ATOM 17109 O O . ILE B 2 268 ? 3.359 42.800 -2.566 1.000 0.800 268 ILE B O 1
ATOM 17125 N N . GLY B 2 269 ? 5.137 44.137 -2.420 1.000 0.780 269 GLY B N 1
ATOM 17126 C CA . GLY B 2 269 ? 4.567 45.219 -3.228 1.000 0.780 269 GLY B CA 1
ATOM 17127 C C . GLY B 2 269 ? 3.670 46.198 -2.458 1.000 0.780 269 GLY B C 1
ATOM 17128 O O . GLY B 2 269 ? 2.889 46.914 -3.074 1.000 0.780 269 GLY B O 1
ATOM 17132 N N . ASN B 2 270 ? 3.775 46.264 -1.126 1.000 0.790 270 ASN B N 1
ATOM 17133 C CA . ASN B 2 270 ? 3.034 47.195 -0.261 1.000 0.790 270 ASN B CA 1
ATOM 17134 C C . ASN B 2 270 ? 3.882 48.426 0.121 1.000 0.790 270 ASN B C 1
ATOM 17135 O O . ASN B 2 270 ? 4.071 48.717 1.306 1.000 0.790 270 ASN B O 1
ATOM 17146 N N . GLU B 2 271 ? 4.394 49.161 -0.871 1.000 0.770 271 GLU B N 1
ATOM 17147 C CA . GLU B 2 271 ? 5.278 50.316 -0.629 1.000 0.770 271 GLU B CA 1
ATOM 17148 C C . GLU B 2 271 ? 4.595 51.441 0.194 1.000 0.770 271 GLU B C 1
ATOM 17149 O O . GLU B 2 271 ? 5.252 52.138 0.966 1.000 0.770 271 GLU B O 1
ATOM 17161 N N . ASP B 2 272 ? 3.262 51.563 0.150 1.000 0.730 272 ASP B N 1
ATOM 17162 C CA . ASP B 2 272 ? 2.512 52.615 0.865 1.000 0.730 272 ASP B CA 1
ATOM 17163 C C . ASP B 2 272 ? 2.549 52.483 2.405 1.000 0.730 272 ASP B C 1
ATOM 17164 O O . ASP B 2 272 ? 2.312 53.446 3.152 1.000 0.730 272 ASP B O 1
ATOM 17173 N N . LYS B 2 273 ? 2.842 51.278 2.911 1.000 0.760 273 LYS B N 1
ATOM 17174 C CA . LYS B 2 273 ? 2.807 50.945 4.346 1.000 0.760 273 LYS B CA 1
ATOM 17175 C C . LYS B 2 273 ? 4.164 51.081 5.049 1.000 0.760 273 LYS B C 1
ATOM 17176 O O . LYS B 2 273 ? 4.264 50.684 6.205 1.000 0.760 273 LYS B O 1
ATOM 17195 N N . LEU B 2 274 ? 5.167 51.654 4.378 1.000 0.850 274 LEU B N 1
ATOM 17196 C CA . LEU B 2 274 ? 6.526 51.821 4.903 1.000 0.850 274 LEU B CA 1
ATOM 17197 C C . LEU B 2 274 ? 6.579 52.706 6.147 1.000 0.850 274 LEU B C 1
ATOM 17198 O O . LEU B 2 274 ? 6.180 53.870 6.103 1.000 0.850 274 LEU B O 1
ATOM 17214 N N . ILE B 2 275 ? 7.127 52.182 7.235 1.000 0.870 275 ILE B N 1
ATOM 17215 C CA . ILE B 2 275 ? 7.293 52.930 8.481 1.000 0.870 275 ILE B CA 1
ATOM 17216 C C . ILE B 2 275 ? 8.506 53.859 8.375 1.000 0.870 275 ILE B C 1
ATOM 17217 O O . ILE B 2 275 ? 8.374 55.069 8.562 1.000 0.870 275 ILE B O 1
ATOM 17233 N N . TYR B 2 276 ? 9.669 53.327 7.998 1.000 0.900 276 TYR B N 1
ATOM 17234 C CA . TYR B 2 276 ? 10.919 54.067 7.806 1.000 0.900 276 TYR B CA 1
ATOM 17235 C C . TYR B 2 276 ? 11.009 54.680 6.399 1.000 0.900 276 TYR B C 1
ATOM 17236 O O . TYR B 2 276 ? 11.864 54.321 5.587 1.000 0.900 276 TYR B O 1
ATOM 17254 N N . GLN B 2 277 ? 10.115 55.627 6.094 1.000 0.840 277 GLN B N 1
ATOM 17255 C CA . GLN B 2 277 ? 10.063 56.294 4.783 1.000 0.840 277 GLN B CA 1
ATOM 17256 C C . GLN B 2 277 ? 11.362 57.031 4.407 1.000 0.840 277 GLN B C 1
ATOM 17257 O O . GLN B 2 277 ? 11.770 57.005 3.248 1.000 0.840 277 GLN B O 1
ATOM 17271 N N . ASP B 2 278 ? 12.031 57.672 5.367 1.000 0.820 278 ASP B N 1
ATOM 17272 C CA . ASP B 2 278 ? 13.320 58.351 5.172 1.000 0.820 278 ASP B CA 1
ATOM 17273 C C . ASP B 2 278 ? 14.459 57.383 4.791 1.000 0.820 278 ASP B C 1
ATOM 17274 O O . ASP B 2 278 ? 15.452 57.810 4.206 1.000 0.820 278 ASP B O 1
ATOM 17283 N N . LEU B 2 279 ? 14.298 56.074 5.034 1.000 0.860 279 LEU B N 1
ATOM 17284 C CA . LEU B 2 279 ? 15.233 55.012 4.634 1.000 0.860 279 LEU B CA 1
ATOM 17285 C C . LEU B 2 279 ? 14.808 54.244 3.372 1.000 0.860 279 LEU B C 1
ATOM 17286 O O . LEU B 2 279 ? 15.450 53.254 3.021 1.000 0.860 279 LEU B O 1
ATOM 17302 N N . PHE B 2 280 ? 13.770 54.688 2.657 1.000 0.850 280 PHE B N 1
ATOM 17303 C CA . PHE B 2 280 ? 13.177 53.957 1.528 1.000 0.850 280 PHE B CA 1
ATOM 17304 C C . PHE B 2 280 ? 14.199 53.380 0.532 1.000 0.850 280 PHE B C 1
ATOM 17305 O O . PHE B 2 280 ? 14.092 52.221 0.136 1.000 0.850 280 PHE B O 1
ATOM 17322 N N . GLN B 2 281 ? 15.222 54.156 0.154 1.000 0.820 281 GLN B N 1
ATOM 17323 C CA . GLN B 2 281 ? 16.244 53.719 -0.807 1.000 0.820 281 GLN B CA 1
ATOM 17324 C C . GLN B 2 281 ? 17.089 52.542 -0.292 1.000 0.820 281 GLN B C 1
ATOM 17325 O O . GLN B 2 281 ? 17.340 51.601 -1.046 1.000 0.820 281 GLN B O 1
ATOM 17339 N N . SER B 2 282 ? 17.499 52.550 0.983 1.000 0.850 282 SER B N 1
ATOM 17340 C CA . SER B 2 282 ? 18.312 51.464 1.553 1.000 0.850 282 SER B CA 1
ATOM 17341 C C . SER B 2 282 ? 17.480 50.199 1.748 1.000 0.850 282 SER B C 1
ATOM 17342 O O . SER B 2 282 ? 17.935 49.097 1.435 1.000 0.850 282 SER B O 1
ATOM 17350 N N . ILE B 2 283 ? 16.230 50.367 2.190 1.000 0.880 283 ILE B N 1
ATOM 17351 C CA . ILE B 2 283 ? 15.288 49.267 2.398 1.000 0.880 283 ILE B CA 1
ATOM 17352 C C . ILE B 2 283 ? 14.953 48.601 1.057 1.000 0.880 283 ILE B C 1
ATOM 17353 O O . ILE B 2 283 ? 14.987 47.376 0.959 1.000 0.880 283 ILE B O 1
ATOM 17369 N N . LYS B 2 284 ? 14.725 49.376 -0.011 1.000 0.820 284 LYS B N 1
ATOM 17370 C CA . LYS B 2 284 ? 14.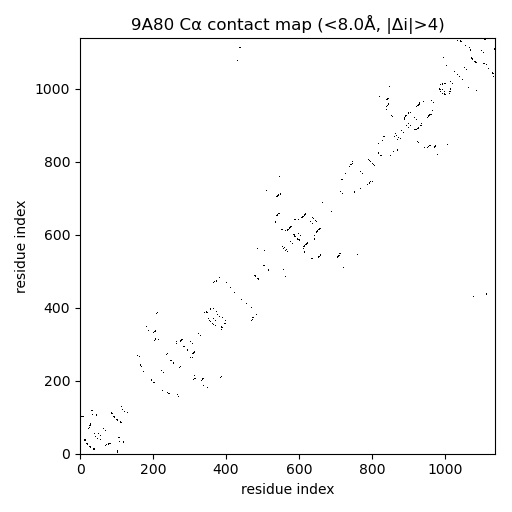444 48.845 -1.356 1.000 0.820 284 LYS B CA 1
ATOM 17371 C C . LYS B 2 284 ? 15.629 48.087 -1.954 1.000 0.820 284 LYS B C 1
ATOM 17372 O O . LYS B 2 284 ? 15.439 47.045 -2.577 1.000 0.820 284 LYS B O 1
ATOM 17391 N N . GLN B 2 285 ? 16.853 48.573 -1.746 1.000 0.810 285 GLN B N 1
ATOM 17392 C CA . GLN B 2 285 ? 18.060 47.875 -2.194 1.000 0.810 285 GLN B CA 1
ATOM 17393 C C . GLN B 2 285 ? 18.228 46.525 -1.497 1.000 0.810 285 GLN B C 1
ATOM 17394 O O . GLN B 2 285 ? 18.519 45.530 -2.155 1.000 0.810 285 GLN B O 1
ATOM 17408 N N . HIS B 2 286 ? 17.998 46.485 -0.184 1.000 0.820 286 HIS B N 1
ATOM 17409 C CA . HIS B 2 286 ? 18.045 45.245 0.580 1.000 0.820 286 HIS B CA 1
ATOM 17410 C C . HIS B 2 286 ? 16.943 44.270 0.132 1.000 0.820 286 HIS B C 1
ATOM 17411 O O . HIS B 2 286 ? 17.231 43.106 -0.145 1.000 0.820 286 HIS B O 1
ATOM 17425 N N . ALA B 2 287 ? 15.713 44.758 -0.055 1.000 0.810 287 ALA B N 1
ATOM 17426 C CA . ALA B 2 287 ? 14.600 43.961 -0.570 1.000 0.810 287 ALA B CA 1
ATOM 17427 C C . ALA B 2 287 ? 14.904 43.312 -1.935 1.000 0.810 287 ALA B C 1
ATOM 17428 O O . ALA B 2 287 ? 14.458 42.193 -2.182 1.000 0.810 287 ALA B O 1
ATOM 17435 N N . LEU B 2 288 ? 15.680 43.987 -2.795 1.000 0.710 288 LEU B N 1
ATOM 17436 C CA . LEU B 2 288 ? 16.128 43.475 -4.098 1.000 0.710 288 LEU B CA 1
ATOM 17437 C C . LEU B 2 288 ? 17.278 42.451 -4.008 1.000 0.710 288 LEU B C 1
ATOM 17438 O O . LEU B 2 288 ? 17.444 41.661 -4.934 1.000 0.710 288 LEU B O 1
ATOM 17454 N N . GLN B 2 289 ? 18.092 42.474 -2.948 1.000 0.730 289 GLN B N 1
ATOM 17455 C CA . GLN B 2 289 ? 19.267 41.600 -2.788 1.000 0.730 289 GLN B CA 1
ATOM 17456 C C . GLN B 2 289 ? 18.984 40.341 -1.963 1.000 0.730 289 GLN B C 1
ATOM 17457 O O . GLN B 2 289 ? 19.691 39.343 -2.104 1.000 0.730 289 GLN B O 1
ATOM 17471 N N . SER B 2 290 ? 17.954 40.386 -1.123 1.000 0.750 290 SER B N 1
ATOM 17472 C CA . SER B 2 290 ? 17.572 39.287 -0.243 1.000 0.750 290 SER B CA 1
ATOM 17473 C C . SER B 2 290 ? 16.391 38.514 -0.810 1.000 0.750 290 SER B C 1
ATOM 17474 O O . SER B 2 290 ? 15.529 39.050 -1.503 1.000 0.750 290 SER B O 1
ATOM 17482 N N . THR B 2 291 ? 16.321 37.228 -0.485 1.000 0.750 291 THR B N 1
ATOM 17483 C CA . THR B 2 291 ? 15.131 36.425 -0.784 1.000 0.750 291 THR B CA 1
ATOM 17484 C C . THR B 2 291 ? 14.066 36.639 0.286 1.000 0.750 291 THR B C 1
ATOM 17485 O O . THR B 2 291 ? 14.370 36.976 1.429 1.000 0.750 291 THR B O 1
ATOM 17496 N N . GLN B 2 292 ? 12.806 36.377 -0.052 1.000 0.750 292 GLN B N 1
ATOM 17497 C CA . GLN B 2 292 ? 11.709 36.459 0.915 1.000 0.750 292 GLN B CA 1
ATOM 17498 C C . GLN B 2 292 ? 11.896 35.480 2.091 1.000 0.750 292 GLN B C 1
ATOM 17499 O O . GLN B 2 292 ? 11.554 35.796 3.229 1.000 0.750 292 GLN B O 1
ATOM 17513 N N . GLN B 2 293 ? 12.495 34.306 1.839 1.000 0.740 293 GLN B N 1
ATOM 17514 C CA . GLN B 2 293 ? 12.780 33.298 2.867 1.000 0.740 293 GLN B CA 1
ATOM 17515 C C . GLN B 2 293 ? 13.914 33.732 3.808 1.000 0.740 293 GLN B C 1
ATOM 17516 O O . GLN B 2 293 ? 13.833 33.498 5.011 1.000 0.740 293 GLN B O 1
ATOM 17530 N N . SER B 2 294 ? 14.932 34.416 3.278 1.000 0.780 294 SER B N 1
ATOM 17531 C CA . SER B 2 294 ? 15.988 35.045 4.078 1.000 0.780 294 SER B CA 1
ATOM 17532 C C . SER B 2 294 ? 15.410 36.101 5.027 1.000 0.780 294 SER B C 1
ATOM 17533 O O . SER B 2 294 ? 15.561 35.982 6.243 1.000 0.780 294 SER B O 1
ATOM 17541 N N . VAL B 2 295 ? 14.620 37.045 4.502 1.000 0.820 295 VAL B N 1
ATOM 17542 C CA . VAL B 2 295 ? 13.964 38.095 5.308 1.000 0.820 295 VAL B CA 1
ATOM 17543 C C . VAL B 2 295 ? 13.020 37.494 6.352 1.000 0.820 295 VAL B C 1
ATOM 17544 O O . VAL B 2 295 ? 12.981 37.938 7.497 1.000 0.820 295 VAL B O 1
ATOM 17557 N N . THR B 2 296 ? 12.301 36.430 5.992 1.000 0.790 296 THR B N 1
ATOM 17558 C CA . THR B 2 296 ? 11.459 35.666 6.924 1.000 0.790 296 THR B CA 1
ATOM 17559 C C . THR B 2 296 ? 12.272 35.108 8.094 1.000 0.790 296 THR B C 1
ATOM 17560 O O . THR B 2 296 ? 11.889 35.278 9.254 1.000 0.790 296 THR B O 1
ATOM 17571 N N . ASN B 2 297 ? 13.412 34.474 7.813 1.000 0.810 297 ASN B N 1
ATOM 17572 C CA . ASN B 2 297 ? 14.293 33.934 8.847 1.000 0.810 297 ASN B CA 1
ATOM 17573 C C . ASN B 2 297 ? 14.861 35.041 9.743 1.000 0.810 297 ASN B C 1
ATOM 17574 O O . ASN B 2 297 ? 14.937 34.855 10.956 1.000 0.810 297 ASN B O 1
ATOM 17585 N N . GLN B 2 298 ? 15.194 36.198 9.167 1.000 0.870 298 GLN B N 1
ATOM 17586 C CA . GLN B 2 298 ? 15.662 37.371 9.907 1.000 0.870 298 GLN B CA 1
ATOM 17587 C C . GLN B 2 298 ? 14.583 37.908 10.861 1.000 0.870 298 GLN B C 1
ATOM 17588 O O . GLN B 2 298 ? 14.854 38.101 12.045 1.000 0.870 298 GLN B O 1
ATOM 17602 N N . ILE B 2 299 ? 13.339 38.069 10.393 1.000 0.870 299 ILE B N 1
ATOM 17603 C CA . ILE B 2 299 ? 12.193 38.460 11.234 1.000 0.870 299 ILE B CA 1
ATOM 17604 C C . ILE B 2 299 ? 12.011 37.472 12.396 1.000 0.870 299 ILE B C 1
ATOM 17605 O O . ILE B 2 299 ? 11.888 37.879 13.553 1.000 0.870 299 ILE B O 1
ATOM 17621 N N . LEU B 2 300 ? 12.041 36.167 12.109 1.000 0.830 300 LEU B N 1
ATOM 17622 C CA . LEU B 2 300 ? 11.916 35.118 13.126 1.000 0.830 300 LEU B CA 1
ATOM 17623 C C . LEU B 2 300 ? 13.082 35.120 14.124 1.000 0.830 300 LEU B C 1
ATOM 17624 O O . LEU B 2 300 ? 12.875 34.813 15.300 1.000 0.830 300 LEU B O 1
ATOM 17640 N N . ALA B 2 301 ? 14.294 35.465 13.687 1.000 0.860 301 ALA B N 1
ATOM 17641 C CA . ALA B 2 301 ? 15.446 35.615 14.568 1.000 0.860 301 ALA B CA 1
ATOM 17642 C C . ALA B 2 301 ? 15.274 36.800 15.537 1.000 0.860 301 ALA B C 1
ATOM 17643 O O . ALA B 2 301 ? 15.558 36.657 16.726 1.000 0.860 301 ALA B O 1
ATOM 17650 N N . VAL B 2 302 ? 14.746 37.943 15.075 1.000 0.890 302 VAL B N 1
ATOM 17651 C CA . VAL B 2 302 ? 14.464 39.112 15.938 1.000 0.890 302 VAL B CA 1
ATOM 17652 C C . VAL B 2 302 ? 13.377 38.796 16.968 1.000 0.890 302 VAL B C 1
ATOM 17653 O O . VAL B 2 302 ? 13.526 39.118 18.148 1.000 0.890 302 VAL B O 1
ATOM 17666 N N . LEU B 2 303 ? 12.301 38.124 16.552 1.000 0.850 303 LEU B N 1
ATOM 17667 C CA . LEU B 2 303 ? 11.228 37.697 17.458 1.000 0.850 303 LEU B CA 1
ATOM 17668 C C . LEU B 2 303 ? 11.731 36.721 18.525 1.000 0.850 303 LEU B C 1
ATOM 17669 O O . LEU B 2 303 ? 11.382 36.843 19.700 1.000 0.850 303 LEU B O 1
ATOM 17685 N N . GLU B 2 304 ? 12.585 35.774 18.132 1.000 0.840 304 GLU B N 1
ATOM 17686 C CA . GLU B 2 304 ? 13.234 34.861 19.073 1.000 0.840 304 GLU B CA 1
ATOM 17687 C C . GLU B 2 304 ? 14.095 35.625 20.080 1.000 0.840 304 GLU B C 1
ATOM 17688 O O . GLU B 2 304 ? 14.050 35.333 21.277 1.000 0.840 304 GLU B O 1
ATOM 17700 N N . ALA B 2 305 ? 14.836 36.638 19.622 1.000 0.860 305 ALA B N 1
ATOM 17701 C CA . ALA B 2 305 ? 15.603 37.492 20.511 1.000 0.860 305 ALA B CA 1
ATOM 17702 C C . ALA B 2 305 ? 14.699 38.226 21.520 1.000 0.860 305 ALA B C 1
ATOM 17703 O O . ALA B 2 305 ? 14.967 38.131 22.718 1.000 0.860 305 ALA B O 1
ATOM 17710 N N . LYS B 2 306 ? 13.586 38.857 21.093 1.000 0.840 306 LYS B N 1
ATOM 17711 C CA . LYS B 2 306 ? 12.604 39.480 22.014 1.000 0.840 306 LYS B CA 1
ATOM 17712 C C . LYS B 2 306 ? 12.094 38.486 23.067 1.000 0.840 306 LYS B C 1
ATOM 17713 O O . LYS B 2 306 ? 12.099 38.787 24.258 1.000 0.840 306 LYS B O 1
ATOM 17732 N N . LYS B 2 307 ? 11.719 37.268 22.656 1.000 0.790 307 LYS B N 1
ATOM 17733 C CA . LYS B 2 307 ? 11.246 36.208 23.568 1.000 0.790 307 LYS B CA 1
ATOM 17734 C C . LYS B 2 307 ? 12.314 35.829 24.597 1.000 0.790 307 LYS B C 1
ATOM 17735 O O . LYS B 2 307 ? 12.031 35.771 25.794 1.000 0.790 307 LYS B O 1
ATOM 17754 N N . ARG B 2 308 ? 13.555 35.609 24.151 1.000 0.820 308 ARG B N 1
ATOM 17755 C CA . ARG B 2 308 ? 14.684 35.268 25.031 1.000 0.820 308 ARG B CA 1
ATOM 17756 C C . ARG B 2 308 ? 15.103 36.411 25.949 1.000 0.820 308 ARG B C 1
ATOM 17757 O O . ARG B 2 308 ? 15.623 36.133 27.027 1.000 0.820 308 ARG B O 1
ATOM 17778 N N . LEU B 2 309 ? 14.841 37.662 25.575 1.000 0.810 309 LEU B N 1
ATOM 17779 C CA . LEU B 2 309 ? 15.060 38.825 26.435 1.000 0.810 309 LEU B CA 1
ATOM 17780 C C . LEU B 2 309 ? 14.263 38.710 27.750 1.000 0.810 309 LEU B C 1
ATOM 17781 O O . LEU B 2 309 ? 14.726 39.152 28.803 1.000 0.810 309 LEU B O 1
ATOM 17797 N N . HIS B 2 310 ? 13.084 38.075 27.726 1.000 0.710 310 HIS B N 1
ATOM 17798 C CA . HIS B 2 310 ? 12.290 37.831 28.935 1.000 0.710 310 HIS B CA 1
ATOM 17799 C C . HIS B 2 310 ? 12.824 36.684 29.797 1.000 0.710 310 HIS B C 1
ATOM 17800 O O . HIS B 2 310 ? 12.667 36.730 31.019 1.000 0.710 310 HIS B O 1
ATOM 17814 N N . SER B 2 311 ? 13.502 35.697 29.210 1.000 0.710 311 SER B N 1
ATOM 17815 C CA . SER B 2 311 ? 14.287 34.735 29.988 1.000 0.710 311 SER B CA 1
ATOM 17816 C C . SER B 2 311 ? 15.539 35.415 30.561 1.000 0.710 311 SER B C 1
ATOM 17817 O O . SER B 2 311 ? 16.072 36.345 29.969 1.000 0.710 311 SER B O 1
ATOM 17825 N N . ASN B 2 312 ? 16.012 35.003 31.738 1.000 0.660 312 ASN B N 1
ATOM 17826 C CA . ASN B 2 312 ? 17.188 35.601 32.392 1.000 0.660 312 ASN B CA 1
ATOM 17827 C C . ASN B 2 312 ? 18.497 35.211 31.683 1.000 0.660 312 ASN B C 1
ATOM 17828 O O . ASN B 2 312 ? 19.289 34.421 32.193 1.000 0.660 312 ASN B O 1
ATOM 17839 N N . VAL B 2 313 ? 18.712 35.752 30.490 1.000 0.700 313 VAL B N 1
ATOM 17840 C CA . VAL B 2 313 ? 19.863 35.461 29.634 1.000 0.700 313 VAL B CA 1
ATOM 17841 C C . VAL B 2 313 ? 20.785 36.677 29.584 1.000 0.700 313 VAL B C 1
ATOM 17842 O O . VAL B 2 313 ? 20.351 37.814 29.769 1.000 0.700 313 VAL B O 1
ATOM 17855 N N . ASN B 2 314 ? 22.073 36.445 29.318 1.000 0.780 314 ASN B N 1
ATOM 17856 C CA . ASN B 2 314 ? 23.011 37.520 29.019 1.000 0.780 314 ASN B CA 1
ATOM 17857 C C . ASN B 2 314 ? 22.601 38.219 27.709 1.000 0.780 314 ASN B C 1
ATOM 17858 O O . ASN B 2 314 ? 22.739 37.651 26.624 1.000 0.780 314 ASN B O 1
ATOM 17869 N N . VAL B 2 315 ? 22.121 39.458 27.829 1.000 0.820 315 VAL B N 1
ATOM 17870 C CA . VAL B 2 315 ? 21.659 40.298 26.713 1.000 0.820 315 VAL B CA 1
ATOM 17871 C C . VAL B 2 315 ? 22.746 40.491 25.660 1.000 0.820 315 VAL B C 1
ATOM 17872 O O . VAL B 2 315 ? 22.449 40.519 24.468 1.000 0.820 315 VAL B O 1
ATOM 17885 N N . GLN B 2 316 ? 24.011 40.568 26.077 1.000 0.810 316 GLN B N 1
ATOM 17886 C CA . GLN B 2 316 ? 25.114 40.718 25.138 1.000 0.810 316 GLN B CA 1
ATOM 17887 C C . GLN B 2 316 ? 25.227 39.485 24.241 1.000 0.810 316 GLN B C 1
ATOM 17888 O O . GLN B 2 316 ? 25.185 39.605 23.021 1.000 0.810 316 GLN B O 1
ATOM 17902 N N . GLY B 2 317 ? 25.285 38.298 24.847 1.000 0.830 317 GLY B N 1
ATOM 17903 C CA . GLY B 2 317 ? 25.353 37.048 24.089 1.000 0.830 317 GLY B CA 1
ATOM 17904 C C . GLY B 2 317 ? 24.132 36.847 23.185 1.000 0.830 317 GLY B C 1
ATOM 17905 O O . GLY B 2 317 ? 24.254 36.322 22.081 1.000 0.830 317 GLY B O 1
ATOM 17909 N N . LEU B 2 318 ? 22.955 37.312 23.616 1.000 0.840 318 LEU B N 1
ATOM 17910 C CA . LEU B 2 318 ? 21.740 37.299 22.805 1.000 0.840 318 LEU B CA 1
ATOM 17911 C C . LEU B 2 318 ? 21.869 38.176 21.550 1.000 0.840 318 LEU B C 1
ATOM 17912 O O . LEU B 2 318 ? 21.550 37.717 20.455 1.000 0.840 318 LEU B O 1
ATOM 17928 N N . MET B 2 319 ? 22.323 39.422 21.711 1.000 0.870 319 MET B N 1
ATOM 17929 C CA . MET B 2 319 ? 22.474 40.374 20.607 1.000 0.870 319 MET B CA 1
ATOM 17930 C C . MET B 2 319 ? 23.553 39.934 19.623 1.000 0.870 319 MET B C 1
ATOM 17931 O O . MET B 2 319 ? 23.349 39.999 18.416 1.000 0.870 319 MET B O 1
ATOM 17945 N N . GLU B 2 320 ? 24.680 39.446 20.127 1.000 0.800 320 GLU B N 1
ATOM 17946 C CA . GLU B 2 320 ? 25.748 38.862 19.316 1.000 0.800 320 GLU B CA 1
ATOM 17947 C C . GLU B 2 320 ? 25.241 37.663 18.491 1.000 0.800 320 GLU B C 1
ATOM 17948 O O . GLU B 2 320 ? 25.522 37.561 17.295 1.000 0.800 320 GLU B O 1
ATOM 17960 N N . HIS B 2 321 ? 24.419 36.791 19.087 1.000 0.810 321 HIS B N 1
ATOM 17961 C CA . HIS B 2 321 ? 23.783 35.685 18.367 1.000 0.810 321 HIS B CA 1
ATOM 17962 C C . HIS B 2 321 ? 22.765 36.166 17.322 1.000 0.810 321 HIS B C 1
ATOM 17963 O O . HIS B 2 321 ? 22.724 35.637 16.212 1.000 0.810 321 HIS B O 1
ATOM 17977 N N . LEU B 2 322 ? 21.975 37.196 17.636 1.000 0.870 322 LEU B N 1
ATOM 17978 C CA . LEU B 2 322 ? 21.074 37.822 16.670 1.000 0.870 322 LEU B CA 1
ATOM 17979 C C . LEU B 2 322 ? 21.855 38.382 15.475 1.000 0.870 322 LEU B C 1
ATOM 17980 O O . LEU B 2 322 ? 21.457 38.158 14.339 1.000 0.870 322 LEU B O 1
ATOM 17996 N N . VAL B 2 323 ? 22.981 39.061 15.714 1.000 0.860 323 VAL B N 1
ATOM 17997 C CA . VAL B 2 323 ? 23.843 39.595 14.647 1.000 0.860 323 VAL B CA 1
ATOM 17998 C C . VAL B 2 323 ? 24.288 38.491 13.689 1.000 0.860 323 VAL B C 1
ATOM 17999 O O . VAL B 2 323 ? 24.207 38.692 12.480 1.000 0.860 323 VAL B O 1
ATOM 18012 N N . LEU B 2 324 ? 24.683 37.321 14.198 1.000 0.790 324 LEU B N 1
ATOM 18013 C CA . LEU B 2 324 ? 25.011 36.160 13.360 1.000 0.790 324 LEU B CA 1
ATOM 18014 C C . LEU B 2 324 ? 23.822 35.721 12.503 1.000 0.790 324 LEU B C 1
ATOM 18015 O O . LEU B 2 324 ? 23.952 35.603 11.288 1.000 0.790 324 LEU B O 1
ATOM 18031 N N . MET B 2 325 ? 22.647 35.567 13.117 1.000 0.800 325 MET B N 1
ATOM 18032 C CA . MET B 2 325 ? 21.431 35.140 12.415 1.000 0.800 325 MET B CA 1
ATOM 18033 C C . MET B 2 325 ? 20.979 36.148 11.349 1.000 0.800 325 MET B C 1
ATOM 18034 O O . MET B 2 325 ? 20.438 35.760 10.316 1.000 0.800 325 MET B O 1
ATOM 18048 N N . LEU B 2 326 ? 21.217 37.443 11.574 1.000 0.840 326 LEU B N 1
ATOM 18049 C CA . LEU B 2 326 ? 20.908 38.497 10.607 1.000 0.840 326 LEU B CA 1
ATOM 18050 C C . LEU B 2 326 ? 21.908 38.542 9.445 1.000 0.840 326 LEU B C 1
ATOM 18051 O O . LEU B 2 326 ? 21.566 39.025 8.370 1.000 0.840 326 LEU B O 1
ATOM 18067 N N . GLN B 2 327 ? 23.125 38.037 9.647 1.000 0.730 327 GLN B N 1
ATOM 18068 C CA . GLN B 2 327 ? 24.172 38.015 8.625 1.000 0.730 327 GLN B CA 1
ATOM 18069 C C . GLN B 2 327 ? 24.187 36.753 7.764 1.000 0.730 327 GLN B C 1
ATOM 18070 O O . GLN B 2 327 ? 24.659 36.833 6.624 1.000 0.730 327 GLN B O 1
ATOM 18084 N N . GLU B 2 328 ? 23.749 35.622 8.322 1.000 0.570 328 GLU B N 1
ATOM 18085 C CA . GLU B 2 328 ? 23.657 34.332 7.628 1.000 0.570 328 GLU B CA 1
ATOM 18086 C C . GLU B 2 328 ? 22.425 34.208 6.725 1.000 0.570 328 GLU B C 1
ATOM 18087 O O . GLU B 2 328 ? 22.444 33.394 5.802 1.000 0.570 328 GLU B O 1
ATOM 18099 N N . GLY B 2 329 ? 21.370 34.989 6.984 1.000 0.470 329 GLY B N 1
ATOM 18100 C CA . GLY B 2 329 ? 20.223 35.108 6.080 1.000 0.470 329 GLY B CA 1
ATOM 18101 C C . GLY B 2 329 ? 20.625 35.673 4.727 1.000 0.470 329 GLY B C 1
ATOM 18102 O O . GLY B 2 329 ? 20.059 35.174 3.726 1.000 0.470 329 GLY B O 1
#

B-factor: mean 0.77, std 0.13, range [0.22, 0.95]

Secondary structure (DSSP, 8-state):
-GGGGB-HHHHHHHHHHHHHHHHTT-SEE-HHHHHHHHHHH-SSHHHHHHHHTT--HHHHHHHHHHHH-------S--EE-HHHHHHHHHHHHHHHHTT-SSB-HHHHHHHHHHH-SSHHHHHHHHTT--HHHHHHHHHHHHTT-------------S--TTHHHHEEEHHHHHHTT-SPP--S-HHHHHHHHHHHT-SSS-EEEEE--TTSSHHHHHHHHHHHHHTT-S-GGGTTPEEEEE-HHHHHTT--SHHHHHHHHHHHHHHHHHH--EEEEETTTHHHH--S-SS----THHHHHHHHHHT--EEEEEE-HHHIIIIITT-HHHHTTEEEEE-PPPPHHHHHHHHHHHHHHHHHHHT-EE-HHHHHHHHHHHHHH--SS-TTHHHHHHHHHHHHHHHHHHHSPPHHHHHHHHHHHHHHHHHHHHHHTT-HHHHHHHHHHHHHHHHHHHHHHHHHHHHHHHS--EE-HHHHHHHHHHHHS----S-HHHHHHHHHSHHHHHHTT--S-HHHHHHHHHHHHHHHTT-S-TTS-SEEEEEES-TTSSHHHHHHHHHHHHHS-GGGEEEEEGGGG-SGGGHHHHH-PPTTSTTGGG--HHHHHHHH-SS-EEEEETGGGS-HHHHHHHHHHHHHSEEE-TTSPEEE-TT-EEEEEE-TTHHHHHHTTTT----S-HHHHHHHHHHHHHHHHHHHS-HHHHTTSSEEEEPPPPPHHHHHHHHHHHHHHHHHHHHTTT-EEEE-HHHHHHHHHHT-BTTTBTTTHHHHHIIIIIHHHHHHHHHTSS-TT-EEEEEEETTEEEEEEEPPP-/-PPPHHHHHHHSHHHHHHHHHHHHTT---SEEEEE-STTSSHHHHHHHHHHHHT-SS-SSS--SSSHHHHHHHTT--TTEEEE--SSSSB-HHHHHHHHHHHSSPPSS-S-EEEEETTGGGB-HHHHHHHHHHHHSPPTTEEEEEEES-GGGS-HHHHTTSEEEEPPPPPHHHHHHHHHHTT--HHHHHHHHHH-S-HHHHHHHHH-HHHHHHHHHHHHHHHHHHH-GGGHHHHIIIIITTT--SHHHHHHHHHHHHHHHHHHHHHHTT-GGG-S-GGGHHHHHHHHHHS-HHHHHHHHHHHHHHHHHHHSS--HHHHHHHHHHHHHH-

Sequence (1139 aa):
MMFGRFTERAQKVLALAQEEALRLGHNNIGTEHILLGLVREGEGIAAKALQALGLGSEKIQKEVESLIGRGQEMSQTIHYTPRAKKVIELSMDEARKLGHSYVGTEHILLGLIREGEGVAARVLNNLGVSLNKARQQVLQLLGSNETGSSAAGTNSNANTPTLDSLARDLTAIAKEDSLDPVIGRSKEIQRVIEVLSRRTKNNPVLIGEPGVGKTAIAEGLAQQIINNEVPEILRDKRVMTLDMGTVVAGTKYRGEFEDRLKKVMDEIRQAGNIILFIDELHTLIGAGGAEGAIDASNILKPSLARGELQCIGATTLDEYRKYIEKDAALERRFQPIQVDQPSVDESIQILQGLRDRYEAHHRVSITDDAIEAAVKLSDRYISDRFLPDKAIDLIDEAGSKVRLRSFTTPPNLKELEQKLDEVRKEKDAAVQSQEFEKAASLRDTEQRLREQVEDTKKSWKEKQGQENSEVTVDDIAMVVSSWTGVPVSKIAQTETDKLLNMENILHSRVIGQDEAVVAVAKAVRRARAGLKDPKRPIGSFIFLGPTGVGKTELARALAESIFGDEESMIRIDMSEYMEKHSTSRLVGSPPGYVGYDEGGQLTEKVRRKPYSVVLLDEIEKAHPDVFNILLQVLEDGRLTDSKGRTVDFRNTILIMTSNVGASELKRNKYVGFNVQDETQNHKDMKDKVMGELKRAFRPEFINRIDEIIVFHSLEKKHLTEIVSLMSDQLTKRLKEQDLSIELTDAAKAKVAEEGVDLEYGARPLRRAIQKHVEDRLSEELLRGNIHKGQHIVLDVEDGEFVVKTTAKTNMAISWKEMNELQPRVMKLLYNSIEKDRLSHAYLFEGKKGTGKLDAALLLAKSFFCLEGGAEPCESCRNCKRIESGNHPDLHLVQPDGLSIKKAQIQALQEEFSKTGLESHKKLYIISHADQMTANAANSLLKFLEEPNKDTMAVLITEQPQRLLDTIISRCQTLPFQPLQPKAIEDRLIEQDVSPHMARLLANMTNNVAEAVELSRNDEFAESRAKVIKLYEVLHQRKGHAFFFIQDQWMPFFKEKTHQEMGLDMLLLIYRDVLSIQIGNEDKLIYQDLFQSIKQHALQSTQQSVTNQILAVLEAKKRLHSNVNVQGLMEHLVLMLQEG